Protein 8ZBC (pdb70)

Organism: NCBI:txid374515

Structure (mmCIF, N/CA/C/O backbone):
data_8ZBC
#
_entry.id   8ZBC
#
_cell.length_a   131.750
_cell.length_b   165.350
_cell.length_c   150.460
_cell.angle_alpha   90.00
_cell.angle_beta   90.00
_cell.angle_gamma   90.00
#
_symmetry.space_group_name_H-M   'C 2 2 21'
#
loop_
_atom_site.group_PDB
_atom_site.id
_atom_site.type_symbol
_atom_site.label_atom_id
_atom_site.label_alt_id
_atom_site.label_comp_id
_atom_site.label_asym_id
_atom_site.label_entity_id
_atom_site.label_seq_id
_atom_site.pdbx_PDB_ins_code
_atom_site.Cartn_x
_atom_site.Cartn_y
_atom_site.Cartn_z
_atom_site.occupancy
_atom_site.B_iso_or_equiv
_atom_site.auth_seq_id
_atom_site.auth_comp_id
_atom_site.auth_asym_id
_atom_site.auth_atom_id
_atom_site.pdbx_PDB_model_num
ATOM 1 N N . ASP A 1 2 ? 16.909 1.095 -31.913 1.00 58.78 2 ASP A N 1
ATOM 2 C CA . ASP A 1 2 ? 18.228 1.530 -31.394 1.00 59.33 2 ASP A CA 1
ATOM 3 C C . ASP A 1 2 ? 18.569 2.973 -31.756 1.00 58.72 2 ASP A C 1
ATOM 4 O O . ASP A 1 2 ? 18.874 3.295 -32.897 1.00 63.98 2 ASP A O 1
ATOM 9 N N . LYS A 1 3 ? 18.627 3.818 -30.727 1.00 55.64 3 LYS A N 1
ATOM 10 C CA . LYS A 1 3 ? 19.293 5.129 -30.764 1.00 55.77 3 LYS A CA 1
ATOM 11 C C . LYS A 1 3 ? 20.678 5.045 -31.455 1.00 50.99 3 LYS A C 1
ATOM 12 O O . LYS A 1 3 ? 21.468 4.146 -31.164 1.00 51.57 3 LYS A O 1
ATOM 18 N N . ILE A 1 4 ? 20.946 5.965 -32.380 1.00 44.46 4 ILE A N 1
ATOM 19 C CA . ILE A 1 4 ? 22.263 6.057 -33.024 1.00 42.44 4 ILE A CA 1
ATOM 20 C C . ILE A 1 4 ? 23.238 6.713 -32.048 1.00 38.84 4 ILE A C 1
ATOM 21 O O . ILE A 1 4 ? 22.928 7.740 -31.461 1.00 37.93 4 ILE A O 1
ATOM 26 N N . LYS A 1 5 ? 24.407 6.121 -31.884 1.00 37.20 5 LYS A N 1
ATOM 27 C CA . LYS A 1 5 ? 25.389 6.578 -30.886 1.00 34.49 5 LYS A CA 1
ATOM 28 C C . LYS A 1 5 ? 26.306 7.681 -31.401 1.00 30.54 5 LYS A C 1
ATOM 29 O O . LYS A 1 5 ? 26.953 7.537 -32.435 1.00 29.80 5 LYS A O 1
ATOM 35 N N . ARG A 1 6 ? 26.373 8.779 -30.662 1.00 27.16 6 ARG A N 1
ATOM 36 C CA . ARG A 1 6 ? 27.103 9.954 -31.105 1.00 25.14 6 ARG A CA 1
ATOM 37 C C . ARG A 1 6 ? 28.484 10.050 -30.440 1.00 24.16 6 ARG A C 1
ATOM 38 O O . ARG A 1 6 ? 28.601 10.063 -29.209 1.00 25.50 6 ARG A O 1
ATOM 46 N N . VAL A 1 7 ? 29.535 10.088 -31.268 1.00 22.16 7 VAL A N 1
ATOM 47 C CA . VAL A 1 7 ? 30.913 10.163 -30.780 1.00 20.81 7 VAL A CA 1
ATOM 48 C C . VAL A 1 7 ? 31.592 11.475 -31.211 1.00 20.47 7 VAL A C 1
ATOM 49 O O . VAL A 1 7 ? 31.701 11.765 -32.402 1.00 21.97 7 VAL A O 1
ATOM 53 N N . PHE A 1 8 ? 32.045 12.256 -30.237 1.00 18.92 8 PHE A N 1
ATOM 54 C CA . PHE A 1 8 ? 32.679 13.537 -30.498 1.00 18.51 8 PHE A CA 1
ATOM 55 C C . PHE A 1 8 ? 34.186 13.381 -30.396 1.00 19.37 8 PHE A C 1
ATOM 56 O O . PHE A 1 8 ? 34.686 12.892 -29.389 1.00 20.37 8 PHE A O 1
ATOM 64 N N . VAL A 1 9 ? 34.901 13.783 -31.442 1.00 20.58 9 VAL A N 1
ATOM 65 C CA . VAL A 1 9 ? 36.359 13.670 -31.485 1.00 21.81 9 VAL A CA 1
ATOM 66 C C . VAL A 1 9 ? 36.997 15.050 -31.419 1.00 21.91 9 VAL A C 1
ATOM 67 O O . VAL A 1 9 ? 36.773 15.901 -32.283 1.00 21.78 9 VAL A O 1
ATOM 71 N N . PHE A 1 10 ? 37.823 15.246 -30.399 1.00 22.42 10 PHE A N 1
ATOM 72 C CA . PHE A 1 10 ? 38.381 16.553 -30.070 1.00 22.45 10 PHE A CA 1
ATOM 73 C C . PHE A 1 10 ? 39.888 16.437 -30.164 1.00 23.16 10 PHE A C 1
ATOM 74 O O . PHE A 1 10 ? 40.500 15.742 -29.368 1.00 24.60 10 PHE A O 1
ATOM 82 N N . GLY A 1 11 ? 40.487 17.102 -31.143 1.00 23.08 11 GLY A N 1
ATOM 83 C CA . GLY A 1 11 ? 41.926 16.969 -31.356 1.00 23.37 11 GLY A CA 1
ATOM 84 C C . GLY A 1 11 ? 42.597 18.172 -31.980 1.00 23.13 11 GLY A C 1
ATOM 85 O O . GLY A 1 11 ? 42.066 19.268 -31.968 1.00 20.71 11 GLY A O 1
ATOM 86 N N . ASP A 1 12 ? 43.777 17.927 -32.538 1.00 24.62 12 ASP A N 1
ATOM 87 C CA . ASP A 1 12 ? 44.618 18.970 -33.099 1.00 24.30 12 ASP A CA 1
ATOM 88 C C . ASP A 1 12 ? 44.695 18.763 -34.617 1.00 25.70 12 ASP A C 1
ATOM 89 O O . ASP A 1 12 ? 43.746 18.266 -35.207 1.00 24.98 12 ASP A O 1
ATOM 104 N N . LEU A 1 14 ? 46.341 16.708 -36.334 1.00 24.83 14 LEU A N 1
ATOM 105 C CA . LEU A 1 14 ? 46.256 15.278 -36.645 1.00 23.13 14 LEU A CA 1
ATOM 106 C C . LEU A 1 14 ? 44.828 14.849 -36.940 1.00 23.38 14 LEU A C 1
ATOM 107 O O . LEU A 1 14 ? 44.594 13.962 -37.756 1.00 24.38 14 LEU A O 1
ATOM 112 N N . THR A 1 15 ? 43.884 15.482 -36.248 1.00 23.07 15 THR A N 1
ATOM 113 C CA . THR A 1 15 ? 42.457 15.186 -36.361 1.00 22.38 15 THR A CA 1
ATOM 114 C C . THR A 1 15 ? 41.763 16.083 -37.415 1.00 21.66 15 THR A C 1
ATOM 115 O O . THR A 1 15 ? 40.788 15.671 -38.033 1.00 21.71 15 THR A O 1
ATOM 119 N N . TRP A 1 16 ? 42.276 17.297 -37.620 1.00 20.70 16 TRP A N 1
ATOM 120 C CA . TRP A 1 16 ? 41.852 18.152 -38.729 1.00 19.79 16 TRP A CA 1
ATOM 121 C C . TRP A 1 16 ? 42.155 17.479 -40.054 1.00 19.34 16 TRP A C 1
ATOM 122 O O . TRP A 1 16 ? 41.327 17.459 -40.956 1.00 20.02 16 TRP A O 1
ATOM 133 N N . GLY A 1 17 ? 43.360 16.935 -40.165 1.00 18.38 17 GLY A N 1
ATOM 134 C CA . GLY A 1 17 ? 43.814 16.241 -41.376 1.00 17.86 17 GLY A CA 1
ATOM 135 C C . GLY A 1 17 ? 44.971 16.932 -42.058 1.00 16.82 17 GLY A C 1
ATOM 136 O O . GLY A 1 17 ? 44.923 17.184 -43.254 1.00 16.80 17 GLY A O 1
ATOM 137 N N . TRP A 1 18 ? 46.017 17.230 -41.304 1.00 16.81 18 TRP A N 1
ATOM 138 C CA . TRP A 1 18 ? 47.207 17.864 -41.858 1.00 17.74 18 TRP A CA 1
ATOM 139 C C . TRP A 1 18 ? 47.922 16.913 -42.788 1.00 18.21 18 TRP A C 1
ATOM 140 O O . TRP A 1 18 ? 48.319 15.828 -42.368 1.00 17.94 18 TRP A O 1
ATOM 151 N N . THR A 1 19 ? 48.086 17.330 -44.046 1.00 19.14 19 THR A N 1
ATOM 152 C CA . THR A 1 19 ? 48.842 16.559 -45.028 1.00 19.32 19 THR A CA 1
ATOM 153 C C . THR A 1 19 ? 50.330 16.898 -44.863 1.00 20.14 19 THR A C 1
ATOM 154 O O . THR A 1 19 ? 50.709 18.044 -45.066 1.00 19.50 19 THR A O 1
ATOM 158 N N . PRO A 1 20 ? 51.172 15.909 -44.477 1.00 21.58 20 PRO A N 1
ATOM 159 C CA . PRO A 1 20 ? 52.595 16.168 -44.353 1.00 22.03 20 PRO A CA 1
ATOM 160 C C . PRO A 1 20 ? 53.258 16.473 -45.702 1.00 21.74 20 PRO A C 1
ATOM 161 O O . PRO A 1 20 ? 53.011 15.767 -46.679 1.00 19.68 20 PRO A O 1
ATOM 165 N N . VAL A 1 21 ? 54.071 17.533 -45.731 1.00 21.73 21 VAL A N 1
ATOM 166 C CA . VAL A 1 21 ? 54.660 18.028 -46.974 1.00 21.37 21 VAL A CA 1
ATOM 167 C C . VAL A 1 21 ? 56.002 18.709 -46.730 1.00 21.37 21 VAL A C 1
ATOM 168 O O . VAL A 1 21 ? 56.401 18.948 -45.588 1.00 21.86 21 VAL A O 1
ATOM 172 N N . ALA A 1 22 ? 56.698 19.015 -47.819 1.00 21.20 22 ALA A N 1
ATOM 173 C CA . ALA A 1 22 ? 57.960 19.721 -47.766 1.00 21.21 22 ALA A CA 1
ATOM 174 C C . ALA A 1 22 ? 57.911 20.892 -48.755 1.00 22.48 22 ALA A C 1
ATOM 175 O O . ALA A 1 22 ? 57.610 20.688 -49.931 1.00 22.89 22 ALA A O 1
ATOM 177 N N . PRO A 1 23 ? 58.153 22.121 -48.292 1.00 24.51 23 PRO A N 1
ATOM 178 C CA . PRO A 1 23 ? 58.380 22.423 -46.877 1.00 25.80 23 PRO A CA 1
ATOM 179 C C . PRO A 1 23 ? 57.105 22.224 -46.026 1.00 26.81 23 PRO A C 1
ATOM 180 O O . PRO A 1 23 ? 55.994 22.154 -46.569 1.00 26.23 23 PRO A O 1
ATOM 184 N N . ILE A 1 24 ? 57.299 22.137 -44.709 1.00 28.44 24 ILE A N 1
ATOM 185 C CA . ILE A 1 24 ? 56.227 21.778 -43.734 1.00 28.99 24 ILE A CA 1
ATOM 186 C C . ILE A 1 24 ? 54.930 22.577 -43.919 1.00 29.75 24 ILE A C 1
ATOM 187 O O . ILE A 1 24 ? 53.850 22.015 -43.777 1.00 31.23 24 ILE A O 1
ATOM 192 N N . VAL A 1 25 ? 55.075 23.865 -44.245 1.00 29.47 25 VAL A N 1
ATOM 193 C CA . VAL A 1 25 ? 53.981 24.782 -44.525 1.00 28.81 25 VAL A CA 1
ATOM 194 C C . VAL A 1 25 ? 54.218 25.500 -45.865 1.00 28.69 25 VAL A C 1
ATOM 195 O O . VAL A 1 25 ? 55.361 25.709 -46.244 1.00 28.06 25 VAL A O 1
ATOM 199 N N . PRO A 1 26 ? 53.156 25.865 -46.586 1.00 28.54 26 PRO A N 1
ATOM 200 C CA . PRO A 1 26 ? 51.769 25.558 -46.240 1.00 28.27 26 PRO A CA 1
ATOM 201 C C . PRO A 1 26 ? 51.360 24.119 -46.589 1.00 27.39 26 PRO A C 1
ATOM 202 O O . PRO A 1 26 ? 51.970 23.479 -47.450 1.00 26.38 26 PRO A O 1
ATOM 206 N N . THR A 1 27 ? 50.328 23.638 -45.902 1.00 25.76 27 THR A N 1
ATOM 207 C CA . THR A 1 27 ? 49.742 22.321 -46.149 1.00 24.13 27 THR A CA 1
ATOM 208 C C . THR A 1 27 ? 48.339 22.487 -46.722 1.00 23.68 27 THR A C 1
ATOM 209 O O . THR A 1 27 ? 47.809 23.603 -46.833 1.00 24.96 27 THR A O 1
ATOM 213 N N . THR A 1 28 ? 47.749 21.369 -47.113 1.00 22.52 28 THR A N 1
ATOM 214 C CA . THR A 1 28 ? 46.344 21.326 -47.485 1.00 22.26 28 THR A CA 1
ATOM 215 C C . THR A 1 28 ? 45.721 20.172 -46.708 1.00 21.82 28 THR A C 1
ATOM 216 O O . THR A 1 28 ? 46.430 19.257 -46.254 1.00 22.32 28 THR A O 1
ATOM 220 N N . ARG A 1 29 ? 44.405 20.218 -46.552 1.00 21.01 29 ARG A N 1
ATOM 221 C CA . ARG A 1 29 ? 43.700 19.244 -45.718 1.00 20.58 29 ARG A CA 1
ATOM 222 C C . ARG A 1 29 ? 43.606 17.904 -46.417 1.00 19.93 29 ARG A C 1
ATOM 223 O O . ARG A 1 29 ? 43.240 17.844 -47.587 1.00 19.94 29 ARG A O 1
ATOM 231 N N . HIS A 1 30 ? 43.940 16.824 -45.719 1.00 20.14 30 HIS A N 1
ATOM 232 C CA . HIS A 1 30 ? 43.722 15.491 -46.272 1.00 20.92 30 HIS A CA 1
ATOM 233 C C . HIS A 1 30 ? 42.304 15.435 -46.846 1.00 21.44 30 HIS A C 1
ATOM 234 O O . HIS A 1 30 ? 41.361 15.930 -46.221 1.00 20.96 30 HIS A O 1
ATOM 241 N N . PRO A 1 31 ? 42.141 14.830 -48.030 1.00 22.28 31 PRO A N 1
ATOM 242 C CA . PRO A 1 31 ? 40.783 14.541 -48.489 1.00 22.28 31 PRO A CA 1
ATOM 243 C C . PRO A 1 31 ? 40.004 13.792 -47.426 1.00 22.12 31 PRO A C 1
ATOM 244 O O . PRO A 1 31 ? 40.588 12.965 -46.713 1.00 22.83 31 PRO A O 1
ATOM 248 N N . HIS A 1 32 ? 38.705 14.062 -47.321 1.00 22.48 32 HIS A N 1
ATOM 249 C CA . HIS A 1 32 ? 37.857 13.425 -46.306 1.00 23.45 32 HIS A CA 1
ATOM 250 C C . HIS A 1 32 ? 38.053 11.893 -46.266 1.00 24.13 32 HIS A C 1
ATOM 251 O O . HIS A 1 32 ? 38.150 11.290 -45.198 1.00 23.85 32 HIS A O 1
ATOM 258 N N . ALA A 1 33 ? 38.135 11.278 -47.440 1.00 24.54 33 ALA A N 1
ATOM 259 C CA . ALA A 1 33 ? 38.317 9.831 -47.557 1.00 23.97 33 ALA A CA 1
ATOM 260 C C . ALA A 1 33 ? 39.561 9.304 -46.831 1.00 23.00 33 ALA A C 1
ATOM 261 O O . ALA A 1 33 ? 39.570 8.156 -46.400 1.00 23.21 33 ALA A O 1
ATOM 263 N N . ASP A 1 34 ? 40.587 10.142 -46.691 1.00 22.67 34 ASP A N 1
ATOM 264 C CA . ASP A 1 34 ? 41.860 9.757 -46.066 1.00 23.04 34 ASP A CA 1
ATOM 265 C C . ASP A 1 34 ? 42.031 10.150 -44.594 1.00 22.82 34 ASP A C 1
ATOM 266 O O . ASP A 1 34 ? 43.102 9.907 -44.029 1.00 22.78 34 ASP A O 1
ATOM 271 N N . ARG A 1 35 ? 41.020 10.761 -43.977 1.00 23.12 35 ARG A N 1
ATOM 272 C CA . ARG A 1 35 ? 41.149 11.236 -42.578 1.00 22.85 35 ARG A CA 1
ATOM 273 C C . ARG A 1 35 ? 40.892 10.114 -41.574 1.00 21.63 35 ARG A C 1
ATOM 274 O O . ARG A 1 35 ? 39.989 9.290 -41.765 1.00 21.60 35 ARG A O 1
ATOM 282 N N . TRP A 1 36 ? 41.677 10.082 -40.499 1.00 20.78 36 TRP A N 1
ATOM 283 C CA . TRP A 1 36 ? 41.581 8.974 -39.526 1.00 20.29 36 TRP A CA 1
ATOM 284 C C . TRP A 1 36 ? 40.166 8.870 -38.939 1.00 21.31 36 TRP A C 1
ATOM 285 O O . TRP A 1 36 ? 39.637 7.767 -38.790 1.00 21.33 36 TRP A O 1
ATOM 296 N N . THR A 1 37 ? 39.560 10.020 -38.642 1.00 22.24 37 THR A N 1
ATOM 297 C CA . THR A 1 37 ? 38.192 10.074 -38.145 1.00 22.65 37 THR A CA 1
ATOM 298 C C . THR A 1 37 ? 37.188 9.485 -39.128 1.00 21.75 37 THR A C 1
ATOM 299 O O . THR A 1 37 ? 36.205 8.865 -38.720 1.00 20.91 37 THR A O 1
ATOM 303 N N . THR A 1 38 ? 37.419 9.689 -40.420 1.00 20.44 38 THR A N 1
ATOM 304 C CA . THR A 1 38 ? 36.532 9.127 -41.438 1.00 19.77 38 THR A CA 1
ATOM 305 C C . THR A 1 38 ? 36.600 7.596 -41.448 1.00 19.91 38 THR A C 1
ATOM 306 O O . THR A 1 38 ? 35.572 6.913 -41.500 1.00 20.58 38 THR A O 1
ATOM 310 N N . VAL A 1 39 ? 37.813 7.061 -41.388 1.00 19.25 39 VAL A N 1
ATOM 311 C CA . VAL A 1 39 ? 37.991 5.625 -41.353 1.00 19.60 39 VAL A CA 1
ATOM 312 C C . VAL A 1 39 ? 37.414 5.066 -40.053 1.00 20.32 39 VAL A C 1
ATOM 313 O O . VAL A 1 39 ? 36.757 4.042 -40.057 1.00 21.38 39 VAL A O 1
ATOM 317 N N . LEU A 1 40 ? 37.640 5.759 -38.948 1.00 20.57 40 LEU A N 1
ATOM 318 C CA . LEU A 1 40 ? 36.957 5.434 -37.686 1.00 20.98 40 LEU A CA 1
ATOM 319 C C . LEU A 1 40 ? 35.434 5.294 -37.886 1.00 21.89 40 LEU A C 1
ATOM 320 O O . LEU A 1 40 ? 34.811 4.366 -37.376 1.00 22.68 40 LEU A O 1
ATOM 325 N N . GLY A 1 41 ? 34.849 6.236 -38.615 1.00 22.92 41 GLY A N 1
ATOM 326 C CA . GLY A 1 41 ? 33.414 6.247 -38.883 1.00 24.00 41 GLY A CA 1
ATOM 327 C C . GLY A 1 41 ? 32.955 5.059 -39.707 1.00 25.42 41 GLY A C 1
ATOM 328 O O . GLY A 1 41 ? 31.918 4.439 -39.390 1.00 23.36 41 GLY A O 1
ATOM 329 N N . GLU A 1 42 ? 33.735 4.740 -40.750 1.00 28.07 42 GLU A N 1
ATOM 330 C CA . GLU A 1 42 ? 33.429 3.628 -41.640 1.00 30.57 42 GLU A CA 1
ATOM 331 C C . GLU A 1 42 ? 33.493 2.284 -40.933 1.00 29.38 42 GLU A C 1
ATOM 332 O O . GLU A 1 42 ? 32.618 1.439 -41.127 1.00 30.23 42 GLU A O 1
ATOM 338 N N . ASN A 1 43 ? 34.515 2.096 -40.109 1.00 28.45 43 ASN A N 1
ATOM 339 C CA . ASN A 1 43 ? 34.669 0.865 -39.361 1.00 29.47 43 ASN A CA 1
ATOM 340 C C . ASN A 1 43 ? 33.667 0.700 -38.225 1.00 31.01 43 ASN A C 1
ATOM 341 O O . ASN A 1 43 ? 33.502 -0.397 -37.721 1.00 31.79 43 ASN A O 1
ATOM 346 N N . LEU A 1 44 ? 33.034 1.786 -37.795 1.00 32.99 44 LEU A N 1
ATOM 347 C CA . LEU A 1 44 ? 32.007 1.725 -36.735 1.00 35.46 44 LEU A CA 1
ATOM 348 C C . LEU A 1 44 ? 30.646 1.294 -37.284 1.00 38.51 44 LEU A C 1
ATOM 349 O O . LEU A 1 44 ? 29.904 0.573 -36.614 1.00 34.40 44 LEU A O 1
ATOM 354 N N . GLY A 1 45 ? 30.325 1.763 -38.497 1.00 42.29 45 GLY A N 1
ATOM 355 C CA . GLY A 1 45 ? 29.065 1.435 -39.154 1.00 43.81 45 GLY A CA 1
ATOM 356 C C . GLY A 1 45 ? 27.922 2.403 -38.859 1.00 45.94 45 GLY A C 1
ATOM 357 O O . GLY A 1 45 ? 28.130 3.450 -38.238 1.00 49.55 45 GLY A O 1
ATOM 358 N N . ASP A 1 46 ? 26.725 2.039 -39.325 1.00 49.17 46 ASP A N 1
ATOM 359 C CA . ASP A 1 46 ? 25.531 2.881 -39.189 1.00 48.90 46 ASP A CA 1
ATOM 360 C C . ASP A 1 46 ? 25.055 3.067 -37.757 1.00 44.47 46 ASP A C 1
ATOM 361 O O . ASP A 1 46 ? 24.263 3.969 -37.484 1.00 41.95 46 ASP A O 1
ATOM 366 N N . GLY A 1 47 ? 25.512 2.200 -36.858 1.00 42.00 47 GLY A N 1
ATOM 367 C CA . GLY A 1 47 ? 25.171 2.327 -35.439 1.00 39.07 47 GLY A CA 1
ATOM 368 C C . GLY A 1 47 ? 25.719 3.598 -34.806 1.00 36.85 47 GLY A C 1
ATOM 369 O O . GLY A 1 47 ? 25.241 4.008 -33.743 1.00 33.80 47 GLY A O 1
ATOM 370 N N . TYR A 1 48 ? 26.707 4.217 -35.469 1.00 35.24 48 TYR A N 1
ATOM 371 C CA . TYR A 1 48 ? 27.406 5.379 -34.945 1.00 33.96 48 TYR A CA 1
ATOM 372 C C . TYR A 1 48 ? 27.405 6.569 -35.909 1.00 31.17 48 TYR A C 1
ATOM 373 O O . TYR A 1 48 ? 27.297 6.414 -37.118 1.00 29.35 48 TYR A O 1
ATOM 382 N N . GLU A 1 49 ? 27.554 7.755 -35.320 1.00 28.94 49 GLU A N 1
ATOM 383 C CA . GLU A 1 49 ? 27.575 9.032 -36.011 1.00 27.49 49 GLU A CA 1
ATOM 384 C C . GLU A 1 49 ? 28.682 9.897 -35.362 1.00 24.70 49 GLU A C 1
ATOM 385 O O . GLU A 1 49 ? 28.678 10.098 -34.157 1.00 24.65 49 GLU A O 1
ATOM 391 N N . LEU A 1 50 ? 29.636 10.388 -36.140 1.00 22.09 50 LEU A N 1
ATOM 392 C CA . LEU A 1 50 ? 30.741 11.185 -35.581 1.00 21.02 50 LEU A CA 1
ATOM 393 C C . LEU A 1 50 ? 30.585 12.692 -35.701 1.00 20.01 50 LEU A C 1
ATOM 394 O O . LEU A 1 50 ? 30.009 13.184 -36.660 1.00 19.65 50 LEU A O 1
ATOM 399 N N . VAL A 1 51 ? 31.104 13.418 -34.712 1.00 18.95 51 VAL A N 1
ATOM 400 C CA . VAL A 1 51 ? 31.261 14.873 -34.775 1.00 18.17 51 VAL A CA 1
ATOM 401 C C . VAL A 1 51 ? 32.729 15.154 -34.500 1.00 17.70 51 VAL A C 1
ATOM 402 O O . VAL A 1 51 ? 33.268 14.664 -33.523 1.00 17.30 51 VAL A O 1
ATOM 406 N N . VAL A 1 52 ? 33.376 15.930 -35.359 1.00 17.42 52 VAL A N 1
ATOM 407 C CA . VAL A 1 52 ? 34.825 16.062 -35.318 1.00 17.94 52 VAL A CA 1
ATOM 408 C C . VAL A 1 52 ? 35.274 17.511 -35.174 1.00 18.57 52 VAL A C 1
ATOM 409 O O . VAL A 1 52 ? 34.834 18.381 -35.914 1.00 19.59 52 VAL A O 1
ATOM 413 N N . ASP A 1 53 ? 36.157 17.768 -34.216 1.00 18.83 53 ASP A N 1
ATOM 414 C CA . ASP A 1 53 ? 36.684 19.110 -34.010 1.00 19.25 53 ASP A CA 1
ATOM 415 C C . ASP A 1 53 ? 38.189 19.060 -33.845 1.00 19.19 53 ASP A C 1
ATOM 416 O O . ASP A 1 53 ? 38.697 18.910 -32.735 1.00 19.57 53 ASP A O 1
ATOM 421 N N . GLY A 1 54 ? 38.894 19.187 -34.963 1.00 19.15 54 GLY A N 1
ATOM 422 C CA . GLY A 1 54 ? 40.351 19.193 -34.984 1.00 18.64 54 GLY A CA 1
ATOM 423 C C . GLY A 1 54 ? 40.894 20.559 -35.370 1.00 18.00 54 GLY A C 1
ATOM 424 O O . GLY A 1 54 ? 40.602 21.057 -36.453 1.00 18.01 54 GLY A O 1
ATOM 425 N N . LEU A 1 55 ? 41.687 21.153 -34.474 1.00 17.55 55 LEU A N 1
ATOM 426 C CA . LEU A 1 55 ? 42.288 22.471 -34.678 1.00 16.83 55 LEU A CA 1
ATOM 427 C C . LEU A 1 55 ? 43.806 22.378 -34.736 1.00 16.11 55 LEU A C 1
ATOM 428 O O . LEU A 1 55 ? 44.435 22.003 -33.758 1.00 15.09 55 LEU A O 1
ATOM 433 N N . SER A 1 56 ? 44.383 22.748 -35.877 1.00 15.82 56 SER A N 1
ATOM 434 C CA . SER A 1 56 ? 45.832 22.819 -36.006 1.00 15.41 56 SER A CA 1
ATOM 435 C C . SER A 1 56 ? 46.377 23.685 -34.887 1.00 15.56 56 SER A C 1
ATOM 436 O O . SER A 1 56 ? 45.875 24.767 -34.633 1.00 15.88 56 SER A O 1
ATOM 439 N N . GLY A 1 57 ? 47.383 23.185 -34.188 1.00 16.10 57 GLY A N 1
ATOM 440 C CA . GLY A 1 57 ? 48.085 23.942 -33.147 1.00 16.29 57 GLY A CA 1
ATOM 441 C C . GLY A 1 57 ? 47.558 23.790 -31.725 1.00 16.10 57 GLY A C 1
ATOM 442 O O . GLY A 1 57 ? 48.175 24.294 -30.795 1.00 16.33 57 GLY A O 1
ATOM 443 N N . ARG A 1 58 ? 46.457 23.064 -31.560 1.00 15.96 58 ARG A N 1
ATOM 444 C CA . ARG A 1 58 ? 45.726 23.016 -30.289 1.00 16.16 58 ARG A CA 1
ATOM 445 C C . ARG A 1 58 ? 46.424 22.221 -29.179 1.00 16.58 58 ARG A C 1
ATOM 446 O O . ARG A 1 58 ? 46.959 21.121 -29.412 1.00 17.63 58 ARG A O 1
ATOM 454 N N . THR A 1 59 ? 46.387 22.788 -27.971 1.00 16.57 59 THR A N 1
ATOM 455 C CA . THR A 1 59 ? 46.956 22.173 -26.780 1.00 16.30 59 THR A CA 1
ATOM 456 C C . THR A 1 59 ? 45.855 21.638 -25.895 1.00 16.04 59 THR A C 1
ATOM 457 O O . THR A 1 59 ? 44.676 21.904 -26.138 1.00 15.54 59 THR A O 1
ATOM 461 N N . THR A 1 60 ? 46.236 20.891 -24.859 1.00 15.99 60 THR A N 1
ATOM 462 C CA . THR A 1 60 ? 45.274 20.425 -23.860 1.00 16.13 60 THR A CA 1
ATOM 463 C C . THR A 1 60 ? 44.605 21.612 -23.165 1.00 16.13 60 THR A C 1
ATOM 464 O O . THR A 1 60 ? 43.404 21.828 -23.326 1.00 16.60 60 THR A O 1
ATOM 468 N N . ASN A 1 61 ? 45.392 22.382 -22.409 1.00 15.22 61 ASN A N 1
ATOM 469 C CA . ASN A 1 61 ? 44.835 23.380 -21.490 1.00 14.25 61 ASN A CA 1
ATOM 470 C C . ASN A 1 61 ? 45.739 24.584 -21.210 1.00 14.31 61 ASN A C 1
ATOM 471 O O . ASN A 1 61 ? 45.625 25.205 -20.153 1.00 13.86 61 ASN A O 1
ATOM 476 N N . ILE A 1 62 ? 46.618 24.923 -22.153 1.00 14.38 62 ILE A N 1
ATOM 477 C CA . ILE A 1 62 ? 47.594 25.992 -21.948 1.00 14.19 62 ILE A CA 1
ATOM 478 C C . ILE A 1 62 ? 47.585 26.972 -23.110 1.00 13.89 62 ILE A C 1
ATOM 479 O O . ILE A 1 62 ? 47.487 26.560 -24.269 1.00 14.09 62 ILE A O 1
ATOM 484 N N . ASP A 1 63 ? 47.683 28.263 -22.803 1.00 13.90 63 ASP A N 1
ATOM 485 C CA . ASP A 1 63 ? 47.744 29.309 -23.846 1.00 13.91 63 ASP A CA 1
ATOM 486 C C . ASP A 1 63 ? 49.034 29.241 -24.643 1.00 13.80 63 ASP A C 1
ATOM 487 O O . ASP A 1 63 ? 50.118 29.060 -24.077 1.00 13.80 63 ASP A O 1
ATOM 492 N N . ASP A 1 64 ? 48.910 29.388 -25.954 1.00 13.85 64 ASP A N 1
ATOM 493 C CA . ASP A 1 64 ? 50.068 29.581 -26.808 1.00 14.29 64 ASP A CA 1
ATOM 494 C C . ASP A 1 64 ? 50.267 31.105 -26.968 1.00 14.55 64 ASP A C 1
ATOM 495 O O . ASP A 1 64 ? 49.388 31.808 -27.498 1.00 14.54 64 ASP A O 1
ATOM 500 N N . PRO A 1 65 ? 51.408 31.628 -26.499 1.00 14.45 65 PRO A N 1
ATOM 501 C CA . PRO A 1 65 ? 51.565 33.087 -26.600 1.00 14.84 65 PRO A CA 1
ATOM 502 C C . PRO A 1 65 ? 51.586 33.601 -28.057 1.00 15.27 65 PRO A C 1
ATOM 503 O O . PRO A 1 65 ? 51.410 34.801 -28.286 1.00 15.12 65 PRO A O 1
ATOM 507 N N . ASN A 1 66 ? 51.764 32.698 -29.021 1.00 14.97 66 ASN A N 1
ATOM 508 C CA . ASN A 1 66 ? 51.747 33.069 -30.440 1.00 14.60 66 ASN A CA 1
ATOM 509 C C . ASN A 1 66 ? 50.372 33.138 -31.085 1.00 14.49 66 ASN A C 1
ATOM 510 O O . ASN A 1 66 ? 50.229 33.679 -32.161 1.00 14.11 66 ASN A O 1
ATOM 515 N N . ASP A 1 67 ? 49.361 32.574 -30.438 1.00 15.09 67 ASP A N 1
ATOM 516 C CA . ASP A 1 67 ? 48.016 32.485 -31.025 1.00 15.10 67 ASP A CA 1
ATOM 517 C C . ASP A 1 67 ? 46.991 32.210 -29.920 1.00 15.13 67 ASP A C 1
ATOM 518 O O . ASP A 1 67 ? 46.993 31.129 -29.297 1.00 15.20 67 ASP A O 1
ATOM 523 N N . PRO A 1 68 ? 46.105 33.186 -29.673 1.00 14.97 68 PRO A N 1
ATOM 524 C CA . PRO A 1 68 ? 45.199 33.016 -28.547 1.00 14.84 68 PRO A CA 1
ATOM 525 C C . PRO A 1 68 ? 44.067 32.003 -28.744 1.00 14.80 68 PRO A C 1
ATOM 526 O O . PRO A 1 68 ? 43.330 31.790 -27.812 1.00 15.45 68 PRO A O 1
ATOM 530 N N . LYS A 1 69 ? 43.933 31.358 -29.900 1.00 15.14 69 LYS A N 1
ATOM 531 C CA . LYS A 1 69 ? 42.829 30.404 -30.092 1.00 16.08 69 LYS A CA 1
ATOM 532 C C . LYS A 1 69 ? 43.166 28.919 -29.927 1.00 16.08 69 LYS A C 1
ATOM 533 O O . LYS A 1 69 ? 42.342 28.072 -30.259 1.00 16.72 69 LYS A O 1
ATOM 539 N N . LEU A 1 70 ? 44.351 28.604 -29.410 1.00 16.32 70 LEU A N 1
ATOM 540 C CA . LEU A 1 70 ? 44.880 27.235 -29.434 1.00 16.12 70 LEU A CA 1
ATOM 541 C C . LEU A 1 70 ? 44.712 26.439 -28.132 1.00 15.73 70 LEU A C 1
ATOM 542 O O . LEU A 1 70 ? 45.203 25.320 -28.026 1.00 15.52 70 LEU A O 1
ATOM 547 N N . ASN A 1 71 ? 44.027 27.007 -27.148 1.00 15.18 71 ASN A N 1
ATOM 548 C CA . ASN A 1 71 ? 43.855 26.336 -25.882 1.00 15.15 71 ASN A CA 1
ATOM 549 C C . ASN A 1 71 ? 42.586 25.490 -25.883 1.00 15.95 71 ASN A C 1
ATOM 550 O O . ASN A 1 71 ? 41.477 26.019 -25.828 1.00 16.11 71 ASN A O 1
ATOM 555 N N . GLY A 1 72 ? 42.755 24.164 -25.929 1.00 16.17 72 GLY A N 1
ATOM 556 C CA . GLY A 1 72 ? 41.618 23.229 -25.941 1.00 15.46 72 GLY A CA 1
ATOM 557 C C . GLY A 1 72 ? 40.577 23.501 -24.874 1.00 15.21 72 GLY A C 1
ATOM 558 O O . GLY A 1 72 ? 39.383 23.455 -25.140 1.00 14.48 72 GLY A O 1
ATOM 559 N N . ALA A 1 73 ? 41.039 23.801 -23.664 1.00 15.58 73 ALA A N 1
ATOM 560 C CA . ALA A 1 73 ? 40.163 23.984 -22.509 1.00 15.77 73 ALA A CA 1
ATOM 561 C C . ALA A 1 73 ? 39.369 25.294 -22.564 1.00 16.85 73 ALA A C 1
ATOM 562 O O . ALA A 1 73 ? 38.316 25.403 -21.924 1.00 17.32 73 ALA A O 1
ATOM 564 N N . ASP A 1 74 ? 39.853 26.288 -23.316 1.00 17.58 74 ASP A N 1
ATOM 565 C CA . ASP A 1 74 ? 39.044 27.474 -23.611 1.00 18.25 74 ASP A CA 1
ATOM 566 C C . ASP A 1 74 ? 37.789 27.121 -24.408 1.00 17.78 74 ASP A C 1
ATOM 567 O O . ASP A 1 74 ? 36.771 27.758 -24.263 1.00 17.63 74 ASP A O 1
ATOM 572 N N . TYR A 1 75 ? 37.879 26.099 -25.247 1.00 18.30 75 TYR A N 1
ATOM 573 C CA . TYR A 1 75 ? 36.864 25.762 -26.260 1.00 18.59 75 TYR A CA 1
ATOM 574 C C . TYR A 1 75 ? 35.930 24.615 -25.852 1.00 18.39 75 TYR A C 1
ATOM 575 O O . TYR A 1 75 ? 34.755 24.600 -26.218 1.00 17.57 75 TYR A O 1
ATOM 584 N N . LEU A 1 76 ? 36.455 23.661 -25.090 1.00 18.03 76 LEU A N 1
ATOM 585 C CA . LEU A 1 76 ? 35.773 22.388 -24.899 1.00 17.82 76 LEU A CA 1
ATOM 586 C C . LEU A 1 76 ? 34.412 22.492 -24.203 1.00 17.26 76 LEU A C 1
ATOM 587 O O . LEU A 1 76 ? 33.470 21.828 -24.637 1.00 17.25 76 LEU A O 1
ATOM 592 N N . PRO A 1 77 ? 34.291 23.312 -23.133 1.00 16.82 77 PRO A N 1
ATOM 593 C CA . PRO A 1 77 ? 32.985 23.428 -22.492 1.00 17.24 77 PRO A CA 1
ATOM 594 C C . PRO A 1 77 ? 31.868 23.786 -23.475 1.00 18.11 77 PRO A C 1
ATOM 595 O O . PRO A 1 77 ? 30.800 23.150 -23.473 1.00 18.89 77 PRO A O 1
ATOM 599 N N . ALA A 1 78 ? 32.126 24.782 -24.317 1.00 18.73 78 ALA A N 1
ATOM 600 C CA . ALA A 1 78 ? 31.159 25.207 -25.322 1.00 18.80 78 ALA A CA 1
ATOM 601 C C . ALA A 1 78 ? 30.888 24.099 -26.328 1.00 18.44 78 ALA A C 1
ATOM 602 O O . ALA A 1 78 ? 29.751 23.833 -26.665 1.00 18.79 78 ALA A O 1
ATOM 604 N N . ALA A 1 79 ? 31.943 23.460 -26.802 1.00 18.32 79 ALA A N 1
ATOM 605 C CA . ALA A 1 79 ? 31.820 22.404 -27.805 1.00 18.13 79 ALA A CA 1
ATOM 606 C C . ALA A 1 79 ? 30.947 21.260 -27.299 1.00 17.67 79 ALA A C 1
ATOM 607 O O . ALA A 1 79 ? 30.059 20.791 -28.017 1.00 17.67 79 ALA A O 1
ATOM 609 N N . LEU A 1 80 ? 31.178 20.845 -26.057 1.00 17.46 80 LEU A N 1
ATOM 610 C CA . LEU A 1 80 ? 30.421 19.751 -25.460 1.00 18.14 80 LEU A CA 1
ATOM 611 C C . LEU A 1 80 ? 28.918 20.032 -25.428 1.00 19.60 80 LEU A C 1
ATOM 612 O O . LEU A 1 80 ? 28.100 19.156 -25.762 1.00 20.22 80 LEU A O 1
ATOM 617 N N . ALA A 1 81 ? 28.573 21.257 -25.027 1.00 20.26 81 ALA A N 1
ATOM 618 C CA . ALA A 1 81 ? 27.182 21.692 -24.892 1.00 20.24 81 ALA A CA 1
ATOM 619 C C . ALA A 1 81 ? 26.513 21.877 -26.231 1.00 20.07 81 ALA A C 1
ATOM 620 O O . ALA A 1 81 ? 25.296 21.752 -26.355 1.00 20.70 81 ALA A O 1
ATOM 622 N N . ALA A 1 82 ? 27.323 22.214 -27.223 1.00 20.38 82 ALA A N 1
ATOM 623 C CA . ALA A 1 82 ? 26.860 22.470 -28.585 1.00 21.20 82 ALA A CA 1
ATOM 624 C C . ALA A 1 82 ? 26.554 21.182 -29.336 1.00 21.54 82 ALA A C 1
ATOM 625 O O . ALA A 1 82 ? 25.823 21.206 -30.333 1.00 21.43 82 ALA A O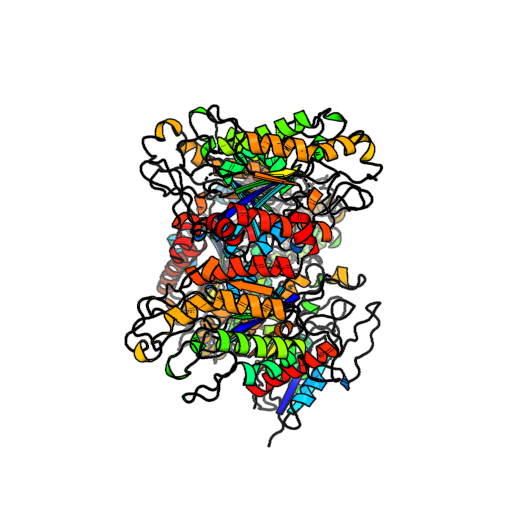 1
ATOM 627 N N . HIS A 1 83 ? 27.133 20.069 -28.872 1.00 21.83 83 HIS A N 1
ATOM 628 C CA . HIS A 1 83 ? 26.923 18.771 -29.508 1.00 22.09 83 HIS A CA 1
ATOM 629 C C . HIS A 1 83 ? 26.208 17.756 -28.617 1.00 21.61 83 HIS A C 1
ATOM 630 O O . HIS A 1 83 ? 26.024 16.609 -29.015 1.00 21.25 83 HIS A O 1
ATOM 637 N N . GLU A 1 84 ? 25.794 18.173 -27.424 1.00 21.30 84 GLU A N 1
ATOM 638 C CA . GLU A 1 84 ? 24.951 17.354 -26.558 1.00 21.06 84 GLU A CA 1
ATOM 639 C C . GLU A 1 84 ? 23.677 16.930 -27.308 1.00 21.90 84 GLU A C 1
ATOM 640 O O . GLU A 1 84 ? 23.065 17.769 -27.994 1.00 21.51 84 GLU A O 1
ATOM 646 N N . PRO A 1 85 ? 23.253 15.658 -27.192 1.00 22.67 85 PRO A N 1
ATOM 647 C CA . PRO A 1 85 ? 23.851 14.643 -26.327 1.00 21.56 85 PRO A CA 1
ATOM 648 C C . PRO A 1 85 ? 24.861 13.762 -27.036 1.00 20.78 85 PRO A C 1
ATOM 649 O O . PRO A 1 85 ? 24.676 13.427 -28.210 1.00 19.33 85 PRO A O 1
ATOM 653 N N . LEU A 1 86 ? 25.907 13.383 -26.300 1.00 20.14 86 LEU A N 1
ATOM 654 C CA . LEU A 1 86 ? 26.926 12.508 -26.823 1.00 19.97 86 LEU A CA 1
ATOM 655 C C . LEU A 1 86 ? 26.994 11.218 -26.024 1.00 19.96 86 LEU A C 1
ATOM 656 O O . LEU A 1 86 ? 26.627 11.166 -24.859 1.00 19.13 86 LEU A O 1
ATOM 661 N N . ASP A 1 87 ? 27.446 10.166 -26.700 1.00 20.57 87 ASP A N 1
ATOM 662 C CA . ASP A 1 87 ? 27.637 8.862 -26.095 1.00 21.01 87 ASP A CA 1
ATOM 663 C C . ASP A 1 87 ? 29.097 8.584 -25.774 1.00 21.13 87 ASP A C 1
ATOM 664 O O . ASP A 1 87 ? 29.382 7.742 -24.923 1.00 21.89 87 ASP A O 1
ATOM 669 N N . LEU A 1 88 ? 30.014 9.303 -26.436 1.00 20.44 88 LEU A N 1
ATOM 670 C CA . LEU A 1 88 ? 31.455 9.231 -26.129 1.00 20.21 88 LEU A CA 1
ATOM 671 C C . LEU A 1 88 ? 32.223 10.494 -26.559 1.00 20.07 88 LEU A C 1
ATOM 672 O O . LEU A 1 88 ? 31.897 11.122 -27.567 1.00 19.77 88 LEU A O 1
ATOM 677 N N . VAL A 1 89 ? 33.243 10.856 -25.786 1.00 19.81 89 VAL A N 1
ATOM 678 C CA . VAL A 1 89 ? 34.154 11.923 -26.161 1.00 19.95 89 VAL A CA 1
ATOM 679 C C . VAL A 1 89 ? 35.558 11.337 -26.294 1.00 20.48 89 VAL A C 1
ATOM 680 O O . VAL A 1 89 ? 36.074 10.733 -25.359 1.00 20.08 89 VAL A O 1
ATOM 684 N N . ILE A 1 90 ? 36.156 11.513 -27.467 1.00 20.89 90 ILE A N 1
ATOM 685 C CA . ILE A 1 90 ? 37.509 11.066 -27.722 1.00 20.82 90 ILE A CA 1
ATOM 686 C C . ILE A 1 90 ? 38.402 12.285 -27.756 1.00 20.20 90 ILE A C 1
ATOM 687 O O . ILE A 1 90 ? 38.097 13.260 -28.436 1.00 19.12 90 ILE A O 1
ATOM 692 N N . ILE A 1 91 ? 39.508 12.225 -27.027 1.00 19.61 91 ILE A N 1
ATOM 693 C CA . ILE A 1 91 ? 40.465 13.329 -26.980 1.00 18.61 91 ILE A CA 1
ATOM 694 C C . ILE A 1 91 ? 41.786 12.782 -27.467 1.00 18.22 91 ILE A C 1
ATOM 695 O O . ILE A 1 91 ? 42.335 11.856 -26.867 1.00 17.70 91 ILE A O 1
ATOM 700 N N . LEU A 1 92 ? 42.277 13.343 -28.572 1.00 17.98 92 LEU A N 1
ATOM 701 C CA . LEU A 1 92 ? 43.616 13.043 -29.077 1.00 17.60 92 LEU A CA 1
ATOM 702 C C . LEU A 1 92 ? 44.374 14.363 -29.206 1.00 17.48 92 LEU A C 1
ATOM 703 O O . LEU A 1 92 ? 44.350 15.029 -30.270 1.00 17.14 92 LEU A O 1
ATOM 708 N N . LEU A 1 93 ? 45.011 14.721 -28.089 1.00 16.85 93 LEU A N 1
ATOM 709 C CA . LEU A 1 93 ? 45.784 15.937 -27.930 1.00 16.80 93 LEU A CA 1
ATOM 710 C C . LEU A 1 93 ? 47.025 15.642 -27.122 1.00 17.09 93 LEU A C 1
ATOM 711 O O . LEU A 1 93 ? 47.098 14.623 -26.426 1.00 17.89 93 LEU A O 1
ATOM 716 N N . GLY A 1 94 ? 47.985 16.564 -27.200 1.00 17.17 94 GLY A N 1
ATOM 717 C CA . GLY A 1 94 ? 49.247 16.448 -26.472 1.00 16.95 94 GLY A CA 1
ATOM 718 C C . GLY A 1 94 ? 50.479 16.655 -27.331 1.00 16.81 94 GLY A C 1
ATOM 719 O O . GLY A 1 94 ? 51.564 16.914 -26.814 1.00 17.19 94 GLY A O 1
ATOM 720 N N . THR A 1 95 ? 50.325 16.541 -28.645 1.00 16.94 95 THR A N 1
ATOM 721 C CA . THR A 1 95 ? 51.458 16.681 -29.547 1.00 17.18 95 THR A CA 1
ATOM 722 C C . THR A 1 95 ? 51.990 18.125 -29.502 1.00 17.91 95 THR A C 1
ATOM 723 O O . THR A 1 95 ? 53.195 18.340 -29.353 1.00 18.50 95 THR A O 1
ATOM 727 N N . ASN A 1 96 ? 51.102 19.117 -29.575 1.00 18.15 96 ASN A N 1
ATOM 728 C CA . ASN A 1 96 ? 51.542 20.518 -29.492 1.00 17.71 96 ASN A CA 1
ATOM 729 C C . ASN A 1 96 ? 52.042 20.913 -28.098 1.00 18.13 96 ASN A C 1
ATOM 730 O O . ASN A 1 96 ? 52.844 21.827 -27.964 1.00 18.72 96 ASN A O 1
ATOM 735 N N . ASP A 1 97 ? 51.583 20.222 -27.064 1.00 18.35 97 ASP A N 1
ATOM 736 C CA . ASP A 1 97 ? 52.025 20.498 -25.697 1.00 18.84 97 ASP A CA 1
ATOM 737 C C . ASP A 1 97 ? 53.523 20.244 -25.471 1.00 19.59 97 ASP A C 1
ATOM 738 O O . ASP A 1 97 ? 54.104 20.746 -24.500 1.00 20.18 97 ASP A O 1
ATOM 743 N N . THR A 1 98 ? 54.143 19.468 -26.361 1.00 19.85 98 THR A N 1
ATOM 744 C CA . THR A 1 98 ? 55.580 19.178 -26.275 1.00 19.72 98 THR A CA 1
ATOM 745 C C . THR A 1 98 ? 56.451 20.299 -26.844 1.00 18.98 98 THR A C 1
ATOM 746 O O . THR A 1 98 ? 57.676 20.272 -26.697 1.00 19.01 98 THR A O 1
ATOM 750 N N . LYS A 1 99 ? 55.824 21.277 -27.498 1.00 18.59 99 LYS A N 1
ATOM 751 C CA . LYS A 1 99 ? 56.544 22.441 -28.022 1.00 18.15 99 LYS A CA 1
ATOM 752 C C . LYS A 1 99 ? 57.383 23.088 -26.930 1.00 17.01 99 LYS A C 1
ATOM 753 O O . LYS A 1 99 ? 56.907 23.354 -25.831 1.00 16.10 99 LYS A O 1
ATOM 759 N N . THR A 1 100 ? 58.637 23.323 -27.278 1.00 16.88 100 THR A N 1
ATOM 760 C CA . THR A 1 100 ? 59.654 23.836 -26.386 1.00 16.94 100 THR A CA 1
ATOM 761 C C . THR A 1 100 ? 59.205 25.025 -25.540 1.00 16.67 100 THR A C 1
ATOM 762 O O . THR A 1 100 ? 59.325 25.022 -24.328 1.00 16.30 100 THR A O 1
ATOM 766 N N . TYR A 1 101 ? 58.683 26.047 -26.202 1.00 16.38 101 TYR A N 1
ATOM 767 C CA . TYR A 1 101 ? 58.351 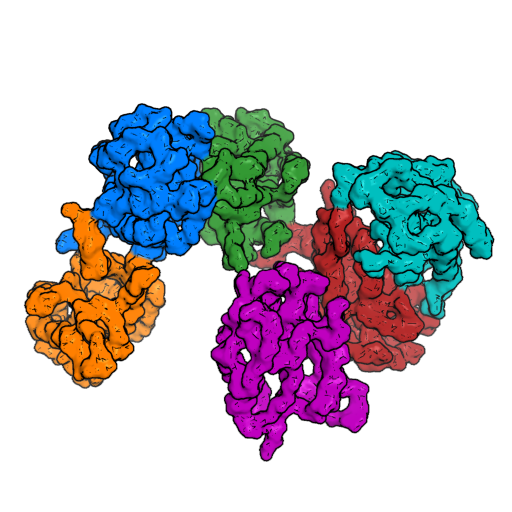27.315 -25.554 1.00 15.93 101 TYR A CA 1
ATOM 768 C C . TYR A 1 101 ? 57.206 27.225 -24.554 1.00 16.97 101 TYR A C 1
ATOM 769 O O . TYR A 1 101 ? 57.053 28.122 -23.747 1.00 18.58 101 TYR A O 1
ATOM 778 N N . LEU A 1 102 ? 56.399 26.173 -24.584 1.00 18.07 102 LEU A N 1
ATOM 779 C CA . LEU A 1 102 ? 55.346 25.988 -23.576 1.00 18.70 102 LEU A CA 1
ATOM 780 C C . LEU A 1 102 ? 55.899 25.399 -22.287 1.00 19.37 102 LEU A C 1
ATOM 781 O O . LEU A 1 102 ? 55.233 25.413 -21.252 1.00 18.88 102 LEU A O 1
ATOM 786 N N . ASN A 1 103 ? 57.107 24.848 -22.357 1.00 21.02 103 ASN A N 1
ATOM 787 C CA . ASN A 1 103 ? 57.868 24.486 -21.162 1.00 22.58 103 ASN A CA 1
ATOM 788 C C . ASN A 1 103 ? 57.128 23.492 -20.245 1.00 22.17 103 ASN A C 1
ATOM 789 O O . ASN A 1 103 ? 57.140 23.629 -19.021 1.00 22.80 103 ASN A O 1
ATOM 794 N N . ARG A 1 104 ? 56.498 22.477 -20.840 1.00 20.80 104 ARG A N 1
ATOM 795 C CA . ARG A 1 104 ? 55.722 21.508 -20.078 1.00 19.41 104 ARG A CA 1
ATOM 796 C C . ARG A 1 104 ? 56.452 20.191 -19.855 1.00 18.52 104 ARG A C 1
ATOM 797 O O . ARG A 1 104 ? 57.175 19.715 -20.716 1.00 17.66 104 ARG A O 1
ATOM 805 N N . THR A 1 105 ? 56.227 19.609 -18.681 1.00 18.13 105 THR A N 1
ATOM 806 C CA . THR A 1 105 ? 56.668 18.258 -18.395 1.00 17.76 105 THR A CA 1
ATOM 807 C C . THR A 1 105 ? 55.551 17.331 -18.832 1.00 17.73 105 THR A C 1
ATOM 808 O O . THR A 1 105 ? 54.417 17.780 -19.001 1.00 18.29 105 THR A O 1
ATOM 812 N N . PRO A 1 106 ? 55.853 16.033 -19.018 1.00 16.97 106 PRO A N 1
ATOM 813 C CA . PRO A 1 106 ? 54.801 15.065 -19.362 1.00 16.64 106 PRO A CA 1
ATOM 814 C C . PRO A 1 106 ? 53.689 14.983 -18.326 1.00 16.13 106 PRO A C 1
ATOM 815 O O . PRO A 1 106 ? 52.532 14.876 -18.697 1.00 16.25 106 PRO A O 1
ATOM 819 N N . PHE A 1 107 ? 54.034 15.033 -17.043 1.00 16.17 107 PHE A N 1
ATOM 820 C CA . PHE A 1 107 ? 53.037 15.021 -15.970 1.00 16.32 107 PHE A CA 1
ATOM 821 C C . PHE A 1 107 ? 52.119 16.239 -16.092 1.00 16.90 107 PHE A C 1
ATOM 822 O O . PHE A 1 107 ? 50.901 16.134 -15.926 1.00 17.26 107 PHE A O 1
ATOM 830 N N . GLU A 1 108 ? 52.706 17.398 -16.396 1.00 16.89 108 GLU A N 1
ATOM 831 C CA . GLU A 1 108 ? 51.919 18.593 -16.588 1.00 16.67 108 GLU A CA 1
ATOM 832 C C . GLU A 1 108 ? 50.920 18.410 -17.734 1.00 17.04 108 GLU A C 1
ATOM 833 O O . GLU A 1 108 ? 49.784 18.870 -17.656 1.00 17.06 108 GLU A O 1
ATOM 839 N N . ILE A 1 109 ? 51.362 17.751 -18.799 1.00 16.93 109 ILE A N 1
ATOM 840 C CA . ILE A 1 109 ? 50.531 17.556 -19.976 1.00 16.72 109 ILE A CA 1
ATOM 841 C C . ILE A 1 109 ? 49.405 16.579 -19.638 1.00 16.73 109 ILE A C 1
ATOM 842 O O . ILE A 1 109 ? 48.267 16.768 -20.066 1.00 16.89 109 ILE A O 1
ATOM 847 N N . GLY A 1 110 ? 49.718 15.554 -18.852 1.00 16.57 110 GLY A N 1
ATOM 848 C CA . GLY A 1 110 ? 48.692 14.682 -18.305 1.00 16.81 110 GLY A CA 1
ATOM 849 C C . GLY A 1 110 ? 47.613 15.435 -17.541 1.00 17.40 110 GLY A C 1
ATOM 850 O O . GLY A 1 110 ? 46.417 15.217 -17.739 1.00 16.94 110 GLY A O 1
ATOM 851 N N . LEU A 1 111 ? 48.041 16.324 -16.654 1.00 18.41 111 LEU A N 1
ATOM 852 C CA . LEU A 1 111 ? 47.111 17.162 -15.888 1.00 18.42 111 LEU A CA 1
ATOM 853 C C . LEU A 1 111 ? 46.217 17.992 -16.822 1.00 19.07 111 LEU A C 1
ATOM 854 O O . LEU A 1 111 ? 45.031 18.207 -16.538 1.00 19.17 111 LEU A O 1
ATOM 859 N N . GLY A 1 112 ? 46.794 18.449 -17.931 1.00 18.98 112 GLY A N 1
ATOM 860 C CA . GLY A 1 112 ? 46.061 19.206 -18.934 1.00 18.97 112 GLY A CA 1
ATOM 861 C C . GLY A 1 112 ? 44.968 18.370 -19.556 1.00 19.08 112 GLY A C 1
ATOM 862 O O . GLY A 1 112 ? 43.820 18.813 -19.668 1.00 20.49 112 GLY A O 1
ATOM 863 N N . ALA A 1 113 ? 45.321 17.149 -19.950 1.00 18.52 113 ALA A N 1
ATOM 864 C CA . ALA A 1 113 ? 44.344 16.209 -20.469 1.00 18.35 113 ALA A CA 1
ATOM 865 C C . ALA A 1 113 ? 43.308 15.921 -19.405 1.00 18.63 113 ALA A C 1
ATOM 866 O O . ALA A 1 113 ? 42.121 15.844 -19.708 1.00 19.05 113 ALA A O 1
ATOM 868 N N . GLY A 1 114 ? 43.759 15.775 -18.157 1.00 18.78 114 GLY A N 1
ATOM 869 C CA . GLY A 1 114 ? 42.851 15.622 -17.014 1.00 19.41 114 GLY A CA 1
ATOM 870 C C . GLY A 1 114 ? 41.847 16.754 -16.853 1.00 19.71 114 GLY A C 1
ATOM 871 O O . GLY A 1 114 ? 40.666 16.515 -16.581 1.00 20.37 114 GLY A O 1
ATOM 872 N N . ALA A 1 115 ? 42.319 17.987 -17.024 1.00 19.58 115 ALA A N 1
ATOM 873 C CA . ALA A 1 115 ? 41.442 19.153 -16.992 1.00 19.44 115 ALA A CA 1
ATOM 874 C C . ALA A 1 115 ? 40.314 19.022 -18.006 1.00 19.17 115 ALA A C 1
ATOM 875 O O . ALA A 1 115 ? 39.173 19.405 -17.718 1.00 19.09 115 ALA A O 1
ATOM 877 N N . LEU A 1 116 ? 40.641 18.497 -19.184 1.00 18.77 116 LEU A N 1
ATOM 878 C CA . LEU A 1 116 ? 39.641 18.314 -20.227 1.00 18.80 116 LEU A CA 1
ATOM 879 C C . LEU A 1 116 ? 38.650 17.200 -19.856 1.00 19.02 116 LEU A C 1
ATOM 880 O O . LEU A 1 116 ? 37.446 17.366 -20.026 1.00 20.56 116 LEU A O 1
ATOM 885 N N . ILE A 1 117 ? 39.153 16.089 -19.324 1.00 18.35 117 ILE A N 1
ATOM 886 C CA . ILE A 1 117 ? 38.283 15.006 -18.878 1.00 18.10 117 ILE A CA 1
ATOM 887 C C . ILE A 1 117 ? 37.283 15.534 -17.839 1.00 17.95 117 ILE A C 1
ATOM 888 O O . ILE A 1 117 ? 36.085 15.256 -17.904 1.00 18.07 117 ILE A O 1
ATOM 893 N N . ASN A 1 118 ? 37.789 16.304 -16.883 1.00 17.79 118 ASN A N 1
ATOM 894 C CA . ASN A 1 118 ? 36.946 16.924 -15.871 1.00 17.50 118 ASN A CA 1
ATOM 895 C C . ASN A 1 118 ? 35.859 17.836 -16.480 1.00 17.60 118 ASN A C 1
ATOM 896 O O . ASN A 1 118 ? 34.713 17.823 -16.018 1.00 18.18 118 ASN A O 1
ATOM 901 N N . MET A 1 119 ? 36.206 18.615 -17.503 1.00 16.95 119 MET A N 1
ATOM 902 C CA . MET A 1 119 ? 35.203 19.436 -18.170 1.00 17.00 119 MET A CA 1
ATOM 903 C C . MET A 1 119 ? 34.080 18.583 -18.779 1.00 17.36 119 MET A C 1
ATOM 904 O O . MET A 1 119 ? 32.897 18.958 -18.729 1.00 17.49 119 MET A O 1
ATOM 909 N N . VAL A 1 120 ? 34.448 17.431 -19.335 1.00 17.36 120 VAL A N 1
ATOM 910 C CA . VAL A 1 120 ? 33.471 16.497 -19.885 1.00 17.75 120 VAL A CA 1
ATOM 911 C C . VAL A 1 120 ? 32.594 15.911 -18.776 1.00 18.09 120 VAL A C 1
ATOM 912 O O . VAL A 1 120 ? 31.397 15.741 -18.960 1.00 18.07 120 VAL A O 1
ATOM 916 N N . GLN A 1 121 ? 33.194 15.592 -17.632 1.00 18.58 121 GLN A N 1
ATOM 917 C CA . GLN A 1 121 ? 32.453 14.987 -16.522 1.00 18.76 121 GLN A CA 1
ATOM 918 C C . GLN A 1 121 ? 31.459 15.943 -15.882 1.00 19.19 121 GLN A C 1
ATOM 919 O O . GLN A 1 121 ? 30.405 15.528 -15.409 1.00 18.85 121 GLN A O 1
ATOM 925 N N . LYS A 1 122 ? 31.798 17.228 -15.882 1.00 20.63 122 LYS A N 1
ATOM 926 C CA . LYS A 1 122 ? 30.903 18.274 -15.393 1.00 21.42 122 LYS A CA 1
ATOM 927 C C . LYS A 1 122 ? 30.073 18.886 -16.533 1.00 22.34 122 LYS A C 1
ATOM 928 O O . LYS A 1 122 ? 29.460 19.919 -16.361 1.00 20.78 122 LYS A O 1
ATOM 934 N N . SER A 1 123 ? 30.044 18.208 -17.679 1.00 25.15 123 SER A N 1
ATOM 935 C CA . SER A 1 123 ? 29.439 18.712 -18.910 1.00 26.18 123 SER A CA 1
ATOM 936 C C . SER A 1 123 ? 27.936 18.930 -18.775 1.00 28.04 123 SER A C 1
ATOM 937 O O . SER A 1 123 ? 27.281 18.197 -18.032 1.00 28.37 123 SER A O 1
ATOM 940 N N . PRO A 1 124 ? 27.374 19.755 -19.677 1.00 29.32 124 PRO A N 1
ATOM 941 C CA . PRO A 1 124 ? 26.720 21.070 -19.569 1.00 28.61 124 PRO A CA 1
ATOM 942 C C . PRO A 1 124 ? 26.723 21.531 -18.133 1.00 30.11 124 PRO A C 1
ATOM 943 O O . PRO A 1 124 ? 26.540 20.727 -17.230 1.00 34.87 124 PRO A O 1
ATOM 947 N N . GLY A 1 125 ? 26.897 22.808 -17.870 1.00 27.73 125 GLY A N 1
ATOM 948 C CA . GLY A 1 125 ? 26.770 23.220 -16.494 1.00 27.08 125 GLY A CA 1
ATOM 949 C C . GLY A 1 125 ? 25.364 23.646 -16.126 1.00 26.51 125 GLY A C 1
ATOM 950 O O . GLY A 1 125 ? 25.227 24.667 -15.432 1.00 30.18 125 GLY A O 1
ATOM 951 N N . TRP A 1 126 ? 24.321 22.928 -16.548 1.00 24.72 126 TRP A N 1
ATOM 952 C CA . TRP A 1 126 ? 22.984 23.544 -16.473 1.00 25.43 126 TRP A CA 1
ATOM 953 C C . TRP A 1 126 ? 21.710 22.690 -16.382 1.00 27.88 126 TRP A C 1
ATOM 954 O O . TRP A 1 126 ? 21.712 21.506 -16.682 1.00 28.55 126 TRP A O 1
ATOM 965 N N . ASP A 1 127 ? 20.641 23.365 -15.924 1.00 30.71 127 ASP A N 1
ATOM 966 C CA . ASP A 1 127 ? 19.260 22.917 -15.879 1.00 31.59 127 ASP A CA 1
ATOM 967 C C . ASP A 1 127 ? 18.553 22.764 -17.246 1.00 28.56 127 ASP A C 1
ATOM 968 O O . ASP A 1 127 ? 17.470 22.208 -17.337 1.00 28.94 127 ASP A O 1
ATOM 973 N N . TRP A 1 128 ? 19.117 23.408 -18.265 1.00 25.49 128 TRP A N 1
ATOM 974 C CA . TRP A 1 128 ? 18.412 23.602 -19.541 1.00 24.15 128 TRP A CA 1
ATOM 975 C C . TRP A 1 128 ? 18.137 22.292 -20.281 1.00 23.26 128 TRP A C 1
ATOM 976 O O . TRP A 1 128 ? 17.169 22.179 -21.025 1.00 22.22 128 TRP A O 1
ATOM 987 N N . THR A 1 129 ? 19.017 21.318 -20.082 1.00 22.78 129 THR A N 1
ATOM 988 C CA . THR A 1 129 ? 18.851 19.961 -20.572 1.00 22.83 129 THR A CA 1
ATOM 989 C C . THR A 1 129 ? 19.155 19.062 -19.391 1.00 21.93 129 THR A C 1
ATOM 990 O O . THR A 1 129 ? 19.825 19.491 -18.455 1.00 21.67 129 THR A O 1
ATOM 994 N N . ASP A 1 130 ? 18.676 17.825 -19.401 1.00 21.51 130 ASP A N 1
ATOM 995 C CA . ASP A 1 130 ? 19.330 16.837 -18.544 1.00 22.30 130 ASP A CA 1
ATOM 996 C C . ASP A 1 130 ? 19.514 15.494 -19.220 1.00 20.72 130 ASP A C 1
ATOM 997 O O . ASP A 1 130 ? 18.735 14.568 -19.080 1.00 21.04 130 ASP A O 1
ATOM 1002 N N . TYR A 1 131 ? 20.571 15.470 -20.021 1.00 19.51 131 TYR A N 1
ATOM 1003 C CA . TYR A 1 131 ? 21.195 14.258 -20.487 1.00 18.71 131 TYR A CA 1
ATOM 1004 C C . TYR A 1 131 ? 22.354 13.962 -19.550 1.00 17.62 131 TYR A C 1
ATOM 1005 O O . TYR A 1 131 ? 22.883 14.867 -18.932 1.00 17.12 131 TYR A O 1
ATOM 1014 N N . PRO A 1 132 ? 22.760 12.695 -19.440 1.00 17.30 132 PRO A N 1
ATOM 1015 C CA . PRO A 1 132 ? 23.954 12.425 -18.643 1.00 17.52 132 PRO A CA 1
ATOM 1016 C C . PRO A 1 132 ? 25.225 12.961 -19.301 1.00 17.15 132 PRO A C 1
ATOM 1017 O O . PRO A 1 132 ? 25.204 13.283 -20.489 1.00 17.19 132 PRO A O 1
ATOM 1021 N N . PRO A 1 133 ? 26.327 13.062 -18.552 1.00 16.58 133 PRO A N 1
ATOM 1022 C CA . PRO A 1 133 ? 27.584 13.389 -19.229 1.00 16.78 133 PRO A CA 1
ATOM 1023 C C . PRO A 1 133 ? 28.176 12.140 -19.888 1.00 16.97 133 PRO A C 1
ATOM 1024 O O . PRO A 1 133 ? 27.975 11.032 -19.392 1.00 17.06 133 PRO A O 1
ATOM 1028 N N . PRO A 1 134 ? 28.890 12.297 -21.006 1.00 16.92 134 PRO A N 1
ATOM 1029 C CA . PRO A 1 134 ? 29.370 11.100 -21.685 1.00 17.13 134 PRO A CA 1
ATOM 1030 C C . PRO A 1 134 ? 30.682 10.584 -21.114 1.00 17.77 134 PRO A C 1
ATOM 1031 O O . PRO A 1 134 ? 31.443 11.350 -20.554 1.00 18.17 134 PRO A O 1
ATOM 1035 N N . PRO A 1 135 ? 30.963 9.276 -21.262 1.00 18.60 135 PRO A N 1
ATOM 1036 C CA . PRO A 1 135 ? 32.288 8.750 -20.909 1.00 18.23 135 PRO A CA 1
ATOM 1037 C C . PRO A 1 135 ? 33.387 9.315 -21.830 1.00 18.34 135 PRO A C 1
ATOM 1038 O O . PRO A 1 135 ? 33.072 9.941 -22.865 1.00 20.35 135 PRO A O 1
ATOM 1042 N N . VAL A 1 136 ? 34.652 9.111 -21.467 1.00 17.33 136 VAL A N 1
ATOM 1043 C CA . VAL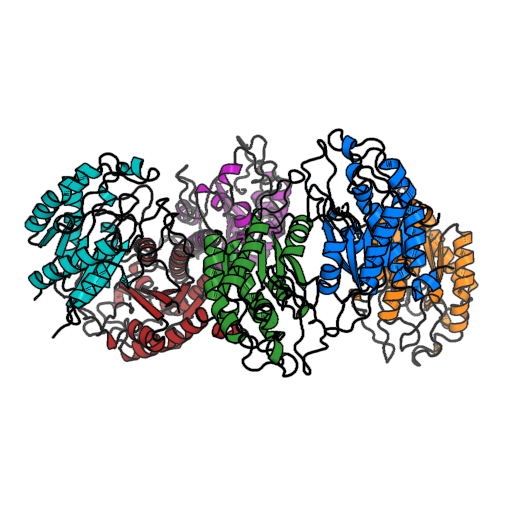 A 1 136 ? 35.770 9.678 -22.222 1.00 16.36 136 VAL A CA 1
ATOM 1044 C C . VAL A 1 136 ? 36.800 8.614 -22.553 1.00 16.28 136 VAL A C 1
ATOM 1045 O O . VAL A 1 136 ? 37.160 7.826 -21.692 1.00 16.31 136 VAL A O 1
ATOM 1049 N N . LEU A 1 137 ? 37.260 8.611 -23.800 1.00 16.59 137 LEU A N 1
ATOM 1050 C CA . LEU A 1 137 ? 38.426 7.844 -24.216 1.00 16.58 137 LEU A CA 1
ATOM 1051 C C . LEU A 1 137 ? 39.568 8.815 -24.508 1.00 16.74 137 LEU A C 1
ATOM 1052 O O . LEU A 1 137 ? 39.545 9.538 -25.509 1.00 15.40 137 LEU A O 1
ATOM 1057 N N . LEU A 1 138 ? 40.559 8.835 -23.621 1.00 18.11 138 LEU A N 1
ATOM 1058 C CA . LEU A 1 138 ? 41.754 9.651 -23.814 1.00 19.21 138 LEU A CA 1
ATOM 1059 C C . LEU A 1 138 ? 42.742 8.887 -24.662 1.00 19.80 138 LEU A C 1
ATOM 1060 O O . LEU A 1 138 ? 43.115 7.778 -24.312 1.00 20.01 138 LEU A O 1
ATOM 1065 N N . ILE A 1 139 ? 43.159 9.480 -25.777 1.00 21.13 139 ILE A N 1
ATOM 1066 C CA . ILE A 1 139 ? 44.134 8.852 -26.671 1.00 21.99 139 ILE A CA 1
ATOM 1067 C C . ILE A 1 139 ? 45.443 9.611 -26.645 1.00 22.36 139 ILE A C 1
ATOM 1068 O O . ILE A 1 139 ? 45.497 10.801 -26.931 1.00 25.33 139 ILE A O 1
ATOM 1073 N N . SER A 1 140 ? 46.500 8.911 -26.296 1.00 21.78 140 SER A N 1
ATOM 1074 C CA . SER A 1 140 ? 47.832 9.479 -26.334 1.00 21.45 140 SER A CA 1
ATOM 1075 C C . SER A 1 140 ? 48.338 9.361 -27.759 1.00 21.58 140 SER A C 1
ATOM 1076 O O . SER A 1 140 ? 48.172 8.320 -28.384 1.00 21.82 140 SER A O 1
ATOM 1079 N N . PRO A 1 141 ? 48.955 10.422 -28.299 1.00 22.58 141 PRO A N 1
ATOM 1080 C CA . PRO A 1 141 ? 49.508 10.347 -29.647 1.00 22.17 141 PRO A CA 1
ATOM 1081 C C . PRO A 1 141 ? 50.811 9.555 -29.660 1.00 22.36 141 PRO A C 1
ATOM 1082 O O . PRO A 1 141 ? 51.403 9.293 -28.605 1.00 23.00 141 PRO A O 1
ATOM 1086 N N . PRO A 1 142 ? 51.274 9.176 -30.859 1.00 21.54 142 PRO A N 1
ATOM 1087 C CA . PRO A 1 142 ? 52.519 8.454 -30.937 1.00 21.24 142 PRO A CA 1
ATOM 1088 C C . PRO A 1 142 ? 53.694 9.380 -30.715 1.00 22.32 142 PRO A C 1
ATOM 1089 O O . PRO A 1 142 ? 53.515 10.596 -30.667 1.00 23.58 142 PRO A O 1
ATOM 1093 N N . PRO A 1 143 ? 54.898 8.826 -30.559 1.00 22.82 143 PRO A N 1
ATOM 1094 C CA . PRO A 1 143 ? 56.051 9.707 -30.446 1.00 22.72 143 PRO A CA 1
ATOM 1095 C C . PRO A 1 143 ? 56.223 10.512 -31.714 1.00 22.59 143 PRO A C 1
ATOM 1096 O O . PRO A 1 143 ? 55.860 10.038 -32.815 1.00 23.70 143 PRO A O 1
ATOM 1100 N N . LEU A 1 144 ? 56.779 11.709 -31.554 1.00 21.01 144 LEU A N 1
ATOM 1101 C CA . LEU A 1 144 ? 57.149 12.544 -32.675 1.00 20.33 144 LEU A CA 1
ATOM 1102 C C . LEU A 1 144 ? 58.160 11.804 -33.543 1.00 20.55 144 LEU A C 1
ATOM 1103 O O . LEU A 1 144 ? 58.825 10.845 -33.084 1.00 20.34 144 LEU A O 1
ATOM 1108 N N . GLY A 1 145 ? 58.298 12.277 -34.781 1.00 20.96 145 GLY A N 1
ATOM 1109 C CA . GLY A 1 145 ? 59.268 11.727 -35.700 1.00 22.76 145 GLY A CA 1
ATOM 1110 C C . GLY A 1 145 ? 60.664 12.049 -35.230 1.00 25.00 145 GLY A C 1
ATOM 1111 O O . GLY A 1 145 ? 60.887 13.048 -34.506 1.00 26.11 145 GLY A O 1
ATOM 1112 N N . GLU A 1 146 ? 61.605 11.213 -35.632 1.00 29.46 146 GLU A N 1
ATOM 1113 C CA . GLU A 1 146 ? 63.005 11.425 -35.258 1.00 32.73 146 GLU A CA 1
ATOM 1114 C C . GLU A 1 146 ? 63.573 12.574 -36.053 1.00 31.80 146 GLU A C 1
ATOM 1115 O O . GLU A 1 146 ? 64.522 13.213 -35.605 1.00 32.32 146 GLU A O 1
ATOM 1121 N N . THR A 1 147 ? 62.984 12.861 -37.212 1.00 31.07 147 THR A N 1
ATOM 1122 C CA . THR A 1 147 ? 63.450 13.963 -38.064 1.00 31.76 147 THR A CA 1
ATOM 1123 C C . THR A 1 147 ? 62.365 14.989 -38.389 1.00 29.26 147 THR A C 1
ATOM 1124 O O . THR A 1 147 ? 61.490 14.698 -39.153 1.00 26.95 147 THR A O 1
ATOM 1128 N N . ILE A 1 148 ? 62.477 16.172 -37.813 1.00 27.17 148 ILE A N 1
ATOM 1129 C CA . ILE A 1 148 ? 61.449 17.186 -37.932 1.00 25.94 148 ILE A CA 1
ATOM 1130 C C . ILE A 1 148 ? 61.895 18.276 -38.914 1.00 25.44 148 ILE A C 1
ATOM 1131 O O . ILE A 1 148 ? 63.066 18.668 -38.941 1.00 24.99 148 ILE A O 1
ATOM 1136 N N . ASP A 1 149 ? 60.952 18.750 -39.723 1.00 26.14 149 ASP A N 1
ATOM 1137 C CA . ASP A 1 149 ? 61.239 19.783 -40.699 1.00 27.32 149 ASP A CA 1
ATOM 1138 C C . ASP A 1 149 ? 62.041 20.895 -40.018 1.00 28.86 149 ASP A C 1
ATOM 1139 O O . ASP A 1 149 ? 61.638 21.376 -38.953 1.00 30.43 149 ASP A O 1
ATOM 1144 N N . PRO A 1 150 ? 63.196 21.278 -40.604 1.00 27.84 150 PRO A N 1
ATOM 1145 C CA . PRO A 1 150 ? 64.045 22.327 -40.058 1.00 27.64 150 PRO A CA 1
ATOM 1146 C C . PRO A 1 150 ? 63.338 23.634 -39.638 1.00 27.01 150 PRO A C 1
ATOM 1147 O O . PRO A 1 150 ? 63.799 24.289 -38.721 1.00 28.00 150 PRO A O 1
ATOM 1151 N N . LEU A 1 151 ? 62.268 24.009 -40.323 1.00 26.16 151 LEU A N 1
ATOM 1152 C CA . LEU A 1 151 ? 61.469 25.177 -39.919 1.00 27.17 151 LEU A CA 1
ATOM 1153 C C . LEU A 1 151 ? 60.818 24.990 -38.537 1.00 25.96 151 LEU A C 1
ATOM 1154 O O . LEU A 1 151 ? 60.732 25.931 -37.758 1.00 24.57 151 LEU A O 1
ATOM 1159 N N . ALA A 1 152 ? 60.380 23.768 -38.240 1.00 24.69 152 ALA A N 1
ATOM 1160 C CA . ALA A 1 152 ? 59.672 23.467 -36.999 1.00 23.23 152 ALA A CA 1
ATOM 1161 C C . ALA A 1 152 ? 60.566 22.899 -35.882 1.00 23.24 152 ALA A C 1
ATOM 1162 O O . ALA A 1 152 ? 60.209 22.977 -34.716 1.00 23.92 152 ALA A O 1
ATOM 1164 N N . ALA A 1 153 ? 61.722 22.351 -36.232 1.00 22.89 153 ALA A N 1
ATOM 1165 C CA . ALA A 1 153 ? 62.577 21.689 -35.235 1.00 22.90 153 ALA A CA 1
ATOM 1166 C C . ALA A 1 153 ? 62.925 22.526 -33.980 1.00 22.36 153 ALA A C 1
ATOM 1167 O O . ALA A 1 153 ? 62.869 22.002 -32.859 1.00 22.62 153 ALA A O 1
ATOM 1169 N N . PRO A 1 154 ? 63.271 23.821 -34.153 1.00 21.97 154 PRO A N 1
ATOM 1170 C CA . PRO A 1 154 ? 63.605 24.651 -32.976 1.00 22.76 154 PRO A CA 1
ATOM 1171 C C . PRO A 1 154 ? 62.502 24.696 -31.917 1.00 23.99 154 PRO A C 1
ATOM 1172 O O . PRO A 1 154 ? 62.784 24.827 -30.733 1.00 25.69 154 PRO A O 1
ATOM 1176 N N . ILE A 1 155 ? 61.257 24.599 -32.379 1.00 23.80 155 ILE A N 1
ATOM 1177 C CA . ILE A 1 155 ? 60.061 24.644 -31.552 1.00 23.07 155 ILE A CA 1
ATOM 1178 C C . ILE A 1 155 ? 59.716 23.282 -30.910 1.00 22.91 155 ILE A C 1
ATOM 1179 O O . ILE A 1 155 ? 58.863 23.222 -30.026 1.00 22.76 155 ILE A O 1
ATOM 1184 N N . PHE A 1 156 ? 60.395 22.204 -31.322 1.00 22.93 156 PHE A N 1
ATOM 1185 C CA . PHE A 1 156 ? 60.178 20.855 -30.731 1.00 22.77 156 PHE A CA 1
ATOM 1186 C C . PHE A 1 156 ? 61.429 20.270 -30.061 1.00 22.13 156 PHE A C 1
ATOM 1187 O O . PHE A 1 156 ? 61.606 19.047 -30.001 1.00 20.86 156 PHE A O 1
ATOM 1195 N N . VAL A 1 157 ? 62.285 21.132 -29.528 1.00 21.35 157 VAL A N 1
ATOM 1196 C CA . VAL A 1 157 ? 63.456 20.669 -28.775 1.00 21.50 157 VAL A CA 1
ATOM 1197 C C . VAL A 1 157 ? 62.951 20.013 -27.487 1.00 21.54 157 VAL A C 1
ATOM 1198 O O . VAL A 1 157 ? 62.002 20.481 -26.884 1.00 21.85 157 VAL A O 1
ATOM 1202 N N . ASP A 1 158 ? 63.565 18.900 -27.110 1.00 22.21 158 ASP A N 1
ATOM 1203 C CA . ASP A 1 158 ? 63.096 18.041 -26.009 1.00 22.03 158 ASP A CA 1
ATOM 1204 C C . ASP A 1 158 ? 61.668 17.506 -26.177 1.00 21.57 158 ASP A C 1
ATOM 1205 O O . ASP A 1 158 ? 61.149 16.915 -25.259 1.00 21.82 158 ASP A O 1
ATOM 1210 N N . GLY A 1 159 ? 61.056 17.681 -27.338 1.00 21.40 159 GLY A N 1
ATOM 1211 C CA . GLY A 1 159 ? 59.686 17.264 -27.546 1.00 22.47 159 GLY A CA 1
ATOM 1212 C C . GLY A 1 159 ? 59.503 15.767 -27.691 1.00 23.35 159 GLY A C 1
ATOM 1213 O O . GLY A 1 159 ? 58.506 15.200 -27.227 1.00 25.74 159 GLY A O 1
ATOM 1214 N N . LEU A 1 160 ? 60.467 15.123 -28.340 1.00 22.64 160 LEU A N 1
ATOM 1215 C CA . LEU A 1 160 ? 60.396 13.689 -28.598 1.00 21.91 160 LEU A CA 1
ATOM 1216 C C . LEU A 1 160 ? 60.281 12.921 -27.291 1.00 21.57 160 LEU A C 1
ATOM 1217 O O . LEU A 1 160 ? 59.405 12.067 -27.137 1.00 22.04 160 LEU A O 1
ATOM 1222 N N . ALA A 1 161 ? 61.166 13.240 -26.351 1.00 21.23 161 ALA A N 1
ATOM 1223 C CA . ALA A 1 161 ? 61.211 12.515 -25.087 1.00 21.16 161 ALA A CA 1
ATOM 1224 C C . ALA A 1 161 ? 59.898 12.705 -24.322 1.00 21.50 161 ALA A C 1
ATOM 1225 O O . ALA A 1 161 ? 59.359 11.757 -23.733 1.00 22.12 161 ALA A O 1
ATOM 1227 N N . LYS A 1 162 ? 59.378 13.926 -24.358 1.00 20.66 162 LYS A N 1
ATOM 1228 C CA . LYS A 1 162 ? 58.094 14.217 -23.741 1.00 20.66 162 LYS A CA 1
ATOM 1229 C C . LYS A 1 162 ? 56.974 13.403 -24.361 1.00 20.42 162 LYS A C 1
ATOM 1230 O O . LYS A 1 162 ? 56.150 12.853 -23.642 1.00 20.80 162 LYS A O 1
ATOM 1236 N N . SER A 1 163 ? 56.953 13.322 -25.689 1.00 20.43 163 SER A N 1
ATOM 1237 C CA . SER A 1 163 ? 55.903 12.579 -26.384 1.00 20.75 163 SER A CA 1
ATOM 1238 C C . SER A 1 163 ? 55.980 11.083 -26.078 1.00 21.63 163 SER A C 1
ATOM 1239 O O . SER A 1 163 ? 54.943 10.403 -26.032 1.00 21.70 163 SER A O 1
ATOM 1242 N N . GLU A 1 164 ? 57.194 10.570 -25.854 1.00 22.06 164 GLU A N 1
ATOM 1243 C CA . GLU A 1 164 ? 57.360 9.157 -25.510 1.00 21.95 164 GLU A CA 1
ATOM 1244 C C . GLU A 1 164 ? 56.784 8.862 -24.131 1.00 21.39 164 GLU A C 1
ATOM 1245 O O . GLU A 1 164 ? 56.270 7.782 -23.894 1.00 20.34 164 GLU A O 1
ATOM 1251 N N . ALA A 1 165 ? 56.856 9.839 -23.233 1.00 22.44 165 ALA A N 1
ATOM 1252 C CA . ALA A 1 165 ? 56.365 9.679 -21.860 1.00 22.94 165 ALA A CA 1
ATOM 1253 C C . ALA A 1 165 ? 54.842 9.853 -21.670 1.00 22.71 165 ALA A C 1
ATOM 1254 O O . ALA A 1 165 ? 54.333 9.601 -20.562 1.00 22.47 165 ALA A O 1
ATOM 1256 N N . LEU A 1 166 ? 54.121 10.284 -22.712 1.00 21.50 166 LEU A N 1
ATOM 1257 C CA . LEU A 1 166 ? 52.691 10.604 -22.561 1.00 20.47 166 LEU A CA 1
ATOM 1258 C C . LEU A 1 166 ? 51.792 9.391 -22.318 1.00 18.15 166 LEU A C 1
ATOM 1259 O O . LEU A 1 166 ? 50.942 9.439 -21.448 1.00 17.70 166 LEU A O 1
ATOM 1264 N N . PRO A 1 167 ? 51.982 8.290 -23.068 1.00 16.90 167 PRO A N 1
ATOM 1265 C CA . PRO A 1 167 ? 51.114 7.134 -22.826 1.00 16.50 167 PRO A CA 1
ATOM 1266 C C . PRO A 1 167 ? 51.006 6.718 -21.333 1.00 16.11 167 PRO A C 1
ATOM 1267 O O . PRO A 1 167 ? 49.901 6.501 -20.827 1.00 16.04 167 PRO A O 1
ATOM 1271 N N . GLY A 1 168 ? 52.133 6.616 -20.641 1.00 15.97 168 GLY A N 1
ATOM 1272 C CA . GLY A 1 168 ? 52.124 6.220 -19.234 1.00 16.02 168 GLY A CA 1
ATOM 1273 C C . GLY A 1 168 ? 51.327 7.171 -18.361 1.00 15.90 168 GLY A C 1
ATOM 1274 O O . GLY A 1 168 ? 50.488 6.746 -17.566 1.00 14.99 168 GLY A O 1
ATOM 1275 N N . VAL A 1 169 ? 51.590 8.467 -18.536 1.00 16.60 169 VAL A N 1
ATOM 1276 C CA . VAL A 1 169 ? 50.927 9.517 -17.762 1.00 16.85 169 VAL A CA 1
ATOM 1277 C C . VAL A 1 169 ? 49.438 9.565 -18.093 1.00 16.37 169 VAL A C 1
ATOM 1278 O O . VAL A 1 169 ? 48.606 9.575 -17.196 1.00 15.77 169 VAL A O 1
ATOM 1282 N N . TYR A 1 170 ? 49.117 9.609 -19.387 1.00 16.78 170 TYR A N 1
ATOM 1283 C CA . TYR A 1 170 ? 47.721 9.641 -19.859 1.00 16.81 170 TYR A CA 1
ATOM 1284 C C . TYR A 1 170 ? 46.910 8.468 -19.309 1.00 17.24 170 TYR A C 1
ATOM 1285 O O . TYR A 1 170 ? 45.754 8.652 -18.912 1.00 17.10 170 TYR A O 1
ATOM 1294 N N . LYS A 1 171 ? 47.517 7.280 -19.276 1.00 17.61 171 LYS A N 1
ATOM 1295 C CA . LYS A 1 171 ? 46.833 6.119 -18.743 1.00 17.93 171 LYS A CA 1
ATOM 1296 C C . LYS A 1 171 ? 46.467 6.290 -17.266 1.00 18.04 171 LYS A C 1
ATOM 1297 O O . LYS A 1 171 ? 45.345 5.982 -16.862 1.00 16.90 171 LYS A O 1
ATOM 1303 N N . ALA A 1 172 ? 47.415 6.777 -16.464 1.00 18.69 172 ALA A N 1
ATOM 1304 C CA . ALA A 1 172 ? 47.176 6.966 -15.034 1.00 19.39 172 ALA A CA 1
ATOM 1305 C C . ALA A 1 172 ? 46.074 7.993 -14.804 1.00 20.67 172 ALA A C 1
ATOM 1306 O O . ALA A 1 172 ? 45.151 7.762 -14.016 1.00 23.38 172 ALA A O 1
ATOM 1308 N N . ILE A 1 173 ? 46.162 9.111 -15.514 1.00 20.03 173 ILE A N 1
ATOM 1309 C CA . ILE A 1 173 ? 45.201 10.193 -15.383 1.00 20.08 173 ILE A CA 1
ATOM 1310 C C . ILE A 1 173 ? 43.799 9.739 -15.783 1.00 20.01 173 ILE A C 1
ATOM 1311 O O . ILE A 1 173 ? 42.818 10.062 -15.108 1.00 19.12 173 ILE A O 1
ATOM 1316 N N . ALA A 1 174 ? 43.706 8.999 -16.884 1.00 20.90 174 ALA A N 1
ATOM 1317 C CA . ALA A 1 174 ? 42.422 8.486 -17.372 1.00 22.64 174 ALA A CA 1
ATOM 1318 C C . ALA A 1 174 ? 41.814 7.534 -16.357 1.00 24.11 174 ALA A C 1
ATOM 1319 O O . ALA A 1 174 ? 40.633 7.630 -16.022 1.00 24.77 174 ALA A O 1
ATOM 1321 N N . GLU A 1 175 ? 42.647 6.613 -15.881 1.00 25.37 175 GLU A N 1
ATOM 1322 C CA . GLU A 1 175 ? 42.257 5.668 -14.847 1.00 25.55 175 GLU A CA 1
ATOM 1323 C C . GLU A 1 175 ? 41.805 6.383 -13.582 1.00 22.73 175 GLU A C 1
ATOM 1324 O O . GLU A 1 175 ? 40.803 6.017 -13.011 1.00 21.66 175 GLU A O 1
ATOM 1330 N N . ALA A 1 176 ? 42.533 7.416 -13.164 1.00 21.16 176 ALA A N 1
ATOM 1331 C CA . ALA A 1 176 ? 42.176 8.185 -11.954 1.00 20.22 176 ALA A CA 1
ATOM 1332 C C . ALA A 1 176 ? 40.809 8.832 -12.079 1.00 19.89 176 ALA A C 1
ATOM 1333 O O . ALA A 1 176 ? 40.115 9.013 -11.104 1.00 18.90 176 ALA A O 1
ATOM 1335 N N . ALA A 1 177 ? 40.443 9.191 -13.303 1.00 20.32 177 ALA A N 1
ATOM 1336 C CA . ALA A 1 177 ? 39.153 9.800 -13.602 1.00 19.31 177 ALA A CA 1
ATOM 1337 C C . ALA A 1 177 ? 38.044 8.769 -13.812 1.00 19.26 177 ALA A C 1
ATOM 1338 O O . ALA A 1 177 ? 36.922 9.145 -14.100 1.00 18.90 177 ALA A O 1
ATOM 1340 N N . GLY A 1 178 ? 38.359 7.482 -13.706 1.00 19.33 178 GLY A N 1
ATOM 1341 C CA . GLY A 1 178 ? 37.420 6.407 -14.035 1.00 19.09 178 GLY A CA 1
ATOM 1342 C C . GLY A 1 178 ? 36.990 6.364 -15.488 1.00 19.24 178 GLY A C 1
ATOM 1343 O O . GLY A 1 178 ? 35.829 6.106 -15.780 1.00 20.02 178 GLY A O 1
ATOM 1344 N N . GLU A 1 179 ? 37.920 6.626 -16.398 1.00 19.58 179 GLU A N 1
ATOM 1345 C CA . GLU A 1 179 ? 37.633 6.733 -17.836 1.00 19.22 179 GLU A CA 1
ATOM 1346 C C . GLU A 1 179 ? 38.616 5.854 -18.612 1.00 18.82 179 GLU A C 1
ATOM 1347 O O . GLU A 1 179 ? 39.400 5.140 -18.014 1.00 18.25 179 GLU A O 1
ATOM 1353 N N . SER A 1 180 ? 38.561 5.884 -19.937 1.00 18.52 180 SER A N 1
ATOM 1354 C CA . SER A 1 180 ? 39.330 4.941 -20.739 1.00 18.18 180 SER A CA 1
ATOM 1355 C C . SER A 1 180 ? 40.535 5.566 -21.413 1.00 17.85 180 SER A C 1
ATOM 1356 O O . SER A 1 180 ? 40.622 6.780 -21.569 1.00 17.13 180 SER A O 1
ATOM 1359 N N . PHE A 1 181 ? 41.456 4.700 -21.825 1.00 18.67 181 PHE A N 1
ATOM 1360 C CA . PHE A 1 181 ? 42.725 5.092 -22.424 1.00 18.97 181 PHE A CA 1
ATOM 1361 C C . PHE A 1 181 ? 43.084 4.250 -23.641 1.00 18.79 181 PHE A C 1
ATOM 1362 O O . PHE A 1 181 ? 42.739 3.080 -23.712 1.00 18.78 181 PHE A O 1
ATOM 1370 N N . PHE A 1 182 ? 43.785 4.854 -24.593 1.00 19.73 182 PHE A N 1
ATOM 1371 C CA . PHE A 1 182 ? 44.358 4.126 -25.722 1.00 21.14 182 PHE A CA 1
ATOM 1372 C C . PHE A 1 182 ? 45.598 4.828 -26.240 1.00 21.52 182 PHE A C 1
ATOM 1373 O O . PHE A 1 182 ? 45.592 6.042 -26.416 1.00 22.56 182 PHE A O 1
ATOM 1381 N N . ASP A 1 183 ? 46.653 4.062 -26.483 1.00 21.89 183 ASP A N 1
ATOM 1382 C CA . ASP A 1 183 ? 47.925 4.615 -26.936 1.00 22.29 183 ASP A CA 1
ATOM 1383 C C . ASP A 1 183 ? 48.035 4.470 -28.449 1.00 22.45 183 ASP A C 1
ATOM 1384 O O . ASP A 1 183 ? 48.254 3.371 -28.973 1.00 22.41 183 ASP A O 1
ATOM 1389 N N . ALA A 1 184 ? 47.905 5.585 -29.159 1.00 22.22 184 ALA A N 1
ATOM 1390 C CA . ALA A 1 184 ? 48.021 5.538 -30.605 1.00 22.92 184 ALA A CA 1
ATOM 1391 C C . ALA A 1 184 ? 49.383 4.958 -31.043 1.00 23.19 184 ALA A C 1
ATOM 1392 O O . ALA A 1 184 ? 49.496 4.330 -32.090 1.00 23.44 184 ALA A O 1
ATOM 1394 N N . GLY A 1 185 ? 50.406 5.163 -30.223 1.00 23.40 185 GLY A N 1
ATOM 1395 C CA . GLY A 1 185 ? 51.733 4.608 -30.477 1.00 23.13 185 GLY A CA 1
ATOM 1396 C C . GLY A 1 185 ? 51.818 3.084 -30.480 1.00 22.19 185 GLY A C 1
ATOM 1397 O O . GLY A 1 185 ? 52.813 2.524 -30.936 1.00 22.82 185 GLY A O 1
ATOM 1398 N N . SER A 1 186 ? 50.791 2.411 -29.961 1.00 20.08 186 SER A N 1
ATOM 1399 C CA . SER A 1 186 ? 50.748 0.957 -29.974 1.00 19.51 186 SER A CA 1
ATOM 1400 C C . SER A 1 186 ? 50.420 0.380 -31.361 1.00 20.02 186 SER A C 1
ATOM 1401 O O . SER A 1 186 ? 50.683 -0.793 -31.615 1.00 21.14 186 SER A O 1
ATOM 1404 N N . VAL A 1 187 ? 49.847 1.188 -32.249 1.00 19.59 187 VAL A N 1
ATOM 1405 C CA . VAL A 1 187 ? 49.444 0.725 -33.584 1.00 19.27 187 VAL A CA 1
ATOM 1406 C C . VAL A 1 187 ? 49.995 1.532 -34.755 1.00 19.20 187 VAL A C 1
ATOM 1407 O O . VAL A 1 187 ? 49.904 1.077 -35.882 1.00 18.65 187 VAL A O 1
ATOM 1411 N N . VAL A 1 188 ? 50.524 2.731 -34.502 1.00 20.21 188 VAL A N 1
ATOM 1412 C CA . VAL A 1 188 ? 51.125 3.583 -35.549 1.00 20.71 188 VAL A CA 1
ATOM 1413 C C . VAL A 1 188 ? 52.268 4.447 -35.004 1.00 20.74 188 VAL A C 1
ATOM 1414 O O . VAL A 1 188 ? 52.463 4.562 -33.778 1.00 20.46 188 VAL A O 1
ATOM 1418 N N . SER A 1 189 ? 53.006 5.072 -35.923 1.00 20.45 189 SER A N 1
ATOM 1419 C CA . SER A 1 189 ? 53.958 6.125 -35.565 1.00 20.58 189 SER A CA 1
ATOM 1420 C C . SER A 1 189 ? 53.903 7.293 -36.532 1.00 20.45 189 SER A C 1
ATOM 1421 O O . SER A 1 189 ? 53.284 7.220 -37.575 1.00 21.26 189 SER A O 1
ATOM 1424 N N . THR A 1 190 ? 54.551 8.378 -36.147 1.00 20.85 190 THR A N 1
ATOM 1425 C CA . THR A 1 190 ? 54.547 9.607 -36.914 1.00 20.69 190 THR A CA 1
ATOM 1426 C C . THR A 1 190 ? 55.462 9.413 -38.136 1.00 20.61 190 THR A C 1
ATOM 1427 O O . THR A 1 190 ? 56.688 9.595 -38.082 1.00 20.69 190 THR A O 1
ATOM 1431 N N . ASP A 1 191 ? 54.827 9.031 -39.239 1.00 19.96 191 ASP A N 1
ATOM 1432 C CA . ASP A 1 191 ? 55.523 8.704 -40.478 1.00 19.92 191 ASP A CA 1
ATOM 1433 C C . ASP A 1 191 ? 55.482 9.829 -41.505 1.00 20.89 191 ASP A C 1
ATOM 1434 O O . ASP A 1 191 ? 56.028 9.680 -42.597 1.00 23.03 191 ASP A O 1
ATOM 1439 N N . GLY A 1 192 ? 54.841 10.947 -41.192 1.00 21.08 192 GLY A N 1
ATOM 1440 C CA . GLY A 1 192 ? 54.815 12.048 -42.154 1.00 21.27 192 GLY A CA 1
ATOM 1441 C C . GLY A 1 192 ? 56.211 12.576 -42.438 1.00 20.89 192 GLY A C 1
ATOM 1442 O O . GLY A 1 192 ? 57.098 12.529 -41.565 1.00 21.51 192 GLY A O 1
ATOM 1443 N N . VAL A 1 193 ? 56.406 13.096 -43.643 1.00 19.90 193 VAL A N 1
ATOM 1444 C CA . VAL A 1 193 ? 57.712 13.614 -44.032 1.00 20.08 193 VAL A CA 1
ATOM 1445 C C . VAL A 1 193 ? 58.218 14.750 -43.131 1.00 19.83 193 VAL A C 1
ATOM 1446 O O . VAL A 1 193 ? 59.428 14.898 -42.962 1.00 20.23 193 VAL A O 1
ATOM 1450 N N . ASP A 1 194 ? 57.308 15.529 -42.538 1.00 19.99 194 ASP A N 1
ATOM 1451 C CA . ASP A 1 194 ? 57.720 16.668 -41.693 1.00 20.55 194 ASP A CA 1
ATOM 1452 C C . ASP A 1 194 ? 58.010 16.279 -40.245 1.00 19.68 194 ASP A C 1
ATOM 1453 O O . ASP A 1 194 ? 58.368 17.138 -39.432 1.00 20.74 194 ASP A O 1
ATOM 1458 N N . GLY A 1 195 ? 57.854 14.993 -39.919 1.00 19.14 195 GLY A N 1
ATOM 1459 C CA . GLY A 1 195 ? 58.176 14.481 -38.585 1.00 19.17 195 GLY A CA 1
ATOM 1460 C C . GLY A 1 195 ? 57.140 14.760 -37.509 1.00 19.11 195 GLY A C 1
ATOM 1461 O O . GLY A 1 195 ? 57.397 14.515 -36.323 1.00 19.20 195 GLY A O 1
ATOM 1462 N N . ILE A 1 196 ? 55.968 15.256 -37.907 1.00 19.21 196 ILE A N 1
ATOM 1463 C CA . ILE A 1 196 ? 54.913 15.604 -36.957 1.00 20.25 196 ILE A CA 1
ATOM 1464 C C . ILE A 1 196 ? 53.542 15.024 -37.291 1.00 20.10 196 ILE A C 1
ATOM 1465 O O . ILE A 1 196 ? 52.835 14.577 -36.387 1.00 19.30 196 ILE A O 1
ATOM 1470 N N . HIS A 1 197 ? 53.175 15.019 -38.572 1.00 19.69 197 HIS A N 1
ATOM 1471 C CA . HIS A 1 197 ? 51.826 14.638 -38.997 1.00 19.32 197 HIS A CA 1
ATOM 1472 C C . HIS A 1 197 ? 51.809 13.285 -39.694 1.00 19.18 197 HIS A C 1
ATOM 1473 O O . HIS A 1 197 ? 52.847 12.637 -39.850 1.00 18.23 197 HIS A O 1
ATOM 1480 N N . PHE A 1 198 ? 50.607 12.845 -40.067 1.00 19.35 198 PHE A N 1
ATOM 1481 C CA . PHE A 1 198 ? 50.394 11.468 -40.517 1.00 19.77 198 PHE A CA 1
ATOM 1482 C C . PHE A 1 198 ? 50.107 11.384 -42.019 1.00 20.16 198 PHE A C 1
ATOM 1483 O O . PHE A 1 198 ? 49.482 12.270 -42.610 1.00 19.71 198 PHE A O 1
ATOM 1491 N N . THR A 1 199 ? 50.524 10.272 -42.608 1.00 21.02 199 THR A N 1
ATOM 1492 C CA . THR A 1 199 ? 50.133 9.925 -43.972 1.00 20.83 199 THR A CA 1
ATOM 1493 C C . THR A 1 199 ? 48.729 9.329 -43.932 1.00 22.39 199 THR A C 1
ATOM 1494 O O . THR A 1 199 ? 48.222 8.992 -42.859 1.00 23.86 199 THR A O 1
ATOM 1498 N N . ALA A 1 200 ? 48.124 9.177 -45.099 1.00 23.82 200 ALA A N 1
ATOM 1499 C CA . ALA A 1 200 ? 46.819 8.542 -45.204 1.00 25.33 200 ALA A CA 1
ATOM 1500 C C . ALA A 1 200 ? 46.851 7.074 -44.766 1.00 26.75 200 ALA A C 1
ATOM 1501 O O . ALA A 1 200 ? 45.874 6.562 -44.209 1.00 24.85 200 ALA A O 1
ATOM 1503 N N . GLU A 1 201 ? 47.974 6.399 -45.015 1.00 29.32 201 GLU A N 1
ATOM 1504 C CA . GLU A 1 201 ? 48.121 5.007 -44.595 1.00 31.69 201 GLU A CA 1
ATOM 1505 C C . GLU A 1 201 ? 48.062 4.917 -43.058 1.00 30.45 201 GLU A C 1
ATOM 1506 O O . GLU A 1 201 ? 47.434 4.016 -42.523 1.00 29.20 201 GLU A O 1
ATOM 1512 N N . THR A 1 202 ? 48.720 5.847 -42.366 1.00 29.83 202 THR A N 1
ATOM 1513 C CA . THR A 1 202 ? 48.727 5.849 -40.904 1.00 29.32 202 THR A CA 1
ATOM 1514 C C . THR A 1 202 ? 47.352 6.207 -40.349 1.00 29.58 202 THR A C 1
ATOM 1515 O O . THR A 1 202 ? 46.915 5.643 -39.345 1.00 30.54 202 THR A O 1
ATOM 1519 N N . ASN A 1 203 ? 46.681 7.151 -40.996 1.00 29.87 203 ASN A N 1
ATOM 1520 C CA . ASN A 1 203 ? 45.311 7.497 -40.624 1.00 31.83 203 ASN A CA 1
ATOM 1521 C C . ASN A 1 203 ? 44.404 6.267 -40.658 1.00 33.16 203 ASN A C 1
ATOM 1522 O O . ASN A 1 203 ? 43.642 6.026 -39.731 1.00 33.15 203 ASN A O 1
ATOM 1527 N N . ARG A 1 204 ? 44.497 5.502 -41.745 1.00 33.75 204 ARG A N 1
ATOM 1528 C CA . ARG A 1 204 ? 43.694 4.291 -41.930 1.00 32.17 204 ARG A CA 1
ATOM 1529 C C . ARG A 1 204 ? 43.897 3.295 -40.803 1.00 29.24 204 ARG A C 1
ATOM 1530 O O . ARG A 1 204 ? 42.927 2.773 -40.254 1.00 29.85 204 ARG A O 1
ATOM 1538 N N . THR A 1 205 ? 45.150 3.034 -40.456 1.00 26.82 205 THR A N 1
ATOM 1539 C CA . THR A 1 205 ? 45.456 2.096 -39.383 1.00 26.02 205 THR A CA 1
ATOM 1540 C C . THR A 1 205 ? 44.833 2.577 -38.069 1.00 25.73 205 THR A C 1
ATOM 1541 O O . THR A 1 205 ? 44.168 1.802 -37.370 1.00 25.11 205 THR A O 1
ATOM 1545 N N . LEU A 1 206 ? 45.037 3.860 -37.756 1.00 24.53 206 LEU A N 1
ATOM 1546 C CA . LEU A 1 206 ? 44.549 4.456 -36.507 1.00 23.25 206 LEU A CA 1
ATOM 1547 C C . LEU A 1 206 ? 43.035 4.428 -36.418 1.00 22.06 206 LEU A C 1
ATOM 1548 O O . LEU A 1 206 ? 42.482 4.067 -35.379 1.00 23.85 206 LEU A O 1
ATOM 1553 N N . GLY A 1 207 ? 42.373 4.812 -37.499 1.00 20.19 207 GLY A N 1
ATOM 1554 C CA . GLY A 1 207 ? 40.926 4.817 -37.551 1.00 20.16 207 GLY A CA 1
ATOM 1555 C C . GLY A 1 207 ? 40.335 3.465 -37.242 1.00 20.45 207 GLY A C 1
ATOM 1556 O O . GLY A 1 207 ? 39.380 3.352 -36.460 1.00 20.33 207 GLY A O 1
ATOM 1557 N N . ALA A 1 208 ? 40.917 2.432 -37.847 1.00 21.20 208 ALA A N 1
ATOM 1558 C CA . ALA A 1 208 ? 40.424 1.060 -37.682 1.00 21.00 208 ALA A CA 1
ATOM 1559 C C . ALA A 1 208 ? 40.689 0.553 -36.270 1.00 20.60 208 ALA A C 1
ATOM 1560 O O . ALA A 1 208 ? 39.837 -0.110 -35.696 1.00 21.10 208 ALA A O 1
ATOM 1562 N N . ALA A 1 209 ? 41.861 0.873 -35.723 1.00 20.11 209 ALA A N 1
ATOM 1563 C CA . ALA A 1 209 ? 42.225 0.468 -34.363 1.00 20.13 209 ALA A CA 1
ATOM 1564 C C . ALA A 1 209 ? 41.353 1.142 -33.336 1.00 19.79 209 ALA A C 1
ATOM 1565 O O . ALA A 1 209 ? 40.878 0.498 -32.411 1.00 21.59 209 ALA A O 1
ATOM 1567 N N . VAL A 1 210 ? 41.137 2.441 -33.492 1.00 19.64 210 VAL A N 1
ATOM 1568 C CA . VAL A 1 210 ? 40.317 3.200 -32.530 1.00 19.36 210 VAL A CA 1
ATOM 1569 C C . VAL A 1 210 ? 38.856 2.742 -32.565 1.00 18.68 210 VAL A C 1
ATOM 1570 O O . VAL A 1 210 ? 38.201 2.711 -31.534 1.00 18.27 210 VAL A O 1
ATOM 1574 N N . ALA A 1 211 ? 38.369 2.365 -33.744 1.00 19.06 211 ALA A N 1
ATOM 1575 C CA . ALA A 1 211 ? 37.013 1.835 -33.879 1.00 19.57 211 ALA A CA 1
ATOM 1576 C C . ALA A 1 211 ? 36.786 0.578 -33.040 1.00 20.08 211 ALA A C 1
ATOM 1577 O O . ALA A 1 211 ? 35.711 0.432 -32.449 1.00 18.89 211 ALA A O 1
ATOM 1579 N N . GLN A 1 212 ? 37.780 -0.316 -32.993 1.00 21.88 212 GLN A N 1
ATOM 1580 C CA . GLN A 1 212 ? 37.703 -1.512 -32.151 1.00 24.51 212 GLN A CA 1
ATOM 1581 C C . GLN A 1 212 ? 37.549 -1.103 -30.700 1.00 24.41 212 GLN A C 1
ATOM 1582 O O . GLN A 1 212 ? 36.684 -1.608 -29.979 1.00 25.49 212 GLN A O 1
ATOM 1588 N N . LYS A 1 213 ? 38.387 -0.172 -30.276 1.00 24.71 213 LYS A N 1
ATOM 1589 C CA . LYS A 1 213 ? 38.375 0.308 -28.913 1.00 25.83 213 LYS A CA 1
ATOM 1590 C C . LYS A 1 213 ? 37.027 0.920 -28.536 1.00 23.93 213 LYS A C 1
ATOM 1591 O O . LYS A 1 213 ? 36.469 0.621 -27.483 1.00 23.28 213 LYS A O 1
ATOM 1597 N N . VAL A 1 214 ? 36.499 1.757 -29.411 1.00 23.90 214 VAL A N 1
ATOM 1598 C CA . VAL A 1 214 ? 35.212 2.413 -29.170 1.00 25.09 214 VAL A CA 1
ATOM 1599 C C . VAL A 1 214 ? 34.085 1.390 -28.944 1.00 26.54 214 VAL A C 1
ATOM 1600 O O . VAL A 1 214 ? 33.336 1.504 -27.972 1.00 26.87 214 VAL A O 1
ATOM 1604 N N . LYS A 1 215 ? 33.983 0.392 -29.829 1.00 27.85 215 LYS A N 1
ATOM 1605 C CA . LYS A 1 215 ? 32.951 -0.639 -29.715 1.00 28.07 215 LYS A CA 1
ATOM 1606 C C . LYS A 1 215 ? 33.016 -1.408 -28.393 1.00 28.21 215 LYS A C 1
ATOM 1607 O O . LYS A 1 215 ? 31.975 -1.752 -27.803 1.00 27.45 215 LYS A O 1
ATOM 1613 N N . THR A 1 216 ? 34.236 -1.689 -27.940 1.00 27.50 216 THR A N 1
ATOM 1614 C CA . THR A 1 216 ? 34.452 -2.246 -26.607 1.00 28.14 216 THR A CA 1
ATOM 1615 C C . THR A 1 216 ? 33.779 -1.417 -25.507 1.00 27.61 216 THR A C 1
ATOM 1616 O O . THR A 1 216 ? 33.203 -1.970 -24.573 1.00 27.70 216 THR A O 1
ATOM 1620 N N . LEU A 1 217 ? 33.861 -0.096 -25.622 1.00 27.00 217 LEU A N 1
ATOM 1621 C CA . LEU A 1 217 ? 33.306 0.798 -24.604 1.00 26.97 217 LEU A CA 1
ATOM 1622 C C . LEU A 1 217 ? 31.808 1.000 -24.689 1.00 25.84 217 LEU A C 1
ATOM 1623 O O . LEU A 1 217 ? 31.157 1.101 -23.665 1.00 24.80 217 LEU A O 1
ATOM 1628 N N . LEU A 1 218 ? 31.257 1.050 -25.896 1.00 27.00 218 LEU A N 1
ATOM 1629 C CA . LEU A 1 218 ? 29.843 1.395 -26.063 1.00 29.57 218 LEU A CA 1
ATOM 1630 C C . LEU A 1 218 ? 28.872 0.224 -26.306 1.00 30.00 218 LEU A C 1
ATOM 1631 O O . LEU A 1 218 ? 27.655 0.393 -26.182 1.00 27.82 218 LEU A O 1
ATOM 1636 N N . GLN A 1 219 ? 29.426 -0.951 -26.599 1.00 31.08 219 GLN A N 1
ATOM 1637 C CA . GLN A 1 219 ? 28.662 -2.174 -26.622 1.00 31.53 219 GLN A CA 1
ATOM 1638 C C . GLN A 1 219 ? 29.334 -3.133 -25.620 1.00 33.96 219 GLN A C 1
ATOM 1639 O O . GLN A 1 219 ? 29.828 -4.180 -26.015 1.00 37.72 219 GLN A O 1
ATOM 1645 N N . PRO A 1 220 ? 29.394 -2.759 -24.322 1.00 33.25 220 PRO A N 1
ATOM 1646 C CA . PRO A 1 220 ? 30.278 -3.473 -23.388 1.00 32.37 220 PRO A CA 1
ATOM 1647 C C . PRO A 1 220 ? 29.789 -4.867 -23.008 1.00 31.43 220 PRO A C 1
ATOM 1648 O O . PRO A 1 220 ? 30.614 -5.765 -22.818 1.00 29.94 220 PRO A O 1
ATOM 1652 N N . LYS A 1 221 ? 28.465 -5.032 -22.895 1.00 32.82 221 LYS A N 1
ATOM 1653 C CA . LYS A 1 221 ? 27.830 -6.363 -22.784 1.00 34.29 221 LYS A CA 1
ATOM 1654 C C . LYS A 1 221 ? 28.337 -7.327 -23.882 1.00 32.47 221 LYS A C 1
ATOM 1655 O O . LYS A 1 221 ? 28.607 -8.499 -23.613 1.00 29.00 221 LYS A O 1
ATOM 1661 N N . LEU A 1 222 ? 28.447 -6.818 -25.115 1.00 31.68 222 LEU A N 1
ATOM 1662 C CA . LEU A 1 222 ? 28.941 -7.591 -26.228 1.00 31.07 222 LEU A CA 1
ATOM 1663 C C . LEU A 1 222 ? 30.439 -7.780 -26.104 1.00 32.27 222 LEU A C 1
ATOM 1664 O O . LEU A 1 222 ? 30.932 -8.882 -26.294 1.00 33.49 222 LEU A O 1
ATOM 1669 N N . ALA A 1 223 ? 31.168 -6.709 -25.795 1.00 32.08 223 ALA A N 1
ATOM 1670 C CA . ALA A 1 223 ? 32.614 -6.813 -25.592 1.00 33.38 223 ALA A CA 1
ATOM 1671 C C . ALA A 1 223 ? 32.907 -7.899 -24.587 1.00 34.16 223 ALA A C 1
ATOM 1672 O O . ALA A 1 223 ? 33.754 -8.761 -24.845 1.00 34.16 223 ALA A O 1
ATOM 1674 N N . ALA A 1 224 ? 32.197 -7.857 -23.454 1.00 36.24 224 ALA A N 1
ATOM 1675 C CA . ALA A 1 224 ? 32.335 -8.860 -22.389 1.00 38.36 224 ALA A CA 1
ATOM 1676 C C . ALA A 1 224 ? 32.188 -10.293 -22.927 1.00 39.75 224 ALA A C 1
ATOM 1677 O O . ALA A 1 224 ? 33.111 -11.105 -22.828 1.00 38.00 224 ALA A O 1
ATOM 1679 N N . ALA A 1 225 ? 31.030 -10.564 -23.531 1.00 42.27 225 ALA A N 1
ATOM 1680 C CA . ALA A 1 225 ? 30.708 -11.880 -24.086 1.00 42.45 225 ALA A CA 1
ATOM 1681 C C . ALA A 1 225 ? 31.764 -12.391 -25.077 1.00 45.68 225 ALA A C 1
ATOM 1682 O O . ALA A 1 225 ? 32.040 -13.585 -25.145 1.00 48.27 225 ALA A O 1
ATOM 1684 N N . LEU A 1 226 ? 32.354 -11.484 -25.848 1.00 49.86 226 LEU A N 1
ATOM 1685 C CA . LEU A 1 226 ? 33.366 -11.856 -26.838 1.00 53.02 226 LEU A CA 1
ATOM 1686 C C . LEU A 1 226 ? 34.671 -12.354 -26.218 1.00 56.32 226 LEU A C 1
ATOM 1687 O O . LEU A 1 226 ? 35.301 -13.246 -26.798 1.00 61.80 226 LEU A O 1
ATOM 1692 N N . GLU A 1 227 ? 35.072 -11.825 -25.053 1.00 57.41 227 GLU A N 1
ATOM 1693 C CA . GLU A 1 227 ? 36.427 -12.038 -24.535 1.00 58.60 227 GLU A CA 1
ATOM 1694 C C . GLU A 1 227 ? 36.917 -13.509 -24.468 1.00 64.81 227 GLU A C 1
ATOM 1695 O O . GLU A 1 227 ? 38.119 -13.765 -24.585 1.00 74.38 227 GLU A O 1
ATOM 1701 N N . HIS A 1 228 ? 35.995 -14.464 -24.340 1.00 65.18 228 HIS A N 1
ATOM 1702 C CA . HIS A 1 228 ? 36.336 -15.904 -24.483 1.00 63.37 228 HIS A CA 1
ATOM 1703 C C . HIS A 1 228 ? 36.803 -16.330 -25.915 1.00 52.32 228 HIS A C 1
ATOM 1704 O O . HIS A 1 228 ? 37.980 -16.183 -26.287 1.00 39.78 228 HIS A O 1
ATOM 1711 N N . GLN B 1 1 ? 44.942 1.947 -51.890 1.00 78.57 1 GLN B N 1
ATOM 1712 C CA . GLN B 1 1 ? 45.954 1.068 -52.532 1.00 79.12 1 GLN B CA 1
ATOM 1713 C C . GLN B 1 1 ? 45.756 -0.372 -52.090 1.00 79.02 1 GLN B C 1
ATOM 1714 O O . GLN B 1 1 ? 45.539 -1.252 -52.930 1.00 82.59 1 GLN B O 1
ATOM 1720 N N . ASP B 1 2 ? 45.825 -0.590 -50.773 1.00 75.31 2 ASP B N 1
ATOM 1721 C CA . ASP B 1 2 ? 45.514 -1.882 -50.134 1.00 74.46 2 ASP B CA 1
ATOM 1722 C C . ASP B 1 2 ? 44.299 -2.617 -50.739 1.00 73.26 2 ASP B C 1
ATOM 1723 O O . ASP B 1 2 ? 43.158 -2.151 -50.627 1.00 73.98 2 ASP B O 1
ATOM 1728 N N . LYS B 1 3 ? 44.587 -3.759 -51.360 1.00 65.01 3 LYS B N 1
ATOM 1729 C CA . LYS B 1 3 ? 43.592 -4.652 -51.932 1.00 56.48 3 LYS B CA 1
ATOM 1730 C C . LYS B 1 3 ? 42.401 -4.914 -50.988 1.00 49.38 3 LYS B C 1
ATOM 1731 O O . LYS B 1 3 ? 42.617 -5.195 -49.815 1.00 48.58 3 LYS B O 1
ATOM 1737 N N . ILE B 1 4 ? 41.184 -4.794 -51.520 1.00 43.76 4 ILE B N 1
ATOM 1738 C CA . ILE B 1 4 ? 39.959 -4.999 -50.784 1.00 40.08 4 ILE B CA 1
ATOM 1739 C C . ILE B 1 4 ? 39.757 -6.492 -50.509 1.00 37.38 4 ILE B C 1
ATOM 1740 O O . ILE B 1 4 ? 39.868 -7.320 -51.420 1.00 34.32 4 ILE B O 1
ATOM 1745 N N . LYS B 1 5 ? 39.459 -6.814 -49.252 1.00 35.18 5 LYS B N 1
ATOM 1746 C CA . LYS B 1 5 ? 39.347 -8.203 -48.809 1.00 32.05 5 LYS B CA 1
ATOM 1747 C C . LYS B 1 5 ? 37.955 -8.789 -49.023 1.00 28.29 5 LYS B C 1
ATOM 1748 O O . LYS B 1 5 ? 36.949 -8.227 -48.585 1.00 25.37 5 LYS B O 1
ATOM 1754 N N . ARG B 1 6 ? 37.904 -9.938 -49.685 1.00 26.15 6 ARG B N 1
ATOM 1755 C CA . ARG B 1 6 ? 36.631 -10.538 -50.078 1.00 25.17 6 ARG B CA 1
ATOM 1756 C C . ARG B 1 6 ? 36.217 -11.668 -49.121 1.00 23.12 6 ARG B C 1
ATOM 1757 O O . ARG B 1 6 ? 36.963 -12.633 -48.925 1.00 22.95 6 ARG B O 1
ATOM 1765 N N . VAL B 1 7 ? 35.040 -11.520 -48.504 1.00 20.48 7 VAL B N 1
ATOM 1766 C CA . VAL B 1 7 ? 34.528 -12.501 -47.558 1.00 19.45 7 VAL B CA 1
ATOM 1767 C C . VAL B 1 7 ? 33.220 -13.139 -48.064 1.00 18.90 7 VAL B C 1
ATOM 1768 O O . VAL B 1 7 ? 32.230 -12.456 -48.314 1.00 18.11 7 VAL B O 1
ATOM 1772 N N . PHE B 1 8 ? 33.232 -14.460 -48.205 1.00 18.36 8 PHE B N 1
ATOM 1773 C CA . PHE B 1 8 ? 32.083 -15.200 -48.702 1.00 17.78 8 PHE B CA 1
ATOM 1774 C C . PHE B 1 8 ? 31.363 -15.839 -47.524 1.00 17.63 8 PHE B C 1
ATOM 1775 O O . PHE B 1 8 ? 31.978 -16.544 -46.732 1.00 17.58 8 PHE B O 1
ATOM 1783 N N . VAL B 1 9 ? 30.064 -15.581 -47.412 1.00 17.34 9 VAL B N 1
ATOM 1784 C CA . VAL B 1 9 ? 29.257 -16.124 -46.323 1.00 17.60 9 VAL B CA 1
ATOM 1785 C C . VAL B 1 9 ? 28.280 -17.156 -46.853 1.00 17.56 9 VAL B C 1
ATOM 1786 O O . VAL B 1 9 ? 27.440 -16.852 -47.700 1.00 16.89 9 VAL B O 1
ATOM 1790 N N . PHE B 1 10 ? 28.382 -18.371 -46.331 1.00 18.34 10 PHE B N 1
ATOM 1791 C CA . PHE B 1 10 ? 27.646 -19.517 -46.842 1.00 18.37 10 PHE B CA 1
ATOM 1792 C C . PHE B 1 10 ? 26.786 -20.042 -45.717 1.00 19.12 10 PHE B C 1
ATOM 1793 O O . PHE B 1 10 ? 27.306 -20.566 -44.725 1.00 19.46 10 PHE B O 1
ATOM 1801 N N . GLY B 1 11 ? 25.473 -19.897 -45.841 1.00 20.08 11 GLY B N 1
ATOM 1802 C CA . GLY B 1 11 ? 24.576 -20.310 -44.768 1.00 21.52 11 GLY B CA 1
ATOM 1803 C C . GLY B 1 11 ? 23.195 -20.741 -45.207 1.00 23.32 11 GLY B C 1
ATOM 1804 O O . GLY B 1 11 ? 22.974 -21.076 -46.368 1.00 24.06 11 GLY B O 1
ATOM 1805 N N . ASP B 1 12 ? 22.265 -20.721 -44.256 1.00 24.95 12 ASP B N 1
ATOM 1806 C CA . ASP B 1 12 ? 20.909 -21.197 -44.465 1.00 25.92 12 ASP B CA 1
ATOM 1807 C C . ASP B 1 12 ? 19.963 -19.989 -44.386 1.00 27.74 12 ASP B C 1
ATOM 1808 O O . ASP B 1 12 ? 20.355 -18.884 -44.738 1.00 27.19 12 ASP B O 1
ATOM 1823 N N . LEU B 1 14 ? 18.869 -18.389 -41.911 1.00 28.36 14 LEU B N 1
ATOM 1824 C CA . LEU B 1 14 ? 19.392 -17.399 -40.970 1.00 26.79 14 LEU B CA 1
ATOM 1825 C C . LEU B 1 14 ? 20.231 -16.347 -41.671 1.00 25.60 14 LEU B C 1
ATOM 1826 O O . LEU B 1 14 ? 20.246 -15.197 -41.254 1.00 25.57 14 LEU B O 1
ATOM 1831 N N . THR B 1 15 ? 20.927 -16.765 -42.727 1.00 24.51 15 THR B N 1
ATOM 1832 C CA . THR B 1 15 ? 21.811 -15.916 -43.518 1.00 23.34 15 THR B CA 1
ATOM 1833 C C . THR B 1 15 ? 21.092 -15.272 -44.713 1.00 22.82 15 THR B C 1
ATOM 1834 O O . THR B 1 15 ? 21.454 -14.178 -45.146 1.00 22.96 15 THR B O 1
ATOM 1838 N N . TRP B 1 16 ? 20.073 -15.949 -45.244 1.00 22.24 16 TRP B N 1
ATOM 1839 C CA . TRP B 1 16 ? 19.177 -15.356 -46.238 1.00 22.21 16 TRP B CA 1
ATOM 1840 C C . TRP B 1 16 ? 18.455 -14.147 -45.642 1.00 22.52 16 TRP B C 1
ATOM 1841 O O . TRP B 1 16 ? 18.345 -13.088 -46.274 1.00 23.95 16 TRP B O 1
ATOM 1852 N N . GLY B 1 17 ? 17.950 -14.326 -44.429 1.00 22.52 17 GLY B N 1
ATOM 1853 C CA . GLY B 1 17 ? 17.216 -13.288 -43.717 1.00 22.37 17 GLY B CA 1
ATOM 1854 C C . GLY B 1 17 ? 15.749 -13.647 -43.486 1.00 22.37 17 GLY B C 1
ATOM 1855 O O . GLY B 1 17 ? 14.856 -12.860 -43.802 1.00 23.13 17 GLY B O 1
ATOM 1856 N N . TRP B 1 18 ? 15.502 -14.826 -42.926 1.00 21.58 18 TRP B N 1
ATOM 1857 C CA . TRP B 1 18 ? 14.154 -15.258 -42.602 1.00 22.50 18 TRP B CA 1
ATOM 1858 C C . TRP B 1 18 ? 13.589 -14.384 -41.486 1.00 22.22 18 TRP B C 1
ATOM 1859 O O . TRP B 1 18 ? 14.160 -14.318 -40.396 1.00 21.40 18 TRP B O 1
ATOM 1870 N N . THR B 1 19 ? 12.459 -13.740 -41.771 1.00 22.28 19 THR B N 1
ATOM 1871 C CA . THR B 1 19 ? 11.739 -12.955 -40.778 1.00 23.04 19 THR B CA 1
ATOM 1872 C C . THR B 1 19 ? 10.836 -13.893 -39.974 1.00 22.27 19 THR B C 1
ATOM 1873 O O . THR B 1 19 ? 9.938 -14.494 -40.553 1.00 22.38 19 THR B O 1
ATOM 1877 N N . PRO B 1 20 ? 11.084 -14.035 -38.649 1.00 21.88 20 PRO B N 1
ATOM 1878 C CA . PRO B 1 20 ? 10.236 -14.924 -37.842 1.00 22.08 20 PRO B CA 1
ATOM 1879 C C . PRO B 1 20 ? 8.822 -14.384 -37.707 1.00 21.87 20 PRO B C 1
ATOM 1880 O O . PRO B 1 20 ? 8.649 -13.187 -37.443 1.00 21.18 20 PRO B O 1
ATOM 1884 N N . VAL B 1 21 ? 7.832 -15.261 -37.911 1.00 21.69 21 VAL B N 1
ATOM 1885 C CA . VAL B 1 21 ? 6.428 -14.856 -37.950 1.00 20.47 21 VAL B CA 1
ATOM 1886 C C . VAL B 1 21 ? 5.505 -15.973 -37.480 1.00 19.75 21 VAL B C 1
ATOM 1887 O O . VAL B 1 21 ? 5.920 -17.106 -37.282 1.00 20.30 21 VAL B O 1
ATOM 1891 N N . ALA B 1 22 ? 4.239 -15.621 -37.292 1.00 19.07 22 ALA B N 1
ATOM 1892 C CA . ALA B 1 22 ? 3.208 -16.564 -36.916 1.00 18.82 22 ALA B CA 1
ATOM 1893 C C . ALA B 1 22 ? 2.017 -16.380 -37.861 1.00 19.57 22 ALA B C 1
ATOM 1894 O O . ALA B 1 22 ? 1.524 -15.259 -38.004 1.00 19.64 22 ALA B O 1
ATOM 1896 N N . PRO B 1 23 ? 1.578 -17.445 -38.546 1.00 20.32 23 PRO B N 1
ATOM 1897 C CA . PRO B 1 23 ? 2.222 -18.758 -38.504 1.00 20.18 23 PRO B CA 1
ATOM 1898 C C . PRO B 1 23 ? 3.616 -18.751 -39.154 1.00 20.11 23 PRO B C 1
ATOM 1899 O O . PRO B 1 23 ? 3.946 -17.820 -39.918 1.00 20.49 23 PRO B O 1
ATOM 1903 N N . ILE B 1 24 ? 4.411 -19.779 -38.840 1.00 19.87 24 ILE B N 1
ATOM 1904 C CA . ILE B 1 24 ? 5.844 -19.859 -39.228 1.00 19.46 24 ILE B CA 1
ATOM 1905 C C . ILE B 1 24 ? 6.111 -19.554 -40.698 1.00 19.07 24 ILE B C 1
ATOM 1906 O O . ILE B 1 24 ? 7.110 -18.911 -41.009 1.00 19.56 24 ILE B O 1
ATOM 1911 N N . VAL B 1 25 ? 5.205 -20.006 -41.572 1.00 18.54 25 VAL B N 1
ATOM 1912 C CA . VAL B 1 25 ? 5.245 -19.761 -43.016 1.00 18.18 25 VAL B CA 1
ATOM 1913 C C . VAL B 1 25 ? 3.887 -19.227 -43.496 1.00 18.61 25 VAL B C 1
ATOM 1914 O O . VAL B 1 25 ? 2.861 -19.531 -42.898 1.00 19.49 25 VAL B O 1
ATOM 1918 N N . PRO B 1 26 ? 3.854 -18.427 -44.567 1.00 18.39 26 PRO B N 1
ATOM 1919 C CA . PRO B 1 26 ? 5.025 -17.953 -45.287 1.00 18.58 26 PRO B CA 1
ATOM 1920 C C . PRO B 1 26 ? 5.717 -16.777 -44.589 1.00 19.49 26 PRO B C 1
ATOM 1921 O O . PRO B 1 26 ? 5.090 -16.056 -43.796 1.00 21.53 26 PRO B O 1
ATOM 1925 N N . THR B 1 27 ? 6.996 -16.596 -44.899 1.00 19.14 27 THR B N 1
ATOM 1926 C CA . THR B 1 27 ? 7.783 -15.478 -44.398 1.00 18.62 27 THR B CA 1
ATOM 1927 C C . THR B 1 27 ? 8.121 -14.526 -45.545 1.00 18.23 27 THR B C 1
ATOM 1928 O O . THR B 1 27 ? 7.822 -14.785 -46.717 1.00 17.71 27 THR B O 1
ATOM 1932 N N . THR B 1 28 ? 8.708 -13.398 -45.175 1.00 18.37 28 THR B N 1
ATOM 1933 C CA . THR B 1 28 ? 9.273 -12.477 -46.139 1.00 19.04 28 THR B CA 1
ATOM 1934 C C . THR B 1 28 ? 10.696 -12.179 -45.677 1.00 20.02 28 THR B C 1
ATOM 1935 O O . THR B 1 28 ? 11.021 -12.351 -44.485 1.00 20.03 28 THR B O 1
ATOM 1939 N N . ARG B 1 29 ? 11.527 -11.725 -46.618 1.00 20.12 29 ARG B N 1
ATOM 1940 C CA . ARG B 1 29 ? 12.940 -11.530 -46.340 1.00 20.67 29 ARG B CA 1
ATOM 1941 C C . ARG B 1 29 ? 13.161 -10.295 -45.486 1.00 20.66 29 ARG B C 1
ATOM 1942 O O . ARG B 1 29 ? 12.612 -9.240 -45.785 1.00 21.59 29 ARG B O 1
ATOM 1950 N N . HIS B 1 30 ? 13.956 -10.412 -44.428 1.00 21.06 30 HIS B N 1
ATOM 1951 C CA . HIS B 1 30 ? 14.355 -9.227 -43.671 1.00 21.68 30 HIS B CA 1
ATOM 1952 C C . HIS B 1 30 ? 14.791 -8.142 -44.653 1.00 21.70 30 HIS B C 1
ATOM 1953 O O . HIS B 1 30 ? 15.504 -8.433 -45.622 1.00 22.40 30 HIS B O 1
ATOM 1960 N N . PRO B 1 31 ? 14.371 -6.890 -44.418 1.00 21.95 31 PRO B N 1
ATOM 1961 C CA . PRO B 1 31 ? 14.952 -5.800 -45.204 1.00 22.95 31 PRO B CA 1
ATOM 1962 C C . PRO B 1 31 ? 16.474 -5.839 -45.127 1.00 24.15 31 PRO B C 1
ATOM 1963 O O . PRO B 1 31 ? 17.023 -6.213 -44.087 1.00 24.40 31 PRO B O 1
ATOM 1967 N N . HIS B 1 32 ? 17.141 -5.474 -46.220 1.00 25.52 32 HIS B N 1
ATOM 1968 C CA . HIS B 1 32 ? 18.608 -5.526 -46.288 1.00 26.06 32 HIS B CA 1
ATOM 1969 C C . HIS B 1 32 ? 19.280 -4.911 -45.048 1.00 27.20 32 HIS B C 1
ATOM 1970 O O . HIS B 1 32 ? 20.220 -5.490 -44.490 1.00 27.61 32 HIS B O 1
ATOM 1977 N N . ALA B 1 33 ? 18.773 -3.759 -44.615 1.00 28.02 33 ALA B N 1
ATOM 1978 C CA . ALA B 1 33 ? 19.347 -3.055 -43.462 1.00 28.15 33 ALA B CA 1
ATOM 1979 C C . ALA B 1 33 ? 19.372 -3.906 -42.172 1.00 27.98 33 ALA B C 1
ATOM 1980 O O . ALA B 1 33 ? 20.207 -3.684 -41.314 1.00 28.38 33 ALA B O 1
ATOM 1982 N N . ASP B 1 34 ? 18.455 -4.869 -42.057 1.00 27.47 34 ASP B N 1
ATOM 1983 C CA . ASP B 1 34 ? 18.304 -5.696 -40.862 1.00 27.43 34 ASP B CA 1
ATOM 1984 C C . ASP B 1 34 ? 18.951 -7.087 -40.935 1.00 26.74 34 ASP B C 1
ATOM 1985 O O . ASP B 1 34 ? 18.808 -7.876 -39.993 1.00 25.78 34 ASP B O 1
ATOM 1990 N N . ARG B 1 35 ? 19.645 -7.406 -42.030 1.00 27.15 35 ARG B N 1
ATOM 1991 C CA . ARG B 1 35 ? 20.269 -8.739 -42.164 1.00 27.44 35 ARG B CA 1
ATOM 1992 C C . ARG B 1 35 ? 21.624 -8.796 -41.458 1.00 27.29 35 ARG B C 1
ATOM 1993 O O . ARG B 1 35 ? 22.411 -7.833 -41.537 1.00 26.13 35 ARG B O 1
ATOM 2001 N N . TRP B 1 36 ? 21.914 -9.926 -40.799 1.00 25.66 36 TRP B N 1
ATOM 2002 C CA . TRP B 1 36 ? 23.148 -10.030 -40.005 1.00 24.29 36 TRP B CA 1
ATOM 2003 C C . TRP B 1 36 ? 24.390 -9.797 -40.878 1.00 22.93 36 TRP B C 1
ATOM 2004 O O . TRP B 1 36 ? 25.319 -9.108 -40.464 1.00 22.26 36 TRP B O 1
ATOM 2015 N N . THR B 1 37 ? 24.374 -10.353 -42.086 1.00 22.31 37 THR B N 1
ATOM 2016 C CA . THR B 1 37 ? 25.448 -10.156 -43.053 1.00 22.42 37 THR B CA 1
ATOM 2017 C C . THR B 1 37 ? 25.647 -8.694 -43.431 1.00 21.76 37 THR B C 1
ATOM 2018 O O . THR B 1 37 ? 26.781 -8.262 -43.645 1.00 21.86 37 THR B O 1
ATOM 2022 N N . THR B 1 38 ? 24.553 -7.941 -43.518 1.00 21.07 38 THR B N 1
ATOM 2023 C CA . THR B 1 38 ? 24.663 -6.514 -43.825 1.00 21.05 38 THR B CA 1
ATOM 2024 C C . THR B 1 38 ? 25.366 -5.749 -42.709 1.00 21.31 38 THR B C 1
ATOM 2025 O O . THR B 1 38 ? 26.256 -4.932 -42.964 1.00 20.86 38 THR B O 1
ATOM 2029 N N . VAL B 1 39 ? 24.974 -6.033 -41.473 1.00 22.16 39 VAL B N 1
ATOM 2030 C CA . VAL B 1 39 ? 25.592 -5.381 -40.332 1.00 22.35 39 VAL B CA 1
ATOM 2031 C C . VAL B 1 39 ? 27.040 -5.823 -40.234 1.00 22.37 39 VAL B C 1
ATOM 2032 O O . VAL B 1 39 ? 27.901 -5.002 -39.971 1.00 23.49 39 VAL B O 1
ATOM 2036 N N . LEU B 1 40 ? 27.313 -7.104 -40.461 1.00 22.56 40 LEU B N 1
ATOM 2037 C CA . LEU B 1 40 ? 28.697 -7.578 -40.596 1.00 23.26 40 LEU B CA 1
ATOM 2038 C C . LEU B 1 40 ? 29.502 -6.711 -41.579 1.00 24.67 40 LEU B C 1
ATOM 2039 O O . LEU B 1 40 ? 30.640 -6.334 -41.302 1.00 24.57 40 LEU B O 1
ATOM 2044 N N . GLY B 1 41 ? 28.900 -6.413 -42.729 1.00 26.24 41 GLY B N 1
ATOM 2045 C CA . GLY B 1 41 ? 29.543 -5.607 -43.763 1.00 27.46 41 GLY B CA 1
ATOM 2046 C C . GLY B 1 41 ? 29.831 -4.189 -43.325 1.00 28.23 41 GLY B C 1
ATOM 2047 O O . GLY B 1 41 ? 30.915 -3.663 -43.580 1.00 27.44 41 GLY B O 1
ATOM 2048 N N . GLU B 1 42 ? 28.852 -3.585 -42.661 1.00 30.61 42 GLU B N 1
ATOM 2049 C CA . GLU B 1 42 ? 28.966 -2.210 -42.166 1.00 31.62 42 GLU B CA 1
ATOM 2050 C C . GLU B 1 42 ? 30.017 -2.058 -41.101 1.00 30.60 42 GLU B C 1
ATOM 2051 O O . GLU B 1 42 ? 30.784 -1.105 -41.138 1.00 34.39 42 GLU B O 1
ATOM 2057 N N . ASN B 1 43 ? 30.064 -3.000 -40.167 1.00 28.39 43 ASN B N 1
ATOM 2058 C CA . ASN B 1 43 ? 31.070 -2.979 -39.107 1.00 27.04 43 ASN B CA 1
ATOM 2059 C C . ASN B 1 43 ? 32.481 -3.293 -39.590 1.00 27.76 43 ASN B C 1
ATOM 2060 O O . ASN B 1 43 ? 33.439 -2.999 -38.889 1.00 27.35 43 ASN B O 1
ATOM 2065 N N . LEU B 1 44 ? 32.609 -3.911 -40.762 1.00 29.35 44 LEU B N 1
ATOM 2066 C CA . LEU B 1 44 ? 33.930 -4.226 -41.333 1.00 29.65 44 LEU B CA 1
ATOM 2067 C C . LEU B 1 44 ? 34.540 -3.027 -42.047 1.00 30.25 44 LEU B C 1
ATOM 2068 O O . LEU B 1 44 ? 35.752 -2.827 -42.002 1.00 29.87 44 LEU B O 1
ATOM 2073 N N . GLY B 1 45 ? 33.693 -2.248 -42.720 1.00 30.94 45 GLY B N 1
ATOM 2074 C CA . GLY B 1 45 ? 34.127 -1.050 -43.428 1.00 32.45 45 GLY B CA 1
ATOM 2075 C C . GLY B 1 45 ? 34.466 -1.279 -44.889 1.00 33.15 45 GLY B C 1
ATOM 2076 O O . GLY B 1 45 ? 34.274 -2.349 -45.426 1.00 34.05 45 GLY B O 1
ATOM 2077 N N . ASP B 1 46 ? 34.992 -0.235 -45.520 1.00 35.58 46 ASP B N 1
ATOM 2078 C CA . ASP B 1 46 ? 35.388 -0.236 -46.932 1.00 34.64 46 ASP B CA 1
ATOM 2079 C C . ASP B 1 46 ? 36.561 -1.176 -47.226 1.00 32.53 46 ASP B C 1
ATOM 2080 O O . ASP B 1 46 ? 36.801 -1.514 -48.389 1.00 30.34 46 ASP B O 1
ATOM 2085 N N . GLY B 1 47 ? 37.299 -1.585 -46.188 1.00 31.02 47 GLY B N 1
ATOM 2086 C CA . GLY B 1 47 ? 38.388 -2.544 -46.356 1.00 28.56 47 GLY B CA 1
ATOM 2087 C C . GLY B 1 47 ? 37.919 -3.911 -46.832 1.00 27.25 47 GLY B C 1
ATOM 2088 O O . GLY B 1 47 ? 38.719 -4.698 -47.348 1.00 24.69 47 GLY B O 1
ATOM 2089 N N . TYR B 1 48 ? 36.616 -4.176 -46.660 1.00 27.67 48 TYR B N 1
ATOM 2090 C CA . TYR B 1 48 ? 36.013 -5.467 -46.959 1.00 28.28 48 TYR B CA 1
ATOM 2091 C C . TYR B 1 48 ? 34.820 -5.375 -47.900 1.00 26.44 48 TYR B C 1
ATOM 2092 O O . TYR B 1 48 ? 34.148 -4.361 -47.981 1.00 25.62 48 TYR B O 1
ATOM 2101 N N . GLU B 1 49 ? 34.569 -6.484 -48.586 1.00 26.59 49 GLU B N 1
ATOM 2102 C CA . GLU B 1 49 ? 33.497 -6.627 -49.573 1.00 26.23 49 GLU B CA 1
ATOM 2103 C C . GLU B 1 49 ? 32.877 -8.026 -49.375 1.00 24.49 49 GLU B C 1
ATOM 2104 O O . GLU B 1 49 ? 33.602 -9.026 -49.408 1.00 25.04 49 GLU B O 1
ATOM 2110 N N . LEU B 1 50 ? 31.569 -8.099 -49.138 1.00 22.29 50 LEU B N 1
ATOM 2111 C CA . LEU B 1 50 ? 30.924 -9.395 -48.879 1.00 21.11 50 LEU B CA 1
ATOM 2112 C C . LEU B 1 50 ? 30.235 -10.007 -50.091 1.00 19.72 50 LEU B C 1
ATOM 2113 O O . LEU B 1 50 ? 29.672 -9.304 -50.927 1.00 17.87 50 LEU B O 1
ATOM 2118 N N . VAL B 1 51 ? 30.270 -11.342 -50.152 1.00 19.19 51 VAL B N 1
ATOM 2119 C CA . VAL B 1 51 ? 29.424 -12.119 -51.064 1.00 17.91 51 VAL B CA 1
ATOM 2120 C C . VAL B 1 51 ? 28.630 -13.080 -50.188 1.00 16.79 51 VAL B C 1
ATOM 2121 O O . VAL B 1 51 ? 29.210 -13.778 -49.370 1.00 16.00 51 VAL B O 1
ATOM 2125 N N . VAL B 1 52 ? 27.315 -13.097 -50.346 1.00 16.32 52 VAL B N 1
ATOM 2126 C CA . VAL B 1 52 ? 26.456 -13.826 -49.414 1.00 15.93 52 VAL B CA 1
ATOM 2127 C C . VAL B 1 52 ? 25.589 -14.862 -50.120 1.00 15.25 52 VAL B C 1
ATOM 2128 O O . VAL B 1 52 ? 24.911 -14.564 -51.086 1.00 13.93 52 VAL B O 1
ATOM 2132 N N . ASP B 1 53 ? 25.615 -16.089 -49.610 1.00 15.86 53 ASP B N 1
ATOM 2133 C CA . ASP B 1 53 ? 24.786 -17.156 -50.157 1.00 16.56 53 ASP B CA 1
ATOM 2134 C C . ASP B 1 53 ? 24.060 -17.893 -49.060 1.00 17.22 53 ASP B C 1
ATOM 2135 O O . ASP B 1 53 ? 24.571 -18.855 -48.514 1.00 17.74 53 ASP B O 1
ATOM 2140 N N . GLY B 1 54 ? 22.858 -17.419 -48.745 1.00 18.35 54 GLY B N 1
ATOM 2141 C CA . GLY B 1 54 ? 21.997 -18.038 -47.739 1.00 18.93 54 GLY B CA 1
ATOM 2142 C C . GLY B 1 54 ? 20.773 -18.675 -48.373 1.00 19.09 54 GLY B C 1
ATOM 2143 O O . GLY B 1 54 ? 19.985 -17.988 -49.011 1.00 18.80 54 GLY B O 1
ATOM 2144 N N . LEU B 1 55 ? 20.624 -19.987 -48.178 1.00 19.84 55 LEU B N 1
ATOM 2145 C CA . LEU B 1 55 ? 19.496 -20.757 -48.721 1.00 20.39 55 LEU B CA 1
ATOM 2146 C C . LEU B 1 55 ? 18.640 -21.328 -47.606 1.00 20.59 55 LEU B C 1
ATOM 2147 O O . LEU B 1 55 ? 19.110 -22.146 -46.830 1.00 20.34 55 LEU B O 1
ATOM 2152 N N . SER B 1 56 ? 17.379 -20.907 -47.548 1.00 22.22 56 SER B N 1
ATOM 2153 C CA . SER B 1 56 ? 16.430 -21.483 -46.600 1.00 23.54 56 SER B CA 1
ATOM 2154 C C . SER B 1 56 ? 16.438 -22.989 -46.740 1.00 23.31 56 SER B C 1
ATOM 2155 O O . SER B 1 56 ? 16.366 -23.507 -47.842 1.00 25.47 56 SER B O 1
ATOM 2158 N N . GLY B 1 57 ? 16.583 -23.694 -45.626 1.00 23.05 57 GLY B N 1
ATOM 2159 C CA . GLY B 1 57 ? 16.499 -25.160 -45.600 1.00 22.84 57 GLY B CA 1
ATOM 2160 C C . GLY B 1 57 ? 17.805 -25.918 -45.745 1.00 22.43 57 GLY B C 1
ATOM 2161 O O . GLY B 1 57 ? 17.824 -27.151 -45.597 1.00 21.67 57 GLY B O 1
ATOM 2162 N N . ARG B 1 58 ? 18.893 -25.196 -46.000 1.00 22.53 58 ARG B N 1
ATOM 2163 C CA . ARG B 1 58 ? 20.181 -25.801 -46.373 1.00 22.24 58 ARG B CA 1
ATOM 2164 C C . ARG B 1 58 ? 20.903 -26.522 -45.220 1.00 22.04 58 ARG B C 1
ATOM 2165 O O . ARG B 1 58 ? 20.970 -26.022 -44.076 1.00 24.49 58 ARG B O 1
ATOM 2173 N N . THR B 1 59 ? 21.454 -27.690 -45.546 1.00 19.74 59 THR B N 1
ATOM 2174 C CA . THR B 1 59 ? 22.206 -28.511 -44.600 1.00 18.86 59 THR B CA 1
ATOM 2175 C C . THR B 1 59 ? 23.690 -28.409 -44.893 1.00 18.67 59 THR B C 1
ATOM 2176 O O . THR B 1 59 ? 24.079 -27.855 -45.923 1.00 19.32 59 THR B O 1
ATOM 2180 N N . THR B 1 60 ? 24.514 -28.953 -44.007 1.00 18.62 60 THR B N 1
ATOM 2181 C CA . THR B 1 60 ? 25.947 -29.046 -44.258 1.00 18.44 60 THR B CA 1
ATOM 2182 C C . THR B 1 60 ? 26.220 -29.890 -45.499 1.00 18.16 60 THR B C 1
ATOM 2183 O O . THR B 1 60 ? 26.698 -29.374 -46.505 1.00 18.89 60 THR B O 1
ATOM 2187 N N . ASN B 1 61 ? 25.900 -31.182 -45.427 1.00 17.87 61 ASN B N 1
ATOM 2188 C CA . ASN B 1 61 ? 26.336 -32.142 -46.447 1.00 17.21 61 ASN B CA 1
ATOM 2189 C C . ASN B 1 61 ? 25.421 -33.356 -46.649 1.00 16.22 61 ASN B C 1
ATOM 2190 O O . ASN B 1 61 ? 25.884 -34.398 -47.067 1.00 15.71 61 ASN B O 1
ATOM 2195 N N . ILE B 1 62 ? 24.137 -33.207 -46.368 1.00 15.87 62 ILE B N 1
ATOM 2196 C CA . ILE B 1 62 ? 23.187 -34.319 -46.442 1.00 15.84 62 ILE B CA 1
ATOM 2197 C C . ILE B 1 62 ? 21.951 -33.956 -47.258 1.00 16.08 62 ILE B C 1
ATOM 2198 O O . ILE B 1 62 ? 21.438 -32.845 -47.143 1.00 15.29 62 ILE B O 1
ATOM 2203 N N . ASP B 1 63 ? 21.494 -34.896 -48.087 1.00 17.29 63 ASP B N 1
ATOM 2204 C CA . ASP B 1 63 ? 20.290 -34.700 -48.906 1.00 18.22 63 ASP B CA 1
ATOM 2205 C C . ASP B 1 63 ? 19.037 -34.622 -48.067 1.00 18.80 63 ASP B C 1
ATOM 2206 O O . ASP B 1 63 ? 18.856 -35.411 -47.127 1.00 19.23 63 ASP B O 1
ATOM 2211 N N . ASP B 1 64 ? 18.179 -33.663 -48.402 1.00 19.16 64 ASP B N 1
ATOM 2212 C CA . ASP B 1 64 ? 16.863 -33.598 -47.801 1.00 18.63 64 ASP B CA 1
ATOM 2213 C C . ASP B 1 64 ? 15.901 -34.315 -48.754 1.00 18.84 64 ASP B C 1
ATOM 2214 O O . ASP B 1 64 ? 15.711 -33.879 -49.901 1.00 19.38 64 ASP B O 1
ATOM 2219 N N . PRO B 1 65 ? 15.287 -35.426 -48.302 1.00 18.32 65 PRO B N 1
ATOM 2220 C CA . PRO B 1 65 ? 14.381 -36.128 -49.226 1.00 17.49 65 PRO B CA 1
ATOM 2221 C C . PRO B 1 65 ? 13.184 -35.277 -49.689 1.00 16.33 65 PRO B C 1
ATOM 2222 O O . PRO B 1 65 ? 12.550 -35.617 -50.674 1.00 15.19 65 PRO B O 1
ATOM 2226 N N . ASN B 1 66 ? 12.908 -34.175 -48.994 1.00 16.31 66 ASN B N 1
ATOM 2227 C CA . ASN B 1 66 ? 11.822 -33.272 -49.357 1.00 16.78 66 ASN B CA 1
ATOM 2228 C C . ASN B 1 66 ? 12.161 -32.234 -50.418 1.00 16.81 66 ASN B C 1
ATOM 2229 O O . ASN B 1 66 ? 11.257 -31.633 -50.983 1.00 15.89 66 ASN B O 1
ATOM 2234 N N . ASP B 1 67 ? 13.447 -32.021 -50.686 1.00 17.46 67 ASP B N 1
ATOM 2235 C CA . ASP B 1 67 ? 13.870 -30.983 -51.625 1.00 18.07 67 ASP B CA 1
ATOM 2236 C C . ASP B 1 67 ? 15.321 -31.229 -52.062 1.00 19.75 67 ASP B C 1
ATOM 2237 O O . ASP B 1 67 ? 16.263 -31.161 -51.243 1.00 22.20 67 ASP B O 1
ATOM 2242 N N . PRO B 1 68 ? 15.517 -31.519 -53.355 1.00 19.74 68 PRO B N 1
ATOM 2243 C CA . PRO B 1 68 ? 16.857 -31.864 -53.792 1.00 19.89 68 PRO B CA 1
ATOM 2244 C C . PRO B 1 68 ? 17.865 -30.697 -53.875 1.00 20.20 68 PRO B C 1
ATOM 2245 O O . PRO B 1 68 ? 19.001 -30.939 -54.207 1.00 21.75 68 PRO B O 1
ATOM 2249 N N . LYS B 1 69 ? 17.492 -29.464 -53.569 1.00 19.78 69 LYS B N 1
ATOM 2250 C CA . LYS B 1 69 ? 18.459 -28.353 -53.657 1.00 19.68 69 LYS B CA 1
ATOM 2251 C C . LYS B 1 69 ? 19.094 -27.904 -52.333 1.00 20.70 69 LYS B C 1
ATOM 2252 O O . LYS B 1 69 ? 19.772 -26.883 -52.313 1.00 21.51 69 LYS B O 1
ATOM 2258 N N . LEU B 1 70 ? 18.896 -28.658 -51.256 1.00 21.60 70 LEU B N 1
ATOM 2259 C CA . LEU B 1 70 ? 19.235 -28.189 -49.899 1.00 21.05 70 LEU B CA 1
ATOM 2260 C C . LEU B 1 70 ? 20.558 -28.700 -49.330 1.00 21.12 70 LEU B C 1
ATOM 2261 O O . LEU B 1 70 ? 20.878 -28.435 -48.170 1.00 21.45 70 LEU B O 1
ATOM 2266 N N . ASN B 1 71 ? 21.330 -29.427 -50.129 1.00 20.99 71 ASN B N 1
ATOM 2267 C CA . ASN B 1 71 ? 22.581 -29.971 -49.644 1.00 20.65 71 ASN B CA 1
ATOM 2268 C C . ASN B 1 71 ? 23.721 -28.988 -49.915 1.00 21.11 71 ASN B C 1
ATOM 2269 O O . ASN B 1 71 ? 24.142 -28.830 -51.066 1.00 21.93 71 ASN B O 1
ATOM 2274 N N . GLY B 1 72 ? 24.229 -28.348 -48.856 1.00 19.76 72 GLY B N 1
ATOM 2275 C CA . GLY B 1 72 ? 25.315 -27.378 -48.982 1.00 18.38 72 GLY B CA 1
ATOM 2276 C C . GLY B 1 72 ? 26.500 -27.866 -49.806 1.00 17.49 72 GLY B C 1
ATOM 2277 O O . GLY B 1 72 ? 27.032 -27.131 -50.638 1.00 16.66 72 GLY B O 1
ATOM 2278 N N . ALA B 1 73 ? 26.887 -29.115 -49.590 1.00 17.25 73 ALA B N 1
ATOM 2279 C CA . ALA B 1 73 ? 28.058 -29.698 -50.233 1.00 17.51 73 ALA B CA 1
ATOM 2280 C C . ALA B 1 73 ? 27.859 -29.981 -51.730 1.00 17.38 73 ALA B C 1
ATOM 2281 O O . ALA B 1 73 ? 28.830 -30.061 -52.485 1.00 17.56 73 ALA B O 1
ATOM 2283 N N . ASP B 1 74 ? 26.613 -30.137 -52.163 1.00 17.35 74 ASP B N 1
ATOM 2284 C CA . ASP B 1 74 ? 26.315 -30.189 -53.601 1.00 17.54 74 ASP B CA 1
ATOM 2285 C C . ASP B 1 74 ? 26.662 -28.865 -54.292 1.00 18.09 74 ASP B C 1
ATOM 2286 O O . ASP B 1 74 ? 27.021 -28.864 -55.444 1.00 18.28 74 ASP B O 1
ATOM 2291 N N . TYR B 1 75 ? 26.544 -27.751 -53.573 1.00 19.02 75 TYR B N 1
ATOM 2292 C CA . TYR B 1 75 ? 26.607 -26.394 -54.134 1.00 20.09 75 TYR B CA 1
ATOM 2293 C C . TYR B 1 75 ? 27.974 -25.715 -53.949 1.00 21.20 75 TYR B C 1
ATOM 2294 O O . TYR B 1 75 ? 28.418 -24.930 -54.807 1.00 21.36 75 TYR B O 1
ATOM 2303 N N . LEU B 1 76 ? 28.639 -26.019 -52.831 1.00 21.66 76 LEU B N 1
ATOM 2304 C CA . LEU B 1 76 ? 29.763 -25.205 -52.383 1.00 21.16 76 LEU B CA 1
ATOM 2305 C C . LEU B 1 76 ? 30.951 -25.192 -53.344 1.00 21.09 76 LEU B C 1
ATOM 2306 O O . LEU B 1 76 ? 31.521 -24.123 -53.568 1.00 21.67 76 LEU B O 1
ATOM 2311 N N . PRO B 1 77 ? 31.344 -26.362 -53.914 1.00 19.67 77 PRO B N 1
ATOM 2312 C CA . PRO B 1 77 ? 32.482 -26.324 -54.833 1.00 18.74 77 PRO B CA 1
ATOM 2313 C C . PRO B 1 77 ? 32.294 -25.314 -55.965 1.00 18.68 77 PRO B C 1
ATOM 2314 O O . PRO B 1 77 ? 33.202 -24.543 -56.256 1.00 18.53 77 PRO B O 1
ATOM 2318 N N . ALA B 1 78 ? 31.120 -25.316 -56.575 1.00 19.39 78 ALA B N 1
ATOM 2319 C CA . ALA B 1 78 ? 30.814 -24.372 -57.655 1.00 20.59 78 ALA B CA 1
ATOM 2320 C C . ALA B 1 78 ? 30.824 -22.937 -57.154 1.00 20.04 78 ALA B C 1
ATOM 2321 O O . ALA B 1 78 ? 31.384 -22.061 -57.794 1.00 19.85 78 ALA B O 1
ATOM 2323 N N . ALA B 1 79 ? 30.206 -22.706 -56.007 1.00 19.68 79 ALA B N 1
ATOM 2324 C CA . ALA B 1 79 ? 30.122 -21.369 -55.444 1.00 20.43 79 ALA B CA 1
ATOM 2325 C C . ALA B 1 79 ? 31.508 -20.786 -55.187 1.00 20.20 79 ALA B C 1
ATOM 2326 O O . ALA B 1 79 ? 31.781 -19.638 -55.528 1.00 19.19 79 ALA B O 1
ATOM 2328 N N . LEU B 1 80 ? 32.388 -21.593 -54.610 1.00 21.03 80 LEU B N 1
ATOM 2329 C CA . LEU B 1 80 ? 33.749 -21.159 -54.294 1.00 21.34 80 LEU B CA 1
ATOM 2330 C C . LEU B 1 80 ? 34.509 -20.702 -55.533 1.00 21.85 80 LEU B C 1
ATOM 2331 O O . LEU B 1 80 ? 35.193 -19.672 -55.508 1.00 23.50 80 LEU B O 1
ATOM 2336 N N . ALA B 1 81 ? 34.382 -21.481 -56.611 1.00 21.50 81 ALA B N 1
ATOM 2337 C CA . ALA B 1 81 ? 35.071 -21.223 -57.871 1.00 21.71 81 ALA B CA 1
ATOM 2338 C C . ALA B 1 81 ? 34.509 -20.018 -58.589 1.00 22.19 81 ALA B C 1
ATOM 2339 O O . ALA B 1 81 ? 35.213 -19.342 -59.351 1.00 23.97 81 ALA B O 1
ATOM 2341 N N . ALA B 1 82 ? 33.221 -19.783 -58.363 1.00 22.71 82 ALA B N 1
ATOM 2342 C CA . ALA B 1 82 ? 32.492 -18.687 -58.983 1.00 22.58 82 ALA B CA 1
ATOM 2343 C C . ALA B 1 82 ? 32.799 -17.342 -58.325 1.00 22.61 82 ALA B C 1
ATOM 2344 O O . ALA B 1 82 ? 32.565 -16.291 -58.929 1.00 21.88 82 ALA B O 1
ATOM 2346 N N . HIS B 1 83 ? 33.296 -17.379 -57.088 1.00 23.23 83 HIS B N 1
ATOM 2347 C CA . HIS B 1 83 ? 33.622 -16.167 -56.348 1.00 23.72 83 HIS B CA 1
ATOM 2348 C C . HIS B 1 83 ? 35.109 -16.013 -56.027 1.00 24.02 83 HIS B C 1
ATOM 2349 O O . HIS B 1 83 ? 35.503 -15.052 -55.361 1.00 24.76 83 HIS B O 1
ATOM 2356 N N . GLU B 1 84 ? 35.931 -16.933 -56.523 1.00 23.83 84 GLU B N 1
ATOM 2357 C CA . GLU B 1 84 ? 37.382 -16.802 -56.418 1.00 23.93 84 GLU B CA 1
ATOM 2358 C C . GLU B 1 84 ? 37.831 -15.464 -57.068 1.00 23.92 84 GLU B C 1
ATOM 2359 O O . GLU B 1 84 ? 37.329 -15.104 -58.145 1.00 22.45 84 GLU B O 1
ATOM 2365 N N . PRO B 1 85 ? 38.765 -14.735 -56.443 1.00 23.85 85 PRO B N 1
ATOM 2366 C CA . PRO B 1 85 ? 39.472 -15.131 -55.218 1.00 23.24 85 PRO B CA 1
ATOM 2367 C C . PRO B 1 85 ? 38.837 -14.573 -53.958 1.00 22.49 85 PRO B C 1
ATOM 2368 O O . PRO B 1 85 ? 38.335 -13.443 -53.962 1.00 23.96 85 PRO B O 1
ATOM 2372 N N . LEU B 1 86 ? 38.890 -15.360 -52.888 1.00 20.82 86 LEU B N 1
ATOM 2373 C CA . LEU B 1 86 ? 38.364 -14.945 -51.610 1.00 20.07 86 LEU B CA 1
ATOM 2374 C C . LEU B 1 86 ? 39.482 -14.877 -50.573 1.00 20.63 86 LEU B C 1
ATOM 2375 O O . LEU B 1 86 ? 40.502 -15.551 -50.680 1.00 20.30 86 LEU B O 1
ATOM 2380 N N . ASP B 1 87 ? 39.264 -14.035 -49.567 1.00 20.73 87 ASP B N 1
ATOM 2381 C CA . ASP B 1 87 ? 40.159 -13.908 -48.440 1.00 19.59 87 ASP B CA 1
ATOM 2382 C C . ASP B 1 87 ? 39.652 -14.648 -47.218 1.00 19.57 87 ASP B C 1
ATOM 2383 O O . ASP B 1 87 ? 40.454 -14.952 -46.319 1.00 20.60 87 ASP B O 1
ATOM 2388 N N . LEU B 1 88 ? 38.342 -14.930 -47.176 1.00 19.06 88 LEU B N 1
ATOM 2389 C CA . LEU B 1 88 ? 37.740 -15.722 -46.095 1.00 19.34 88 LEU B CA 1
ATOM 2390 C C . LEU B 1 88 ? 36.413 -16.375 -46.504 1.00 20.03 88 LEU B C 1
ATOM 2391 O O . LEU B 1 88 ? 35.628 -15.803 -47.259 1.00 20.33 88 LEU B O 1
ATOM 2396 N N . VAL B 1 89 ? 36.170 -17.578 -45.987 1.00 20.51 89 VAL B N 1
ATOM 2397 C CA . VAL B 1 89 ? 34.881 -18.231 -46.145 1.00 21.45 89 VAL B CA 1
ATOM 2398 C C . VAL B 1 89 ? 34.271 -18.433 -44.763 1.00 21.93 89 VAL B C 1
ATOM 2399 O O . VAL B 1 89 ? 34.885 -19.043 -43.895 1.00 23.89 89 VAL B O 1
ATOM 2403 N N . ILE B 1 90 ? 33.067 -17.910 -44.566 1.00 21.07 90 ILE B N 1
ATOM 2404 C CA . ILE B 1 90 ? 32.339 -18.086 -43.332 1.00 21.12 90 ILE B CA 1
ATOM 2405 C C . ILE B 1 90 ? 31.225 -19.076 -43.580 1.00 21.12 90 ILE B C 1
ATOM 2406 O O . ILE B 1 90 ? 30.483 -18.936 -44.546 1.00 22.68 90 ILE B O 1
ATOM 2411 N N . ILE B 1 91 ? 31.110 -20.068 -42.705 1.00 21.12 91 ILE B N 1
ATOM 2412 C CA . ILE B 1 91 ? 30.062 -21.071 -42.805 1.00 21.24 91 ILE B CA 1
ATOM 2413 C C . ILE B 1 91 ? 29.246 -21.002 -41.544 1.00 20.90 91 ILE B C 1
ATOM 2414 O O . ILE B 1 91 ? 29.774 -21.214 -40.455 1.00 20.38 91 ILE B O 1
ATOM 2419 N N . LEU B 1 92 ? 27.959 -20.689 -41.703 1.00 20.78 92 LEU B N 1
ATOM 2420 C CA . LEU B 1 92 ? 26.993 -20.717 -40.601 1.00 20.32 92 LEU B CA 1
ATOM 2421 C C . LEU B 1 92 ? 25.844 -21.626 -41.020 1.00 19.77 92 LEU B C 1
ATOM 2422 O O . LEU B 1 92 ? 24.839 -21.169 -41.602 1.00 19.06 92 LEU B O 1
ATOM 2427 N N . LEU B 1 93 ? 26.040 -22.917 -40.725 1.00 19.51 93 LEU B N 1
ATOM 2428 C CA . LEU B 1 93 ? 25.113 -23.993 -41.034 1.00 18.92 93 LEU B CA 1
ATOM 2429 C C . LEU B 1 93 ? 25.070 -24.956 -39.870 1.00 19.47 93 LEU B C 1
ATOM 2430 O O . LEU B 1 93 ? 25.970 -24.984 -39.035 1.00 18.80 93 LEU B O 1
ATOM 2435 N N . GLY B 1 94 ? 24.029 -25.782 -39.857 1.00 21.31 94 GLY B N 1
ATOM 2436 C CA . GLY B 1 94 ? 23.848 -26.821 -38.846 1.00 21.67 94 GLY B CA 1
ATOM 2437 C C . GLY B 1 94 ? 22.464 -26.829 -38.224 1.00 22.00 94 GLY B C 1
ATOM 2438 O O . GLY B 1 94 ? 22.055 -27.824 -37.615 1.00 24.22 94 GLY B O 1
ATOM 2439 N N . THR B 1 95 ? 21.732 -25.730 -38.363 1.00 20.67 95 THR B N 1
ATOM 2440 C CA . THR B 1 95 ? 20.417 -25.626 -37.749 1.00 20.18 95 THR B CA 1
ATOM 2441 C C . THR B 1 95 ? 19.450 -26.626 -38.413 1.00 19.60 95 THR B C 1
ATOM 2442 O O . THR B 1 95 ? 18.761 -27.368 -37.715 1.00 19.64 95 THR B O 1
ATOM 2446 N N . ASN B 1 96 ? 19.440 -26.690 -39.748 1.00 19.13 96 ASN B N 1
ATOM 2447 C CA . ASN B 1 96 ? 18.575 -27.649 -40.438 1.00 18.64 96 ASN B CA 1
ATOM 2448 C C . ASN B 1 96 ? 19.011 -29.104 -40.254 1.00 18.90 96 ASN B C 1
ATOM 2449 O O . ASN B 1 96 ? 18.200 -30.016 -40.341 1.00 18.55 96 ASN B O 1
ATOM 2454 N N . ASP B 1 97 ? 20.294 -29.318 -39.994 1.00 19.59 97 ASP B N 1
ATOM 2455 C CA . ASP B 1 97 ? 20.817 -30.669 -39.777 1.00 20.18 97 ASP B CA 1
ATOM 2456 C C . ASP B 1 97 ? 20.224 -31.365 -38.538 1.00 19.51 97 ASP B C 1
ATOM 2457 O O . ASP B 1 97 ? 20.296 -32.589 -38.417 1.00 19.48 97 ASP B O 1
ATOM 2462 N N . THR B 1 98 ? 19.654 -30.585 -37.624 1.00 19.08 98 THR B N 1
ATOM 2463 C CA . THR B 1 98 ? 19.035 -31.127 -36.414 1.00 18.75 98 THR B CA 1
ATOM 2464 C C . THR B 1 98 ? 17.619 -31.666 -36.657 1.00 19.39 98 THR B C 1
ATOM 2465 O O . THR B 1 98 ? 17.038 -32.314 -35.770 1.00 19.34 98 THR B O 1
ATOM 2469 N N . LYS B 1 99 ? 17.070 -31.397 -37.847 1.00 19.53 99 LYS B N 1
ATOM 2470 C CA . LYS B 1 99 ? 15.751 -31.915 -38.222 1.00 19.02 99 LYS B CA 1
ATOM 2471 C C . LYS B 1 99 ? 15.688 -33.416 -38.020 1.00 18.00 99 LYS B C 1
ATOM 2472 O O . LYS B 1 99 ? 16.557 -34.155 -38.455 1.00 17.14 99 LYS B O 1
ATOM 2478 N N . THR B 1 100 ? 14.632 -33.829 -37.342 1.00 17.83 100 THR B N 1
ATOM 2479 C CA . THR B 1 100 ? 14.402 -35.203 -36.912 1.00 17.55 100 THR B CA 1
ATOM 2480 C C . THR B 1 100 ? 14.636 -36.228 -38.024 1.00 17.46 100 THR B C 1
ATOM 2481 O O . THR B 1 100 ? 15.383 -37.181 -37.847 1.00 16.95 100 THR B O 1
ATOM 2485 N N . TYR B 1 101 ? 13.990 -36.020 -39.170 1.00 17.46 101 TYR B N 1
ATOM 2486 C CA . TYR B 1 101 ? 14.015 -36.983 -40.256 1.00 17.03 101 TYR B CA 1
ATOM 2487 C C . TYR B 1 101 ? 15.399 -37.199 -40.907 1.00 17.62 101 TYR B C 1
ATOM 2488 O O . TYR B 1 101 ? 15.595 -38.192 -41.586 1.00 18.44 101 TYR B O 1
ATOM 2497 N N . LEU B 1 102 ? 16.349 -36.290 -40.709 1.00 17.57 102 LEU B N 1
ATOM 2498 C CA . LEU B 1 102 ? 17.709 -36.484 -41.217 1.00 17.20 102 LEU B CA 1
ATOM 2499 C C . LEU B 1 102 ? 18.532 -37.388 -40.302 1.00 17.07 102 LEU B C 1
ATOM 2500 O O . LEU B 1 102 ? 19.603 -37.868 -40.685 1.00 16.88 102 LEU B O 1
ATOM 2505 N N . ASN B 1 103 ? 18.047 -37.591 -39.078 1.00 16.34 103 ASN B N 1
ATOM 2506 C CA . ASN B 1 103 ? 18.586 -38.622 -38.192 1.00 15.64 103 ASN B CA 1
ATOM 2507 C C . ASN B 1 103 ? 20.094 -38.465 -37.912 1.00 14.87 103 ASN B C 1
ATOM 2508 O O . ASN B 1 103 ? 20.848 -39.437 -37.911 1.00 14.77 103 ASN B O 1
ATOM 2513 N N . ARG B 1 104 ? 20.528 -37.235 -37.656 1.00 14.52 104 ARG B N 1
ATOM 2514 C CA . ARG B 1 104 ? 21.945 -36.957 -37.436 1.00 14.87 104 ARG B CA 1
ATOM 2515 C C . ARG B 1 104 ? 22.308 -36.777 -35.971 1.00 14.91 104 ARG B C 1
ATOM 2516 O O . ARG B 1 104 ? 21.545 -36.206 -35.212 1.00 15.59 104 ARG B O 1
ATOM 2524 N N . THR B 1 105 ? 23.483 -37.241 -35.593 1.00 15.04 105 THR B N 1
ATOM 2525 C CA . THR B 1 105 ? 24.064 -36.940 -34.295 1.00 14.84 105 THR B CA 1
ATOM 2526 C C . THR B 1 105 ? 24.854 -35.648 -34.450 1.00 14.86 105 THR B C 1
ATOM 2527 O O . THR B 1 105 ? 25.173 -35.257 -35.565 1.00 14.51 105 THR B O 1
ATOM 2531 N N . PRO B 1 106 ? 25.188 -34.987 -33.336 1.00 15.20 106 PRO B N 1
ATOM 2532 C CA . PRO B 1 106 ? 26.031 -33.787 -33.389 1.00 15.07 106 PRO B CA 1
ATOM 2533 C C . PRO B 1 106 ? 27.389 -34.026 -34.026 1.00 14.81 106 PRO B C 1
ATOM 2534 O O . PRO B 1 106 ? 27.857 -33.189 -34.787 1.00 15.10 106 PRO B O 1
ATOM 2538 N N . PHE B 1 107 ? 28.021 -35.164 -33.716 1.00 14.43 107 PHE B N 1
ATOM 2539 C CA . PHE B 1 107 ? 29.306 -35.522 -34.315 1.00 13.66 107 PHE B CA 1
ATOM 2540 C C . PHE B 1 107 ? 29.159 -35.656 -35.829 1.00 13.50 107 PHE B C 1
ATOM 2541 O O . PHE B 1 107 ? 30.013 -35.205 -36.585 1.00 12.74 107 PHE B O 1
ATOM 2549 N N . GLU B 1 108 ? 28.062 -36.267 -36.273 1.00 13.54 108 GLU B N 1
ATOM 2550 C CA . GLU B 1 108 ? 27.796 -36.386 -37.692 1.00 13.69 108 GLU B CA 1
ATOM 2551 C C . GLU B 1 108 ? 27.704 -35.020 -38.347 1.00 13.82 108 GLU B C 1
ATOM 2552 O O . GLU B 1 108 ? 28.181 -34.820 -39.465 1.00 14.08 108 GLU B O 1
ATOM 2558 N N . ILE B 1 109 ? 27.076 -34.080 -37.656 1.00 14.22 109 ILE B N 1
ATOM 2559 C CA . ILE B 1 109 ? 26.874 -32.736 -38.193 1.00 14.70 109 ILE B CA 1
ATOM 2560 C C . ILE B 1 109 ? 28.215 -32.016 -38.259 1.00 15.01 109 ILE B C 1
ATOM 2561 O O . ILE B 1 109 ? 28.501 -31.311 -39.218 1.00 14.22 109 ILE B O 1
ATOM 2566 N N . GLY B 1 110 ? 29.046 -32.217 -37.246 1.00 16.16 110 GLY B N 1
ATOM 2567 C CA . GLY B 1 110 ? 30.422 -31.744 -37.290 1.00 17.00 110 GLY B CA 1
ATOM 2568 C C . GLY B 1 110 ? 31.186 -32.247 -38.509 1.00 17.52 110 GLY B C 1
ATOM 2569 O O . GLY B 1 110 ? 31.855 -31.467 -39.193 1.00 17.32 110 GLY B O 1
ATOM 2570 N N . LEU B 1 111 ? 31.092 -33.557 -38.776 1.00 17.81 111 LEU B N 1
ATOM 2571 C CA . LEU B 1 111 ? 31.718 -34.153 -39.953 1.00 17.80 111 LEU B CA 1
ATOM 2572 C C . LEU B 1 111 ? 31.236 -33.469 -41.235 1.00 18.21 111 LEU B C 1
ATOM 2573 O O . LEU B 1 111 ? 32.015 -33.274 -42.184 1.00 19.06 111 LEU B O 1
ATOM 2578 N N . GLY B 1 112 ? 29.946 -33.113 -41.257 1.00 17.98 112 GLY B N 1
ATOM 2579 C CA . GLY B 1 112 ? 29.349 -32.437 -42.399 1.00 17.54 112 GLY B CA 1
ATOM 2580 C C . GLY B 1 112 ? 29.970 -31.081 -42.604 1.00 17.52 112 GLY B C 1
ATOM 2581 O O . GLY B 1 112 ? 30.339 -30.729 -43.723 1.00 17.46 112 GLY B O 1
ATOM 2582 N N . ALA B 1 113 ? 30.089 -30.320 -41.521 1.00 17.90 113 ALA B N 1
ATOM 2583 C CA . ALA B 1 113 ? 30.763 -29.028 -41.563 1.00 18.50 113 ALA B CA 1
ATOM 2584 C C . ALA B 1 113 ? 32.207 -29.231 -41.989 1.00 19.28 113 ALA B C 1
ATOM 2585 O O . ALA B 1 113 ? 32.722 -28.455 -42.787 1.00 20.97 113 ALA B O 1
ATOM 2587 N N . GLY B 1 114 ? 32.841 -30.282 -41.474 1.00 19.47 114 GLY B N 1
ATOM 2588 C CA . GLY B 1 114 ? 34.188 -30.668 -41.903 1.00 19.67 114 GLY B CA 1
ATOM 2589 C C . GLY B 1 114 ? 34.325 -30.928 -43.402 1.00 19.67 114 GLY B C 1
ATOM 2590 O O . GLY B 1 114 ? 35.292 -30.499 -44.038 1.00 19.45 114 GLY B O 1
ATOM 2591 N N . ALA B 1 115 ? 33.344 -31.626 -43.966 1.00 19.31 115 ALA B N 1
ATOM 2592 C CA . ALA B 1 115 ? 33.302 -31.861 -45.408 1.00 18.87 115 ALA B CA 1
ATOM 2593 C C . ALA B 1 115 ? 33.330 -30.553 -46.181 1.00 18.71 115 ALA B C 1
ATOM 2594 O O . ALA B 1 115 ? 33.964 -30.463 -47.234 1.00 18.12 115 ALA B O 1
ATOM 2596 N N . LEU B 1 116 ? 32.632 -29.546 -45.664 1.00 18.84 116 LEU B N 1
ATOM 2597 C CA . LEU B 1 116 ? 32.599 -28.238 -46.313 1.00 18.94 116 LEU B CA 1
ATOM 2598 C C . LEU B 1 116 ? 33.942 -27.525 -46.188 1.00 18.04 116 LEU B C 1
ATOM 2599 O O . LEU B 1 116 ? 34.437 -26.958 -47.171 1.00 17.56 116 LEU B O 1
ATOM 2604 N N . ILE B 1 117 ? 34.544 -27.578 -45.002 1.00 17.19 117 ILE B N 1
ATOM 2605 C CA . ILE B 1 117 ? 35.868 -26.985 -44.800 1.00 16.91 117 ILE B CA 1
ATOM 2606 C C . ILE B 1 117 ? 36.865 -27.596 -45.801 1.00 17.25 117 ILE B C 1
ATOM 2607 O O . ILE B 1 117 ? 37.646 -26.884 -46.449 1.00 16.25 117 ILE B O 1
ATOM 2612 N N . ASN B 1 118 ? 36.821 -28.922 -45.916 1.00 17.66 118 ASN B N 1
ATOM 2613 C CA . ASN B 1 118 ? 37.659 -29.631 -46.867 1.00 17.49 118 ASN B CA 1
ATOM 2614 C C . ASN B 1 118 ? 37.448 -29.180 -48.317 1.00 17.94 118 ASN B C 1
ATOM 2615 O O . ASN B 1 118 ? 38.406 -29.025 -49.064 1.00 18.91 118 ASN B O 1
ATOM 2620 N N . MET B 1 119 ? 36.204 -28.960 -48.715 1.00 18.23 119 MET B N 1
ATOM 2621 C CA . MET B 1 119 ? 35.929 -28.435 -50.064 1.00 18.30 119 MET B CA 1
ATOM 2622 C C . MET B 1 119 ? 36.594 -27.081 -50.293 1.00 17.76 119 MET B C 1
ATOM 2623 O O . MET B 1 119 ? 37.118 -26.820 -51.379 1.00 17.66 119 MET B O 1
ATOM 2628 N N . VAL B 1 120 ? 36.578 -26.234 -49.266 1.00 17.35 120 VAL B N 1
ATOM 2629 C CA . VAL B 1 120 ? 37.230 -24.933 -49.339 1.00 17.31 120 VAL B CA 1
ATOM 2630 C C . VAL B 1 120 ? 38.751 -25.097 -49.433 1.00 17.09 120 VAL B C 1
ATOM 2631 O O . VAL B 1 120 ? 39.404 -24.369 -50.161 1.00 16.89 120 VAL B O 1
ATOM 2635 N N . GLN B 1 121 ? 39.312 -26.046 -48.691 1.00 16.93 121 GLN B N 1
ATOM 2636 C CA . GLN B 1 121 ? 40.768 -26.254 -48.683 1.00 16.95 121 GLN B CA 1
ATOM 2637 C C . GLN B 1 121 ? 41.291 -26.809 -49.999 1.00 16.82 121 GLN B C 1
ATOM 2638 O O . GLN B 1 121 ? 42.409 -26.513 -50.396 1.00 17.19 121 GLN B O 1
ATOM 2644 N N . LYS B 1 122 ? 40.471 -27.604 -50.673 1.00 17.05 122 LYS B N 1
ATOM 2645 C CA . LYS B 1 122 ? 40.794 -28.126 -51.991 1.00 17.69 122 LYS B CA 1
ATOM 2646 C C . LYS B 1 122 ? 40.225 -27.233 -53.108 1.00 19.83 122 LYS B C 1
ATOM 2647 O O . LYS B 1 122 ? 40.156 -27.641 -54.261 1.00 19.96 122 LYS B O 1
ATOM 2653 N N . SER B 1 123 ? 39.829 -26.013 -52.750 1.00 23.37 123 SER B N 1
ATOM 2654 C CA . SER B 1 123 ? 39.097 -25.098 -53.627 1.00 25.10 123 SER B CA 1
ATOM 2655 C C . SER B 1 123 ? 39.905 -24.688 -54.844 1.00 26.67 123 SER B C 1
ATOM 2656 O O . SER B 1 123 ? 41.129 -24.600 -54.756 1.00 27.04 123 SER B O 1
ATOM 2659 N N . PRO B 1 124 ? 39.207 -24.196 -55.885 1.00 28.82 124 PRO B N 1
ATOM 2660 C CA . PRO B 1 124 ? 38.980 -24.671 -57.258 1.00 28.92 124 PRO B CA 1
ATOM 2661 C C . PRO B 1 124 ? 39.671 -25.979 -57.470 1.00 29.33 124 PRO B C 1
ATOM 2662 O O . PRO B 1 124 ? 40.769 -26.175 -56.979 1.00 32.20 124 PRO B O 1
ATOM 2666 N N . GLY B 1 125 ? 39.097 -26.891 -58.210 1.00 29.97 125 GLY B N 1
ATOM 2667 C CA . GLY B 1 125 ? 39.865 -28.114 -58.474 1.00 30.14 125 GLY B CA 1
ATOM 2668 C C . GLY B 1 125 ? 40.682 -28.024 -59.746 1.00 29.21 125 GLY B C 1
ATOM 2669 O O . GLY B 1 125 ? 40.687 -28.993 -60.501 1.00 28.51 125 GLY B O 1
ATOM 2670 N N . TRP B 1 126 ? 41.372 -26.907 -60.004 1.00 29.09 126 TRP B N 1
ATOM 2671 C CA . TRP B 1 126 ? 41.912 -26.711 -61.355 1.00 29.75 126 TRP B CA 1
ATOM 2672 C C . TRP B 1 126 ? 43.144 -25.826 -61.587 1.00 31.84 126 TRP B C 1
ATOM 2673 O O . TRP B 1 126 ? 43.523 -25.001 -60.766 1.00 32.94 126 TRP B O 1
ATOM 2684 N N . ASP B 1 127 ? 43.758 -26.042 -62.750 1.00 35.01 127 ASP B N 1
ATOM 2685 C CA . ASP B 1 127 ? 44.858 -25.230 -63.268 1.00 36.70 127 ASP B CA 1
ATOM 2686 C C . ASP B 1 127 ? 44.421 -23.941 -63.955 1.00 33.29 127 ASP B C 1
ATOM 2687 O O . ASP B 1 127 ? 45.280 -23.160 -64.355 1.00 37.88 127 ASP B O 1
ATOM 2692 N N . TRP B 1 128 ? 43.117 -23.695 -64.102 1.00 29.05 128 TRP B N 1
ATOM 2693 C CA . TRP B 1 128 ? 42.631 -22.512 -64.842 1.00 26.03 128 TRP B CA 1
ATOM 2694 C C . TRP B 1 128 ? 42.992 -21.193 -64.176 1.00 25.10 128 TRP B C 1
ATOM 2695 O O . TRP B 1 128 ? 43.151 -20.177 -64.838 1.00 22.22 128 TRP B O 1
ATOM 2706 N N . THR B 1 129 ? 43.093 -21.226 -62.853 1.00 26.97 129 THR B N 1
ATOM 2707 C CA . THR B 1 129 ? 43.569 -20.105 -62.047 1.00 28.18 129 THR B CA 1
ATOM 2708 C C . THR B 1 129 ? 44.602 -20.693 -61.102 1.00 29.11 129 THR B C 1
ATOM 2709 O O . THR B 1 129 ? 44.582 -21.894 -60.858 1.00 32.83 129 THR B O 1
ATOM 2713 N N . ASP B 1 130 ? 45.504 -19.886 -60.565 1.00 29.82 130 ASP B N 1
ATOM 2714 C CA . ASP B 1 130 ? 46.104 -20.288 -59.291 1.00 31.29 130 ASP B CA 1
ATOM 2715 C C . ASP B 1 130 ? 46.222 -19.158 -58.295 1.00 28.45 130 ASP B C 1
ATOM 2716 O O . ASP B 1 130 ? 47.239 -18.505 -58.166 1.00 27.05 130 ASP B O 1
ATOM 2721 N N . TYR B 1 131 ? 45.088 -18.929 -57.633 1.00 27.02 131 TYR B N 1
ATOM 2722 C CA . TYR B 1 131 ? 45.033 -18.228 -56.372 1.00 24.19 131 TYR B CA 1
ATOM 2723 C C . TYR B 1 131 ? 45.088 -19.288 -55.273 1.00 23.24 131 TYR B C 1
ATOM 2724 O O . TYR B 1 131 ? 44.710 -20.431 -55.487 1.00 22.16 131 TYR B O 1
ATOM 2733 N N . PRO B 1 132 ? 45.586 -18.923 -54.092 1.00 23.59 132 PRO B N 1
ATOM 2734 C CA . PRO B 1 132 ? 45.539 -19.889 -52.997 1.00 23.29 132 PRO B CA 1
ATOM 2735 C C . PRO B 1 132 ? 44.098 -20.135 -52.524 1.00 22.20 132 PRO B C 1
ATOM 2736 O O . PRO B 1 132 ? 43.202 -19.361 -52.856 1.00 22.98 132 PRO B O 1
ATOM 2740 N N . PRO B 1 133 ? 43.872 -21.204 -51.752 1.00 20.33 133 PRO B N 1
ATOM 2741 C CA . PRO B 1 133 ? 42.557 -21.357 -51.160 1.00 20.30 133 PRO B CA 1
ATOM 2742 C C . PRO B 1 133 ? 42.406 -20.455 -49.925 1.00 20.55 133 PRO B C 1
ATOM 2743 O O . PRO B 1 133 ? 43.389 -20.176 -49.240 1.00 21.50 133 PRO B O 1
ATOM 2747 N N . PRO B 1 134 ? 41.188 -19.994 -49.634 1.00 20.91 134 PRO B N 1
ATOM 2748 C CA . PRO B 1 134 ? 41.046 -19.089 -48.505 1.00 21.59 134 PRO B CA 1
ATOM 2749 C C . PRO B 1 134 ? 40.918 -19.818 -47.166 1.00 22.77 134 PRO B C 1
ATOM 2750 O O . PRO B 1 134 ? 40.492 -20.958 -47.137 1.00 23.50 134 PRO B O 1
ATOM 2754 N N . PRO B 1 135 ? 41.252 -19.150 -46.057 1.00 24.22 135 PRO B N 1
ATOM 2755 C CA . PRO B 1 135 ? 40.949 -19.698 -44.733 1.00 24.56 135 PRO B CA 1
ATOM 2756 C C . PRO B 1 135 ? 39.430 -19.785 -44.478 1.00 25.61 135 PRO B C 1
ATOM 2757 O O . PRO B 1 135 ? 38.642 -19.209 -45.235 1.00 24.36 135 PRO B O 1
ATOM 2761 N N . VAL B 1 136 ? 39.038 -20.494 -43.417 1.00 25.54 136 VAL B N 1
ATOM 2762 C CA . VAL B 1 136 ? 37.634 -20.700 -43.102 1.00 25.29 136 VAL B CA 1
ATOM 2763 C C . VAL B 1 136 ? 37.345 -20.351 -41.649 1.00 23.98 136 VAL B C 1
ATOM 2764 O O . VAL B 1 136 ? 38.096 -20.720 -40.764 1.00 24.99 136 VAL B O 1
ATOM 2768 N N . LEU B 1 137 ? 36.253 -19.633 -41.427 1.00 22.33 137 LEU B N 1
ATOM 2769 C CA . LEU B 1 137 ? 35.684 -19.422 -40.103 1.00 21.65 137 LEU B CA 1
ATOM 2770 C C . LEU B 1 137 ? 34.375 -20.207 -40.014 1.00 20.46 137 LEU B C 1
ATOM 2771 O O . LEU B 1 137 ? 33.377 -19.831 -40.627 1.00 19.99 137 LEU B O 1
ATOM 2776 N N . LEU B 1 138 ? 34.397 -21.301 -39.256 1.00 19.42 138 LEU B N 1
ATOM 2777 C CA . LEU B 1 138 ? 33.197 -22.095 -39.020 1.00 18.43 138 LEU B CA 1
ATOM 2778 C C . LEU B 1 138 ? 32.429 -21.497 -37.858 1.00 17.96 138 LEU B C 1
ATOM 2779 O O . LEU B 1 138 ? 32.983 -21.344 -36.780 1.00 17.07 138 LEU B O 1
ATOM 2784 N N . ILE B 1 139 ? 31.161 -21.164 -38.091 1.00 17.62 139 ILE B N 1
ATOM 2785 C CA . ILE B 1 139 ? 30.309 -20.597 -37.049 1.00 17.48 139 ILE B CA 1
ATOM 2786 C C . ILE B 1 139 ? 29.212 -21.580 -36.673 1.00 17.84 139 ILE B C 1
ATOM 2787 O O . ILE B 1 139 ? 28.420 -21.998 -37.503 1.00 17.32 139 ILE B O 1
ATOM 2792 N N . SER B 1 140 ? 29.180 -21.939 -35.402 1.00 18.71 140 SER B N 1
ATOM 2793 C CA . SER B 1 140 ? 28.123 -22.763 -34.877 1.00 19.15 140 SER B CA 1
ATOM 2794 C C . SER B 1 140 ? 26.925 -21.870 -34.574 1.00 19.29 140 SER B C 1
ATOM 2795 O O . SER B 1 140 ? 27.098 -20.801 -34.008 1.00 19.14 140 SER B O 1
ATOM 2798 N N . PRO B 1 141 ? 25.711 -22.302 -34.938 1.00 19.74 141 PRO B N 1
ATOM 2799 C CA . PRO B 1 141 ? 24.524 -21.521 -34.615 1.00 19.63 141 PRO B CA 1
ATOM 2800 C C . PRO B 1 141 ? 24.138 -21.661 -33.150 1.00 19.13 141 PRO B C 1
ATOM 2801 O O . PRO B 1 141 ? 24.630 -22.548 -32.460 1.00 18.74 141 PRO B O 1
ATOM 2805 N N . PRO B 1 142 ? 23.255 -20.780 -32.674 1.00 18.86 142 PRO B N 1
ATOM 2806 C CA . PRO B 1 142 ? 22.837 -20.890 -31.291 1.00 19.58 142 PRO B CA 1
ATOM 2807 C C . PRO B 1 142 ? 21.861 -22.035 -31.113 1.00 19.60 142 PRO B C 1
ATOM 2808 O O . PRO B 1 142 ? 21.409 -22.604 -32.089 1.00 18.88 142 PRO B O 1
ATOM 2812 N N . PRO B 1 143 ? 21.561 -22.389 -29.860 1.00 20.88 143 PRO B N 1
ATOM 2813 C CA . PRO B 1 143 ? 20.537 -23.396 -29.654 1.00 21.77 143 PRO B CA 1
ATOM 2814 C C . PRO B 1 143 ? 19.213 -22.949 -30.190 1.00 22.22 143 PRO B C 1
ATOM 2815 O O . PRO B 1 143 ? 18.924 -21.762 -30.194 1.00 23.91 143 PRO B O 1
ATOM 2819 N N . LEU B 1 144 ? 18.425 -23.914 -30.629 1.00 22.95 144 LEU B N 1
ATOM 2820 C CA . LEU B 1 144 ? 17.066 -23.663 -31.063 1.00 24.39 144 LEU B CA 1
ATOM 2821 C C . LEU B 1 144 ? 16.259 -23.122 -29.888 1.00 25.40 144 LEU B C 1
ATOM 2822 O O . LEU B 1 144 ? 16.649 -23.261 -28.723 1.00 25.87 144 LEU B O 1
ATOM 2827 N N . GLY B 1 145 ? 15.120 -22.516 -30.211 1.00 25.56 145 GLY B N 1
ATOM 2828 C CA . GLY B 1 145 ? 14.147 -22.101 -29.215 1.00 26.40 145 GLY B CA 1
ATOM 2829 C C . GLY B 1 145 ? 13.563 -23.288 -28.485 1.00 27.53 145 GLY B C 1
ATOM 2830 O O . GLY B 1 145 ? 13.479 -24.377 -29.033 1.00 26.86 145 GLY B O 1
ATOM 2831 N N . GLU B 1 146 ? 13.164 -23.072 -27.236 1.00 28.81 146 GLU B N 1
ATOM 2832 C CA . GLU B 1 146 ? 12.526 -24.121 -26.443 1.00 29.16 146 GLU B CA 1
ATOM 2833 C C . GLU B 1 146 ? 11.125 -24.384 -26.945 1.00 27.01 146 GLU B C 1
ATOM 2834 O O . GLU B 1 146 ? 10.623 -25.480 -26.762 1.00 27.60 146 GLU B O 1
ATOM 2840 N N . THR B 1 147 ? 10.520 -23.391 -27.593 1.00 25.84 147 THR B N 1
ATOM 2841 C CA . THR B 1 147 ? 9.176 -23.536 -28.154 1.00 24.87 147 THR B CA 1
ATOM 2842 C C . THR B 1 147 ? 9.125 -23.222 -29.654 1.00 24.27 147 THR B C 1
ATOM 2843 O O . THR B 1 147 ? 9.253 -22.074 -30.083 1.00 24.03 147 THR B O 1
ATOM 2847 N N . ILE B 1 148 ? 8.898 -24.266 -30.439 1.00 23.80 148 ILE B N 1
ATOM 2848 C CA . ILE B 1 148 ? 8.903 -24.165 -31.880 1.00 23.51 148 ILE B CA 1
ATOM 2849 C C . ILE B 1 148 ? 7.467 -24.168 -32.419 1.00 23.21 148 ILE B C 1
ATOM 2850 O O . ILE B 1 148 ? 6.593 -24.858 -31.893 1.00 23.45 148 ILE B O 1
ATOM 2855 N N . ASP B 1 149 ? 7.233 -23.372 -33.457 1.00 22.59 149 ASP B N 1
ATOM 2856 C CA . ASP B 1 149 ? 5.917 -23.276 -34.063 1.00 23.16 149 ASP B CA 1
ATOM 2857 C C . ASP B 1 149 ? 5.365 -24.695 -34.255 1.00 23.85 149 ASP B C 1
ATOM 2858 O O . ASP B 1 149 ? 6.058 -25.557 -34.805 1.00 22.90 149 ASP B O 1
ATOM 2863 N N . PRO B 1 150 ? 4.132 -24.950 -33.764 1.00 24.24 150 PRO B N 1
ATOM 2864 C CA . PRO B 1 150 ? 3.499 -26.256 -33.860 1.00 24.17 150 PRO B CA 1
ATOM 2865 C C . PRO B 1 150 ? 3.533 -26.924 -35.246 1.00 24.51 150 PRO B C 1
ATOM 2866 O O . PRO B 1 150 ? 3.575 -28.157 -35.310 1.00 24.52 150 PRO B O 1
ATOM 2870 N N . LEU B 1 151 ? 3.491 -26.128 -36.326 1.00 24.35 151 LEU B N 1
ATOM 2871 C CA . LEU B 1 151 ? 3.625 -26.681 -37.672 1.00 24.57 151 LEU B CA 1
ATOM 2872 C C . LEU B 1 151 ? 4.999 -27.338 -37.901 1.00 24.84 151 LEU B C 1
ATOM 2873 O O . LEU B 1 151 ? 5.095 -28.351 -38.576 1.00 24.74 151 LEU B O 1
ATOM 2878 N N . ALA B 1 152 ? 6.051 -26.756 -37.328 1.00 24.67 152 ALA B N 1
ATOM 2879 C CA . ALA B 1 152 ? 7.421 -27.213 -37.538 1.00 24.46 152 ALA B CA 1
ATOM 2880 C C . ALA B 1 152 ? 7.949 -28.139 -36.429 1.00 24.08 152 ALA B C 1
ATOM 2881 O O . ALA B 1 152 ? 8.908 -28.879 -36.648 1.00 23.08 152 ALA B O 1
ATOM 2883 N N . ALA B 1 153 ? 7.335 -28.113 -35.252 1.00 23.84 153 ALA B N 1
ATOM 2884 C CA . ALA B 1 153 ? 7.829 -28.898 -34.117 1.00 23.89 153 ALA B CA 1
ATOM 2885 C C . ALA B 1 153 ? 8.070 -30.399 -34.390 1.00 23.68 153 ALA B C 1
ATOM 2886 O O . ALA B 1 153 ? 9.094 -30.930 -33.965 1.00 24.21 153 ALA B O 1
ATOM 2888 N N . PRO B 1 154 ? 7.147 -31.087 -35.093 1.00 23.41 154 PRO B N 1
ATOM 2889 C CA . PRO B 1 154 ? 7.353 -32.522 -35.375 1.00 23.27 154 PRO B CA 1
ATOM 2890 C C . PRO B 1 154 ? 8.662 -32.826 -36.089 1.00 22.31 154 PRO B C 1
ATOM 2891 O O . PRO B 1 154 ? 9.244 -33.898 -35.863 1.00 21.84 154 PRO B O 1
ATOM 2895 N N . ILE B 1 155 ? 9.103 -31.883 -36.919 1.00 21.54 155 ILE B N 1
ATOM 2896 C CA . ILE B 1 155 ? 10.352 -32.027 -37.682 1.00 21.29 155 ILE B CA 1
ATOM 2897 C C . ILE B 1 155 ? 11.605 -31.620 -36.899 1.00 20.81 155 ILE B C 1
ATOM 2898 O O . ILE B 1 155 ? 12.708 -31.860 -37.358 1.00 21.91 155 ILE B O 1
ATOM 2903 N N . PHE B 1 156 ? 11.446 -31.050 -35.705 1.00 21.21 156 PHE B N 1
ATOM 2904 C CA . PHE B 1 156 ? 12.590 -30.681 -34.830 1.00 21.14 156 PHE B CA 1
ATOM 2905 C C . PHE B 1 156 ? 12.614 -31.414 -33.482 1.00 20.76 156 PHE B C 1
ATOM 2906 O O . PHE B 1 156 ? 13.142 -30.896 -32.502 1.00 20.39 156 PHE B O 1
ATOM 2914 N N . VAL B 1 157 ? 12.077 -32.627 -33.446 1.00 20.96 157 VAL B N 1
ATOM 2915 C CA . VAL B 1 157 ? 12.112 -33.435 -32.226 1.00 21.77 157 VAL B CA 1
ATOM 2916 C C . VAL B 1 157 ? 13.572 -33.821 -31.961 1.00 22.28 157 VAL B C 1
ATOM 2917 O O . VAL B 1 157 ? 14.317 -34.123 -32.897 1.00 23.33 157 VAL B O 1
ATOM 2921 N N . ASP B 1 158 ? 13.978 -33.756 -30.696 1.00 22.22 158 ASP B N 1
ATOM 2922 C CA . ASP B 1 158 ? 15.381 -33.925 -30.291 1.00 22.43 158 ASP B CA 1
ATOM 2923 C C . ASP B 1 158 ? 16.367 -32.943 -30.938 1.00 21.95 158 ASP B C 1
ATOM 2924 O O . ASP B 1 158 ? 17.581 -33.123 -30.815 1.00 22.26 158 ASP B O 1
ATOM 2929 N N . GLY B 1 159 ? 15.863 -31.900 -31.594 1.00 20.91 159 GLY B N 1
ATOM 2930 C CA . GLY B 1 159 ? 16.731 -30.961 -32.285 1.00 20.88 159 GLY B CA 1
ATOM 2931 C C . GLY B 1 159 ? 17.475 -30.016 -31.344 1.00 21.29 159 GLY B C 1
ATOM 2932 O O . GLY B 1 159 ? 18.625 -29.648 -31.595 1.00 21.22 159 GLY B O 1
ATOM 2933 N N . LEU B 1 160 ? 16.804 -29.616 -30.268 1.00 21.71 160 LEU B N 1
ATOM 2934 C CA . LEU B 1 160 ? 17.360 -28.670 -29.318 1.00 21.31 160 LEU B CA 1
ATOM 2935 C C . LEU B 1 160 ? 18.655 -29.210 -28.727 1.00 21.17 160 LEU B C 1
ATOM 2936 O O . LEU B 1 160 ? 19.672 -28.512 -28.697 1.00 21.29 160 LEU B O 1
ATOM 2941 N N . ALA B 1 161 ? 18.618 -30.459 -28.263 1.00 20.45 161 ALA B N 1
ATOM 2942 C CA . ALA B 1 161 ? 19.783 -31.048 -27.615 1.00 19.66 161 ALA B CA 1
ATOM 2943 C C . ALA B 1 161 ? 20.948 -31.143 -28.594 1.00 19.93 161 ALA B C 1
ATOM 2944 O O . ALA B 1 161 ? 22.104 -30.863 -28.239 1.00 20.57 161 ALA B O 1
ATOM 2946 N N . LYS B 1 162 ? 20.637 -31.504 -29.836 1.00 20.15 162 LYS B N 1
ATOM 2947 C CA . LYS B 1 162 ? 21.643 -31.554 -30.888 1.00 20.23 162 LYS B CA 1
ATOM 2948 C C . LYS B 1 162 ? 22.264 -30.192 -31.123 1.00 20.13 162 LYS B C 1
ATOM 2949 O O . LYS B 1 162 ? 23.480 -30.086 -31.242 1.00 20.58 162 LYS B O 1
ATOM 2955 N N . SER B 1 163 ? 21.432 -29.154 -31.192 1.00 19.68 163 SER B N 1
ATOM 2956 C CA . SER B 1 163 ? 21.924 -27.803 -31.436 1.00 19.78 163 SER B CA 1
ATOM 2957 C C . SER B 1 163 ? 22.805 -27.302 -30.285 1.00 20.86 163 SER B C 1
ATOM 2958 O O . SER B 1 163 ? 23.752 -26.531 -30.508 1.00 21.39 163 SER B O 1
ATOM 2961 N N . GLU B 1 164 ? 22.509 -27.744 -29.059 1.00 20.61 164 GLU B N 1
ATOM 2962 C CA . GLU B 1 164 ? 23.322 -27.358 -27.907 1.00 19.99 164 GLU B CA 1
ATOM 2963 C C . GLU B 1 164 ? 24.707 -27.973 -27.987 1.00 19.47 164 GLU B C 1
ATOM 2964 O O . GLU B 1 164 ? 25.684 -27.365 -27.554 1.00 19.24 164 GLU B O 1
ATOM 2970 N N . ALA B 1 165 ? 24.792 -29.169 -28.564 1.00 19.68 165 ALA B N 1
ATOM 2971 C CA . ALA B 1 165 ? 26.066 -29.887 -28.684 1.00 20.57 165 ALA B CA 1
ATOM 2972 C C . ALA B 1 165 ? 26.976 -29.451 -29.852 1.00 21.13 165 ALA B C 1
ATOM 2973 O O . ALA B 1 165 ? 28.119 -29.925 -29.943 1.00 22.27 165 ALA B O 1
ATOM 2975 N N . LEU B 1 166 ? 26.488 -28.583 -30.744 1.00 20.70 166 LEU B N 1
ATOM 2976 C CA . LEU B 1 166 ? 27.242 -28.237 -31.955 1.00 19.90 166 LEU B CA 1
ATOM 2977 C C . LEU B 1 166 ? 28.513 -27.410 -31.692 1.00 19.06 166 LEU B C 1
ATOM 2978 O O . LEU B 1 166 ? 29.559 -27.719 -32.248 1.00 19.15 166 LEU B O 1
ATOM 2983 N N . PRO B 1 167 ? 28.434 -26.370 -30.843 1.00 18.18 167 PRO B N 1
ATOM 2984 C CA . PRO B 1 167 ? 29.661 -25.591 -30.608 1.00 17.85 167 PRO B CA 1
ATOM 2985 C C . PRO B 1 167 ? 30.897 -26.430 -30.245 1.00 17.89 167 PRO B C 1
ATOM 2986 O O . PRO B 1 167 ? 31.977 -26.209 -30.814 1.00 18.15 167 PRO B O 1
ATOM 2990 N N . GLY B 1 168 ? 30.748 -27.393 -29.332 1.00 17.78 168 GLY B N 1
ATOM 2991 C CA . GLY B 1 168 ? 31.864 -28.235 -28.924 1.00 18.20 168 GLY B CA 1
ATOM 2992 C C . GLY B 1 168 ? 32.463 -29.009 -30.084 1.00 18.92 168 GLY B C 1
ATOM 2993 O O . GLY B 1 168 ? 33.690 -29.008 -30.300 1.00 19.58 168 GLY B O 1
ATOM 2994 N N . VAL B 1 169 ? 31.584 -29.658 -30.847 1.00 19.66 169 VAL B N 1
ATOM 2995 C CA . VAL B 1 169 ? 31.989 -30.483 -31.986 1.00 19.26 169 VAL B CA 1
ATOM 2996 C C . VAL B 1 169 ? 32.599 -29.609 -33.080 1.00 19.29 169 VAL B C 1
ATOM 2997 O O . VAL B 1 169 ? 33.676 -29.919 -33.582 1.00 19.00 169 VAL B O 1
ATOM 3001 N N . TYR B 1 170 ? 31.897 -28.530 -33.448 1.00 19.54 170 TYR B N 1
ATOM 3002 C CA . TYR B 1 170 ? 32.374 -27.594 -34.477 1.00 20.32 170 TYR B CA 1
ATOM 3003 C C . TYR B 1 170 ? 33.760 -27.048 -34.155 1.00 21.49 170 TYR B C 1
ATOM 3004 O O . TYR B 1 170 ? 34.603 -26.922 -35.052 1.00 21.24 170 TYR B O 1
ATOM 3013 N N . LYS B 1 171 ? 33.999 -26.729 -32.884 1.00 22.90 171 LYS B N 1
ATOM 3014 C CA . LYS B 1 171 ? 35.307 -26.228 -32.484 1.00 24.79 171 LYS B CA 1
ATOM 3015 C C . LYS B 1 171 ? 36.413 -27.245 -32.741 1.00 22.71 171 LYS B C 1
ATOM 3016 O O . LYS B 1 171 ? 37.464 -26.887 -33.281 1.00 21.22 171 LYS B O 1
ATOM 3022 N N . ALA B 1 172 ? 36.176 -28.501 -32.354 1.00 21.84 172 ALA B N 1
ATOM 3023 C CA . ALA B 1 172 ? 37.183 -29.552 -32.535 1.00 21.14 172 ALA B CA 1
ATOM 3024 C C . ALA B 1 172 ? 37.475 -29.763 -34.015 1.00 20.66 172 ALA B C 1
ATOM 3025 O O . ALA B 1 172 ? 38.638 -29.808 -34.419 1.00 20.90 172 ALA B O 1
ATOM 3027 N N . ILE B 1 173 ? 36.413 -29.861 -34.808 1.00 20.55 173 ILE B N 1
ATOM 3028 C CA . ILE B 1 173 ? 36.530 -30.084 -36.235 1.00 21.79 173 ILE B CA 1
ATOM 3029 C C . ILE B 1 173 ? 37.291 -28.946 -36.924 1.00 21.41 173 ILE B C 1
ATOM 3030 O O . ILE B 1 173 ? 38.145 -29.188 -37.770 1.00 22.03 173 ILE B O 1
ATOM 3035 N N . ALA B 1 174 ? 36.961 -27.710 -36.562 1.00 21.89 174 ALA B N 1
ATOM 3036 C CA . ALA B 1 174 ? 37.609 -26.531 -37.145 1.00 22.05 174 ALA B CA 1
ATOM 3037 C C . ALA B 1 174 ? 39.089 -26.511 -36.803 1.00 22.54 174 ALA B C 1
ATOM 3038 O O . ALA B 1 174 ? 39.947 -26.300 -37.669 1.00 21.31 174 ALA B O 1
ATOM 3040 N N . GLU B 1 175 ? 39.365 -26.747 -35.522 1.00 24.48 175 GLU B N 1
ATOM 3041 C CA . GLU B 1 175 ? 40.725 -26.839 -35.010 1.00 25.89 175 GLU B CA 1
ATOM 3042 C C . GLU B 1 175 ? 41.491 -27.950 -35.730 1.00 25.72 175 GLU B C 1
ATOM 3043 O O . GLU B 1 175 ? 42.630 -27.745 -36.128 1.00 27.09 175 GLU B O 1
ATOM 3049 N N . ALA B 1 176 ? 40.866 -29.116 -35.915 1.00 24.81 176 ALA B N 1
ATOM 3050 C CA . ALA B 1 176 ? 41.525 -30.243 -36.586 1.00 24.65 176 ALA B CA 1
ATOM 3051 C C . ALA B 1 176 ? 41.910 -29.905 -38.020 1.00 23.32 176 ALA B C 1
ATOM 3052 O O . ALA B 1 176 ? 42.883 -30.416 -38.538 1.00 22.03 176 ALA B O 1
ATOM 3054 N N . ALA B 1 177 ? 41.119 -29.046 -38.648 1.00 23.13 177 ALA B N 1
ATOM 3055 C CA . ALA B 1 177 ? 41.360 -28.596 -40.010 1.00 22.47 177 ALA B CA 1
ATOM 3056 C C . ALA B 1 177 ? 42.356 -27.429 -40.090 1.00 22.51 177 ALA B C 1
ATOM 3057 O O . ALA B 1 177 ? 42.631 -26.943 -41.181 1.00 22.92 177 ALA B O 1
ATOM 3059 N N . GLY B 1 178 ? 42.858 -26.960 -38.949 1.00 21.64 178 GLY B N 1
ATOM 3060 C CA . GLY B 1 178 ? 43.703 -25.785 -38.897 1.00 21.53 178 GLY B CA 1
ATOM 3061 C C . GLY B 1 178 ? 43.000 -24.507 -39.318 1.00 22.65 178 GLY B C 1
ATOM 3062 O O . GLY B 1 178 ? 43.603 -23.655 -39.998 1.00 25.01 178 GLY B O 1
ATOM 3063 N N . GLU B 1 179 ? 41.727 -24.362 -38.923 1.00 21.71 179 GLU B N 1
ATOM 3064 C CA . GLU B 1 179 ? 40.903 -23.226 -39.327 1.00 20.42 179 GLU B CA 1
ATOM 3065 C C . GLU B 1 179 ? 40.274 -22.598 -38.088 1.00 18.15 179 GLU B C 1
ATOM 3066 O O . GLU B 1 179 ? 40.571 -23.015 -36.982 1.00 17.61 179 GLU B O 1
ATOM 3072 N N . SER B 1 180 ? 39.409 -21.607 -38.256 1.00 16.58 180 SER B N 1
ATOM 3073 C CA . SER B 1 180 ? 38.884 -20.871 -37.119 1.00 15.99 180 SER B CA 1
ATOM 3074 C C . SER B 1 180 ? 37.452 -21.234 -36.766 1.00 15.57 180 SER B C 1
ATOM 3075 O O . SER B 1 180 ? 36.717 -21.778 -37.587 1.00 15.36 180 SER B O 1
ATOM 3078 N N . PHE B 1 181 ? 37.069 -20.889 -35.533 1.00 15.21 181 PHE B N 1
ATOM 3079 C CA . PHE B 1 181 ? 35.750 -21.197 -34.982 1.00 14.80 181 PHE B CA 1
ATOM 3080 C C . PHE B 1 181 ? 35.136 -20.017 -34.241 1.00 14.86 181 PHE B C 1
ATOM 3081 O O . PHE B 1 181 ? 35.837 -19.223 -33.665 1.00 15.12 181 PHE B O 1
ATOM 3089 N N . PHE B 1 182 ? 33.815 -19.919 -34.256 1.00 15.74 182 PHE B N 1
ATOM 3090 C CA . PHE B 1 182 ? 33.084 -18.954 -33.440 1.00 16.53 182 PHE B CA 1
ATOM 3091 C C . PHE B 1 182 ? 31.686 -19.470 -33.129 1.00 16.99 182 PHE B C 1
ATOM 3092 O O . PHE B 1 182 ? 30.991 -19.965 -34.010 1.00 16.89 182 PHE B O 1
ATOM 3100 N N . ASP B 1 183 ? 31.286 -19.348 -31.867 1.00 17.69 183 ASP B N 1
ATOM 3101 C CA . ASP B 1 183 ? 29.995 -19.840 -31.415 1.00 18.53 183 ASP B CA 1
ATOM 3102 C C . ASP B 1 183 ? 28.986 -18.705 -31.381 1.00 19.21 183 ASP B C 1
ATOM 3103 O O . ASP B 1 183 ? 29.031 -17.848 -30.504 1.00 19.86 183 ASP B O 1
ATOM 3108 N N . ALA B 1 184 ? 28.054 -18.698 -32.322 1.00 19.83 184 ALA B N 1
ATOM 3109 C CA . ALA B 1 184 ? 27.031 -17.661 -32.337 1.00 20.24 184 ALA B CA 1
ATOM 3110 C C . ALA B 1 184 ? 26.246 -17.633 -31.017 1.00 20.47 184 ALA B C 1
ATOM 3111 O O . ALA B 1 184 ? 25.790 -16.579 -30.581 1.00 20.59 184 ALA B O 1
ATOM 3113 N N . GLY B 1 185 ? 26.111 -18.791 -30.377 1.00 21.28 185 GLY B N 1
ATOM 3114 C CA . GLY B 1 185 ? 25.459 -18.890 -29.075 1.00 22.15 185 GLY B CA 1
ATOM 3115 C C . GLY B 1 185 ? 26.138 -18.133 -27.937 1.00 22.30 185 GLY B C 1
ATOM 3116 O O . GLY B 1 185 ? 25.530 -17.923 -26.885 1.00 22.04 185 GLY B O 1
ATOM 3117 N N . SER B 1 186 ? 27.390 -17.728 -28.133 1.00 22.76 186 SER B N 1
ATOM 3118 C CA . SER B 1 186 ? 28.112 -16.948 -27.133 1.00 23.78 186 SER B CA 1
ATOM 3119 C C . SER B 1 186 ? 27.654 -15.480 -27.071 1.00 23.79 186 SER B C 1
ATOM 3120 O O . SER B 1 186 ? 27.900 -14.805 -26.079 1.00 22.65 186 SER B O 1
ATOM 3123 N N . VAL B 1 187 ? 27.003 -14.994 -28.125 1.00 25.25 187 VAL B N 1
ATOM 3124 C CA . VAL B 1 187 ? 26.564 -13.591 -28.188 1.00 26.69 187 VAL B CA 1
ATOM 3125 C C . VAL B 1 187 ? 25.071 -13.384 -28.461 1.00 25.85 187 VAL B C 1
ATOM 3126 O O . VAL B 1 187 ? 24.589 -12.276 -28.278 1.00 25.16 187 VAL B O 1
ATOM 3130 N N . VAL B 1 188 ? 24.364 -14.418 -28.931 1.00 25.56 188 VAL B N 1
ATOM 3131 C CA . VAL B 1 188 ? 22.924 -14.342 -29.206 1.00 25.76 188 VAL B CA 1
ATOM 3132 C C . VAL B 1 188 ? 22.219 -15.685 -28.982 1.00 26.70 188 VAL B C 1
ATOM 3133 O O . VAL B 1 188 ? 22.861 -16.732 -28.817 1.00 27.06 188 VAL B O 1
ATOM 3137 N N . SER B 1 189 ? 20.885 -15.648 -28.990 1.00 26.47 189 SER B N 1
ATOM 3138 C CA . SER B 1 189 ? 20.065 -16.862 -28.933 1.00 24.81 189 SER B CA 1
ATOM 3139 C C . SER B 1 189 ? 18.872 -16.748 -29.872 1.00 24.56 189 SER B C 1
ATOM 3140 O O . SER B 1 189 ? 18.585 -15.670 -30.428 1.00 24.44 189 SER B O 1
ATOM 3143 N N . THR B 1 190 ? 18.222 -17.889 -30.104 1.00 24.61 190 THR B N 1
ATOM 3144 C CA . THR B 1 190 ? 17.142 -17.950 -31.077 1.00 24.64 190 THR B CA 1
ATOM 3145 C C . THR B 1 190 ? 15.894 -17.312 -30.453 1.00 24.03 190 THR B C 1
ATOM 3146 O O . THR B 1 190 ? 15.124 -17.963 -29.741 1.00 23.54 190 THR B O 1
ATOM 3150 N N . ASP B 1 191 ? 15.726 -16.022 -30.727 1.00 23.37 191 ASP B N 1
ATOM 3151 C CA . ASP B 1 191 ? 14.661 -15.221 -30.133 1.00 22.26 191 ASP B CA 1
ATOM 3152 C C . ASP B 1 191 ? 13.465 -15.016 -31.063 1.00 20.85 191 ASP B C 1
ATOM 3153 O O . ASP B 1 191 ? 12.503 -14.384 -30.689 1.00 19.51 191 ASP B O 1
ATOM 3158 N N . GLY B 1 192 ? 13.514 -15.547 -32.269 1.00 20.93 192 GLY B N 1
ATOM 3159 C CA . GLY B 1 192 ? 12.366 -15.426 -33.155 1.00 21.96 192 GLY B CA 1
ATOM 3160 C C . GLY B 1 192 ? 11.144 -16.130 -32.593 1.00 21.84 192 GLY B C 1
ATOM 3161 O O . GLY B 1 192 ? 11.250 -17.135 -31.869 1.00 21.11 192 GLY B O 1
ATOM 3162 N N . VAL B 1 193 ? 9.979 -15.589 -32.934 1.00 21.40 193 VAL B N 1
ATOM 3163 C CA . VAL B 1 193 ? 8.721 -16.103 -32.393 1.00 20.76 193 VAL B CA 1
ATOM 3164 C C . VAL B 1 193 ? 8.470 -17.577 -32.760 1.00 20.63 193 VAL B C 1
ATOM 3165 O O . VAL B 1 193 ? 7.818 -18.280 -32.005 1.00 19.69 193 VAL B O 1
ATOM 3169 N N . ASP B 1 194 ? 8.994 -18.043 -33.903 1.00 21.05 194 ASP B N 1
ATOM 3170 C CA . ASP B 1 194 ? 8.770 -19.423 -34.357 1.00 20.37 194 ASP B CA 1
ATOM 3171 C C . ASP B 1 194 ? 9.743 -20.432 -33.739 1.00 20.44 194 ASP B C 1
ATOM 3172 O O . ASP B 1 194 ? 9.676 -21.627 -34.039 1.00 20.91 194 ASP B O 1
ATOM 3177 N N . GLY B 1 195 ? 10.652 -19.958 -32.893 1.00 20.70 195 GLY B N 1
ATOM 3178 C CA . GLY B 1 195 ? 11.609 -20.831 -32.208 1.00 20.66 195 GLY B CA 1
ATOM 3179 C C . GLY B 1 195 ? 12.806 -21.273 -33.038 1.00 20.45 195 GLY B C 1
ATOM 3180 O O . GLY B 1 195 ? 13.562 -22.107 -32.588 1.00 20.10 195 GLY B O 1
ATOM 3181 N N . ILE B 1 196 ? 12.975 -20.723 -34.236 1.00 21.73 196 ILE B N 1
ATOM 3182 C CA . ILE B 1 196 ? 14.053 -21.130 -35.146 1.00 22.72 196 ILE B CA 1
ATOM 3183 C C . ILE B 1 196 ? 14.886 -19.975 -35.714 1.00 22.59 196 ILE B C 1
ATOM 3184 O O . ILE B 1 196 ? 16.108 -20.106 -35.807 1.00 22.58 196 ILE B O 1
ATOM 3189 N N . HIS B 1 197 ? 14.241 -18.868 -36.074 1.00 21.90 197 HIS B N 1
ATOM 3190 C CA . HIS B 1 197 ? 14.916 -17.772 -36.776 1.00 21.77 197 HIS B CA 1
ATOM 3191 C C . HIS B 1 197 ? 15.141 -16.546 -35.905 1.00 21.31 197 HIS B C 1
ATOM 3192 O O . HIS B 1 197 ? 14.775 -16.548 -34.729 1.00 21.00 197 HIS B O 1
ATOM 3199 N N . PHE B 1 198 ? 15.788 -15.526 -36.476 1.00 20.33 198 PHE B N 1
ATOM 3200 C CA . PHE B 1 198 ? 16.283 -14.393 -35.695 1.00 20.05 198 PHE B CA 1
ATOM 3201 C C . PHE B 1 198 ? 15.493 -13.113 -35.960 1.00 20.64 198 PHE B C 1
ATOM 3202 O O . PHE B 1 198 ? 15.034 -12.852 -37.076 1.00 20.21 198 PHE B O 1
ATOM 3210 N N . THR B 1 199 ? 15.387 -12.294 -34.926 1.00 22.50 199 THR B N 1
ATOM 3211 C CA . THR B 1 199 ? 14.874 -10.937 -35.063 1.00 24.62 199 THR B CA 1
ATOM 3212 C C . THR B 1 199 ? 15.976 -10.046 -35.614 1.00 27.10 199 THR B C 1
ATOM 3213 O O . THR B 1 199 ? 17.143 -10.445 -35.650 1.00 27.82 199 THR B O 1
ATOM 3217 N N . ALA B 1 200 ? 15.612 -8.829 -36.014 1.00 28.15 200 ALA B N 1
ATOM 3218 C CA . ALA B 1 200 ? 16.595 -7.874 -36.504 1.00 28.25 200 ALA B CA 1
ATOM 3219 C C . ALA B 1 200 ? 17.561 -7.450 -35.395 1.00 30.57 200 ALA B C 1
ATOM 3220 O O . ALA B 1 200 ? 18.735 -7.182 -35.670 1.00 32.02 200 ALA B O 1
ATOM 3222 N N . GLU B 1 201 ? 17.079 -7.403 -34.156 1.00 33.37 201 GLU B N 1
ATOM 3223 C CA . GLU B 1 201 ? 17.945 -7.083 -33.027 1.00 36.01 201 GLU B CA 1
ATOM 3224 C C . GLU B 1 201 ? 19.049 -8.142 -32.873 1.00 33.51 201 GLU B C 1
ATOM 3225 O O . GLU B 1 201 ? 20.211 -7.799 -32.651 1.00 34.52 201 GLU B O 1
ATOM 3231 N N . THR B 1 202 ? 18.692 -9.414 -33.018 1.00 31.61 202 THR B N 1
ATOM 3232 C CA . THR B 1 202 ? 19.664 -10.502 -32.895 1.00 30.93 202 THR B CA 1
ATOM 3233 C C . THR B 1 202 ? 20.641 -10.503 -34.062 1.00 29.84 202 THR B C 1
ATOM 3234 O O . THR B 1 202 ? 21.830 -10.764 -33.883 1.00 28.04 202 THR B O 1
ATOM 3238 N N . ASN B 1 203 ? 20.138 -10.218 -35.260 1.00 29.37 203 ASN B N 1
ATOM 3239 C CA . ASN B 1 203 ? 21.005 -10.085 -36.431 1.00 29.90 203 ASN B CA 1
ATOM 3240 C C . ASN B 1 203 ? 22.075 -9.041 -36.203 1.00 30.76 203 ASN B C 1
ATOM 3241 O O . ASN B 1 203 ? 23.247 -9.283 -36.487 1.00 29.88 203 ASN B O 1
ATOM 3246 N N . ARG B 1 204 ? 21.661 -7.876 -35.693 1.00 31.61 204 ARG B N 1
ATOM 3247 C CA . ARG B 1 204 ? 22.583 -6.764 -35.433 1.00 31.60 204 ARG B CA 1
ATOM 3248 C C . ARG B 1 204 ? 23.699 -7.168 -34.483 1.00 28.43 204 ARG B C 1
ATOM 3249 O O . ARG B 1 204 ? 24.866 -6.887 -34.751 1.00 26.69 204 ARG B O 1
ATOM 3257 N N . THR B 1 205 ? 23.345 -7.825 -33.383 1.00 25.83 205 THR B N 1
ATOM 3258 C CA . THR B 1 205 ? 24.345 -8.264 -32.414 1.00 25.50 205 THR B CA 1
ATOM 3259 C C . THR B 1 205 ? 25.338 -9.222 -33.075 1.00 25.87 205 THR B C 1
ATOM 3260 O O . THR B 1 205 ? 26.545 -9.053 -32.937 1.00 26.59 205 THR B O 1
ATOM 3264 N N . LEU B 1 206 ? 24.816 -10.212 -33.802 1.00 25.12 206 LEU B N 1
ATOM 3265 C CA . LEU B 1 206 ? 25.646 -11.240 -34.455 1.00 23.72 206 LEU B CA 1
ATOM 3266 C C . LEU B 1 206 ? 26.574 -10.636 -35.496 1.00 23.37 206 LEU B C 1
ATOM 3267 O O . LEU B 1 206 ? 27.749 -10.973 -35.548 1.00 23.70 206 LEU B O 1
ATOM 3272 N N . GLY B 1 207 ? 26.038 -9.749 -36.327 1.00 22.94 207 GLY B N 1
ATOM 3273 C CA . GLY B 1 207 ? 26.825 -9.075 -37.364 1.00 22.40 207 GLY B CA 1
ATOM 3274 C C . GLY B 1 207 ? 28.016 -8.351 -36.794 1.00 21.82 207 GLY B C 1
ATOM 3275 O O . GLY B 1 207 ? 29.127 -8.449 -37.313 1.00 19.80 207 GLY B O 1
ATOM 3276 N N . ALA B 1 208 ? 27.781 -7.629 -35.705 1.00 22.97 208 ALA B N 1
ATOM 3277 C CA . ALA B 1 208 ? 28.823 -6.827 -35.061 1.00 22.84 208 ALA B CA 1
ATOM 3278 C C . ALA B 1 208 ? 29.849 -7.707 -34.395 1.00 22.77 208 ALA B C 1
ATOM 3279 O O . ALA B 1 208 ? 31.029 -7.416 -34.470 1.00 24.63 208 ALA B O 1
ATOM 3281 N N . ALA B 1 209 ? 29.401 -8.783 -33.752 1.00 22.21 209 ALA B N 1
ATOM 3282 C CA . ALA B 1 209 ? 30.294 -9.733 -33.085 1.00 22.11 209 ALA B CA 1
ATOM 3283 C C . ALA B 1 209 ? 31.152 -10.463 -34.095 1.00 22.61 209 ALA B C 1
ATOM 3284 O O . ALA B 1 209 ? 32.331 -10.622 -33.890 1.00 24.08 209 ALA B O 1
ATOM 3286 N N . VAL B 1 210 ? 30.554 -10.928 -35.184 1.00 22.30 210 VAL B N 1
ATOM 3287 C CA . VAL B 1 210 ? 31.294 -11.671 -36.209 1.00 22.39 210 VAL B CA 1
ATOM 3288 C C . VAL B 1 210 ? 32.322 -10.770 -36.908 1.00 22.33 210 VAL B C 1
ATOM 3289 O O . VAL B 1 210 ? 33.411 -11.224 -37.254 1.00 22.62 210 VAL B O 1
ATOM 3293 N N . ALA B 1 211 ? 31.990 -9.498 -37.088 1.00 22.13 211 ALA B N 1
ATOM 3294 C CA . ALA B 1 211 ? 32.926 -8.539 -37.668 1.00 23.31 211 ALA B CA 1
ATOM 3295 C C . ALA B 1 211 ? 34.209 -8.401 -36.844 1.00 24.63 211 ALA B C 1
ATOM 3296 O O . ALA B 1 211 ? 35.286 -8.287 -37.413 1.00 25.97 211 ALA B O 1
ATOM 3298 N N . GLN B 1 212 ? 34.092 -8.404 -35.512 1.00 25.96 212 GLN B N 1
ATOM 3299 C CA . GLN B 1 212 ? 35.252 -8.369 -34.608 1.00 27.64 212 GLN B CA 1
ATOM 3300 C C . GLN B 1 212 ? 36.124 -9.587 -34.885 1.00 27.87 212 GLN B C 1
ATOM 3301 O O . GLN B 1 212 ? 37.336 -9.472 -35.040 1.00 30.35 212 GLN B O 1
ATOM 3307 N N . LYS B 1 213 ? 35.493 -10.752 -34.932 1.00 26.57 213 LYS B N 1
ATOM 3308 C CA . LYS B 1 213 ? 36.190 -11.998 -35.154 1.00 25.41 213 LYS B CA 1
ATOM 3309 C C . LYS B 1 213 ? 36.937 -11.991 -36.486 1.00 25.06 213 LYS B C 1
ATOM 3310 O O . LYS B 1 213 ? 38.110 -12.370 -36.554 1.00 25.02 213 LYS B O 1
ATOM 3316 N N . VAL B 1 214 ? 36.261 -11.541 -37.543 1.00 24.05 214 VAL B N 1
ATOM 3317 C CA . VAL B 1 214 ? 36.861 -11.499 -38.874 1.00 23.10 214 VAL B CA 1
ATOM 3318 C C . VAL B 1 214 ? 38.125 -10.650 -38.893 1.00 23.49 214 VAL B C 1
ATOM 3319 O O . VAL B 1 214 ? 39.163 -11.097 -39.403 1.00 23.92 214 VAL B O 1
ATOM 3323 N N . LYS B 1 215 ? 38.052 -9.438 -38.334 1.00 24.51 215 LYS B N 1
ATOM 3324 C CA . LYS B 1 215 ? 39.205 -8.523 -38.286 1.00 25.06 215 LYS B CA 1
ATOM 3325 C C . LYS B 1 215 ? 40.410 -9.129 -37.567 1.00 25.74 215 LYS B C 1
ATOM 3326 O O . LYS B 1 215 ? 41.547 -8.927 -37.982 1.00 25.47 215 LYS B O 1
ATOM 3332 N N . THR B 1 216 ? 40.156 -9.853 -36.486 1.00 27.04 216 THR B N 1
ATOM 3333 C CA . THR B 1 216 ? 41.191 -10.632 -35.812 1.00 27.55 216 THR B CA 1
ATOM 3334 C C . THR B 1 216 ? 41.930 -11.570 -36.775 1.00 27.72 216 THR B C 1
ATOM 3335 O O . THR B 1 216 ? 43.151 -11.706 -36.688 1.00 28.81 216 THR B O 1
ATOM 3339 N N . LEU B 1 217 ? 41.192 -12.221 -37.677 1.00 26.48 217 LEU B N 1
ATOM 3340 C CA . LEU B 1 217 ? 41.790 -13.175 -38.609 1.00 26.37 217 LEU B CA 1
ATOM 3341 C C . LEU B 1 217 ? 42.499 -12.541 -39.800 1.00 25.98 217 LEU B C 1
ATOM 3342 O O . LEU B 1 217 ? 43.531 -13.027 -40.228 1.00 23.00 217 LEU B O 1
ATOM 3347 N N . LEU B 1 218 ? 41.958 -11.453 -40.328 1.00 28.13 218 LEU B N 1
ATOM 3348 C CA . LEU B 1 218 ? 42.475 -10.888 -41.587 1.00 30.45 218 LEU B CA 1
ATOM 3349 C C . LEU B 1 218 ? 43.351 -9.627 -41.441 1.00 31.59 218 LEU B C 1
ATOM 3350 O O . LEU B 1 218 ? 44.052 -9.244 -42.372 1.00 30.90 218 LEU B O 1
ATOM 3355 N N . GLN B 1 219 ? 43.346 -9.038 -40.255 1.00 32.74 219 GLN B N 1
ATOM 3356 C CA . GLN B 1 219 ? 44.286 -8.000 -39.898 1.00 34.32 219 GLN B CA 1
ATOM 3357 C C . GLN B 1 219 ? 44.978 -8.457 -38.606 1.00 34.57 219 GLN B C 1
ATOM 3358 O O . GLN B 1 219 ? 44.895 -7.778 -37.574 1.00 34.15 219 GLN B O 1
ATOM 3364 N N . PRO B 1 220 ? 45.709 -9.585 -38.662 1.00 36.61 220 PRO B N 1
ATOM 3365 C CA . PRO B 1 220 ? 46.253 -10.159 -37.405 1.00 36.28 220 PRO B CA 1
ATOM 3366 C C . PRO B 1 220 ? 47.427 -9.349 -36.832 1.00 35.41 220 PRO B C 1
ATOM 3367 O O . PRO B 1 220 ? 47.576 -9.279 -35.629 1.00 32.75 220 PRO B O 1
ATOM 3371 N N . LYS B 1 221 ? 48.255 -8.778 -37.705 1.00 36.79 221 LYS B N 1
ATOM 3372 C CA . LYS B 1 221 ? 49.230 -7.733 -37.348 1.00 37.66 221 LYS B CA 1
ATOM 3373 C C . LYS B 1 221 ? 48.627 -6.622 -36.477 1.00 35.82 221 LYS B C 1
ATOM 3374 O O . LYS B 1 221 ? 49.240 -6.198 -35.505 1.00 37.45 221 LYS B O 1
ATOM 3380 N N . LEU B 1 222 ? 47.428 -6.168 -36.825 1.00 33.48 222 LEU B N 1
ATOM 3381 C CA . LEU B 1 222 ? 46.721 -5.161 -36.040 1.00 32.18 222 LEU B CA 1
ATOM 3382 C C . LEU B 1 222 ? 46.180 -5.772 -34.770 1.00 32.55 222 LEU B C 1
ATOM 3383 O O . LEU B 1 222 ? 46.331 -5.196 -33.692 1.00 32.67 222 LEU B O 1
ATOM 3388 N N . ALA B 1 223 ? 45.550 -6.938 -34.886 1.00 36.39 223 ALA B N 1
ATOM 3389 C CA . ALA B 1 223 ? 45.051 -7.643 -33.696 1.00 37.77 223 ALA B CA 1
ATOM 3390 C C . ALA B 1 223 ? 46.177 -7.800 -32.685 1.00 37.41 223 ALA B C 1
ATOM 3391 O O . ALA B 1 223 ? 45.994 -7.483 -31.511 1.00 38.99 223 ALA B O 1
ATOM 3393 N N . ALA B 1 224 ? 47.333 -8.265 -33.162 1.00 35.99 224 ALA B N 1
ATOM 3394 C CA . ALA B 1 224 ? 48.534 -8.443 -32.338 1.00 37.01 224 ALA B CA 1
ATOM 3395 C C . ALA B 1 224 ? 48.885 -7.183 -31.576 1.00 38.78 224 ALA B C 1
ATOM 3396 O O . ALA B 1 224 ? 48.900 -7.193 -30.321 1.00 38.28 224 ALA B O 1
ATOM 3398 N N . ALA B 1 225 ? 49.125 -6.100 -32.324 1.00 39.18 225 ALA B N 1
ATOM 3399 C CA . ALA B 1 225 ? 49.511 -4.808 -31.748 1.00 39.56 225 ALA B CA 1
ATOM 3400 C C . ALA B 1 225 ? 48.535 -4.311 -30.679 1.00 41.48 225 ALA B C 1
ATOM 3401 O O . ALA B 1 225 ? 48.939 -3.701 -29.692 1.00 40.39 225 ALA B O 1
ATOM 3403 N N . LEU B 1 226 ? 47.247 -4.581 -30.872 1.00 46.83 226 LEU B N 1
ATOM 3404 C CA . LEU B 1 226 ? 46.221 -4.151 -29.922 1.00 49.95 226 LEU B CA 1
ATOM 3405 C C . LEU B 1 226 ? 46.278 -4.886 -28.582 1.00 57.23 226 LEU B C 1
ATOM 3406 O O . LEU B 1 226 ? 45.999 -4.300 -27.544 1.00 59.97 226 LEU B O 1
ATOM 3411 N N . GLU B 1 227 ? 46.647 -6.163 -28.603 1.00 65.52 227 GLU B N 1
ATOM 3412 C CA . GLU B 1 227 ? 46.651 -6.999 -27.384 1.00 71.77 227 GLU B CA 1
ATOM 3413 C C . GLU B 1 227 ? 47.756 -6.636 -26.377 1.00 72.06 227 GLU B C 1
ATOM 3414 O O . GLU B 1 227 ? 47.505 -6.659 -25.169 1.00 71.31 227 GLU B O 1
ATOM 3420 N N . HIS B 1 228 ? 48.970 -6.371 -26.880 1.00 72.26 228 HIS B N 1
ATOM 3421 C CA . HIS B 1 228 ? 50.163 -5.917 -26.108 1.00 72.01 228 HIS B CA 1
ATOM 3422 C C . HIS B 1 228 ? 51.109 -7.060 -25.827 1.00 62.67 228 HIS B C 1
ATOM 3423 O O . HIS B 1 228 ? 51.971 -7.329 -26.651 1.00 53.39 228 HIS B O 1
ATOM 3430 N N . ASP C 1 2 ? 34.429 19.746 -59.965 1.00 81.84 2 ASP C N 1
ATOM 3431 C CA . ASP C 1 2 ? 33.551 20.526 -59.065 1.00 85.72 2 ASP C CA 1
ATOM 3432 C C . ASP C 1 2 ? 33.726 20.194 -57.581 1.00 83.59 2 ASP C C 1
ATOM 3433 O O . ASP C 1 2 ? 33.352 19.133 -57.108 1.00 79.09 2 ASP C O 1
ATOM 3438 N N . LYS C 1 3 ? 34.247 21.178 -56.848 1.00 82.80 3 LYS C N 1
ATOM 3439 C CA . LYS C 1 3 ? 34.242 21.235 -55.392 1.00 75.66 3 LYS C CA 1
ATOM 3440 C C . LYS C 1 3 ? 32.869 20.805 -54.818 1.00 67.36 3 LYS C C 1
ATOM 3441 O O . LYS C 1 3 ? 31.826 21.286 -55.248 1.00 66.99 3 LYS C O 1
ATOM 3447 N N . ILE C 1 4 ? 32.850 19.979 -53.791 1.00 56.53 4 ILE C N 1
ATOM 3448 C CA . ILE C 1 4 ? 31.679 19.960 -52.844 1.00 47.37 4 ILE C CA 1
ATOM 3449 C C . ILE C 1 4 ? 31.812 21.221 -51.970 1.00 42.52 4 ILE C C 1
ATOM 3450 O O . ILE C 1 4 ? 32.870 21.480 -51.403 1.00 37.82 4 ILE C O 1
ATOM 3455 N N . LYS C 1 5 ? 30.751 22.020 -51.886 1.00 40.05 5 LYS C N 1
ATOM 3456 C CA . LYS C 1 5 ? 30.816 23.327 -51.234 1.00 38.33 5 LYS C CA 1
ATOM 3457 C C . LYS C 1 5 ? 30.494 23.238 -49.743 1.00 33.60 5 LYS C C 1
ATOM 3458 O O . LYS C 1 5 ? 29.456 22.705 -49.355 1.00 31.59 5 LYS C O 1
ATOM 3464 N N . ARG C 1 6 ? 31.385 23.770 -48.913 1.00 29.89 6 ARG C N 1
ATOM 3465 C CA . ARG C 1 6 ? 31.276 23.605 -47.473 1.00 27.97 6 ARG C CA 1
ATOM 3466 C C . ARG C 1 6 ? 30.685 24.846 -46.789 1.00 26.12 6 ARG C C 1
ATOM 3467 O O . ARG C 1 6 ? 31.211 25.950 -46.926 1.00 25.09 6 ARG C O 1
ATOM 3475 N N . VAL C 1 7 ? 29.584 24.653 -46.069 1.00 25.25 7 VAL C N 1
ATOM 3476 C CA . VAL C 1 7 ? 28.907 25.739 -45.356 1.00 24.24 7 VAL C CA 1
ATOM 3477 C C . VAL C 1 7 ? 28.908 25.516 -43.839 1.00 23.10 7 VAL C C 1
ATOM 3478 O O . VAL C 1 7 ? 28.394 24.518 -43.349 1.00 22.65 7 VAL C O 1
ATOM 3482 N N . PHE C 1 8 ? 29.483 26.460 -43.104 1.00 22.76 8 PHE C N 1
ATOM 3483 C CA . PHE C 1 8 ? 29.550 26.387 -41.649 1.00 21.65 8 PHE C CA 1
ATOM 3484 C C . PHE C 1 8 ? 28.470 27.269 -41.047 1.00 21.55 8 PHE C C 1
ATOM 3485 O O . PHE C 1 8 ? 28.382 28.454 -41.378 1.00 22.13 8 PHE C O 1
ATOM 3493 N N . VAL C 1 9 ? 27.643 26.690 -40.178 1.00 21.18 9 VAL C N 1
ATOM 3494 C CA . VAL C 1 9 ? 26.554 27.427 -39.535 1.00 20.77 9 VAL C CA 1
ATOM 3495 C C . VAL C 1 9 ? 26.845 27.620 -38.056 1.00 20.48 9 VAL C C 1
ATOM 3496 O O . VAL C 1 9 ? 26.995 26.636 -37.311 1.00 21.93 9 VAL C O 1
ATOM 3500 N N . PHE C 1 10 ? 26.899 28.880 -37.634 1.00 19.01 10 PHE C N 1
ATOM 3501 C CA . PHE C 1 10 ? 27.321 29.238 -36.291 1.00 18.67 10 PHE C CA 1
ATOM 3502 C C . PHE C 1 10 ? 26.168 29.951 -35.620 1.00 19.05 10 PHE C C 1
ATOM 3503 O O . PHE C 1 10 ? 25.806 31.062 -36.028 1.00 18.86 10 PHE C O 1
ATOM 3511 N N . GLY C 1 11 ? 25.577 29.329 -34.604 1.00 19.82 11 GLY C N 1
ATOM 3512 C CA . GLY C 1 11 ? 24.413 29.922 -33.950 1.00 20.49 11 GLY C CA 1
ATOM 3513 C C . GLY C 1 11 ? 24.230 29.551 -32.496 1.00 20.20 11 GLY C C 1
ATOM 3514 O O . GLY C 1 11 ? 25.154 29.118 -31.833 1.00 17.40 11 GLY C O 1
ATOM 3515 N N . ASP C 1 12 ? 23.001 29.729 -32.025 1.00 22.92 12 ASP C N 1
ATOM 3516 C CA . ASP C 1 12 ? 22.652 29.527 -30.626 1.00 25.32 12 ASP C CA 1
ATOM 3517 C C . ASP C 1 12 ? 21.713 28.320 -30.530 1.00 26.78 12 ASP C C 1
ATOM 3518 O O . ASP C 1 12 ? 21.826 27.403 -31.337 1.00 26.34 12 ASP C O 1
ATOM 3533 N N . LEU C 1 14 ? 18.661 28.008 -31.185 1.00 28.52 14 LEU C N 1
ATOM 3534 C CA . LEU C 1 14 ? 17.835 27.909 -32.396 1.00 28.09 14 LEU C CA 1
ATOM 3535 C C . LEU C 1 14 ? 18.468 26.991 -33.429 1.00 26.79 14 LEU C C 1
ATOM 3536 O O . LEU C 1 14 ? 17.768 26.319 -34.171 1.00 28.03 14 LEU C O 1
ATOM 3541 N N . THR C 1 15 ? 19.797 26.994 -33.473 1.00 25.80 15 THR C N 1
ATOM 3542 C CA . THR C 1 15 ? 20.584 26.205 -34.418 1.00 24.31 15 THR C CA 1
ATOM 3543 C C . THR C 1 15 ? 20.978 24.831 -33.833 1.00 23.60 15 THR C C 1
ATOM 3544 O O . THR C 1 15 ? 21.133 23.871 -34.574 1.00 24.50 15 THR C O 1
ATOM 3548 N N . TRP C 1 16 ? 21.128 24.743 -32.514 1.00 22.89 16 TRP C N 1
ATOM 3549 C CA . TRP C 1 16 ? 21.296 23.460 -31.821 1.00 22.39 16 TRP C CA 1
ATOM 3550 C C . TRP C 1 16 ? 20.071 22.589 -32.034 1.00 21.66 16 TRP C C 1
ATOM 3551 O O . TRP C 1 16 ? 20.187 21.399 -32.325 1.00 20.99 16 TRP C O 1
ATOM 3562 N N . GLY C 1 17 ? 18.896 23.197 -31.873 1.00 20.83 17 GLY C N 1
ATOM 3563 C CA . GLY C 1 17 ? 17.632 22.487 -32.005 1.00 20.40 17 GLY C CA 1
ATOM 3564 C C . GLY C 1 17 ? 16.834 22.425 -30.718 1.00 20.07 17 GLY C C 1
ATOM 3565 O O . GLY C 1 17 ? 16.376 21.357 -30.344 1.00 21.08 17 GLY C O 1
ATOM 3566 N N . TRP C 1 18 ? 16.646 23.562 -30.052 1.00 18.73 18 TRP C N 1
ATOM 3567 C CA . TRP C 1 18 ? 15.852 23.621 -28.832 1.00 18.15 18 TRP C CA 1
ATOM 3568 C C . TRP C 1 18 ? 14.393 23.347 -29.161 1.00 17.90 18 TRP C C 1
ATOM 3569 O O . TRP C 1 18 ? 13.784 24.064 -29.957 1.00 16.92 18 TRP C O 1
ATOM 3580 N N . THR C 1 19 ? 13.843 22.312 -28.525 1.00 18.51 19 THR C N 1
ATOM 3581 C CA . THR C 1 19 ? 12.428 21.983 -28.649 1.00 19.28 19 THR C CA 1
ATOM 3582 C C . THR C 1 19 ? 11.646 22.836 -27.641 1.00 19.89 19 THR C C 1
ATOM 3583 O O . THR C 1 19 ? 11.861 22.704 -26.433 1.00 19.32 19 THR C O 1
ATOM 3587 N N . PRO C 1 20 ? 10.754 23.732 -28.130 1.00 20.63 20 PRO C N 1
ATOM 3588 C CA . PRO C 1 20 ? 9.974 24.557 -27.202 1.00 21.83 20 PRO C CA 1
ATOM 3589 C C . PRO C 1 20 ? 8.991 23.725 -26.384 1.00 22.54 20 PRO C C 1
ATOM 3590 O O . PRO C 1 20 ? 8.308 22.874 -26.939 1.00 23.11 20 PRO C O 1
ATOM 3594 N N . VAL C 1 21 ? 8.946 23.976 -25.077 1.00 23.61 21 VAL C N 1
ATOM 3595 C CA . VAL C 1 21 ? 8.150 23.168 -24.149 1.00 24.05 21 VAL C CA 1
ATOM 3596 C C . VAL C 1 21 ? 7.658 23.980 -22.959 1.00 24.84 21 VAL C C 1
ATOM 3597 O O . VAL C 1 21 ? 8.080 25.125 -22.751 1.00 26.57 21 VAL C O 1
ATOM 3601 N N . ALA C 1 22 ? 6.757 23.380 -22.193 1.00 25.06 22 ALA C N 1
ATOM 3602 C CA . ALA C 1 22 ? 6.226 24.011 -20.984 1.00 24.84 22 ALA C CA 1
ATOM 3603 C C . ALA C 1 22 ? 6.318 22.992 -19.837 1.00 24.30 22 ALA C C 1
ATOM 3604 O O . ALA C 1 22 ? 5.812 21.879 -19.974 1.00 23.89 22 ALA C O 1
ATOM 3606 N N . PRO C 1 23 ? 6.995 23.329 -18.738 1.00 23.00 23 PRO C N 1
ATOM 3607 C CA . PRO C 1 23 ? 7.704 24.596 -18.582 1.00 22.91 23 PRO C CA 1
ATOM 3608 C C . PRO C 1 23 ? 8.933 24.700 -19.508 1.00 21.77 23 PRO C C 1
ATOM 3609 O O . PRO C 1 23 ? 9.409 23.670 -20.040 1.00 21.13 23 PRO C O 1
ATOM 3613 N N . ILE C 1 24 ? 9.412 25.934 -19.693 1.00 20.68 24 ILE C N 1
ATOM 3614 C CA . ILE C 1 24 ? 10.481 26.259 -20.660 1.00 20.47 24 ILE C CA 1
ATOM 3615 C C . ILE C 1 24 ? 11.690 25.337 -20.621 1.00 20.34 24 ILE C C 1
ATOM 3616 O O . ILE C 1 24 ? 12.226 24.998 -21.685 1.00 21.90 24 ILE C O 1
ATOM 3621 N N . VAL C 1 25 ? 12.088 24.934 -19.413 1.00 20.27 25 VAL C N 1
ATOM 3622 C CA . VAL C 1 25 ? 13.178 23.957 -19.189 1.00 20.13 25 VAL C CA 1
ATOM 3623 C C . VAL C 1 25 ? 12.695 22.836 -18.255 1.00 20.41 25 VAL C C 1
ATOM 3624 O O . VAL C 1 25 ? 11.805 23.064 -17.426 1.00 20.07 25 VAL C O 1
ATOM 3628 N N . PRO C 1 26 ? 13.253 21.630 -18.365 1.00 20.42 26 PRO C N 1
ATOM 3629 C CA . PRO C 1 26 ? 14.273 21.266 -19.343 1.00 20.25 26 PRO C CA 1
ATOM 3630 C C . PRO C 1 26 ? 13.701 20.939 -20.715 1.00 19.76 26 PRO C C 1
ATOM 3631 O O . PRO C 1 26 ? 12.531 20.593 -20.818 1.00 19.70 26 PRO C O 1
ATOM 3635 N N . THR C 1 27 ? 14.533 21.049 -21.744 1.00 19.20 27 THR C N 1
ATOM 3636 C CA . THR C 1 27 ? 14.152 20.704 -23.122 1.00 18.91 27 THR C CA 1
ATOM 3637 C C . THR C 1 27 ? 14.924 19.467 -23.585 1.00 19.03 27 THR C C 1
ATOM 3638 O O . THR C 1 27 ? 15.811 18.957 -22.877 1.00 19.34 27 THR C O 1
ATOM 3642 N N . THR C 1 28 ? 14.571 18.985 -24.766 1.00 19.02 28 THR C N 1
ATOM 3643 C CA . THR C 1 28 ? 15.345 17.955 -25.439 1.00 20.33 28 THR C CA 1
ATOM 3644 C C . THR C 1 28 ? 15.571 18.438 -26.868 1.00 21.07 28 THR C C 1
ATOM 3645 O O . THR C 1 28 ? 14.832 19.306 -27.364 1.00 22.04 28 THR C O 1
ATOM 3649 N N . ARG C 1 29 ? 16.588 17.874 -27.522 1.00 20.35 29 ARG C N 1
ATOM 3650 C CA . ARG C 1 29 ? 17.005 18.344 -28.833 1.00 20.38 29 ARG C CA 1
ATOM 3651 C C . ARG C 1 29 ? 16.026 17.904 -29.909 1.00 20.58 29 ARG C C 1
ATOM 3652 O O . ARG C 1 29 ? 15.639 16.752 -29.960 1.00 20.95 29 ARG C O 1
ATOM 3660 N N . HIS C 1 30 ? 15.612 18.820 -30.770 1.00 21.47 30 HIS C N 1
ATOM 3661 C CA . HIS C 1 30 ? 14.823 18.441 -31.943 1.00 22.20 30 HIS C CA 1
ATOM 3662 C C . HIS C 1 30 ? 15.496 17.238 -32.610 1.00 22.90 30 HIS C C 1
ATOM 3663 O O . HIS C 1 30 ? 16.716 17.207 -32.756 1.00 20.46 30 HIS C O 1
ATOM 3670 N N . PRO C 1 31 ? 14.700 16.240 -33.022 1.00 24.87 31 PRO C N 1
ATOM 3671 C CA . PRO C 1 31 ? 15.273 15.192 -33.871 1.00 24.48 31 PRO C CA 1
ATOM 3672 C C . PRO C 1 31 ? 15.965 15.806 -35.083 1.00 23.98 31 PRO C C 1
ATOM 3673 O O . PRO C 1 31 ? 15.508 16.822 -35.607 1.00 22.72 31 PRO C O 1
ATOM 3677 N N . HIS C 1 32 ? 17.055 15.186 -35.518 1.00 24.44 32 HIS C N 1
ATOM 3678 C CA . HIS C 1 32 ? 17.848 15.691 -36.651 1.00 24.29 32 HIS C CA 1
ATOM 3679 C C . HIS C 1 32 ? 16.967 16.049 -37.858 1.00 23.74 32 HIS C C 1
ATOM 3680 O O . HIS C 1 32 ? 17.149 17.087 -38.489 1.00 21.17 32 HIS C O 1
ATOM 3687 N N . ALA C 1 33 ? 15.993 15.192 -38.158 1.00 24.41 33 ALA C N 1
ATOM 3688 C CA . ALA C 1 33 ? 15.092 15.398 -39.290 1.00 24.07 33 ALA C CA 1
ATOM 3689 C C . ALA C 1 33 ? 14.346 16.740 -39.242 1.00 24.49 33 ALA C C 1
ATOM 3690 O O . ALA C 1 33 ? 13.992 17.284 -40.286 1.00 24.25 33 ALA C O 1
ATOM 3692 N N . ASP C 1 34 ? 14.121 17.267 -38.034 1.00 25.52 34 ASP C N 1
ATOM 3693 C CA . ASP C 1 34 ? 13.347 18.492 -37.822 1.00 25.53 34 ASP C CA 1
ATOM 3694 C C . ASP C 1 34 ? 14.186 19.767 -37.619 1.00 25.19 34 ASP C C 1
ATOM 3695 O O . ASP C 1 34 ? 13.615 20.831 -37.355 1.00 25.56 34 ASP C O 1
ATOM 3700 N N . ARG C 1 35 ? 15.517 19.678 -37.702 1.00 23.76 35 ARG C N 1
ATOM 3701 C CA . ARG C 1 35 ? 16.375 20.850 -37.452 1.00 23.13 35 ARG C CA 1
ATOM 3702 C C . ARG C 1 35 ? 16.506 21.737 -38.683 1.00 22.11 35 ARG C C 1
ATOM 3703 O O . ARG C 1 35 ? 16.628 21.234 -39.801 1.00 21.10 35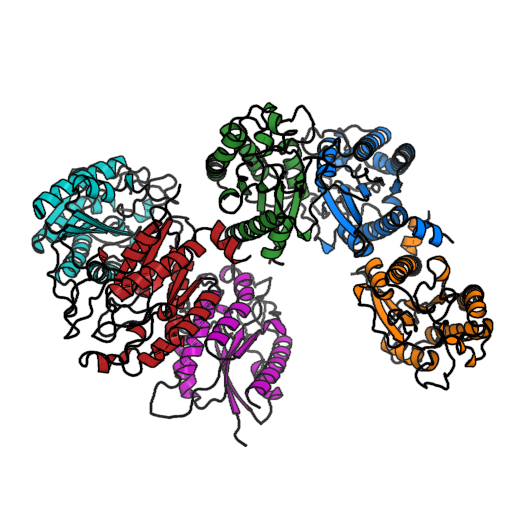 ARG C O 1
ATOM 3711 N N . TRP C 1 36 ? 16.498 23.056 -38.480 1.00 21.72 36 TRP C N 1
ATOM 3712 C CA . TRP C 1 36 ? 16.500 23.986 -39.631 1.00 22.34 36 TRP C CA 1
ATOM 3713 C C . TRP C 1 36 ? 17.712 23.777 -40.536 1.00 22.31 36 TRP C C 1
ATOM 3714 O O . TRP C 1 36 ? 17.607 23.776 -41.753 1.00 22.90 36 TRP C O 1
ATOM 3725 N N . THR C 1 37 ? 18.863 23.563 -39.915 1.00 23.79 37 THR C N 1
ATOM 3726 C CA . THR C 1 37 ? 20.108 23.263 -40.616 1.00 24.58 37 THR C CA 1
ATOM 3727 C C . THR C 1 37 ? 20.011 21.991 -41.452 1.00 24.97 37 THR C C 1
ATOM 3728 O O . THR C 1 37 ? 20.592 21.922 -42.537 1.00 26.36 37 THR C O 1
ATOM 3732 N N . THR C 1 38 ? 19.290 20.989 -40.959 1.00 24.09 38 THR C N 1
ATOM 3733 C CA . THR C 1 38 ? 19.116 19.753 -41.716 1.00 24.53 38 THR C CA 1
ATOM 3734 C C . THR C 1 38 ? 18.302 19.986 -42.980 1.00 24.55 38 THR C C 1
ATOM 3735 O O . THR C 1 38 ? 18.665 19.512 -44.065 1.00 25.48 38 THR C O 1
ATOM 3739 N N . VAL C 1 39 ? 17.214 20.731 -42.841 1.00 23.26 39 VAL C N 1
ATOM 3740 C CA . VAL C 1 39 ? 16.374 21.044 -43.988 1.00 22.18 39 VAL C CA 1
ATOM 3741 C C . VAL C 1 39 ? 17.155 21.924 -44.957 1.00 21.49 39 VAL C C 1
ATOM 3742 O O . VAL C 1 39 ? 17.091 21.712 -46.151 1.00 20.66 39 VAL C O 1
ATOM 3746 N N . LEU C 1 40 ? 17.909 22.886 -44.437 1.00 21.40 40 LEU C N 1
ATOM 3747 C CA . LEU C 1 40 ? 18.848 23.650 -45.259 1.00 21.69 40 LEU C CA 1
ATOM 3748 C C . LEU C 1 40 ? 19.737 22.731 -46.105 1.00 23.14 40 LEU C C 1
ATOM 3749 O O . LEU C 1 40 ? 19.938 22.971 -47.312 1.00 22.35 40 LEU C O 1
ATOM 3754 N N . GLY C 1 41 ? 20.272 21.687 -45.467 1.00 25.37 41 GLY C N 1
ATOM 3755 C CA . GLY C 1 41 ? 21.155 20.733 -46.139 1.00 26.38 41 GLY C CA 1
ATOM 3756 C C . GLY C 1 41 ? 20.455 19.959 -47.245 1.00 27.11 41 GLY C C 1
ATOM 3757 O O . GLY C 1 41 ? 21.005 19.792 -48.338 1.00 25.09 41 GLY C O 1
ATOM 3758 N N . GLU C 1 42 ? 19.239 19.504 -46.945 1.00 29.25 42 GLU C N 1
ATOM 3759 C CA . GLU C 1 42 ? 18.438 18.729 -47.888 1.00 31.21 42 GLU C CA 1
ATOM 3760 C C . GLU C 1 42 ? 18.037 19.523 -49.105 1.00 31.64 42 GLU C C 1
ATOM 3761 O O . GLU C 1 42 ? 18.114 19.012 -50.215 1.00 31.88 42 GLU C O 1
ATOM 3767 N N . ASN C 1 43 ? 17.620 20.769 -48.900 1.00 31.73 43 ASN C N 1
ATOM 3768 C CA . ASN C 1 43 ? 17.235 21.637 -50.006 1.00 30.69 43 ASN C CA 1
ATOM 3769 C C . ASN C 1 43 ? 18.399 22.100 -50.857 1.00 31.83 43 ASN C C 1
ATOM 3770 O O . ASN C 1 43 ? 18.174 22.523 -51.995 1.00 32.43 43 ASN C O 1
ATOM 3775 N N . LEU C 1 44 ? 19.625 22.033 -50.325 1.00 32.97 44 LEU C N 1
ATOM 3776 C CA . LEU C 1 44 ? 20.817 22.432 -51.094 1.00 32.22 44 LEU C CA 1
ATOM 3777 C C . LEU C 1 44 ? 21.292 21.305 -52.013 1.00 30.81 44 LEU C C 1
ATOM 3778 O O . LEU C 1 44 ? 21.777 21.564 -53.095 1.00 30.38 44 LEU C O 1
ATOM 3783 N N . GLY C 1 45 ? 21.166 20.066 -51.563 1.00 32.85 45 GLY C N 1
ATOM 3784 C CA . GLY C 1 45 ? 21.532 18.892 -52.357 1.00 34.28 45 GLY C CA 1
ATOM 3785 C C . GLY C 1 45 ? 22.941 18.387 -52.104 1.00 34.38 45 GLY C C 1
ATOM 3786 O O . GLY C 1 45 ? 23.647 18.881 -51.229 1.00 35.54 45 GLY C O 1
ATOM 3787 N N . ASP C 1 46 ? 23.346 17.431 -52.915 1.00 35.30 46 ASP C N 1
ATOM 3788 C CA . ASP C 1 46 ? 24.670 16.779 -52.829 1.00 36.10 46 ASP C CA 1
ATOM 3789 C C . ASP C 1 46 ? 25.820 17.734 -53.160 1.00 35.45 46 ASP C C 1
ATOM 3790 O O . ASP C 1 46 ? 26.974 17.448 -52.840 1.00 32.55 46 ASP C O 1
ATOM 3795 N N . GLY C 1 47 ? 25.511 18.853 -53.829 1.00 35.88 47 GLY C N 1
ATOM 3796 C CA . GLY C 1 47 ? 26.515 19.860 -54.147 1.00 36.94 47 GLY C CA 1
ATOM 3797 C C . GLY C 1 47 ? 27.109 20.522 -52.916 1.00 37.29 47 GLY C C 1
ATOM 3798 O O . GLY C 1 47 ? 28.190 21.128 -52.995 1.00 37.05 47 GLY C O 1
ATOM 3799 N N . TYR C 1 48 ? 26.409 20.400 -51.779 1.00 36.16 48 TYR C N 1
ATOM 3800 C CA . TYR C 1 48 ? 26.788 21.068 -50.537 1.00 34.00 48 TYR C CA 1
ATOM 3801 C C . TYR C 1 48 ? 26.928 20.097 -49.361 1.00 32.60 48 TYR C C 1
ATOM 3802 O O . TYR C 1 48 ? 26.308 19.038 -49.328 1.00 28.73 48 TYR C O 1
ATOM 3811 N N . GLU C 1 49 ? 27.740 20.506 -48.391 1.00 34.11 49 GLU C N 1
ATOM 3812 C CA . GLU C 1 49 ? 28.051 19.748 -47.186 1.00 34.93 49 GLU C CA 1
ATOM 3813 C C . GLU C 1 49 ? 28.060 20.737 -45.994 1.00 32.31 49 GLU C C 1
ATOM 3814 O O . GLU C 1 49 ? 28.764 21.750 -46.025 1.00 31.87 49 GLU C O 1
ATOM 3820 N N . LEU C 1 50 ? 27.274 20.467 -44.960 1.00 28.62 50 LEU C N 1
ATOM 3821 C CA . LEU C 1 50 ? 27.186 21.390 -43.810 1.00 26.27 50 LEU C CA 1
ATOM 3822 C C . LEU C 1 50 ? 28.041 21.000 -42.608 1.00 24.61 50 LEU C C 1
ATOM 3823 O O . LEU C 1 50 ? 28.239 19.820 -42.338 1.00 23.91 50 LEU C O 1
ATOM 3828 N N . VAL C 1 51 ? 28.513 22.011 -41.879 1.00 23.02 51 VAL C N 1
ATOM 3829 C CA . VAL C 1 51 ? 29.069 21.837 -40.538 1.00 21.97 51 VAL C CA 1
ATOM 3830 C C . VAL C 1 51 ? 28.298 22.774 -39.633 1.00 22.05 51 VAL C C 1
ATOM 3831 O O . VAL C 1 51 ? 28.168 23.958 -39.935 1.00 24.04 51 VAL C O 1
ATOM 3835 N N . VAL C 1 52 ? 27.789 22.262 -38.514 1.00 21.27 52 VAL C N 1
ATOM 3836 C CA . VAL C 1 52 ? 26.869 23.034 -37.678 1.00 19.64 52 VAL C CA 1
ATOM 3837 C C . VAL C 1 52 ? 27.365 23.178 -36.247 1.00 18.97 52 VAL C C 1
ATOM 3838 O O . VAL C 1 52 ? 27.731 22.206 -35.609 1.00 18.16 52 VAL C O 1
ATOM 3842 N N . ASP C 1 53 ? 27.365 24.408 -35.744 1.00 19.39 53 ASP C N 1
ATOM 3843 C CA . ASP C 1 53 ? 27.759 24.661 -34.359 1.00 18.54 53 ASP C CA 1
ATOM 3844 C C . ASP C 1 53 ? 26.769 25.568 -33.675 1.00 17.45 53 ASP C C 1
ATOM 3845 O O . ASP C 1 53 ? 26.899 26.779 -33.724 1.00 17.98 53 ASP C O 1
ATOM 3850 N N . GLY C 1 54 ? 25.779 24.959 -33.034 1.00 17.27 54 GLY C N 1
ATOM 3851 C CA . GLY C 1 54 ? 24.771 25.694 -32.274 1.00 17.30 54 GLY C CA 1
ATOM 3852 C C . GLY C 1 54 ? 24.885 25.441 -30.790 1.00 16.95 54 GLY C C 1
ATOM 3853 O O . GLY C 1 54 ? 24.805 24.295 -30.349 1.00 17.33 54 GLY C O 1
ATOM 3854 N N . LEU C 1 55 ? 25.073 26.512 -30.026 1.00 16.79 55 LEU C N 1
ATOM 3855 C CA . LEU C 1 55 ? 25.207 26.437 -28.559 1.00 16.39 55 LEU C CA 1
ATOM 3856 C C . LEU C 1 55 ? 24.082 27.191 -27.877 1.00 15.58 55 LEU C C 1
ATOM 3857 O O . LEU C 1 55 ? 23.965 28.398 -28.026 1.00 14.97 55 LEU C O 1
ATOM 3862 N N . SER C 1 56 ? 23.274 26.475 -27.105 1.00 15.84 56 SER C N 1
ATOM 3863 C CA . SER C 1 56 ? 22.241 27.102 -26.290 1.00 15.90 56 SER C CA 1
ATOM 3864 C C . SER C 1 56 ? 22.874 28.193 -25.447 1.00 15.73 56 SER C C 1
ATOM 3865 O O . SER C 1 56 ? 23.899 27.984 -24.814 1.00 15.07 56 SER C O 1
ATOM 3868 N N . GLY C 1 57 ? 22.280 29.381 -25.483 1.00 16.20 57 GLY C N 1
ATOM 3869 C CA . GLY C 1 57 ? 22.695 30.503 -24.643 1.00 16.21 57 GLY C CA 1
ATOM 3870 C C . GLY C 1 57 ? 23.715 31.449 -25.241 1.00 16.55 57 GLY C C 1
ATOM 3871 O O . GLY C 1 57 ? 24.016 32.481 -24.643 1.00 19.53 57 GLY C O 1
ATOM 3872 N N . ARG C 1 58 ? 24.217 31.133 -26.434 1.00 16.02 58 ARG C N 1
ATOM 3873 C CA . ARG C 1 58 ? 25.366 31.831 -27.015 1.00 15.74 58 ARG C CA 1
ATOM 3874 C C . ARG C 1 58 ? 25.042 33.243 -27.525 1.00 15.71 58 ARG C C 1
ATOM 3875 O O . ARG C 1 58 ? 23.996 33.476 -28.172 1.00 17.11 58 ARG C O 1
ATOM 3883 N N . THR C 1 59 ? 25.957 34.170 -27.250 1.00 14.79 59 THR C N 1
ATOM 3884 C CA . THR C 1 59 ? 25.843 35.559 -27.678 1.00 14.38 59 THR C CA 1
ATOM 3885 C C . THR C 1 59 ? 26.798 35.821 -28.844 1.00 14.24 59 THR C C 1
ATOM 3886 O O . THR C 1 59 ? 27.628 34.967 -29.177 1.00 14.91 59 THR C O 1
ATOM 3890 N N . THR C 1 60 ? 26.690 37.004 -29.448 1.00 13.18 60 THR C N 1
ATOM 3891 C CA . THR C 1 60 ? 27.630 37.423 -30.468 1.00 12.75 60 THR C CA 1
ATOM 3892 C C . THR C 1 60 ? 29.056 37.494 -29.906 1.00 12.52 60 THR C C 1
ATOM 3893 O O . THR C 1 60 ? 29.923 36.710 -30.301 1.00 12.52 60 THR C O 1
ATOM 3897 N N . ASN C 1 61 ? 29.286 38.420 -28.977 1.00 12.01 61 ASN C N 1
ATOM 3898 C CA . ASN C 1 61 ? 30.641 38.761 -28.546 1.00 11.56 61 ASN C CA 1
ATOM 3899 C C . ASN C 1 61 ? 30.762 39.285 -27.109 1.00 11.56 61 ASN C C 1
ATOM 3900 O O . ASN C 1 61 ? 31.691 40.035 -26.795 1.00 11.18 61 ASN C O 1
ATOM 3905 N N . ILE C 1 62 ? 29.841 38.890 -26.233 1.00 11.65 62 ILE C N 1
ATOM 3906 C CA . ILE C 1 62 ? 29.797 39.415 -24.871 1.00 11.61 62 ILE C CA 1
ATOM 3907 C C . ILE C 1 62 ? 29.707 38.286 -23.859 1.00 12.18 62 ILE C C 1
ATOM 3908 O O . ILE C 1 62 ? 28.975 37.311 -24.081 1.00 12.41 62 ILE C O 1
ATOM 3913 N N . ASP C 1 63 ? 30.450 38.417 -22.755 1.00 13.06 63 ASP C N 1
ATOM 3914 C CA . ASP C 1 63 ? 30.404 37.425 -21.671 1.00 14.04 63 ASP C CA 1
ATOM 3915 C C . ASP C 1 63 ? 29.054 37.428 -20.962 1.00 14.82 63 ASP C C 1
ATOM 3916 O O . ASP C 1 63 ? 28.488 38.490 -20.662 1.00 14.45 63 ASP C O 1
ATOM 3921 N N . ASP C 1 64 ? 28.547 36.220 -20.700 1.00 15.49 64 ASP C N 1
ATOM 3922 C CA . ASP C 1 64 ? 27.397 36.057 -19.836 1.00 15.70 64 ASP C CA 1
ATOM 3923 C C . ASP C 1 64 ? 27.933 35.799 -18.421 1.00 15.09 64 ASP C C 1
ATOM 3924 O O . ASP C 1 64 ? 28.631 34.801 -18.183 1.00 14.55 64 ASP C O 1
ATOM 3929 N N . PRO C 1 65 ? 27.635 36.707 -17.472 1.00 14.50 65 PRO C N 1
ATOM 3930 C CA . PRO C 1 65 ? 28.189 36.486 -16.129 1.00 13.90 65 PRO C CA 1
ATOM 3931 C C . PRO C 1 65 ? 27.705 35.185 -15.469 1.00 13.23 65 PRO C C 1
ATOM 3932 O O . PRO C 1 65 ? 28.325 34.731 -14.512 1.00 12.95 65 PRO C O 1
ATOM 3936 N N . ASN C 1 66 ? 26.644 34.583 -15.997 1.00 13.15 66 ASN C N 1
ATOM 3937 C CA . ASN C 1 66 ? 26.131 33.316 -15.476 1.00 13.79 66 ASN C CA 1
ATOM 3938 C C . ASN C 1 66 ? 26.812 32.061 -16.015 1.00 14.28 66 ASN C C 1
ATOM 3939 O O . ASN C 1 66 ? 26.640 30.990 -15.461 1.00 15.32 66 ASN C O 1
ATOM 3944 N N . ASP C 1 67 ? 27.567 32.181 -17.101 1.00 14.66 67 ASP C N 1
ATOM 3945 C CA . ASP C 1 67 ? 28.178 31.016 -17.749 1.00 14.44 67 ASP C CA 1
ATOM 3946 C C . ASP C 1 67 ? 29.317 31.460 -18.674 1.00 14.72 67 ASP C C 1
ATOM 3947 O O . ASP C 1 67 ? 29.096 32.145 -19.686 1.00 13.94 67 ASP C O 1
ATOM 3952 N N . PRO C 1 68 ? 30.553 31.065 -18.327 1.00 15.33 68 PRO C N 1
ATOM 3953 C CA . PRO C 1 68 ? 31.687 31.526 -19.117 1.00 15.47 68 PRO C CA 1
ATOM 3954 C C . PRO C 1 68 ? 31.844 30.911 -20.509 1.00 16.03 68 PRO C C 1
ATOM 3955 O O . PRO C 1 68 ? 32.743 31.310 -21.214 1.00 16.54 68 PRO C O 1
ATOM 3959 N N . LYS C 1 69 ? 30.988 29.989 -20.936 1.00 16.80 69 LYS C N 1
ATOM 3960 C CA . LYS C 1 69 ? 31.156 29.387 -22.279 1.00 17.52 69 LYS C CA 1
ATOM 3961 C C . LYS C 1 69 ? 30.273 29.947 -23.393 1.00 17.22 69 LYS C C 1
ATOM 3962 O O . LYS C 1 69 ? 30.250 29.389 -24.478 1.00 17.41 69 LYS C O 1
ATOM 3968 N N . LEU C 1 70 ? 29.569 31.045 -23.132 1.00 17.15 70 LEU C N 1
ATOM 3969 C CA . LEU C 1 70 ? 28.506 31.519 -24.010 1.00 17.51 70 LEU C CA 1
ATOM 3970 C C . LEU C 1 70 ? 28.889 32.663 -24.955 1.00 17.87 70 LEU C C 1
ATOM 3971 O O . LEU C 1 70 ? 28.036 33.175 -25.682 1.00 19.41 70 LEU C O 1
ATOM 3976 N N . ASN C 1 71 ? 30.151 33.049 -24.979 1.00 17.16 71 ASN C N 1
ATOM 3977 C CA . ASN C 1 71 ? 30.581 34.134 -25.840 1.00 16.14 71 ASN C CA 1
ATOM 3978 C C . ASN C 1 71 ? 31.028 33.604 -27.195 1.00 16.83 71 ASN C C 1
ATOM 3979 O O . ASN C 1 71 ? 32.095 32.995 -27.311 1.00 17.43 71 ASN C O 1
ATOM 3984 N N . GLY C 1 72 ? 30.220 33.841 -28.224 1.00 17.22 72 GLY C N 1
ATOM 3985 C CA . GLY C 1 72 ? 30.532 33.371 -29.585 1.00 17.59 72 GLY C CA 1
ATOM 3986 C C . GLY C 1 72 ? 31.943 33.703 -30.049 1.00 17.45 72 GLY C C 1
ATOM 3987 O O . GLY C 1 72 ? 32.615 32.865 -30.649 1.00 17.99 72 GLY C O 1
ATOM 3988 N N . ALA C 1 73 ? 32.393 34.921 -29.754 1.00 16.79 73 ALA C N 1
ATOM 3989 C CA . ALA C 1 73 ? 33.684 35.409 -30.216 1.00 16.53 73 ALA C CA 1
ATOM 3990 C C . ALA C 1 73 ? 34.874 34.755 -29.497 1.00 16.30 73 ALA C C 1
ATOM 3991 O O . ALA C 1 73 ? 35.988 34.737 -30.027 1.00 16.09 73 ALA C O 1
ATOM 3993 N N . ASP C 1 74 ? 34.649 34.222 -28.296 1.00 15.84 74 ASP C N 1
ATOM 3994 C CA . ASP C 1 74 ? 35.657 33.377 -27.645 1.00 15.47 74 ASP C CA 1
ATOM 3995 C C . ASP C 1 74 ? 35.934 32.105 -28.452 1.00 15.11 74 ASP C C 1
ATOM 3996 O O . ASP C 1 74 ? 37.029 31.602 -28.431 1.00 14.48 74 ASP C O 1
ATOM 4001 N N . TYR C 1 75 ? 34.929 31.599 -29.154 1.00 15.62 75 TYR C N 1
ATOM 4002 C CA . TYR C 1 75 ? 34.952 30.272 -29.797 1.00 16.16 75 TYR C CA 1
ATOM 4003 C C . TYR C 1 75 ? 35.246 30.314 -31.304 1.00 16.99 75 TYR C C 1
ATOM 4004 O O . TYR C 1 75 ? 35.895 29.393 -31.858 1.00 16.99 75 TYR C O 1
ATOM 4013 N N . LEU C 1 76 ? 34.779 31.375 -31.965 1.00 17.54 76 LEU C N 1
ATOM 4014 C CA . LEU C 1 76 ? 34.716 31.378 -33.417 1.00 17.92 76 LEU C CA 1
ATOM 4015 C C . LEU C 1 76 ? 36.079 31.256 -34.127 1.00 18.06 76 LEU C C 1
ATOM 4016 O O . LEU C 1 76 ? 36.180 30.514 -35.101 1.00 19.32 76 LEU C O 1
ATOM 4021 N N . PRO C 1 77 ? 37.119 31.974 -33.655 1.00 17.95 77 PRO C N 1
ATOM 4022 C CA . PRO C 1 77 ? 38.411 31.846 -34.305 1.00 18.39 77 PRO C CA 1
ATOM 4023 C C . PRO C 1 77 ? 38.878 30.398 -34.429 1.00 19.26 77 PRO C C 1
ATOM 4024 O O . PRO C 1 77 ? 39.300 29.966 -35.523 1.00 20.52 77 PRO C O 1
ATOM 4028 N N . ALA C 1 78 ? 38.775 29.651 -33.322 1.00 18.55 78 ALA C N 1
ATOM 4029 C CA . ALA C 1 78 ? 39.178 28.256 -33.314 1.00 17.71 78 ALA C CA 1
ATOM 4030 C C . ALA C 1 78 ? 38.308 27.431 -34.254 1.00 17.10 78 ALA C C 1
ATOM 4031 O O . ALA C 1 78 ? 38.807 26.617 -35.016 1.00 16.64 78 ALA C O 1
ATOM 4033 N N . ALA C 1 79 ? 37.001 27.650 -34.184 1.00 17.30 79 ALA C N 1
ATOM 4034 C CA . ALA C 1 79 ? 36.052 26.897 -34.987 1.00 16.72 79 ALA C CA 1
ATOM 4035 C C . ALA C 1 79 ? 36.339 27.061 -36.475 1.00 16.55 79 ALA C C 1
ATOM 4036 O O . ALA C 1 79 ? 36.362 26.090 -37.224 1.00 16.30 79 ALA C O 1
ATOM 4038 N N . LEU C 1 80 ? 36.576 28.294 -36.895 1.00 17.44 80 LEU C N 1
ATOM 4039 C CA . LEU C 1 80 ? 36.838 28.589 -38.300 1.00 17.94 80 LEU C CA 1
ATOM 4040 C C . LEU C 1 80 ? 38.059 27.843 -38.840 1.00 18.27 80 LEU C C 1
ATOM 4041 O O . LEU C 1 80 ? 38.018 27.297 -39.952 1.00 18.37 80 LEU C O 1
ATOM 4046 N N . ALA C 1 81 ? 39.128 27.827 -38.038 1.00 18.14 81 ALA C N 1
ATOM 4047 C CA . ALA C 1 81 ? 40.392 27.197 -38.406 1.00 17.93 81 ALA C CA 1
ATOM 4048 C C . ALA C 1 81 ? 40.282 25.678 -38.415 1.00 18.46 81 ALA C C 1
ATOM 4049 O O . ALA C 1 81 ? 41.004 24.984 -39.147 1.00 18.77 81 ALA C O 1
ATOM 4051 N N . ALA C 1 82 ? 39.392 25.178 -37.565 1.00 19.03 82 ALA C N 1
ATOM 4052 C CA . ALA C 1 82 ? 39.168 23.755 -37.399 1.00 19.47 82 ALA C CA 1
ATOM 4053 C C . ALA C 1 82 ? 38.331 23.169 -38.537 1.00 20.69 82 ALA C C 1
ATOM 4054 O O . ALA C 1 82 ? 38.346 21.942 -38.752 1.00 20.98 82 ALA C O 1
ATOM 4056 N N . HIS C 1 83 ? 37.588 24.028 -39.239 1.00 20.96 83 HIS C N 1
ATOM 4057 C CA . HIS C 1 83 ? 36.742 23.588 -40.344 1.00 21.15 83 HIS C CA 1
ATOM 4058 C C . HIS C 1 83 ? 37.158 24.152 -41.705 1.00 21.87 83 HIS C C 1
ATOM 4059 O O . HIS C 1 83 ? 36.497 23.889 -42.709 1.00 22.42 83 HIS C O 1
ATOM 4066 N N . GLU C 1 84 ? 38.261 24.902 -41.748 1.00 22.39 84 GLU C N 1
ATOM 4067 C CA . GLU C 1 84 ? 38.846 25.343 -43.013 1.00 22.28 84 GLU C CA 1
ATOM 4068 C C . GLU C 1 84 ? 39.153 24.112 -43.901 1.00 22.35 84 GLU C C 1
ATOM 4069 O O . GLU C 1 84 ? 39.670 23.104 -43.396 1.00 23.10 84 GLU C O 1
ATOM 4075 N N . PRO C 1 85 ? 38.859 24.167 -45.204 1.00 22.41 85 PRO C N 1
ATOM 4076 C CA . PRO C 1 85 ? 38.347 25.353 -45.901 1.00 22.24 85 PRO C CA 1
ATOM 4077 C C . PRO C 1 85 ? 36.839 25.373 -46.035 1.00 21.60 85 PRO C C 1
ATOM 4078 O O . PRO C 1 85 ? 36.220 24.329 -46.222 1.00 20.46 85 PRO C O 1
ATOM 4082 N N . LEU C 1 86 ? 36.267 26.569 -45.959 1.00 21.40 86 LEU C N 1
ATOM 4083 C CA . LEU C 1 86 ? 34.843 26.751 -46.102 1.00 21.35 86 LEU C CA 1
ATOM 4084 C C . LEU C 1 86 ? 34.542 27.634 -47.316 1.00 20.84 86 LEU C C 1
ATOM 4085 O O . LEU C 1 86 ? 35.353 28.451 -47.730 1.00 19.17 86 LEU C O 1
ATOM 4090 N N . ASP C 1 87 ? 33.343 27.460 -47.856 1.00 21.26 87 ASP C N 1
ATOM 4091 C CA . ASP C 1 87 ? 32.832 28.286 -48.931 1.00 21.38 87 ASP C CA 1
ATOM 4092 C C . ASP C 1 87 ? 31.866 29.354 -48.441 1.00 20.69 87 ASP C C 1
ATOM 4093 O O . ASP C 1 87 ? 31.647 30.341 -49.146 1.00 20.79 87 ASP C O 1
ATOM 4098 N N . LEU C 1 88 ? 31.281 29.138 -47.258 1.00 19.63 88 LEU C N 1
ATOM 4099 C CA . LEU C 1 88 ? 30.366 30.097 -46.638 1.00 19.18 88 LEU C CA 1
ATOM 4100 C C . LEU C 1 88 ? 30.286 29.933 -45.110 1.00 20.07 88 LEU C C 1
ATOM 4101 O O . LEU C 1 88 ? 30.336 28.825 -44.577 1.00 20.08 88 LEU C O 1
ATOM 4106 N N . VAL C 1 89 ? 30.161 31.060 -44.410 1.00 20.25 89 VAL C N 1
ATOM 4107 C CA . VAL C 1 89 ? 29.889 31.053 -42.980 1.00 19.81 89 VAL C CA 1
ATOM 4108 C C . VAL C 1 89 ? 28.554 31.742 -42.749 1.00 19.54 89 VAL C C 1
ATOM 4109 O O . VAL C 1 89 ? 28.366 32.883 -43.156 1.00 18.41 89 VAL C O 1
ATOM 4113 N N . ILE C 1 90 ? 27.629 31.028 -42.111 1.00 20.05 90 ILE C N 1
ATOM 4114 C CA . ILE C 1 90 ? 26.330 31.570 -41.771 1.00 20.98 90 ILE C CA 1
ATOM 4115 C C . ILE C 1 90 ? 26.310 31.836 -40.284 1.00 20.41 90 ILE C C 1
ATOM 4116 O O . ILE C 1 90 ? 26.668 30.961 -39.495 1.00 21.55 90 ILE C O 1
ATOM 4121 N N . ILE C 1 91 ? 25.893 33.043 -39.902 1.00 19.05 91 ILE C N 1
ATOM 4122 C CA . ILE C 1 91 ? 25.824 33.425 -38.495 1.00 18.04 91 ILE C CA 1
ATOM 4123 C C . ILE C 1 91 ? 24.384 33.774 -38.203 1.00 17.70 91 ILE C C 1
ATOM 4124 O O . ILE C 1 91 ? 23.846 34.683 -38.820 1.00 18.18 91 ILE C O 1
ATOM 4129 N N . LEU C 1 92 ? 23.766 33.022 -37.297 1.00 17.64 92 LEU C N 1
ATOM 4130 C CA . LEU C 1 92 ? 22.432 33.315 -36.802 1.00 17.91 92 LEU C CA 1
ATOM 4131 C C . LEU C 1 92 ? 22.496 33.395 -35.281 1.00 18.02 92 LEU C C 1
ATOM 4132 O O . LEU C 1 92 ? 22.306 32.382 -34.555 1.00 17.82 92 LEU C O 1
ATOM 4137 N N . LEU C 1 93 ? 22.790 34.614 -34.829 1.00 18.14 93 LEU C N 1
ATOM 4138 C CA . LEU C 1 93 ? 22.946 34.959 -33.425 1.00 18.89 93 LEU C CA 1
ATOM 4139 C C . LEU C 1 93 ? 22.335 36.319 -33.177 1.00 19.26 93 LEU C C 1
ATOM 4140 O O . LEU C 1 93 ? 22.142 37.101 -34.107 1.00 18.21 93 LEU C O 1
ATOM 4145 N N . GLY C 1 94 ? 22.092 36.605 -31.904 1.00 20.79 94 GLY C N 1
ATOM 4146 C CA . GLY C 1 94 ? 21.539 37.896 -31.481 1.00 21.88 94 GLY C CA 1
ATOM 4147 C C . GLY C 1 94 ? 20.348 37.763 -30.539 1.00 23.01 94 GLY C C 1
ATOM 4148 O O . GLY C 1 94 ? 19.992 38.719 -29.847 1.00 23.83 94 GLY C O 1
ATOM 4149 N N . THR C 1 95 ? 19.718 36.592 -30.512 1.00 22.95 95 THR C N 1
ATOM 4150 C CA . THR C 1 95 ? 18.544 36.398 -29.679 1.00 21.63 95 THR C CA 1
ATOM 4151 C C . THR C 1 95 ? 18.938 36.476 -28.198 1.00 20.05 95 THR C C 1
ATOM 4152 O O . THR C 1 95 ? 18.283 37.188 -27.430 1.00 20.06 95 THR C O 1
ATOM 4156 N N . ASN C 1 96 ? 20.024 35.811 -27.796 1.00 18.12 96 ASN C N 1
ATOM 4157 C CA . ASN C 1 96 ? 20.457 35.895 -26.393 1.00 16.71 96 ASN C CA 1
ATOM 4158 C C . ASN C 1 96 ? 21.009 37.266 -26.003 1.00 15.97 96 ASN C C 1
ATOM 4159 O O . ASN C 1 96 ? 20.976 37.648 -24.842 1.00 15.11 96 ASN C O 1
ATOM 4164 N N . ASP C 1 97 ? 21.509 38.008 -26.981 1.00 15.97 97 ASP C N 1
ATOM 4165 C CA . ASP C 1 97 ? 22.050 39.346 -26.728 1.00 16.30 97 ASP C CA 1
ATOM 4166 C C . ASP C 1 97 ? 20.996 40.346 -26.232 1.00 16.24 97 ASP C C 1
ATOM 4167 O O . ASP C 1 97 ? 21.335 41.385 -25.667 1.00 16.30 97 ASP C O 1
ATOM 4172 N N . THR C 1 98 ? 19.719 40.033 -26.451 1.00 16.08 98 THR C N 1
ATOM 4173 C CA . THR C 1 98 ? 18.621 40.888 -26.007 1.00 15.32 98 THR C CA 1
ATOM 4174 C C . THR C 1 98 ? 18.278 40.689 -24.527 1.00 14.83 98 THR C C 1
ATOM 4175 O O . THR C 1 98 ? 17.492 41.466 -23.966 1.00 14.97 98 THR C O 1
ATOM 4179 N N . LYS C 1 99 ? 18.857 39.663 -23.904 1.00 14.49 99 LYS C N 1
ATOM 4180 C CA . LYS C 1 99 ? 18.647 39.404 -22.481 1.00 14.35 99 LYS C CA 1
ATOM 4181 C C . LYS C 1 99 ? 18.950 40.649 -21.676 1.00 14.31 99 LYS C C 1
ATOM 4182 O O . LYS C 1 99 ? 19.984 41.292 -21.835 1.00 13.33 99 LYS C O 1
ATOM 4188 N N . THR C 1 100 ? 18.003 40.962 -20.800 1.00 15.07 100 THR C N 1
ATOM 4189 C CA . THR C 1 100 ? 17.998 42.179 -20.004 1.00 15.34 100 THR C CA 1
ATOM 4190 C C . THR C 1 100 ? 19.317 42.460 -19.301 1.00 14.45 100 THR C C 1
ATOM 4191 O O . THR C 1 100 ? 19.862 43.539 -19.419 1.00 14.16 100 THR C O 1
ATOM 4195 N N . TYR C 1 101 ? 19.841 41.471 -18.596 1.00 14.19 101 TYR C N 1
ATOM 4196 C CA . TYR C 1 101 ? 21.047 41.655 -17.771 1.00 13.73 101 TYR C CA 1
ATOM 4197 C C . TYR C 1 101 ? 22.323 41.946 -18.555 1.00 13.94 101 TYR C C 1
ATOM 4198 O O . TYR C 1 101 ? 23.272 42.430 -17.971 1.00 13.91 101 TYR C O 1
ATOM 4207 N N . LEU C 1 102 ? 22.356 41.662 -19.858 1.00 14.08 102 LEU C N 1
ATOM 4208 C CA . LEU C 1 102 ? 23.523 42.007 -20.678 1.00 14.10 102 LEU C CA 1
ATOM 4209 C C . LEU C 1 102 ? 23.504 43.481 -21.098 1.00 14.26 102 LEU C C 1
ATOM 4210 O O . LEU C 1 102 ? 24.509 44.013 -21.573 1.00 13.65 102 LEU C O 1
ATOM 4215 N N . ASN C 1 103 ? 22.346 44.121 -20.954 1.00 14.92 103 ASN C N 1
ATOM 4216 C CA . ASN C 1 103 ? 22.225 45.562 -21.085 1.00 15.20 103 ASN C CA 1
ATOM 4217 C C . ASN C 1 103 ? 22.726 46.114 -22.439 1.00 14.77 103 ASN C C 1
ATOM 4218 O O . ASN C 1 103 ? 23.410 47.138 -22.490 1.00 13.96 103 ASN C O 1
ATOM 4223 N N . ARG C 1 104 ? 22.362 45.440 -23.530 1.00 14.75 104 ARG C N 1
ATOM 4224 C CA . ARG C 1 104 ? 22.840 45.833 -24.858 1.00 14.97 104 ARG C CA 1
ATOM 4225 C C . ARG C 1 104 ? 21.795 46.597 -25.667 1.00 14.68 104 ARG C C 1
ATOM 4226 O O . ARG C 1 104 ? 20.602 46.294 -25.615 1.00 13.70 104 ARG C O 1
ATOM 4234 N N . THR C 1 105 ? 22.280 47.558 -26.445 1.00 14.93 105 THR C N 1
ATOM 4235 C CA . THR C 1 105 ? 21.461 48.238 -27.414 1.00 15.45 105 THR C CA 1
ATOM 4236 C C . THR C 1 105 ? 21.555 47.434 -28.709 1.00 16.25 105 THR C C 1
ATOM 4237 O O . THR C 1 105 ? 22.470 46.634 -28.873 1.00 15.84 105 THR C O 1
ATOM 4241 N N . PRO C 1 106 ? 20.607 47.642 -29.636 1.00 17.16 106 PRO C N 1
ATOM 4242 C CA . PRO C 1 106 ? 20.671 46.980 -30.934 1.00 17.32 106 PRO C CA 1
ATOM 4243 C C . PRO C 1 106 ? 21.936 47.284 -31.717 1.00 17.93 106 PRO C C 1
ATOM 4244 O O . PRO C 1 106 ? 22.486 46.376 -32.342 1.00 20.11 106 PRO C O 1
ATOM 4248 N N . PHE C 1 107 ? 22.394 48.532 -31.685 1.00 17.89 107 PHE C N 1
ATOM 4249 C CA . PHE C 1 107 ? 23.645 48.912 -32.365 1.00 17.72 107 PHE C CA 1
ATOM 4250 C C . PHE C 1 107 ? 24.815 48.140 -31.763 1.00 17.22 107 PHE C C 1
ATOM 4251 O O . PHE C 1 107 ? 25.693 47.668 -32.480 1.00 16.50 107 PHE C O 1
ATOM 4259 N N . GLU C 1 108 ? 24.820 48.003 -30.444 1.00 17.31 108 GLU C N 1
ATOM 4260 C CA . GLU C 1 108 ? 25.865 47.241 -29.784 1.00 18.35 108 GLU C CA 1
ATOM 4261 C C . GLU C 1 108 ? 25.866 45.787 -30.269 1.00 17.84 108 GLU C C 1
ATOM 4262 O O . GLU C 1 108 ? 26.918 45.194 -30.458 1.00 17.39 108 GLU C O 1
ATOM 4268 N N . ILE C 1 109 ? 24.679 45.229 -30.452 1.00 17.35 109 ILE C N 1
ATOM 4269 C CA . ILE C 1 109 ? 24.544 43.845 -30.868 1.00 17.49 109 ILE C CA 1
ATOM 4270 C C . ILE C 1 109 ? 25.014 43.700 -32.320 1.00 16.77 109 ILE C C 1
ATOM 4271 O O . ILE C 1 109 ? 25.680 42.719 -32.669 1.00 16.74 109 ILE C O 1
ATOM 4276 N N . GLY C 1 110 ? 24.694 44.684 -33.149 1.00 15.60 110 GLY C N 1
ATOM 4277 C CA . GLY C 1 110 ? 25.250 44.746 -34.483 1.00 15.53 110 GLY C CA 1
ATOM 4278 C C . GLY C 1 110 ? 26.777 44.724 -34.497 1.00 15.65 110 GLY C C 1
ATOM 4279 O O . GLY C 1 110 ? 27.394 43.969 -35.261 1.00 15.79 110 GLY C O 1
ATOM 4280 N N . LEU C 1 111 ? 27.390 45.556 -33.652 1.00 15.82 111 LEU C N 1
ATOM 4281 C CA . LEU C 1 111 ? 28.845 45.575 -33.512 1.00 15.26 111 LEU C CA 1
ATOM 4282 C C . LEU C 1 111 ? 29.391 44.199 -33.129 1.00 15.27 111 LEU C C 1
ATOM 4283 O O . LEU C 1 111 ? 30.469 43.801 -33.584 1.00 15.16 111 LEU C O 1
ATOM 4288 N N . GLY C 1 112 ? 28.640 43.488 -32.292 1.00 15.50 112 GLY C N 1
ATOM 4289 C CA . GLY C 1 112 ? 29.010 42.152 -31.871 1.00 15.71 112 GLY C CA 1
ATOM 4290 C C . GLY C 1 112 ? 29.032 41.193 -33.035 1.00 15.98 112 GLY C C 1
ATOM 4291 O O . GLY C 1 112 ? 29.999 40.439 -33.214 1.00 15.60 112 GLY C O 1
ATOM 4292 N N . ALA C 1 113 ? 27.970 41.233 -33.839 1.00 16.07 113 ALA C N 1
ATOM 4293 C CA . ALA C 1 113 ? 27.916 40.436 -35.060 1.00 15.55 113 ALA C CA 1
ATOM 4294 C C . ALA C 1 113 ? 29.053 40.850 -35.977 1.00 15.45 113 ALA C C 1
ATOM 4295 O O . ALA C 1 113 ? 29.686 40.002 -36.589 1.00 14.58 113 ALA C O 1
ATOM 4297 N N . GLY C 1 114 ? 29.309 42.157 -36.056 1.00 16.09 114 GLY C N 1
ATOM 4298 C CA . GLY C 1 114 ? 30.454 42.690 -36.805 1.00 16.96 114 GLY C CA 1
ATOM 4299 C C . GLY C 1 114 ? 31.806 42.135 -36.364 1.00 17.20 114 GLY C C 1
ATOM 4300 O O . GLY C 1 114 ? 32.654 41.801 -37.191 1.00 16.21 114 GLY C O 1
ATOM 4301 N N . ALA C 1 115 ? 31.999 42.032 -35.056 1.00 18.42 115 ALA C N 1
ATOM 4302 C CA . ALA C 1 115 ? 33.205 41.423 -34.496 1.00 18.96 115 ALA C CA 1
ATOM 4303 C C . ALA C 1 115 ? 33.407 40.020 -35.030 1.00 19.71 115 ALA C C 1
ATOM 4304 O O . ALA C 1 115 ? 34.546 39.621 -35.319 1.00 20.51 115 ALA C O 1
ATOM 4306 N N . LEU C 1 116 ? 32.308 39.275 -35.153 1.00 19.73 116 LEU C N 1
ATOM 4307 C CA . LEU C 1 116 ? 32.383 37.908 -35.656 1.00 19.28 116 LEU C CA 1
ATOM 4308 C C . LEU C 1 116 ? 32.708 37.892 -37.151 1.00 18.83 116 LEU C C 1
ATOM 4309 O O . LEU C 1 116 ? 33.529 37.108 -37.594 1.00 18.99 116 LEU C O 1
ATOM 4314 N N . ILE C 1 117 ? 32.077 38.772 -37.921 1.00 18.28 117 ILE C N 1
ATOM 4315 C CA . ILE C 1 117 ? 32.369 38.884 -39.348 1.00 18.16 117 ILE C CA 1
ATOM 4316 C C . ILE C 1 117 ? 33.854 39.163 -39.551 1.00 18.18 117 ILE C C 1
ATOM 4317 O O . ILE C 1 117 ? 34.507 38.535 -40.390 1.00 18.64 117 ILE C O 1
ATOM 4322 N N . ASN C 1 118 ? 34.381 40.104 -38.775 1.00 17.83 118 ASN C N 1
ATOM 4323 C CA . ASN C 1 118 ? 35.796 40.433 -38.824 1.00 17.47 118 ASN C CA 1
ATOM 4324 C C . ASN C 1 118 ? 36.693 39.219 -38.518 1.00 18.21 118 ASN C C 1
ATOM 4325 O O . ASN C 1 118 ? 37.719 39.012 -39.171 1.00 18.70 118 ASN C O 1
ATOM 4330 N N . MET C 1 119 ? 36.321 38.414 -37.528 1.00 18.02 119 MET C N 1
ATOM 4331 C CA . MET C 1 119 ? 37.078 37.194 -37.234 1.00 17.57 119 MET C CA 1
ATOM 4332 C C . MET C 1 119 ? 37.108 36.243 -38.440 1.00 17.65 119 MET C C 1
ATOM 4333 O O . MET C 1 119 ? 38.136 35.623 -38.713 1.00 17.56 119 MET C O 1
ATOM 4338 N N . VAL C 1 120 ? 35.990 36.147 -39.155 1.00 17.49 120 VAL C N 1
ATOM 4339 C CA . VAL C 1 120 ? 35.919 35.330 -40.361 1.00 17.31 120 VAL C CA 1
ATOM 4340 C C . VAL C 1 120 ? 36.813 35.912 -41.464 1.00 16.51 120 VAL C C 1
ATOM 4341 O O . VAL C 1 120 ? 37.471 35.173 -42.183 1.00 15.80 120 VAL C O 1
ATOM 4345 N N . GLN C 1 121 ? 36.827 37.233 -41.599 1.00 16.08 121 GLN C N 1
ATOM 4346 C CA . GLN C 1 121 ? 37.610 37.891 -42.648 1.00 15.79 121 GLN C CA 1
ATOM 4347 C C . GLN C 1 121 ? 39.112 37.773 -42.420 1.00 15.63 121 GLN C C 1
ATOM 4348 O O . GLN C 1 121 ? 39.884 37.718 -43.364 1.00 16.15 121 GLN C O 1
ATOM 4354 N N . LYS C 1 122 ? 39.515 37.742 -41.160 1.00 15.41 122 LYS C N 1
ATOM 4355 C CA . LYS C 1 122 ? 40.914 37.529 -40.792 1.00 15.57 122 LYS C CA 1
ATOM 4356 C C . LYS C 1 122 ? 41.206 36.056 -40.515 1.00 15.54 122 LYS C C 1
ATOM 4357 O O . LYS C 1 122 ? 42.242 35.730 -39.982 1.00 14.49 122 LYS C O 1
ATOM 4363 N N . SER C 1 123 ? 40.298 35.179 -40.931 1.00 16.93 123 SER C N 1
ATOM 4364 C CA . SER C 1 123 ? 40.323 33.747 -40.608 1.00 17.12 123 SER C CA 1
ATOM 4365 C C . SER C 1 123 ? 41.535 33.064 -41.205 1.00 17.39 123 SER C C 1
ATOM 4366 O O . SER C 1 123 ? 42.005 33.463 -42.281 1.00 16.98 123 SER C O 1
ATOM 4369 N N . PRO C 1 124 ? 41.879 31.888 -40.657 1.00 18.86 124 PRO C N 1
ATOM 4370 C CA . PRO C 1 124 ? 43.055 31.441 -39.899 1.00 19.74 124 PRO C CA 1
ATOM 4371 C C . PRO C 1 124 ? 44.032 32.574 -39.730 1.00 20.80 124 PRO C C 1
ATOM 4372 O O . PRO C 1 124 ? 44.200 33.368 -40.648 1.00 23.48 124 PRO C O 1
ATOM 4376 N N . GLY C 1 125 ? 44.703 32.677 -38.611 1.00 20.29 125 GLY C N 1
ATOM 4377 C CA . GLY C 1 125 ? 45.630 33.800 -38.513 1.00 20.41 125 GLY C CA 1
ATOM 4378 C C . GLY C 1 125 ? 47.034 33.459 -38.956 1.00 20.27 125 GLY C C 1
ATOM 4379 O O . GLY C 1 125 ? 47.972 33.860 -38.294 1.00 21.41 125 GLY C O 1
ATOM 4380 N N . TRP C 1 126 ? 47.210 32.700 -40.039 1.00 20.38 126 TRP C N 1
ATOM 4381 C CA . TRP C 1 126 ? 48.491 32.007 -40.228 1.00 21.71 126 TRP C CA 1
ATOM 4382 C C . TRP C 1 126 ? 48.949 31.593 -41.633 1.00 22.80 126 TRP C C 1
ATOM 4383 O O . TRP C 1 126 ? 48.165 31.499 -42.577 1.00 23.70 126 TRP C O 1
ATOM 4394 N N . ASP C 1 127 ? 50.248 31.350 -41.733 1.00 24.38 127 ASP C N 1
ATOM 4395 C CA . ASP C 1 127 ? 50.900 30.794 -42.930 1.00 25.09 127 ASP C CA 1
ATOM 4396 C C . ASP C 1 127 ? 50.797 29.262 -43.038 1.00 24.39 127 ASP C C 1
ATOM 4397 O O . ASP C 1 127 ? 51.249 28.703 -44.032 1.00 24.51 127 ASP C O 1
ATOM 4402 N N . TRP C 1 128 ? 50.228 28.586 -42.039 1.00 23.51 128 TRP C N 1
ATOM 4403 C CA . TRP C 1 128 ? 50.202 27.115 -42.017 1.00 23.65 128 TRP C CA 1
ATOM 4404 C C . TRP C 1 128 ? 49.359 26.515 -43.149 1.00 24.19 128 TRP C C 1
ATOM 4405 O O . TRP C 1 128 ? 49.628 25.410 -43.607 1.00 26.18 128 TRP C O 1
ATOM 4416 N N . THR C 1 129 ? 48.347 27.251 -43.584 1.00 23.32 129 THR C N 1
ATOM 4417 C CA . THR C 1 129 ? 47.539 26.924 -44.748 1.00 23.02 129 THR C CA 1
ATOM 4418 C C . THR C 1 129 ? 47.432 28.209 -45.534 1.00 23.08 129 THR C C 1
ATOM 4419 O O . THR C 1 129 ? 47.624 29.292 -44.948 1.00 22.79 129 THR C O 1
ATOM 4423 N N . ASP C 1 130 ? 47.137 28.140 -46.833 1.00 23.06 130 ASP C N 1
ATOM 4424 C CA . ASP C 1 130 ? 46.614 29.363 -47.455 1.00 23.61 130 ASP C CA 1
ATOM 4425 C C . ASP C 1 130 ? 45.496 29.107 -48.432 1.00 21.96 130 ASP C C 1
ATOM 4426 O O . ASP C 1 130 ? 45.675 29.036 -49.632 1.00 21.31 130 ASP C O 1
ATOM 4431 N N . TYR C 1 131 ? 44.324 28.942 -47.832 1.00 21.66 131 TYR C N 1
ATOM 4432 C CA . TYR C 1 131 ? 43.044 29.059 -48.502 1.00 20.52 131 TYR C CA 1
ATOM 4433 C C . TYR C 1 131 ? 42.573 30.496 -48.259 1.00 19.93 131 TYR C C 1
ATOM 4434 O O . TYR C 1 131 ? 42.980 31.146 -47.292 1.00 20.10 131 TYR C O 1
ATOM 4443 N N . PRO C 1 132 ? 41.705 31.019 -49.123 1.00 20.00 132 PRO C N 1
ATOM 4444 C CA . PRO C 1 132 ? 41.158 32.348 -48.843 1.00 20.07 132 PRO C CA 1
ATOM 4445 C C . PRO C 1 132 ? 40.208 32.324 -47.637 1.00 19.78 132 PRO C C 1
ATOM 4446 O O . PRO C 1 132 ? 39.796 31.249 -47.206 1.00 19.38 132 PRO C O 1
ATOM 4450 N N . PRO C 1 133 ? 39.837 33.492 -47.113 1.00 19.89 133 PRO C N 1
ATOM 4451 C CA . PRO C 1 133 ? 38.758 33.473 -46.113 1.00 20.10 133 PRO C CA 1
ATOM 4452 C C . PRO C 1 133 ? 37.390 33.354 -46.789 1.00 19.31 133 PRO C C 1
ATOM 4453 O O . PRO C 1 133 ? 37.219 33.837 -47.898 1.00 19.78 133 PRO C O 1
ATOM 4457 N N . PRO C 1 134 ? 36.418 32.716 -46.135 1.00 18.96 134 PRO C N 1
ATOM 4458 C CA . PRO C 1 134 ? 35.132 32.545 -46.815 1.00 18.47 134 PRO C CA 1
ATOM 4459 C C . PRO C 1 134 ? 34.230 33.762 -46.664 1.00 17.38 134 PRO C C 1
ATOM 4460 O O . PRO C 1 134 ? 34.376 34.516 -45.714 1.00 16.59 134 PRO C O 1
ATOM 4464 N N . PRO C 1 135 ? 33.285 33.948 -47.599 1.00 17.30 135 PRO C N 1
ATOM 4465 C CA . PRO C 1 135 ? 32.278 34.995 -47.423 1.00 17.54 135 PRO C CA 1
ATOM 4466 C C . PRO C 1 135 ? 31.339 34.689 -46.247 1.00 16.78 135 PRO C C 1
ATOM 4467 O O . PRO C 1 135 ? 31.349 33.560 -45.733 1.00 16.06 135 PRO C O 1
ATOM 4471 N N . VAL C 1 136 ? 30.551 35.683 -45.829 1.00 16.33 136 VAL C N 1
ATOM 4472 C CA . VAL C 1 136 ? 29.677 35.527 -44.676 1.00 16.75 136 VAL C CA 1
ATOM 4473 C C . VAL C 1 136 ? 28.259 35.954 -45.019 1.00 16.21 136 VAL C C 1
ATOM 4474 O O . VAL C 1 136 ? 28.061 36.985 -45.647 1.00 15.99 136 VAL C O 1
ATOM 4478 N N . LEU C 1 137 ? 27.290 35.142 -44.608 1.00 15.97 137 LEU C N 1
ATOM 4479 C CA . LEU C 1 137 ? 25.888 35.497 -44.647 1.00 16.30 137 LEU C CA 1
ATOM 4480 C C . LEU C 1 137 ? 25.421 35.692 -43.202 1.00 17.50 137 LEU C C 1
ATOM 4481 O O . LEU C 1 137 ? 25.277 34.711 -42.432 1.00 17.49 137 LEU C O 1
ATOM 4486 N N . LEU C 1 138 ? 25.198 36.955 -42.825 1.00 18.55 138 LEU C N 1
ATOM 4487 C CA . LEU C 1 138 ? 24.717 37.284 -41.484 1.00 18.77 138 LEU C CA 1
ATOM 4488 C C . LEU C 1 138 ? 23.206 37.196 -41.508 1.00 18.97 138 LEU C C 1
ATOM 4489 O O . LEU C 1 138 ? 22.561 37.858 -42.330 1.00 18.59 138 LEU C O 1
ATOM 4494 N N . ILE C 1 139 ? 22.647 36.382 -40.612 1.00 19.43 139 ILE C N 1
ATOM 4495 C CA . ILE C 1 139 ? 21.196 36.209 -40.529 1.00 19.37 139 ILE C CA 1
ATOM 4496 C C . ILE C 1 139 ? 20.691 36.804 -39.223 1.00 18.70 139 ILE C C 1
ATOM 4497 O O . ILE C 1 139 ? 21.106 36.412 -38.140 1.00 19.23 139 ILE C O 1
ATOM 4502 N N . SER C 1 140 ? 19.780 37.754 -39.343 1.00 18.23 140 SER C N 1
ATOM 4503 C CA . SER C 1 140 ? 19.119 38.313 -38.193 1.00 17.58 140 SER C CA 1
ATOM 4504 C C . SER C 1 140 ? 17.986 37.373 -37.805 1.00 17.28 140 SER C C 1
ATOM 4505 O O . SER C 1 140 ? 17.257 36.913 -38.669 1.00 16.58 140 SER C O 1
ATOM 4508 N N . PRO C 1 141 ? 17.828 37.091 -36.500 1.00 17.88 141 PRO C N 1
ATOM 4509 C CA . PRO C 1 141 ? 16.729 36.245 -36.064 1.00 17.98 141 PRO C CA 1
ATOM 4510 C C . PRO C 1 141 ? 15.410 36.997 -36.075 1.00 17.93 141 PRO C C 1
ATOM 4511 O O . PRO C 1 141 ? 15.395 38.224 -36.167 1.00 17.00 141 PRO C O 1
ATOM 4515 N N . PRO C 1 142 ? 14.300 36.262 -35.975 1.00 19.10 142 PRO C N 1
ATOM 4516 C CA . PRO C 1 142 ? 13.025 36.934 -35.961 1.00 19.82 142 PRO C CA 1
ATOM 4517 C C . PRO C 1 142 ? 12.788 37.581 -34.610 1.00 20.54 142 PRO C C 1
ATOM 4518 O O . PRO C 1 142 ? 13.541 37.344 -33.666 1.00 19.68 142 PRO C O 1
ATOM 4522 N N . PRO C 1 143 ? 11.752 38.426 -34.517 1.00 22.01 143 PRO C N 1
ATOM 4523 C CA . PRO C 1 143 ? 11.438 38.983 -33.228 1.00 22.28 143 PRO C CA 1
ATOM 4524 C C . PRO C 1 143 ? 11.060 37.891 -32.255 1.00 22.68 143 PRO C C 1
ATOM 4525 O O . PRO C 1 143 ? 10.524 36.856 -32.654 1.00 23.06 143 PRO C O 1
ATOM 4529 N N . LEU C 1 144 ? 11.338 38.140 -30.985 1.00 23.94 144 LEU C N 1
ATOM 4530 C CA . LEU C 1 144 ? 10.900 37.273 -29.921 1.00 24.88 144 LEU C CA 1
ATOM 4531 C C . LEU C 1 144 ? 9.383 37.198 -29.907 1.00 26.59 144 LEU C C 1
ATOM 4532 O O . LEU C 1 144 ? 8.699 38.057 -30.478 1.00 26.83 144 LEU C O 1
ATOM 4537 N N . GLY C 1 145 ? 8.866 36.183 -29.225 1.00 29.03 145 GLY C N 1
ATOM 4538 C CA . GLY C 1 145 ? 7.438 36.063 -28.978 1.00 31.22 145 GLY C CA 1
ATOM 4539 C C . GLY C 1 145 ? 6.932 37.202 -28.117 1.00 33.67 145 GLY C C 1
ATOM 4540 O O . GLY C 1 145 ? 7.678 37.740 -27.296 1.00 32.35 145 GLY C O 1
ATOM 4541 N N . GLU C 1 146 ? 5.665 37.571 -28.305 1.00 38.49 146 GLU C N 1
ATOM 4542 C CA . GLU C 1 146 ? 5.055 38.605 -27.481 1.00 41.73 146 GLU C CA 1
ATOM 4543 C C . GLU C 1 146 ? 4.811 38.090 -26.077 1.00 38.43 146 GLU C C 1
ATOM 4544 O O . GLU C 1 146 ? 4.738 38.875 -25.152 1.00 37.23 146 GLU C O 1
ATOM 4550 N N . THR C 1 147 ? 4.695 36.768 -25.936 1.00 35.77 147 THR C N 1
ATOM 4551 C CA . THR C 1 147 ? 4.495 36.130 -24.647 1.00 35.42 147 THR C CA 1
ATOM 4552 C C . THR C 1 147 ? 5.564 35.073 -24.352 1.00 34.18 147 THR C C 1
ATOM 4553 O O . THR C 1 147 ? 5.617 33.977 -24.964 1.00 38.66 147 THR C O 1
ATOM 4557 N N . ILE C 1 148 ? 6.394 35.373 -23.359 1.00 28.79 148 ILE C N 1
ATOM 4558 C CA . ILE C 1 148 ? 7.500 34.508 -22.997 1.00 25.83 148 ILE C CA 1
ATOM 4559 C C . ILE C 1 148 ? 7.173 33.739 -21.717 1.00 24.81 148 ILE C C 1
ATOM 4560 O O . ILE C 1 148 ? 6.527 34.261 -20.820 1.00 24.71 148 ILE C O 1
ATOM 4565 N N . ASP C 1 149 ? 7.618 32.491 -21.643 1.00 23.02 149 ASP C N 1
ATOM 4566 C CA . ASP C 1 149 ? 7.417 31.662 -20.461 1.00 21.77 149 ASP C CA 1
ATOM 4567 C C . ASP C 1 149 ? 7.727 32.499 -19.224 1.00 22.43 149 ASP C C 1
ATOM 4568 O O . ASP C 1 149 ? 8.798 33.113 -19.153 1.00 21.90 149 ASP C O 1
ATOM 4573 N N . PRO C 1 150 ? 6.792 32.552 -18.260 1.00 24.03 150 PRO C N 1
ATOM 4574 C CA . PRO C 1 150 ? 6.967 33.358 -17.045 1.00 24.84 150 PRO C CA 1
ATOM 4575 C C . PRO C 1 150 ? 8.276 33.165 -16.299 1.00 25.14 150 PRO C C 1
ATOM 4576 O O . PRO C 1 150 ? 8.770 34.117 -15.679 1.00 26.53 150 PRO C O 1
ATOM 4580 N N . LEU C 1 151 ? 8.840 31.965 -16.342 1.00 24.38 151 LEU C N 1
ATOM 4581 C CA . LEU C 1 151 ? 10.154 31.721 -15.724 1.00 24.10 151 LEU C CA 1
ATOM 4582 C C . LEU C 1 151 ? 11.269 32.489 -16.434 1.00 22.55 151 LEU C C 1
ATOM 4583 O O . LEU C 1 151 ? 12.195 32.946 -15.781 1.00 22.39 151 LEU C O 1
ATOM 4588 N N . ALA C 1 152 ? 11.175 32.659 -17.750 1.00 20.36 152 ALA C N 1
ATOM 4589 C CA . ALA C 1 152 ? 12.206 33.331 -18.544 1.00 19.68 152 ALA C CA 1
ATOM 4590 C C . ALA C 1 152 ? 11.938 34.816 -18.820 1.00 19.51 152 ALA C C 1
ATOM 4591 O O . ALA C 1 152 ? 12.863 35.582 -19.147 1.00 19.89 152 ALA C O 1
ATOM 4593 N N . ALA C 1 153 ? 10.685 35.247 -18.698 1.00 19.21 153 ALA C N 1
ATOM 4594 C CA . ALA C 1 153 ? 10.324 36.634 -19.025 1.00 18.75 153 ALA C CA 1
ATOM 4595 C C . ALA C 1 153 ? 11.159 37.723 -18.341 1.00 18.63 153 ALA C C 1
ATOM 4596 O O . ALA C 1 153 ? 11.526 38.687 -18.994 1.00 18.54 153 ALA C O 1
ATOM 4598 N N . PRO C 1 154 ? 11.471 37.587 -17.037 1.00 18.96 154 PRO C N 1
ATOM 4599 C CA . PRO C 1 154 ? 12.287 38.599 -16.345 1.00 19.54 154 PRO C CA 1
ATOM 4600 C C . PRO C 1 154 ? 13.613 38.894 -17.022 1.00 20.03 154 PRO C C 1
ATOM 4601 O O . PRO C 1 154 ? 14.095 40.026 -16.974 1.00 20.67 154 PRO C O 1
ATOM 4605 N N . ILE C 1 155 ? 14.179 37.862 -17.636 1.00 20.49 155 ILE C N 1
ATOM 4606 C CA . ILE C 1 155 ? 15.466 37.915 -18.328 1.00 20.56 155 ILE C CA 1
ATOM 4607 C C . ILE C 1 155 ? 15.348 38.489 -19.768 1.00 19.23 155 ILE C C 1
ATOM 4608 O O . ILE C 1 155 ? 16.366 38.802 -20.380 1.00 19.14 155 ILE C O 1
ATOM 4613 N N . PHE C 1 156 ? 14.127 38.643 -20.292 1.00 17.62 156 PHE C N 1
ATOM 4614 C CA . PHE C 1 156 ? 13.910 39.213 -21.648 1.00 16.73 156 PHE C CA 1
ATOM 4615 C C . PHE C 1 156 ? 13.090 40.510 -21.661 1.00 16.19 156 PHE C C 1
ATOM 4616 O O . PHE C 1 156 ? 12.426 40.820 -22.639 1.00 15.56 156 PHE C O 1
ATOM 4624 N N . VAL C 1 157 ? 13.164 41.282 -20.581 1.00 15.87 157 VAL C N 1
ATOM 4625 C CA . VAL C 1 157 ? 12.481 42.569 -20.511 1.00 15.31 157 VAL C CA 1
ATOM 4626 C C . VAL C 1 157 ? 13.174 43.508 -21.508 1.00 15.40 157 VAL C C 1
ATOM 4627 O O . VAL C 1 157 ? 14.392 43.480 -21.661 1.00 15.89 157 VAL C O 1
ATOM 4631 N N . ASP C 1 158 ? 12.376 44.296 -22.221 1.00 15.67 158 ASP C N 1
ATOM 4632 C CA . ASP C 1 158 ? 12.829 45.125 -23.342 1.00 16.02 158 ASP C CA 1
ATOM 4633 C C . ASP C 1 158 ? 13.497 44.354 -24.479 1.00 16.42 158 ASP C C 1
ATOM 4634 O O . ASP C 1 158 ? 14.060 44.961 -25.378 1.00 16.45 158 ASP C O 1
ATOM 4639 N N . GLY C 1 159 ? 13.432 43.024 -24.464 1.00 16.98 159 GLY C N 1
ATOM 4640 C CA . GLY C 1 159 ? 14.133 42.213 -25.460 1.00 16.46 159 GLY C CA 1
ATOM 4641 C C . GLY C 1 159 ? 13.435 42.209 -26.800 1.00 16.45 159 GLY C C 1
ATOM 4642 O O . GLY C 1 159 ? 14.088 42.173 -27.839 1.00 15.62 159 GLY C O 1
ATOM 4643 N N . LEU C 1 160 ? 12.102 42.238 -26.779 1.00 17.02 160 LEU C N 1
ATOM 4644 C CA . LEU C 1 160 ? 11.307 42.207 -27.988 1.00 17.00 160 LEU C CA 1
ATOM 4645 C C . LEU C 1 160 ? 11.676 43.367 -28.905 1.00 16.68 160 LEU C C 1
ATOM 4646 O O . LEU C 1 160 ? 11.940 43.176 -30.091 1.00 16.40 160 LEU C O 1
ATOM 4651 N N . ALA C 1 161 ? 11.692 44.570 -28.349 1.00 16.27 161 ALA C N 1
ATOM 4652 C CA . ALA C 1 161 ? 11.961 45.771 -29.127 1.00 15.72 161 ALA C CA 1
ATOM 4653 C C . ALA C 1 161 ? 13.359 45.709 -29.731 1.00 15.40 161 ALA C C 1
ATOM 4654 O O . ALA C 1 161 ? 13.567 46.074 -30.873 1.00 14.55 161 ALA C O 1
ATOM 4656 N N . LYS C 1 162 ? 14.313 45.226 -28.947 1.00 15.95 162 LYS C N 1
ATOM 4657 C CA . LYS C 1 162 ? 15.678 45.036 -29.420 1.00 16.17 162 LYS C CA 1
ATOM 4658 C C . LYS C 1 162 ? 15.732 44.056 -30.569 1.00 16.36 162 LYS C C 1
ATOM 4659 O O . LYS C 1 162 ? 16.398 44.306 -31.547 1.00 16.08 162 LYS C O 1
ATOM 4665 N N . SER C 1 163 ? 15.027 42.939 -30.450 1.00 17.08 163 SER C N 1
ATOM 4666 C CA . SER C 1 163 ? 15.019 41.919 -31.504 1.00 17.97 163 SER C CA 1
ATOM 4667 C C . SER C 1 163 ? 14.372 42.449 -32.788 1.00 19.24 163 SER C C 1
ATOM 4668 O O . SER C 1 163 ? 14.759 42.064 -33.883 1.00 20.62 163 SER C O 1
ATOM 4671 N N . GLU C 1 164 ? 13.398 43.340 -32.655 1.00 20.17 164 GLU C N 1
ATOM 4672 C CA . GLU C 1 164 ? 12.757 43.951 -33.828 1.00 20.23 164 GLU C CA 1
ATOM 4673 C C . GLU C 1 164 ? 13.716 44.871 -34.557 1.00 21.16 164 GLU C C 1
ATOM 4674 O O . GLU C 1 164 ? 13.658 44.992 -35.769 1.00 22.12 164 GLU C O 1
ATOM 4680 N N . ALA C 1 165 ? 14.615 45.500 -33.820 1.00 22.15 165 ALA C N 1
ATOM 4681 C CA . ALA C 1 165 ? 15.606 46.430 -34.397 1.00 22.22 165 ALA C CA 1
ATOM 4682 C C . ALA C 1 165 ? 16.835 45.773 -35.033 1.00 22.12 165 ALA C C 1
ATOM 4683 O O . ALA C 1 165 ? 17.622 46.468 -35.656 1.00 20.87 165 ALA C O 1
ATOM 4685 N N . LEU C 1 166 ? 17.002 44.454 -34.881 1.00 22.37 166 LEU C N 1
ATOM 4686 C CA . LEU C 1 166 ? 18.224 43.785 -35.342 1.00 22.84 166 LEU C CA 1
ATOM 4687 C C . LEU C 1 166 ? 18.354 43.719 -36.870 1.00 23.47 166 LEU C C 1
ATOM 4688 O O . LEU C 1 166 ? 19.421 44.009 -37.391 1.00 24.37 166 LEU C O 1
ATOM 4693 N N . PRO C 1 167 ? 17.280 43.361 -37.600 1.00 22.56 167 PRO C N 1
ATOM 4694 C CA . PRO C 1 167 ? 17.435 43.305 -39.055 1.00 21.52 167 PRO C CA 1
ATOM 4695 C C . PRO C 1 167 ? 18.058 44.574 -39.684 1.00 20.99 167 PRO C C 1
ATOM 4696 O O . PRO C 1 167 ? 18.979 44.471 -40.501 1.00 21.00 167 PRO C O 1
ATOM 4700 N N . GLY C 1 168 ? 17.577 45.751 -39.298 1.00 20.11 168 GLY C N 1
ATOM 4701 C CA . GLY C 1 168 ? 18.106 47.003 -39.840 1.00 19.31 168 GLY C CA 1
ATOM 4702 C C . GLY C 1 168 ? 19.581 47.180 -39.556 1.00 19.54 168 GLY C C 1
ATOM 4703 O O . GLY C 1 168 ? 20.360 47.490 -40.461 1.00 20.20 168 GLY C O 1
ATOM 4704 N N . VAL C 1 169 ? 19.968 46.955 -38.298 1.00 19.66 169 VAL C N 1
ATOM 4705 C CA . VAL C 1 169 ? 21.351 47.104 -37.854 1.00 19.86 169 VAL C CA 1
ATOM 4706 C C . VAL C 1 169 ? 22.239 46.062 -38.515 1.00 19.96 169 VAL C C 1
ATOM 4707 O O . VAL C 1 169 ? 23.282 46.393 -39.057 1.00 20.07 169 VAL C O 1
ATOM 4711 N N . TYR C 1 170 ? 21.822 44.801 -38.456 1.00 20.56 170 TYR C N 1
ATOM 4712 C CA . TYR C 1 170 ? 22.568 43.685 -39.072 1.00 21.32 170 TYR C CA 1
ATOM 4713 C C . TYR C 1 170 ? 22.817 43.925 -40.552 1.00 21.94 170 TYR C C 1
ATOM 4714 O O . TYR C 1 170 ? 23.908 43.635 -41.047 1.00 23.04 170 TYR C O 1
ATOM 4723 N N . LYS C 1 171 ? 21.821 44.452 -41.257 1.00 22.46 171 LYS C N 1
ATOM 4724 C CA . LYS C 1 171 ? 21.988 44.736 -42.675 1.00 23.29 171 LYS C CA 1
ATOM 4725 C C . LYS C 1 171 ? 23.087 45.777 -42.916 1.00 23.77 171 LYS C C 1
ATOM 4726 O O . LYS C 1 171 ? 23.924 45.595 -43.808 1.00 25.51 171 LYS C O 1
ATOM 4732 N N . ALA C 1 172 ? 23.082 46.858 -42.135 1.00 22.42 172 ALA C N 1
ATOM 4733 C CA . ALA C 1 172 ? 24.093 47.915 -42.289 1.00 20.91 172 ALA C CA 1
ATOM 4734 C C . ALA C 1 172 ? 25.491 47.370 -42.022 1.00 19.77 172 ALA C C 1
ATOM 4735 O O . ALA C 1 172 ? 26.413 47.596 -42.794 1.00 19.23 172 ALA C O 1
ATOM 4737 N N . ILE C 1 173 ? 25.620 46.637 -40.929 1.00 19.36 173 ILE C N 1
ATOM 4738 C CA . ILE C 1 173 ? 26.889 46.060 -40.519 1.00 19.86 173 ILE C CA 1
ATOM 4739 C C . ILE C 1 173 ? 27.427 45.083 -41.571 1.00 19.90 173 ILE C C 1
ATOM 4740 O O . ILE C 1 173 ? 28.613 45.105 -41.886 1.00 19.24 173 ILE C O 1
ATOM 4745 N N . ALA C 1 174 ? 26.550 44.228 -42.093 1.00 20.10 174 ALA C N 1
ATOM 4746 C CA . ALA C 1 174 ? 26.931 43.244 -43.109 1.00 20.15 174 ALA C CA 1
ATOM 4747 C C . ALA C 1 174 ? 27.406 43.953 -44.373 1.00 21.52 174 ALA C C 1
ATOM 4748 O O . ALA C 1 174 ? 28.453 43.615 -44.933 1.00 20.45 174 ALA C O 1
ATOM 4750 N N . GLU C 1 175 ? 26.609 44.937 -44.797 1.00 22.61 175 GLU C N 1
ATOM 4751 C CA . GLU C 1 175 ? 26.924 45.775 -45.942 1.00 23.28 175 GLU C CA 1
ATOM 4752 C C . GLU C 1 175 ? 28.266 46.487 -45.735 1.00 22.03 175 GLU C C 1
ATOM 4753 O O . GLU C 1 175 ? 29.088 46.515 -46.642 1.00 23.01 175 GLU C O 1
ATOM 4759 N N . ALA C 1 176 ? 28.497 47.037 -44.548 1.00 20.82 176 ALA C N 1
ATOM 4760 C CA . ALA C 1 176 ? 29.749 47.755 -44.256 1.00 20.54 176 ALA C CA 1
ATOM 4761 C C . ALA C 1 176 ? 30.955 46.853 -44.370 1.00 20.56 176 ALA C C 1
ATOM 4762 O O . ALA C 1 176 ? 32.033 47.296 -44.706 1.00 19.91 176 ALA C O 1
ATOM 4764 N N . ALA C 1 177 ? 30.761 45.575 -44.067 1.00 22.18 177 ALA C N 1
ATOM 4765 C CA . ALA C 1 177 ? 31.815 44.568 -44.157 1.00 21.63 177 ALA C CA 1
ATOM 4766 C C . ALA C 1 177 ? 31.971 43.987 -45.560 1.00 21.29 177 ALA C C 1
ATOM 4767 O O . ALA C 1 177 ? 32.804 43.124 -45.755 1.00 22.31 177 ALA C O 1
ATOM 4769 N N . GLY C 1 178 ? 31.159 44.431 -46.517 1.00 21.16 178 GLY C N 1
ATOM 4770 C CA . GLY C 1 178 ? 31.110 43.821 -47.842 1.00 21.77 178 GLY C CA 1
ATOM 4771 C C . GLY C 1 178 ? 30.674 42.354 -47.860 1.00 21.49 178 GLY C C 1
ATOM 4772 O O . GLY C 1 178 ? 31.227 41.545 -48.601 1.00 22.80 178 GLY C O 1
ATOM 4773 N N . GLU C 1 179 ? 29.679 42.026 -47.043 1.00 20.64 179 GLU C N 1
ATOM 4774 C CA . GLU C 1 179 ? 29.190 40.650 -46.890 1.00 20.09 179 GLU C CA 1
ATOM 4775 C C . GLU C 1 179 ? 27.670 40.622 -47.067 1.00 19.17 179 GLU C C 1
ATOM 4776 O O . GLU C 1 179 ? 27.080 41.640 -47.371 1.00 19.12 179 GLU C O 1
ATOM 4782 N N . SER C 1 180 ? 27.033 39.472 -46.890 1.00 18.40 180 SER C N 1
ATOM 4783 C CA . SER C 1 180 ? 25.619 39.338 -47.198 1.00 18.32 180 SER C CA 1
ATOM 4784 C C . SER C 1 180 ? 24.730 39.305 -45.960 1.00 19.74 180 SER C C 1
ATOM 4785 O O . SER C 1 180 ? 25.195 39.031 -44.851 1.00 21.13 180 SER C O 1
ATOM 4788 N N . PHE C 1 181 ? 23.442 39.565 -46.175 1.00 20.63 181 PHE C N 1
ATOM 4789 C CA . PHE C 1 181 ? 22.455 39.655 -45.109 1.00 21.41 181 PHE C CA 1
ATOM 4790 C C . PHE C 1 181 ? 21.153 38.941 -45.453 1.00 22.34 181 PHE C C 1
ATOM 4791 O O . PHE C 1 181 ? 20.760 38.878 -46.608 1.00 21.93 181 PHE C O 1
ATOM 4799 N N . PHE C 1 182 ? 20.483 38.410 -44.433 1.00 23.39 182 PHE C N 1
ATOM 4800 C CA . PHE C 1 182 ? 19.137 37.855 -44.590 1.00 23.32 182 PHE C CA 1
ATOM 4801 C C . PHE C 1 182 ? 18.379 37.950 -43.282 1.00 23.01 182 PHE C C 1
ATOM 4802 O O . PHE C 1 182 ? 18.907 37.618 -42.220 1.00 22.41 182 PHE C O 1
ATOM 4810 N N . ASP C 1 183 ? 17.132 38.386 -43.366 1.00 23.47 183 ASP C N 1
ATOM 4811 C CA . ASP C 1 183 ? 16.291 38.555 -42.179 1.00 24.32 183 ASP C CA 1
ATOM 4812 C C . ASP C 1 183 ? 15.382 37.337 -42.008 1.00 23.53 183 ASP C C 1
ATOM 4813 O O . ASP C 1 183 ? 14.422 37.157 -42.739 1.00 21.40 183 ASP C O 1
ATOM 4818 N N . ALA C 1 184 ? 15.679 36.509 -41.025 1.00 25.01 184 ALA C N 1
ATOM 4819 C CA . ALA C 1 184 ? 14.849 35.342 -40.761 1.00 25.63 184 ALA C CA 1
ATOM 4820 C C . ALA C 1 184 ? 13.393 35.750 -40.493 1.00 26.12 184 ALA C C 1
ATOM 4821 O O . ALA C 1 184 ? 12.468 34.991 -40.800 1.00 27.89 184 ALA C O 1
ATOM 4823 N N . GLY C 1 185 ? 13.189 36.945 -39.937 1.00 24.01 185 GLY C N 1
ATOM 4824 C CA . GLY C 1 185 ? 11.852 37.474 -39.710 1.00 23.45 185 GLY C CA 1
ATOM 4825 C C . GLY C 1 185 ? 11.022 37.717 -40.964 1.00 22.90 185 GLY C C 1
ATOM 4826 O O . GLY C 1 185 ? 9.806 37.893 -40.870 1.00 21.49 185 GLY C O 1
ATOM 4827 N N . SER C 1 186 ? 11.665 37.737 -42.131 1.00 23.39 186 SER C N 1
ATOM 4828 C CA . SER C 1 186 ? 10.950 37.893 -43.402 1.00 23.46 186 SER C CA 1
ATOM 4829 C C . SER C 1 186 ? 10.198 36.625 -43.830 1.00 23.82 186 SER C C 1
ATOM 4830 O O . SER C 1 186 ? 9.299 36.708 -44.654 1.00 23.16 186 SER C O 1
ATOM 4833 N N . VAL C 1 187 ? 10.566 35.467 -43.279 1.00 25.05 187 VAL C N 1
ATOM 4834 C CA . VAL C 1 187 ? 9.940 34.191 -43.654 1.00 25.85 187 VAL C CA 1
ATOM 4835 C C . VAL C 1 187 ? 9.356 33.379 -42.492 1.00 24.88 187 VAL C C 1
ATOM 4836 O O . VAL C 1 187 ? 8.603 32.448 -42.737 1.00 24.11 187 VAL C O 1
ATOM 4840 N N . VAL C 1 188 ? 9.731 33.702 -41.251 1.00 24.12 188 VAL C N 1
ATOM 4841 C CA . VAL C 1 188 ? 9.213 33.005 -40.054 1.00 24.65 188 VAL C CA 1
ATOM 4842 C C . VAL C 1 188 ? 9.121 33.937 -38.842 1.00 24.70 188 VAL C C 1
ATOM 4843 O O . VAL C 1 188 ? 9.664 35.041 -38.849 1.00 25.16 188 VAL C O 1
ATOM 4847 N N . SER C 1 189 ? 8.437 33.465 -37.802 1.00 24.69 189 SER C N 1
ATOM 4848 C CA . SER C 1 189 ? 8.457 34.123 -36.495 1.00 25.41 189 SER C CA 1
ATOM 4849 C C . SER C 1 189 ? 8.563 33.104 -35.367 1.00 27.31 189 SER C C 1
ATOM 4850 O O . SER C 1 189 ? 8.437 31.891 -35.578 1.00 25.33 189 SER C O 1
ATOM 4853 N N . THR C 1 190 ? 8.829 33.627 -34.172 1.00 29.27 190 THR C N 1
ATOM 4854 C CA . THR C 1 190 ? 9.075 32.790 -33.009 1.00 28.08 190 THR C CA 1
ATOM 4855 C C . THR C 1 190 ? 7.735 32.233 -32.523 1.00 27.02 190 THR C C 1
ATOM 4856 O O . THR C 1 190 ? 6.997 32.874 -31.764 1.00 25.98 190 THR C O 1
ATOM 4860 N N . ASP C 1 191 ? 7.430 31.030 -32.996 1.00 27.06 191 ASP C N 1
ATOM 4861 C CA . ASP C 1 191 ? 6.144 30.378 -32.731 1.00 27.29 191 ASP C CA 1
ATOM 4862 C C . ASP C 1 191 ? 6.211 29.322 -31.633 1.00 24.55 191 ASP C C 1
ATOM 4863 O O . ASP C 1 191 ? 5.213 28.696 -31.313 1.00 23.33 191 ASP C O 1
ATOM 4868 N N . GLY C 1 192 ? 7.375 29.102 -31.051 1.00 23.24 192 GLY C N 1
ATOM 4869 C CA . GLY C 1 192 ? 7.465 28.146 -29.950 1.00 22.79 192 GLY C CA 1
ATOM 4870 C C . GLY C 1 192 ? 6.620 28.551 -28.768 1.00 21.51 192 GLY C C 1
ATOM 4871 O O . GLY C 1 192 ? 6.422 29.735 -28.523 1.00 21.65 192 GLY C O 1
ATOM 4872 N N . VAL C 1 193 ? 6.132 27.564 -28.033 1.00 21.08 193 VAL C N 1
ATOM 4873 C CA . VAL C 1 193 ? 5.253 27.829 -26.885 1.00 20.50 193 VAL C CA 1
ATOM 4874 C C . VAL C 1 193 ? 5.904 28.717 -25.807 1.00 19.91 193 VAL C C 1
ATOM 4875 O O . VAL C 1 193 ? 5.211 29.449 -25.125 1.00 19.11 193 VAL C O 1
ATOM 4879 N N . ASP C 1 194 ? 7.230 28.659 -25.669 1.00 19.48 194 ASP C N 1
ATOM 4880 C CA . ASP C 1 194 ? 7.939 29.440 -24.639 1.00 18.16 194 ASP C CA 1
ATOM 4881 C C . ASP C 1 194 ? 8.253 30.872 -25.079 1.00 18.12 194 ASP C C 1
ATOM 4882 O O . ASP C 1 194 ? 8.818 31.621 -24.316 1.00 17.51 194 ASP C O 1
ATOM 4887 N N . GLY C 1 195 ? 7.881 31.238 -26.302 1.00 18.30 195 GLY C N 1
ATOM 4888 C CA . GLY C 1 195 ? 8.089 32.593 -26.822 1.00 18.25 195 GLY C CA 1
ATOM 4889 C C . GLY C 1 195 ? 9.510 32.912 -27.273 1.00 18.51 195 GLY C C 1
ATOM 4890 O O . GLY C 1 195 ? 9.825 34.075 -27.536 1.00 18.47 195 GLY C O 1
ATOM 4891 N N . ILE C 1 196 ? 10.370 31.893 -27.359 1.00 18.16 196 ILE C N 1
ATOM 4892 C CA . ILE C 1 196 ? 11.775 32.092 -27.729 1.00 18.39 196 ILE C CA 1
ATOM 4893 C C . ILE C 1 196 ? 12.279 31.184 -28.843 1.00 17.90 196 ILE C C 1
ATOM 4894 O O . ILE C 1 196 ? 13.015 31.643 -29.713 1.00 17.57 196 ILE C O 1
ATOM 4899 N N . HIS C 1 197 ? 11.879 29.917 -28.825 1.00 18.22 197 HIS C N 1
ATOM 4900 C CA . HIS C 1 197 ? 12.413 28.908 -29.747 1.00 17.98 197 HIS C CA 1
ATOM 4901 C C . HIS C 1 197 ? 11.429 28.501 -30.817 1.00 17.85 197 HIS C C 1
ATOM 4902 O O . HIS C 1 197 ? 10.305 28.998 -30.845 1.00 17.27 197 HIS C O 1
ATOM 4909 N N . PHE C 1 198 ? 11.880 27.632 -31.725 1.00 18.59 198 PHE C N 1
ATOM 4910 C CA . PHE C 1 198 ? 11.119 27.320 -32.939 1.00 19.37 198 PHE C CA 1
ATOM 4911 C C . PHE C 1 198 ? 10.505 25.915 -32.909 1.00 19.98 198 PHE C C 1
ATOM 4912 O O . PHE C 1 198 ? 11.082 24.976 -32.370 1.00 19.40 198 PHE C O 1
ATOM 4920 N N . THR C 1 199 ? 9.355 25.788 -33.552 1.00 20.89 199 THR C N 1
ATOM 4921 C CA . THR C 1 199 ? 8.759 24.486 -33.833 1.00 21.69 199 THR C CA 1
ATOM 4922 C C . THR C 1 199 ? 9.457 23.876 -35.040 1.00 22.92 199 THR C C 1
ATOM 4923 O O . THR C 1 199 ? 10.190 24.563 -35.747 1.00 21.83 199 THR C O 1
ATOM 4927 N N . ALA C 1 200 ? 9.195 22.594 -35.283 1.00 24.66 200 ALA C N 1
ATOM 4928 C CA . ALA C 1 200 ? 9.742 21.913 -36.450 1.00 25.60 200 ALA C CA 1
ATOM 4929 C C . ALA C 1 200 ? 9.202 22.506 -37.750 1.00 27.76 200 ALA C C 1
ATOM 4930 O O . ALA C 1 200 ? 9.906 22.548 -38.768 1.00 28.49 200 ALA C O 1
ATOM 4932 N N . GLU C 1 201 ? 7.956 22.971 -37.722 1.00 30.27 201 GLU C N 1
ATOM 4933 C CA . GLU C 1 201 ? 7.360 23.600 -38.897 1.00 32.16 201 GLU C CA 1
ATOM 4934 C C . GLU C 1 201 ? 8.128 24.877 -39.259 1.00 30.17 201 GLU C C 1
ATOM 4935 O O . GLU C 1 201 ? 8.397 25.122 -40.425 1.00 28.28 201 GLU C O 1
ATOM 4941 N N . THR C 1 202 ? 8.491 25.673 -38.254 1.00 28.35 202 THR C N 1
ATOM 4942 C CA . THR C 1 202 ? 9.239 26.919 -38.482 1.00 26.62 202 THR C CA 1
ATOM 4943 C C . THR C 1 202 ? 10.656 26.630 -38.956 1.00 27.29 202 THR C C 1
ATOM 4944 O O . THR C 1 202 ? 11.185 27.330 -39.815 1.00 27.14 202 THR C O 1
ATOM 4948 N N . ASN C 1 203 ? 11.274 25.602 -38.390 1.00 28.32 203 ASN C N 1
ATOM 4949 C CA . ASN C 1 203 ? 12.593 25.161 -38.845 1.00 27.47 203 ASN C CA 1
ATOM 4950 C C . ASN C 1 203 ? 12.583 24.842 -40.329 1.00 27.34 203 ASN C C 1
ATOM 4951 O O . ASN C 1 203 ? 13.460 25.283 -41.068 1.00 25.16 203 ASN C O 1
ATOM 4956 N N . ARG C 1 204 ? 11.584 24.071 -40.752 1.00 29.48 204 ARG C N 1
ATOM 4957 C CA . ARG C 1 204 ? 11.435 23.675 -42.162 1.00 29.28 204 ARG C CA 1
ATOM 4958 C C . ARG C 1 204 ? 11.346 24.875 -43.085 1.00 26.53 204 ARG C C 1
ATOM 4959 O O . ARG C 1 204 ? 12.033 24.915 -44.094 1.00 26.29 204 ARG C O 1
ATOM 4967 N N . THR C 1 205 ? 10.513 25.845 -42.735 1.00 24.24 205 THR C N 1
ATOM 4968 C CA . THR C 1 205 ? 10.362 27.044 -43.550 1.00 23.86 205 THR C CA 1
ATOM 4969 C C . THR C 1 205 ? 11.703 27.774 -43.672 1.00 24.40 205 THR C C 1
ATOM 4970 O O . THR C 1 205 ? 12.122 28.132 -44.779 1.00 24.17 205 THR C O 1
ATOM 4974 N N . LEU C 1 206 ? 12.375 27.964 -42.534 1.00 24.21 206 LEU C N 1
ATOM 4975 C CA . LEU C 1 206 ? 13.644 28.697 -42.485 1.00 24.08 206 LEU C CA 1
ATOM 4976 C C . LEU C 1 206 ? 14.738 27.997 -43.279 1.00 23.87 206 LEU C C 1
ATOM 4977 O O . LEU C 1 206 ? 15.458 28.635 -44.040 1.00 22.64 206 LEU C O 1
ATOM 4982 N N . GLY C 1 207 ? 14.849 26.688 -43.095 1.00 23.98 207 GLY C N 1
ATOM 4983 C CA . GLY C 1 207 ? 15.839 25.893 -43.807 1.00 25.49 207 GLY C CA 1
ATOM 4984 C C . GLY C 1 207 ? 15.708 26.029 -45.308 1.00 27.08 207 GLY C C 1
ATOM 4985 O O . GLY C 1 207 ? 16.704 26.205 -46.018 1.00 27.79 207 GLY C O 1
ATOM 4986 N N . ALA C 1 208 ? 14.467 25.961 -45.788 1.00 27.71 208 ALA C N 1
ATOM 4987 C CA . ALA C 1 208 ? 14.194 26.019 -47.223 1.00 27.82 208 ALA C CA 1
ATOM 4988 C C . ALA C 1 208 ? 14.457 27.415 -47.766 1.00 27.34 208 ALA C C 1
ATOM 4989 O O . ALA C 1 208 ? 14.994 27.552 -48.858 1.00 27.17 208 ALA C O 1
ATOM 4991 N N . ALA C 1 209 ? 14.084 28.443 -47.003 1.00 26.30 209 ALA C N 1
ATOM 4992 C CA . ALA C 1 209 ? 14.302 29.830 -47.406 1.00 26.57 209 ALA C CA 1
ATOM 4993 C C . ALA C 1 209 ? 15.769 30.159 -47.444 1.00 26.27 209 ALA C C 1
ATOM 4994 O O . ALA C 1 209 ? 16.231 30.787 -48.394 1.00 28.69 209 ALA C O 1
ATOM 4996 N N . VAL C 1 210 ? 16.512 29.744 -46.419 1.00 24.47 210 VAL C N 1
ATOM 4997 C CA . VAL C 1 210 ? 17.949 30.033 -46.353 1.00 23.10 210 VAL C CA 1
ATOM 4998 C C . VAL C 1 210 ? 18.707 29.316 -47.473 1.00 21.88 210 VAL C C 1
ATOM 4999 O O . VAL C 1 210 ? 19.658 29.855 -48.009 1.00 20.21 210 VAL C O 1
ATOM 5003 N N . ALA C 1 211 ? 18.269 28.115 -47.833 1.00 22.57 211 ALA C N 1
ATOM 5004 C CA . ALA C 1 211 ? 18.867 27.371 -48.936 1.00 24.01 211 ALA C CA 1
ATOM 5005 C C . ALA C 1 211 ? 18.789 28.132 -50.269 1.00 26.23 211 ALA C C 1
ATOM 5006 O O . ALA C 1 211 ? 19.744 28.103 -51.045 1.00 28.19 211 ALA C O 1
ATOM 5008 N N . GLN C 1 212 ? 17.668 28.801 -50.531 1.00 27.51 212 GLN C N 1
ATOM 5009 C CA . GLN C 1 212 ? 17.514 29.629 -51.734 1.00 29.30 212 GLN C CA 1
ATOM 5010 C C . GLN C 1 212 ? 18.571 30.736 -51.715 1.00 29.40 212 GLN C C 1
ATOM 5011 O O . GLN C 1 212 ? 19.268 30.969 -52.704 1.00 30.09 212 GLN C O 1
ATOM 5017 N N . LYS C 1 213 ? 18.675 31.406 -50.574 1.00 29.77 213 LYS C N 1
ATOM 5018 C CA . LYS C 1 213 ? 19.617 32.494 -50.405 1.00 30.38 213 LYS C CA 1
ATOM 5019 C C . LYS C 1 213 ? 21.057 32.021 -50.633 1.00 31.16 213 LYS C C 1
ATOM 5020 O O . LYS C 1 213 ? 21.826 32.670 -51.335 1.00 30.82 213 LYS C O 1
ATOM 5026 N N . VAL C 1 214 ? 21.410 30.885 -50.047 1.00 31.55 214 VAL C N 1
ATOM 5027 C CA . VAL C 1 214 ? 22.760 30.345 -50.172 1.00 33.28 214 VAL C CA 1
ATOM 5028 C C . VAL C 1 214 ? 23.133 30.094 -51.636 1.00 34.69 214 VAL C C 1
ATOM 5029 O O . VAL C 1 214 ? 24.208 30.516 -52.079 1.00 36.40 214 VAL C O 1
ATOM 5033 N N . LYS C 1 215 ? 22.252 29.428 -52.382 1.00 33.78 215 LYS C N 1
ATOM 5034 C CA . LYS C 1 215 ? 22.493 29.140 -53.807 1.00 32.88 215 LYS C CA 1
ATOM 5035 C C . LYS C 1 215 ? 22.725 30.411 -54.636 1.00 34.11 215 LYS C C 1
ATOM 5036 O O . LYS C 1 215 ? 23.561 30.424 -55.542 1.00 39.54 215 LYS C O 1
ATOM 5042 N N . THR C 1 216 ? 21.967 31.460 -54.337 1.00 32.58 216 THR C N 1
ATOM 5043 C CA . THR C 1 216 ? 22.205 32.774 -54.921 1.00 34.17 216 THR C CA 1
ATOM 5044 C C . THR C 1 216 ? 23.652 33.249 -54.726 1.00 37.18 216 THR C C 1
ATOM 5045 O O . THR C 1 216 ? 24.240 33.814 -55.649 1.00 36.59 216 THR C O 1
ATOM 5049 N N . LEU C 1 217 ? 24.213 33.017 -53.538 1.00 41.39 217 LEU C N 1
ATOM 5050 C CA . LEU C 1 217 ? 25.570 33.465 -53.220 1.00 41.37 217 LEU C CA 1
ATOM 5051 C C . LEU C 1 217 ? 26.669 32.587 -53.814 1.00 41.48 217 LEU C C 1
ATOM 5052 O O . LEU C 1 217 ? 27.694 33.101 -54.233 1.00 43.36 217 LEU C O 1
ATOM 5057 N N . LEU C 1 218 ? 26.463 31.276 -53.853 1.00 42.90 218 LEU C N 1
ATOM 5058 C CA . LEU C 1 218 ? 27.535 30.360 -54.257 1.00 46.90 218 LEU C CA 1
ATOM 5059 C C . LEU C 1 218 ? 27.470 29.795 -55.699 1.00 49.96 218 LEU C C 1
ATOM 5060 O O . LEU C 1 218 ? 28.480 29.373 -56.222 1.00 51.40 218 LEU C O 1
ATOM 5065 N N . GLN C 1 219 ? 26.298 29.848 -56.363 1.00 53.21 219 GLN C N 1
ATOM 5066 C CA . GLN C 1 219 ? 26.006 29.002 -57.569 1.00 53.76 219 GLN C CA 1
ATOM 5067 C C . GLN C 1 219 ? 26.541 27.568 -57.412 1.00 56.24 219 GLN C C 1
ATOM 5068 O O . GLN C 1 219 ? 25.797 26.642 -57.075 1.00 56.17 219 GLN C O 1
ATOM 5074 N N . ASP D 1 2 ? 9.858 50.130 -44.803 1.00 65.28 2 ASP D N 1
ATOM 5075 C CA . ASP D 1 2 ? 9.449 48.763 -45.353 1.00 64.60 2 ASP D CA 1
ATOM 5076 C C . ASP D 1 2 ? 9.396 48.738 -46.884 1.00 62.47 2 ASP D C 1
ATOM 5077 O O . ASP D 1 2 ? 8.501 49.376 -47.475 1.00 56.73 2 ASP D O 1
ATOM 5082 N N . LYS D 1 3 ? 10.384 48.075 -47.483 1.00 58.44 3 LYS D N 1
ATOM 5083 C CA . LYS D 1 3 ? 10.732 48.295 -48.895 1.00 53.20 3 LYS D CA 1
ATOM 5084 C C . LYS D 1 3 ? 9.535 48.053 -49.819 1.00 48.24 3 LYS D C 1
ATOM 5085 O O . LYS D 1 3 ? 8.847 47.062 -49.677 1.00 47.08 3 LYS D O 1
ATOM 5091 N N . ILE D 1 4 ? 9.269 48.995 -50.735 1.00 43.43 4 ILE D N 1
ATOM 5092 C CA . ILE D 1 4 ? 8.167 48.848 -51.694 1.00 38.64 4 ILE D CA 1
ATOM 5093 C C . ILE D 1 4 ? 8.629 47.909 -52.800 1.00 37.95 4 ILE D C 1
ATOM 5094 O O . ILE D 1 4 ? 9.707 48.084 -53.351 1.00 42.96 4 ILE D O 1
ATOM 5099 N N . LYS D 1 5 ? 7.807 46.923 -53.137 1.00 35.44 5 LYS D N 1
ATOM 5100 C CA . LYS D 1 5 ? 8.155 45.926 -54.168 1.00 31.91 5 LYS D CA 1
ATOM 5101 C C . LYS D 1 5 ? 7.796 46.370 -55.581 1.00 27.96 5 LYS D C 1
ATOM 5102 O O . LYS D 1 5 ? 6.662 46.762 -55.860 1.00 25.77 5 LYS D O 1
ATOM 5108 N N . ARG D 1 6 ? 8.782 46.293 -56.472 1.00 25.23 6 ARG D N 1
ATOM 5109 C CA . ARG D 1 6 ? 8.611 46.816 -57.826 1.00 24.14 6 ARG D CA 1
ATOM 5110 C C . ARG D 1 6 ? 8.295 45.712 -58.845 1.00 22.99 6 ARG D C 1
ATOM 5111 O O . ARG D 1 6 ? 9.059 44.753 -58.993 1.00 22.57 6 ARG D O 1
ATOM 5119 N N . VAL D 1 7 ? 7.156 45.845 -59.533 1.00 21.34 7 VAL D N 1
ATOM 5120 C CA . VAL D 1 7 ? 6.726 44.848 -60.528 1.00 20.28 7 VAL D CA 1
ATOM 5121 C C . VAL D 1 7 ? 6.643 45.447 -61.934 1.00 19.69 7 VAL D C 1
ATOM 5122 O O . VAL D 1 7 ? 5.909 46.402 -62.163 1.00 18.92 7 VAL D O 1
ATOM 5126 N N . PHE D 1 8 ? 7.400 44.879 -62.870 1.00 19.92 8 PHE D N 1
ATOM 5127 C CA . PHE D 1 8 ? 7.427 45.362 -64.248 1.00 19.80 8 PHE D CA 1
ATOM 5128 C C . PHE D 1 8 ? 6.562 44.462 -65.109 1.00 18.57 8 PHE D C 1
ATOM 5129 O O . PHE D 1 8 ? 6.742 43.251 -65.110 1.00 18.04 8 PHE D O 1
ATOM 5137 N N . VAL D 1 9 ? 5.619 45.062 -65.832 1.00 17.67 9 VAL D N 1
ATOM 5138 C CA . VAL D 1 9 ? 4.713 44.316 -66.702 1.00 17.15 9 VAL D CA 1
ATOM 5139 C C . VAL D 1 9 ? 5.030 44.608 -68.162 1.00 17.18 9 VAL D C 1
ATOM 5140 O O . VAL D 1 9 ? 4.951 45.756 -68.608 1.00 17.44 9 VAL D O 1
ATOM 5144 N N . PHE D 1 10 ? 5.342 43.555 -68.907 1.00 16.69 10 PHE D N 1
ATOM 5145 C CA . PHE D 1 10 ? 5.809 43.671 -70.275 1.00 16.19 10 PHE D CA 1
ATOM 5146 C C . PHE D 1 10 ? 4.829 42.928 -71.154 1.00 16.84 10 PHE D C 1
ATOM 5147 O O . PHE D 1 10 ? 4.728 41.697 -71.074 1.00 17.43 10 PHE D O 1
ATOM 5155 N N . GLY D 1 11 ? 4.103 43.652 -71.992 1.00 17.34 11 GLY D N 1
ATOM 5156 C CA . GLY D 1 11 ? 3.097 43.013 -72.832 1.00 18.48 11 GLY D CA 1
ATOM 5157 C C . GLY D 1 11 ? 2.813 43.713 -74.141 1.00 19.75 11 GLY D C 1
ATOM 5158 O O . GLY D 1 11 ? 3.611 44.503 -74.629 1.00 18.85 11 GLY D O 1
ATOM 5159 N N . ASP D 1 12 ? 1.647 43.404 -74.695 1.00 22.74 12 ASP D N 1
ATOM 5160 C CA . ASP D 1 12 ? 1.238 43.889 -76.005 1.00 24.28 12 ASP D CA 1
ATOM 5161 C C . ASP D 1 12 ? 0.053 44.834 -75.813 1.00 25.77 12 ASP D C 1
ATOM 5162 O O . ASP D 1 12 ? -0.038 45.502 -74.799 1.00 27.77 12 ASP D O 1
ATOM 5177 N N . LEU D 1 14 ? -2.984 44.269 -75.254 1.00 24.36 14 LEU D N 1
ATOM 5178 C CA . LEU D 1 14 ? -3.796 43.845 -74.106 1.00 22.96 14 LEU D CA 1
ATOM 5179 C C . LEU D 1 14 ? -3.371 44.580 -72.830 1.00 22.10 14 LEU D C 1
ATOM 5180 O O . LEU D 1 14 ? -4.184 44.854 -71.968 1.00 20.47 14 LEU D O 1
ATOM 5185 N N . THR D 1 15 ? -2.078 44.863 -72.728 1.00 22.06 15 THR D N 1
ATOM 5186 C CA . THR D 1 15 ? -1.466 45.525 -71.579 1.00 20.71 15 THR D CA 1
ATOM 5187 C C . THR D 1 15 ? -1.402 47.061 -71.762 1.00 20.67 15 THR D C 1
ATOM 5188 O O . THR D 1 15 ? -1.431 47.804 -70.795 1.00 20.22 15 THR D O 1
ATOM 5192 N N . TRP D 1 16 ? -1.301 47.524 -73.002 1.00 21.55 16 TRP D N 1
ATOM 5193 C CA . TRP D 1 16 ? -1.445 48.952 -73.325 1.00 22.60 16 TRP D CA 1
ATOM 5194 C C . TRP D 1 16 ? -2.836 49.438 -72.944 1.00 22.58 16 TRP D C 1
ATOM 5195 O O . TRP D 1 16 ? -2.996 50.497 -72.346 1.00 21.78 16 TRP D O 1
ATOM 5206 N N . GLY D 1 17 ? -3.838 48.645 -73.316 1.00 22.87 17 GLY D N 1
ATOM 5207 C CA . GLY D 1 17 ? -5.234 48.971 -73.056 1.00 22.80 17 GLY D CA 1
ATOM 5208 C C . GLY D 1 17 ? -6.047 49.212 -74.318 1.00 22.38 17 GLY D C 1
ATOM 5209 O O . GLY D 1 17 ? -6.741 50.219 -74.412 1.00 23.15 17 GLY D O 1
ATOM 5210 N N . TRP D 1 18 ? -5.978 48.287 -75.272 1.00 21.30 18 TRP D N 1
ATOM 5211 C CA . TRP D 1 18 ? -6.748 48.389 -76.505 1.00 20.52 18 TRP D CA 1
ATOM 5212 C C . TRP D 1 18 ? -8.228 48.239 -76.190 1.00 20.24 18 TRP D C 1
ATOM 5213 O O . TRP D 1 18 ? -8.646 47.208 -75.648 1.00 19.41 18 TRP D O 1
ATOM 5224 N N . THR D 1 19 ? -9.007 49.262 -76.549 1.00 20.14 19 THR D N 1
ATOM 5225 C CA . THR D 1 19 ? -10.456 49.219 -76.410 1.00 20.67 19 THR D CA 1
ATOM 5226 C C . THR D 1 19 ? -11.040 48.520 -77.643 1.00 21.74 19 THR D C 1
ATOM 5227 O O . THR D 1 19 ? -10.883 49.030 -78.750 1.00 22.21 19 THR D O 1
ATOM 5231 N N . PRO D 1 20 ? -11.693 47.344 -77.465 1.00 22.27 20 PRO D N 1
ATOM 5232 C CA . PRO D 1 20 ? -12.280 46.654 -78.621 1.00 23.06 20 PRO D CA 1
ATOM 5233 C C . PRO D 1 20 ? -13.445 47.444 -79.217 1.00 24.39 20 PRO D C 1
ATOM 5234 O O . PRO D 1 20 ? -14.299 47.932 -78.473 1.00 24.44 20 PRO D O 1
ATOM 5238 N N . VAL D 1 21 ? -13.453 47.572 -80.545 1.00 25.85 21 VAL D N 1
ATOM 5239 C CA . VAL D 1 21 ? -14.422 48.410 -81.244 1.00 26.94 21 VAL D CA 1
ATOM 5240 C C . VAL D 1 21 ? -14.744 47.884 -82.636 1.00 27.78 21 VAL D C 1
ATOM 5241 O O . VAL D 1 21 ? -14.091 46.960 -83.135 1.00 30.02 21 VAL D O 1
ATOM 5245 N N . ALA D 1 22 ? -15.767 48.473 -83.247 1.00 27.64 22 ALA D N 1
ATOM 5246 C CA . ALA D 1 22 ? -16.163 48.131 -84.601 1.00 27.05 22 ALA D CA 1
ATOM 5247 C C . ALA D 1 22 ? -16.303 49.428 -85.407 1.00 26.22 22 ALA D C 1
ATOM 5248 O O . ALA D 1 22 ? -17.029 50.316 -84.994 1.00 25.24 22 ALA D O 1
ATOM 5250 N N . PRO D 1 23 ? -15.586 49.562 -86.521 1.00 27.44 23 PRO D N 1
ATOM 5251 C CA . PRO D 1 23 ? -14.626 48.550 -87.000 1.00 28.81 23 PRO D CA 1
ATOM 5252 C C . PRO D 1 23 ? -13.390 48.453 -86.084 1.00 28.79 23 PRO D C 1
ATOM 5253 O O . PRO D 1 23 ? -13.142 49.370 -85.266 1.00 29.16 23 PRO D O 1
ATOM 5257 N N . ILE D 1 24 ? -12.646 47.347 -86.221 1.00 27.65 24 ILE D N 1
ATOM 5258 C CA . ILE D 1 24 ? -11.518 47.007 -85.324 1.00 26.85 24 ILE D CA 1
ATOM 5259 C C . ILE D 1 24 ? -10.543 48.152 -85.048 1.00 25.30 24 ILE D C 1
ATOM 5260 O O . ILE D 1 24 ? -10.078 48.294 -83.914 1.00 24.44 24 ILE D O 1
ATOM 5265 N N . VAL D 1 25 ? -10.268 48.952 -86.078 1.00 24.80 25 VAL D N 1
ATOM 5266 C CA . VAL D 1 25 ? -9.417 50.155 -85.989 1.00 25.78 25 VAL D CA 1
ATOM 5267 C C . VAL D 1 25 ? -10.151 51.358 -86.616 1.00 25.17 25 VAL D C 1
ATOM 5268 O O . VAL D 1 25 ? -10.974 51.175 -87.514 1.00 24.47 25 VAL D O 1
ATOM 5272 N N . PRO D 1 26 ? -9.879 52.577 -86.164 1.00 24.59 26 PRO D N 1
ATOM 5273 C CA . PRO D 1 26 ? -8.955 52.876 -85.068 1.00 24.46 26 PRO D CA 1
ATOM 5274 C C . PRO D 1 26 ? -9.580 52.683 -83.693 1.00 23.08 26 PRO D C 1
ATOM 5275 O O . PRO D 1 26 ? -10.794 52.717 -83.558 1.00 22.56 26 PRO D O 1
ATOM 5279 N N . THR D 1 27 ? -8.732 52.482 -82.691 1.00 22.42 27 THR D N 1
ATOM 5280 C CA . THR D 1 27 ? -9.152 52.339 -81.291 1.00 20.73 27 THR D CA 1
ATOM 5281 C C . THR D 1 27 ? -8.669 53.536 -80.477 1.00 19.22 27 THR D C 1
ATOM 5282 O O . THR D 1 27 ? -7.961 54.404 -80.971 1.00 17.46 27 THR D O 1
ATOM 5286 N N . THR D 1 28 ? -9.100 53.581 -79.229 1.00 19.32 28 THR D N 1
ATOM 5287 C CA . THR D 1 28 ? -8.586 54.528 -78.256 1.00 19.43 28 THR D CA 1
ATOM 5288 C C . THR D 1 28 ? -8.234 53.719 -77.009 1.00 19.62 28 THR D C 1
ATOM 5289 O O . THR D 1 28 ? -8.745 52.611 -76.804 1.00 18.56 28 THR D O 1
ATOM 5293 N N . ARG D 1 29 ? -7.363 54.284 -76.182 1.00 20.69 29 ARG D N 1
ATOM 5294 C CA . ARG D 1 29 ? -6.832 53.589 -75.021 1.00 20.82 29 ARG D CA 1
ATOM 5295 C C . ARG D 1 29 ? -7.868 53.499 -73.919 1.00 20.39 29 ARG D C 1
ATOM 5296 O O . ARG D 1 29 ? -8.492 54.487 -73.579 1.00 19.83 29 ARG D O 1
ATOM 5304 N N . HIS D 1 30 ? -8.055 52.315 -73.356 1.00 20.98 30 HIS D N 1
ATOM 5305 C CA . HIS D 1 30 ? -8.905 52.180 -72.173 1.00 22.26 30 HIS D CA 1
ATOM 5306 C C . HIS D 1 30 ? -8.521 53.282 -71.173 1.00 23.97 30 HIS D C 1
ATOM 5307 O O . HIS D 1 30 ? -7.333 53.545 -70.962 1.00 25.03 30 HIS D O 1
ATOM 5314 N N . PRO D 1 31 ? -9.511 53.930 -70.550 1.00 24.75 31 PRO D N 1
ATOM 5315 C CA . PRO D 1 31 ? -9.188 54.806 -69.425 1.00 24.23 31 PRO D CA 1
ATOM 5316 C C . PRO D 1 31 ? -8.346 54.063 -68.394 1.00 24.70 31 PRO D C 1
ATOM 5317 O O . PRO D 1 31 ? -8.544 52.860 -68.187 1.00 24.75 31 PRO D O 1
ATOM 5321 N N . HIS D 1 32 ? -7.421 54.771 -67.754 1.00 24.83 32 HIS D N 1
ATOM 5322 C CA . HIS D 1 32 ? -6.515 54.164 -66.770 1.00 24.61 32 HIS D CA 1
ATOM 5323 C C . HIS D 1 32 ? -7.269 53.301 -65.751 1.00 24.80 32 HIS D C 1
ATOM 5324 O O . HIS D 1 32 ? -6.828 52.189 -65.425 1.00 23.98 32 HIS D O 1
ATOM 5331 N N . ALA D 1 33 ? -8.415 53.800 -65.270 1.00 24.45 33 ALA D N 1
ATOM 5332 C CA . ALA D 1 33 ? -9.198 53.066 -64.269 1.00 24.15 33 ALA D CA 1
ATOM 5333 C C . ALA D 1 33 ? -9.632 51.661 -64.734 1.00 24.17 33 ALA D C 1
ATOM 5334 O O . ALA D 1 33 ? -9.826 50.769 -63.903 1.00 24.52 33 ALA D O 1
ATOM 5336 N N . ASP D 1 34 ? -9.750 51.465 -66.047 1.00 23.05 34 ASP D N 1
ATOM 5337 C CA . ASP D 1 34 ? -10.215 50.198 -66.627 1.00 22.12 34 ASP D CA 1
ATOM 5338 C C . ASP D 1 34 ? -9.113 49.254 -67.133 1.00 22.03 34 ASP D C 1
ATOM 5339 O O . ASP D 1 34 ? -9.429 48.203 -67.695 1.00 20.55 34 ASP D O 1
ATOM 5344 N N . ARG D 1 35 ? -7.838 49.621 -66.967 1.00 22.07 35 ARG D N 1
ATOM 5345 C CA . ARG D 1 35 ? -6.731 48.781 -67.474 1.00 21.81 35 ARG D CA 1
ATOM 5346 C C . ARG D 1 35 ? -6.389 47.654 -66.510 1.00 22.26 35 ARG D C 1
ATOM 5347 O O . ARG D 1 35 ? -6.365 47.857 -65.292 1.00 21.30 35 ARG D O 1
ATOM 5355 N N . TRP D 1 36 ? -6.100 46.467 -67.053 1.00 23.29 36 TRP D N 1
ATOM 5356 C CA . TRP D 1 36 ? -5.871 45.287 -66.190 1.00 22.74 36 TRP D CA 1
ATOM 5357 C C . TRP D 1 36 ? -4.710 45.524 -65.218 1.00 20.93 36 TRP D C 1
ATOM 5358 O O . TRP D 1 36 ? -4.801 45.166 -64.055 1.00 20.28 36 TRP D O 1
ATOM 5369 N N . THR D 1 37 ? -3.650 46.153 -65.708 1.00 20.53 37 THR D N 1
ATOM 5370 C CA . THR D 1 37 ? -2.499 46.523 -64.887 1.00 20.20 37 THR D CA 1
ATOM 5371 C C . THR D 1 37 ? -2.870 47.459 -63.741 1.00 19.49 37 THR D C 1
ATOM 5372 O O . THR D 1 37 ? -2.305 47.358 -62.652 1.00 17.71 37 THR D O 1
ATOM 5376 N N . THR D 1 38 ? -3.806 48.370 -63.986 1.00 19.29 38 THR D N 1
ATOM 5377 C CA . THR D 1 38 ? -4.250 49.278 -62.925 1.00 19.48 38 THR D CA 1
ATOM 5378 C C . THR D 1 38 ? -4.977 48.530 -61.819 1.00 19.21 38 THR D C 1
ATOM 5379 O O . THR D 1 38 ? -4.724 48.751 -60.635 1.00 19.34 38 THR D O 1
ATOM 5383 N N . VAL D 1 39 ? -5.865 47.627 -62.206 1.00 18.76 39 VAL D N 1
ATOM 5384 C CA . VAL D 1 39 ? -6.591 46.823 -61.234 1.00 18.23 39 VAL D CA 1
ATOM 5385 C C . VAL D 1 39 ? -5.620 45.914 -60.514 1.00 18.01 39 VAL D C 1
ATOM 5386 O O . VAL D 1 39 ? -5.713 45.762 -59.318 1.00 19.11 39 VAL D O 1
ATOM 5390 N N . LEU D 1 40 ? -4.680 45.323 -61.233 1.00 18.03 40 LEU D N 1
ATOM 5391 C CA . LEU D 1 40 ? -3.564 44.593 -60.603 1.00 18.35 40 LEU D CA 1
ATOM 5392 C C . LEU D 1 40 ? -2.894 45.422 -59.506 1.00 19.31 40 LEU D C 1
ATOM 5393 O O . LEU D 1 40 ? -2.618 44.917 -58.422 1.00 19.25 40 LEU D O 1
ATOM 5398 N N . GLY D 1 41 ? -2.631 46.692 -59.797 1.00 20.13 41 GLY D N 1
ATOM 5399 C CA . GLY D 1 41 ? -1.992 47.600 -58.847 1.00 20.59 41 GLY D CA 1
ATOM 5400 C C . GLY D 1 41 ? -2.832 47.861 -57.621 1.00 21.20 41 GLY D C 1
ATOM 5401 O O . GLY D 1 41 ? -2.315 47.850 -56.500 1.00 20.72 41 GLY D O 1
ATOM 5402 N N . GLU D 1 42 ? -4.129 48.089 -57.839 1.00 22.30 42 GLU D N 1
ATOM 5403 C CA . GLU D 1 42 ? -5.076 48.364 -56.757 1.00 23.58 42 GLU D CA 1
ATOM 5404 C C . GLU D 1 42 ? -5.246 47.182 -55.828 1.00 23.24 42 GLU D C 1
ATOM 5405 O O . GLU D 1 42 ? -5.265 47.344 -54.624 1.00 23.16 42 GLU D O 1
ATOM 5411 N N . ASN D 1 43 ? -5.352 45.991 -56.391 1.00 24.25 43 ASN D N 1
ATOM 5412 C CA . ASN D 1 43 ? -5.485 44.769 -55.600 1.00 25.67 43 ASN D CA 1
ATOM 5413 C C . ASN D 1 43 ? -4.226 44.354 -54.876 1.00 25.35 43 ASN D C 1
ATOM 5414 O O . ASN D 1 43 ? -4.284 43.548 -53.970 1.00 25.08 43 ASN D O 1
ATOM 5419 N N . LEU D 1 44 ? -3.080 44.873 -55.295 1.00 27.21 44 LEU D N 1
ATOM 5420 C CA . LEU D 1 44 ? -1.796 44.584 -54.623 1.00 28.48 44 LEU D CA 1
ATOM 5421 C C . LEU D 1 44 ? -1.592 45.454 -53.393 1.00 28.77 44 LEU D C 1
ATOM 5422 O O . LEU D 1 44 ? -1.027 45.000 -52.404 1.00 29.82 44 LEU D O 1
ATOM 5427 N N . GLY D 1 45 ? -2.026 46.709 -53.477 1.00 29.17 45 GLY D N 1
ATOM 5428 C CA . GLY D 1 45 ? -1.913 47.657 -52.377 1.00 30.86 45 GLY D CA 1
ATOM 5429 C C . GLY D 1 45 ? -0.652 48.501 -52.411 1.00 32.64 45 GLY D C 1
ATOM 5430 O O . GLY D 1 45 ? 0.135 48.446 -53.355 1.00 32.62 45 GLY D O 1
ATOM 5431 N N . ASP D 1 46 ? -0.468 49.285 -51.351 1.00 34.84 46 ASP D N 1
ATOM 5432 C CA . ASP D 1 46 ? 0.690 50.188 -51.207 1.00 33.80 46 ASP D CA 1
ATOM 5433 C C . ASP D 1 46 ? 2.018 49.459 -51.062 1.00 31.29 46 ASP D C 1
ATOM 5434 O O . ASP D 1 46 ? 3.074 50.072 -51.225 1.00 31.20 46 ASP D O 1
ATOM 5439 N N . GLY D 1 47 ? 1.971 48.167 -50.747 1.00 28.62 47 GLY D N 1
ATOM 5440 C CA . GLY D 1 47 ? 3.185 47.351 -50.680 1.00 27.14 47 GLY D CA 1
ATOM 5441 C C . GLY D 1 47 ? 3.906 47.222 -52.018 1.00 24.71 47 GLY D C 1
ATOM 5442 O O . GLY D 1 47 ? 5.086 46.872 -52.047 1.00 23.24 47 GLY D O 1
ATOM 5443 N N . TYR D 1 48 ? 3.184 47.504 -53.111 1.00 22.56 48 TYR D N 1
ATOM 5444 C CA . TYR D 1 48 ? 3.681 47.327 -54.466 1.00 20.91 48 TYR D CA 1
ATOM 5445 C C . TYR D 1 48 ? 3.565 48.580 -55.321 1.00 20.86 48 TYR D C 1
ATOM 5446 O O . TYR D 1 48 ? 2.733 49.452 -55.074 1.00 20.32 48 TYR D O 1
ATOM 5455 N N . GLU D 1 49 ? 4.429 48.634 -56.334 1.00 21.39 49 GLU D N 1
ATOM 5456 C CA . GLU D 1 49 ? 4.545 49.764 -57.253 1.00 21.81 49 GLU D CA 1
ATOM 5457 C C . GLU D 1 49 ? 4.778 49.175 -58.652 1.00 21.39 49 GLU D C 1
ATOM 5458 O O . GLU D 1 49 ? 5.725 48.402 -58.853 1.00 23.72 49 GLU D O 1
ATOM 5464 N N . LEU D 1 50 ? 3.922 49.514 -59.622 1.00 19.35 50 LEU D N 1
ATOM 5465 C CA . LEU D 1 50 ? 4.034 48.933 -60.963 1.00 18.10 50 LEU D CA 1
ATOM 5466 C C . LEU D 1 50 ? 4.758 49.816 -61.975 1.00 17.03 50 LEU D C 1
ATOM 5467 O O . LEU D 1 50 ? 4.670 51.036 -61.918 1.00 17.22 50 LEU D O 1
ATOM 5472 N N . VAL D 1 51 ? 5.452 49.174 -62.914 1.00 16.17 51 VAL D N 1
ATOM 5473 C CA . VAL D 1 51 ? 5.942 49.824 -64.126 1.00 15.82 51 VAL D CA 1
ATOM 5474 C C . VAL D 1 51 ? 5.385 49.024 -65.295 1.00 15.51 51 VAL D C 1
ATOM 5475 O O . VAL D 1 51 ? 5.524 47.806 -65.318 1.00 16.22 51 VAL D O 1
ATOM 5479 N N . VAL D 1 52 ? 4.766 49.697 -66.258 1.00 14.70 52 VAL D N 1
ATOM 5480 C CA . VAL D 1 52 ? 4.039 49.007 -67.307 1.00 15.02 52 VAL D CA 1
ATOM 5481 C C . VAL D 1 52 ? 4.531 49.364 -68.700 1.00 15.50 52 VAL D C 1
ATOM 5482 O O . VAL D 1 52 ? 4.643 50.528 -69.043 1.00 15.84 52 VAL D O 1
ATOM 5486 N N . ASP D 1 53 ? 4.805 48.348 -69.509 1.00 16.50 53 ASP D N 1
ATOM 5487 C CA . ASP D 1 53 ? 5.215 48.568 -70.891 1.00 17.40 53 ASP D CA 1
ATOM 5488 C C . ASP D 1 53 ? 4.433 47.685 -71.840 1.00 17.71 53 ASP D C 1
ATOM 5489 O O . ASP D 1 53 ? 4.831 46.563 -72.113 1.00 18.19 53 ASP D O 1
ATOM 5494 N N . GLY D 1 54 ? 3.317 48.212 -72.330 1.00 17.96 54 GLY D N 1
ATOM 5495 C CA . GLY D 1 54 ? 2.468 47.504 -73.287 1.00 18.12 54 GLY D CA 1
ATOM 5496 C C . GLY D 1 54 ? 2.490 48.165 -74.646 1.00 18.42 54 GLY D C 1
ATOM 5497 O O . GLY D 1 54 ? 2.137 49.337 -74.769 1.00 17.93 54 GLY D O 1
ATOM 5498 N N . LEU D 1 55 ? 2.911 47.406 -75.661 1.00 19.15 55 LEU D N 1
ATOM 5499 C CA . LEU D 1 55 ? 3.003 47.896 -77.037 1.00 19.60 55 LEU D CA 1
ATOM 5500 C C . LEU D 1 55 ? 2.068 47.130 -77.953 1.00 19.44 55 LEU D C 1
ATOM 5501 O O . LEU D 1 55 ? 2.236 45.932 -78.139 1.00 19.48 55 LEU D O 1
ATOM 5506 N N . SER D 1 56 ? 1.100 47.831 -78.540 1.00 19.68 56 SER D N 1
ATOM 5507 C CA . SER D 1 56 ? 0.223 47.234 -79.538 1.00 19.73 56 SER D CA 1
ATOM 5508 C C . SER D 1 56 ? 1.067 46.565 -80.607 1.00 20.05 56 SER D C 1
ATOM 5509 O O . SER D 1 56 ? 2.014 47.166 -81.112 1.00 19.97 56 SER D O 1
ATOM 5512 N N . GLY D 1 57 ? 0.749 45.311 -80.908 1.00 21.16 57 GLY D N 1
ATOM 5513 C CA . GLY D 1 57 ? 1.412 44.591 -82.003 1.00 23.02 57 GLY D CA 1
ATOM 5514 C C . GLY D 1 57 ? 2.635 43.758 -81.637 1.00 23.69 57 GLY D C 1
ATOM 5515 O O . GLY D 1 57 ? 3.152 43.015 -82.479 1.00 24.25 57 GLY D O 1
ATOM 5516 N N . ARG D 1 58 ? 3.064 43.845 -80.379 1.00 23.97 58 ARG D N 1
ATOM 5517 C CA . ARG D 1 58 ? 4.342 43.279 -79.943 1.00 24.30 58 ARG D CA 1
ATOM 5518 C C . ARG D 1 58 ? 4.356 41.743 -79.855 1.00 23.69 58 ARG D C 1
ATOM 5519 O O . ARG D 1 58 ? 3.399 41.106 -79.356 1.00 24.59 58 ARG D O 1
ATOM 5527 N N . THR D 1 59 ? 5.464 41.170 -80.316 1.00 22.42 59 THR D N 1
ATOM 5528 C CA . THR D 1 59 ? 5.683 39.730 -80.288 1.00 21.98 59 THR D CA 1
ATOM 5529 C C . THR D 1 59 ? 6.677 39.375 -79.195 1.00 21.03 59 THR D C 1
ATOM 5530 O O . THR D 1 59 ? 7.301 40.262 -78.614 1.00 21.55 59 THR D O 1
ATOM 5534 N N . THR D 1 60 ? 6.837 38.082 -78.937 1.00 19.90 60 THR D N 1
ATOM 5535 C CA . THR D 1 60 ? 7.863 37.608 -78.017 1.00 19.63 60 THR D CA 1
ATOM 5536 C C . THR D 1 60 ? 9.251 38.005 -78.513 1.00 20.08 60 THR D C 1
ATOM 5537 O O . THR D 1 60 ? 9.928 38.828 -77.885 1.00 21.19 60 THR D O 1
ATOM 5541 N N . ASN D 1 61 ? 9.663 37.432 -79.646 1.00 19.42 61 ASN D N 1
ATOM 5542 C CA . ASN D 1 61 ? 11.061 37.529 -80.085 1.00 18.70 61 ASN D CA 1
ATOM 5543 C C . ASN D 1 61 ? 11.281 37.460 -81.594 1.00 17.96 61 ASN D C 1
ATOM 5544 O O . ASN D 1 61 ? 12.345 37.052 -82.041 1.00 17.08 61 ASN D O 1
ATOM 5549 N N . ILE D 1 62 ? 10.282 37.867 -82.374 1.00 17.86 62 ILE D N 1
ATOM 5550 C CA . ILE D 1 62 ? 10.339 37.735 -83.829 1.00 17.97 62 ILE D CA 1
ATOM 5551 C C . ILE D 1 62 ? 9.993 39.059 -84.510 1.00 18.29 62 ILE D C 1
ATOM 5552 O O . ILE D 1 62 ? 9.074 39.762 -84.079 1.00 18.18 62 ILE D O 1
ATOM 5557 N N . ASP D 1 63 ? 10.735 39.387 -85.567 1.00 18.12 63 ASP D N 1
ATOM 5558 C CA . ASP D 1 63 ? 10.490 40.614 -86.351 1.00 17.73 63 ASP D CA 1
ATOM 5559 C C . ASP D 1 63 ? 9.186 40.530 -87.111 1.00 17.57 63 ASP D C 1
ATOM 5560 O O . ASP D 1 63 ? 8.863 39.489 -87.713 1.00 18.07 63 ASP D O 1
ATOM 5565 N N . ASP D 1 64 ? 8.423 41.618 -87.072 1.00 17.63 64 ASP D N 1
ATOM 5566 C CA . ASP D 1 64 ? 7.239 41.740 -87.903 1.00 18.29 64 ASP D CA 1
ATOM 5567 C C . ASP D 1 64 ? 7.672 42.491 -89.168 1.00 18.17 64 ASP D C 1
ATOM 5568 O O . ASP D 1 64 ? 8.113 43.651 -89.090 1.00 18.51 64 ASP D O 1
ATOM 5573 N N . PRO D 1 65 ? 7.566 41.836 -90.343 1.00 17.67 65 PRO D N 1
ATOM 5574 C CA . PRO D 1 65 ? 8.038 42.535 -91.548 1.00 17.65 65 PRO D CA 1
ATOM 5575 C C . PRO D 1 65 ? 7.263 43.829 -91.849 1.00 17.75 65 PRO D C 1
ATOM 5576 O O . PRO D 1 65 ? 7.749 44.666 -92.613 1.00 17.54 65 PRO D O 1
ATOM 5580 N N . ASN D 1 66 ? 6.100 44.005 -91.223 1.00 17.89 66 ASN D N 1
ATOM 5581 C CA . ASN D 1 66 ? 5.296 45.215 -91.410 1.00 18.52 66 ASN D CA 1
ATOM 5582 C C . ASN D 1 66 ? 5.668 46.395 -90.523 1.00 17.68 66 ASN D C 1
ATOM 5583 O O . ASN D 1 66 ? 5.225 47.504 -90.773 1.00 17.24 66 ASN D O 1
ATOM 5588 N N . ASP D 1 67 ? 6.448 46.155 -89.474 1.00 17.39 67 ASP D N 1
ATOM 5589 C CA . ASP D 1 67 ? 6.779 47.204 -88.498 1.00 16.88 67 ASP D CA 1
ATOM 5590 C C . ASP D 1 67 ? 8.003 46.788 -87.673 1.00 16.22 67 ASP D C 1
ATOM 5591 O O . ASP D 1 67 ? 7.947 45.822 -86.901 1.00 16.58 67 ASP D O 1
ATOM 5596 N N . PRO D 1 68 ? 9.118 47.518 -87.832 1.00 15.29 68 PRO D N 1
ATOM 5597 C CA . PRO D 1 68 ? 10.331 47.103 -87.155 1.00 15.05 68 PRO D CA 1
ATOM 5598 C C . PRO D 1 6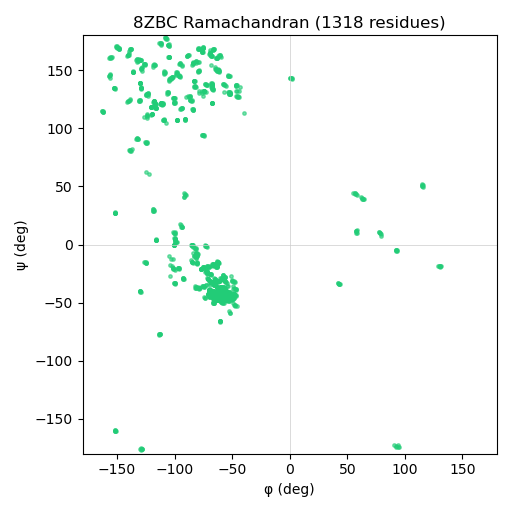8 ? 10.367 47.312 -85.635 1.00 15.00 68 PRO D C 1
ATOM 5599 O O . PRO D 1 68 ? 11.336 46.919 -85.024 1.00 14.42 68 PRO D O 1
ATOM 5603 N N . LYS D 1 69 ? 9.337 47.889 -85.010 1.00 15.55 69 LYS D N 1
ATOM 5604 C CA . LYS D 1 69 ? 9.399 48.142 -83.564 1.00 15.89 69 LYS D CA 1
ATOM 5605 C C . LYS D 1 69 ? 8.645 47.140 -82.682 1.00 15.80 69 LYS D C 1
ATOM 5606 O O . LYS D 1 69 ? 8.489 47.375 -81.481 1.00 15.21 69 LYS D O 1
ATOM 5612 N N . LEU D 1 70 ? 8.200 46.022 -83.259 1.00 15.71 70 LEU D N 1
ATOM 5613 C CA . LEU D 1 70 ? 7.287 45.108 -82.581 1.00 15.91 70 LEU D CA 1
ATOM 5614 C C . LEU D 1 70 ? 7.938 43.873 -81.955 1.00 16.24 70 LEU D C 1
ATOM 5615 O O . LEU D 1 70 ? 7.235 43.007 -81.434 1.00 16.32 70 LEU D O 1
ATOM 5620 N N . ASN D 1 71 ? 9.257 43.785 -81.991 1.00 16.27 71 ASN D N 1
ATOM 5621 C CA . ASN D 1 71 ? 9.934 42.628 -81.451 1.00 16.56 71 ASN D CA 1
ATOM 5622 C C . ASN D 1 71 ? 10.277 42.848 -79.978 1.00 15.57 71 ASN D C 1
ATOM 5623 O O . ASN D 1 71 ? 11.194 43.610 -79.663 1.00 14.67 71 ASN D O 1
ATOM 5628 N N . GLY D 1 72 ? 9.556 42.162 -79.086 1.00 14.68 72 GLY D N 1
ATOM 5629 C CA . GLY D 1 72 ? 9.781 42.284 -77.648 1.00 13.74 72 GLY D CA 1
ATOM 5630 C C . GLY D 1 72 ? 11.235 42.158 -77.223 1.00 13.03 72 GLY D C 1
ATOM 5631 O O . GLY D 1 72 ? 11.720 42.930 -76.397 1.00 12.73 72 GLY D O 1
ATOM 5632 N N . ALA D 1 73 ? 11.931 41.196 -77.810 1.00 12.62 73 ALA D N 1
ATOM 5633 C CA . ALA D 1 73 ? 13.307 40.886 -77.449 1.00 12.50 73 ALA D CA 1
ATOM 5634 C C . ALA D 1 73 ? 14.313 41.945 -77.912 1.00 12.65 73 ALA D C 1
ATOM 5635 O O . ALA D 1 73 ? 15.404 42.055 -77.356 1.00 12.66 73 ALA D O 1
ATOM 5637 N N . ASP D 1 74 ? 13.963 42.727 -78.931 1.00 13.29 74 ASP D N 1
ATOM 5638 C CA . ASP D 1 74 ? 14.761 43.909 -79.287 1.00 13.70 74 ASP D CA 1
ATOM 5639 C C . ASP D 1 74 ? 14.771 44.938 -78.171 1.00 13.96 74 ASP D C 1
ATOM 5640 O O . ASP D 1 74 ? 15.735 45.641 -78.007 1.00 14.53 74 ASP D O 1
ATOM 5645 N N . TYR D 1 75 ? 13.685 45.016 -77.409 1.00 14.58 75 TYR D N 1
ATOM 5646 C CA . TYR D 1 75 ? 13.429 46.098 -76.437 1.00 14.65 75 TYR D CA 1
ATOM 5647 C C . TYR D 1 75 ? 13.747 45.712 -74.993 1.00 14.98 75 TYR D C 1
ATOM 5648 O O . TYR D 1 75 ? 14.173 46.557 -74.195 1.00 15.75 75 TYR D O 1
ATOM 5657 N N . LEU D 1 76 ? 13.540 44.440 -74.652 1.00 14.71 76 LEU D N 1
ATOM 5658 C CA . LEU D 1 76 ? 13.494 44.034 -73.253 1.00 14.51 76 LEU D CA 1
ATOM 5659 C C . LEU D 1 76 ? 14.798 44.253 -72.478 1.00 14.48 76 LEU D C 1
ATOM 5660 O O . LEU D 1 76 ? 14.748 44.715 -71.341 1.00 14.12 76 LEU D O 1
ATOM 5665 N N . PRO D 1 77 ? 15.966 43.933 -73.079 1.00 14.67 77 PRO D N 1
ATOM 5666 C CA . PRO D 1 77 ? 17.205 44.161 -72.333 1.00 14.64 77 PRO D CA 1
ATOM 5667 C C . PRO D 1 77 ? 17.338 45.603 -71.838 1.00 14.76 77 PRO D C 1
ATOM 5668 O O . PRO D 1 77 ? 17.674 45.832 -70.671 1.00 14.56 77 PRO D O 1
ATOM 5672 N N . ALA D 1 78 ? 17.059 46.557 -72.714 1.00 15.06 78 ALA D N 1
ATOM 5673 C CA . ALA D 1 78 ? 17.122 47.973 -72.348 1.00 15.52 78 ALA D CA 1
ATOM 5674 C C . ALA D 1 78 ? 16.095 48.313 -71.275 1.00 15.44 78 ALA D C 1
ATOM 5675 O O . ALA D 1 78 ? 16.407 48.998 -70.308 1.00 15.00 78 ALA D O 1
ATOM 5677 N N . ALA D 1 79 ? 14.871 47.825 -71.459 1.00 15.47 79 ALA D N 1
ATOM 5678 C CA . ALA D 1 79 ? 13.792 48.106 -70.528 1.00 15.29 79 ALA D CA 1
ATOM 5679 C C . ALA D 1 79 ? 14.139 47.627 -69.114 1.00 15.01 79 ALA D C 1
ATOM 5680 O O . ALA D 1 79 ? 13.947 48.353 -68.136 1.00 15.00 79 ALA D O 1
ATOM 5682 N N . LEU D 1 80 ? 14.673 46.415 -69.023 1.00 14.87 80 LEU D N 1
ATOM 5683 C CA . LEU D 1 80 ? 15.027 45.826 -67.740 1.00 15.47 80 LEU D CA 1
ATOM 5684 C C . LEU D 1 80 ? 16.042 46.664 -66.970 1.00 16.50 80 LEU D C 1
ATOM 5685 O O . LEU D 1 80 ? 15.900 46.881 -65.757 1.00 17.53 80 LEU D O 1
ATOM 5690 N N . ALA D 1 81 ? 17.059 47.131 -67.689 1.00 17.57 81 ALA D N 1
ATOM 5691 C CA . ALA D 1 81 ? 18.152 47.926 -67.119 1.00 17.97 81 ALA D CA 1
ATOM 5692 C C . ALA D 1 81 ? 17.695 49.317 -66.729 1.00 18.87 81 ALA D C 1
ATOM 5693 O O . ALA D 1 81 ? 18.254 49.934 -65.813 1.00 19.83 81 ALA D O 1
ATOM 5695 N N . ALA D 1 82 ? 16.693 49.806 -67.457 1.00 19.73 82 ALA D N 1
ATOM 5696 C CA . ALA D 1 82 ? 16.135 51.131 -67.251 1.00 19.93 82 ALA D CA 1
ATOM 5697 C C . ALA D 1 82 ? 15.218 51.189 -66.034 1.00 20.65 82 ALA D C 1
ATOM 5698 O O . ALA D 1 82 ? 14.970 52.280 -65.498 1.00 21.78 82 ALA D O 1
ATOM 5700 N N . HIS D 1 83 ? 14.708 50.030 -65.610 1.00 20.29 83 HIS D N 1
ATOM 5701 C CA . HIS D 1 83 ? 13.808 49.960 -64.460 1.00 20.27 83 HIS D CA 1
ATOM 5702 C C . HIS D 1 83 ? 14.360 49.167 -63.281 1.00 20.83 83 HIS D C 1
ATOM 5703 O O . HIS D 1 83 ? 13.669 48.994 -62.272 1.00 20.79 83 HIS D O 1
ATOM 5710 N N . GLU D 1 84 ? 15.614 48.722 -63.391 1.00 21.88 84 GLU D N 1
ATOM 5711 C CA . GLU D 1 84 ? 16.307 48.101 -62.261 1.00 22.29 84 GLU D CA 1
ATOM 5712 C C . GLU D 1 84 ? 16.319 49.082 -61.060 1.00 21.21 84 GLU D C 1
ATOM 5713 O O . GLU D 1 84 ? 16.571 50.277 -61.244 1.00 21.01 84 GLU D O 1
ATOM 5719 N N . PRO D 1 85 ? 16.071 48.598 -59.838 1.00 19.63 85 PRO D N 1
ATOM 5720 C CA . PRO D 1 85 ? 15.867 47.170 -59.516 1.00 18.54 85 PRO D CA 1
ATOM 5721 C C . PRO D 1 85 ? 14.407 46.767 -59.468 1.00 17.41 85 PRO D C 1
ATOM 5722 O O . PRO D 1 85 ? 13.567 47.551 -59.027 1.00 16.40 85 PRO D O 1
ATOM 5726 N N . LEU D 1 86 ? 14.121 45.545 -59.904 1.00 16.87 86 LEU D N 1
ATOM 5727 C CA . LEU D 1 86 ? 12.767 45.008 -59.866 1.00 16.54 86 LEU D CA 1
ATOM 5728 C C . LEU D 1 86 ? 12.681 43.788 -58.958 1.00 15.23 86 LEU D C 1
ATOM 5729 O O . LEU D 1 86 ? 13.652 43.098 -58.739 1.00 13.94 86 LEU D O 1
ATOM 5734 N N . ASP D 1 87 ? 11.489 43.554 -58.436 1.00 15.19 87 ASP D N 1
ATOM 5735 C CA . ASP D 1 87 ? 11.190 42.382 -57.628 1.00 15.07 87 ASP D CA 1
ATOM 5736 C C . ASP D 1 87 ? 10.475 41.294 -58.416 1.00 15.16 87 ASP D C 1
ATOM 5737 O O . ASP D 1 87 ? 10.537 40.130 -58.023 1.00 14.48 87 ASP D O 1
ATOM 5742 N N . LEU D 1 88 ? 9.825 41.684 -59.522 1.00 15.62 88 LEU D N 1
ATOM 5743 C CA . LEU D 1 88 ? 9.204 40.726 -60.447 1.00 15.71 88 LEU D CA 1
ATOM 5744 C C . LEU D 1 88 ? 9.037 41.275 -61.870 1.00 15.68 88 LEU D C 1
ATOM 5745 O O . LEU D 1 88 ? 8.811 42.472 -62.068 1.00 15.61 88 LEU D O 1
ATOM 5750 N N . VAL D 1 89 ? 9.156 40.391 -62.852 1.00 15.99 89 VAL D N 1
ATOM 5751 C CA . VAL D 1 89 ? 8.848 40.729 -64.232 1.00 16.53 89 VAL D CA 1
ATOM 5752 C C . VAL D 1 89 ? 7.695 39.839 -64.702 1.00 16.81 89 VAL D C 1
ATOM 5753 O O . VAL D 1 89 ? 7.776 38.614 -64.632 1.00 16.90 89 VAL D O 1
ATOM 5757 N N . ILE D 1 90 ? 6.618 40.466 -65.158 1.00 16.63 90 ILE D N 1
ATOM 5758 C CA . ILE D 1 90 ? 5.474 39.766 -65.685 1.00 16.28 90 ILE D CA 1
ATOM 5759 C C . ILE D 1 90 ? 5.483 39.930 -67.188 1.00 16.32 90 ILE D C 1
ATOM 5760 O O . ILE D 1 90 ? 5.613 41.038 -67.690 1.00 15.28 90 ILE D O 1
ATOM 5765 N N . ILE D 1 91 ? 5.336 38.818 -67.900 1.00 17.30 91 ILE D N 1
ATOM 5766 C CA . ILE D 1 91 ? 5.310 38.828 -69.355 1.00 17.53 91 ILE D CA 1
ATOM 5767 C C . ILE D 1 91 ? 3.976 38.254 -69.780 1.00 17.78 91 ILE D C 1
ATOM 5768 O O . ILE D 1 91 ? 3.662 37.121 -69.458 1.00 18.16 91 ILE D O 1
ATOM 5773 N N . LEU D 1 92 ? 3.193 39.063 -70.478 1.00 18.51 92 LEU D N 1
ATOM 5774 C CA . LEU D 1 92 ? 1.945 38.644 -71.090 1.00 19.14 92 LEU D CA 1
ATOM 5775 C C . LEU D 1 92 ? 2.016 38.989 -72.571 1.00 19.49 92 LEU D C 1
ATOM 5776 O O . LEU D 1 92 ? 1.603 40.085 -73.000 1.00 19.83 92 LEU D O 1
ATOM 5781 N N . LEU D 1 93 ? 2.569 38.032 -73.320 1.00 19.62 93 LEU D N 1
ATOM 5782 C CA . LEU D 1 93 ? 2.777 38.116 -74.757 1.00 19.70 93 LEU D CA 1
ATOM 5783 C C . LEU D 1 93 ? 2.476 36.777 -75.388 1.00 20.15 93 LEU D C 1
ATOM 5784 O O . LEU D 1 93 ? 2.449 35.751 -74.704 1.00 20.22 93 LEU D O 1
ATOM 5789 N N . GLY D 1 94 ? 2.290 36.796 -76.706 1.00 21.07 94 GLY D N 1
ATOM 5790 C CA . GLY D 1 94 ? 2.024 35.578 -77.481 1.00 21.70 94 GLY D CA 1
ATOM 5791 C C . GLY D 1 94 ? 0.820 35.692 -78.408 1.00 22.26 94 GLY D C 1
ATOM 5792 O O . GLY D 1 94 ? 0.667 34.905 -79.343 1.00 21.09 94 GLY D O 1
ATOM 5793 N N . THR D 1 95 ? -0.045 36.666 -78.148 1.00 23.25 95 THR D N 1
ATOM 5794 C CA . THR D 1 95 ? -1.252 36.824 -78.946 1.00 23.59 95 THR D CA 1
ATOM 5795 C C . THR D 1 95 ? -0.895 37.216 -80.394 1.00 23.18 95 THR D C 1
ATOM 5796 O O . THR D 1 95 ? -1.381 36.614 -81.348 1.00 22.86 95 THR D O 1
ATOM 5800 N N . ASN D 1 96 ? -0.008 38.186 -80.559 1.00 22.47 96 ASN D N 1
ATOM 5801 C CA . ASN D 1 96 ? 0.435 38.582 -81.902 1.00 21.87 96 ASN D CA 1
ATOM 5802 C C . ASN D 1 96 ? 1.282 37.525 -82.607 1.00 21.92 96 ASN D C 1
ATOM 5803 O O . ASN D 1 96 ? 1.322 37.474 -83.833 1.00 20.82 96 ASN D O 1
ATOM 5808 N N . ASP D 1 97 ? 1.953 36.677 -81.832 1.00 22.73 97 ASP D N 1
ATOM 5809 C CA . ASP D 1 97 ? 2.779 35.608 -82.404 1.00 22.78 97 ASP D CA 1
ATOM 5810 C C . ASP D 1 97 ? 1.968 34.576 -83.202 1.00 22.75 97 ASP D C 1
ATOM 5811 O O . ASP D 1 97 ? 2.544 33.836 -84.016 1.00 23.61 97 ASP D O 1
ATOM 5816 N N . THR D 1 98 ? 0.653 34.534 -82.978 1.00 22.53 98 THR D N 1
ATOM 5817 C CA . THR D 1 98 ? -0.225 33.610 -83.697 1.00 22.54 98 THR D CA 1
ATOM 5818 C C . THR D 1 98 ? -0.607 34.111 -85.090 1.00 21.38 98 THR D C 1
ATOM 5819 O O . THR D 1 98 ? -1.199 33.359 -85.874 1.00 21.82 98 THR D O 1
ATOM 5823 N N . LYS D 1 99 ? -0.278 35.369 -85.390 1.00 20.71 99 LYS D N 1
ATOM 5824 C CA . LYS D 1 99 ? -0.558 35.946 -86.706 1.00 20.26 99 LYS D CA 1
ATOM 5825 C C . LYS D 1 99 ? 0.007 35.061 -87.798 1.00 19.81 99 LYS D C 1
ATOM 5826 O O . LYS D 1 99 ? 1.163 34.646 -87.755 1.00 19.39 99 LYS D O 1
ATOM 5832 N N . THR D 1 100 ? -0.844 34.794 -88.774 1.00 20.39 100 THR D N 1
ATOM 5833 C CA . THR D 1 100 ? -0.577 33.869 -89.872 1.00 20.43 100 THR D CA 1
ATOM 5834 C C . THR D 1 100 ? 0.784 34.104 -90.534 1.00 19.70 100 THR D C 1
ATOM 5835 O O . THR D 1 100 ? 1.560 33.173 -90.680 1.00 19.53 100 THR D O 1
ATOM 5839 N N . TYR D 1 101 ? 1.059 35.345 -90.926 1.00 19.60 101 TYR D N 1
ATOM 5840 C CA . TYR D 1 101 ? 2.264 35.653 -91.690 1.00 19.71 101 TYR D CA 1
ATOM 5841 C C . TYR D 1 101 ? 3.589 35.450 -90.931 1.00 20.47 101 TYR D C 1
ATOM 5842 O O . TYR D 1 101 ? 4.629 35.380 -91.551 1.00 20.83 101 TYR D O 1
ATOM 5851 N N . LEU D 1 102 ? 3.558 35.363 -89.605 1.00 21.07 102 LEU D N 1
ATOM 5852 C CA . LEU D 1 102 ? 4.769 35.063 -88.836 1.00 21.69 102 LEU D CA 1
ATOM 5853 C C . LEU D 1 102 ? 5.088 33.560 -88.832 1.00 20.72 102 LEU D C 1
ATOM 5854 O O . LEU D 1 102 ? 6.187 33.151 -88.464 1.00 20.39 102 LEU D O 1
ATOM 5859 N N . ASN D 1 103 ? 4.112 32.754 -89.207 1.00 20.38 103 ASN D N 1
ATOM 5860 C CA . ASN D 1 103 ? 4.315 31.340 -89.456 1.00 20.70 103 ASN D CA 1
ATOM 5861 C C . ASN D 1 103 ? 4.946 30.566 -88.272 1.00 20.09 103 ASN D C 1
ATOM 5862 O O . ASN D 1 103 ? 5.848 29.739 -88.458 1.00 20.38 103 ASN D O 1
ATOM 5867 N N . ARG D 1 104 ? 4.448 30.822 -87.065 1.00 19.16 104 ARG D N 1
ATOM 5868 C CA . ARG D 1 104 ? 5.014 30.199 -85.865 1.00 18.40 104 ARG D CA 1
ATOM 5869 C C . ARG D 1 104 ? 4.175 29.047 -85.346 1.00 18.40 104 ARG D C 1
ATOM 5870 O O . ARG D 1 104 ? 2.939 29.081 -85.396 1.00 18.63 104 ARG D O 1
ATOM 5878 N N . THR D 1 105 ? 4.859 28.036 -84.824 1.00 18.45 105 THR D N 1
ATOM 5879 C CA . THR D 1 105 ? 4.205 26.953 -84.117 1.00 18.78 105 THR D CA 1
ATOM 5880 C C . THR D 1 105 ? 4.120 27.375 -82.663 1.00 19.00 105 THR D C 1
ATOM 5881 O O . THR D 1 105 ? 4.844 28.278 -82.245 1.00 19.06 105 THR D O 1
ATOM 5885 N N . PRO D 1 106 ? 3.246 26.729 -81.877 1.00 19.16 106 PRO D N 1
ATOM 5886 C CA . PRO D 1 106 ? 3.164 27.028 -80.441 1.00 18.62 106 PRO D CA 1
ATOM 5887 C C . PRO D 1 106 ? 4.474 26.801 -79.704 1.00 18.54 106 PRO D C 1
ATOM 5888 O O . PRO D 1 106 ? 4.821 27.606 -78.840 1.00 19.28 106 PRO D O 1
ATOM 5892 N N . PHE D 1 107 ? 5.195 25.726 -80.042 1.00 18.09 107 PHE D N 1
ATOM 5893 C CA . PHE D 1 107 ? 6.493 25.451 -79.428 1.00 17.42 107 PHE D CA 1
ATOM 5894 C C . PHE D 1 107 ? 7.471 26.574 -79.733 1.00 17.01 107 PHE D C 1
ATOM 5895 O O . PHE D 1 107 ? 8.223 27.013 -78.858 1.00 17.44 107 PHE D O 1
ATOM 5903 N N . GLU D 1 108 ? 7.450 27.051 -80.971 1.00 16.58 108 GLU D N 1
ATOM 5904 C CA . GLU D 1 108 ? 8.295 28.175 -81.352 1.00 16.67 108 GLU D CA 1
ATOM 5905 C C . GLU D 1 108 ? 7.990 29.406 -80.501 1.00 16.33 108 GLU D C 1
ATOM 5906 O O . GLU D 1 108 ? 8.894 30.133 -80.114 1.00 15.38 108 GLU D O 1
ATOM 5912 N N . ILE D 1 109 ? 6.709 29.636 -80.233 1.00 16.32 109 ILE D N 1
ATOM 5913 C CA . ILE D 1 109 ? 6.285 30.808 -79.484 1.00 16.23 109 ILE D CA 1
ATOM 5914 C C . ILE D 1 109 ? 6.718 30.654 -78.030 1.00 15.71 109 ILE D C 1
ATOM 5915 O O . ILE D 1 109 ? 7.156 31.613 -77.405 1.00 15.29 109 ILE D O 1
ATOM 5920 N N . GLY D 1 110 ? 6.618 29.443 -77.503 1.00 15.53 110 GLY D N 1
ATOM 5921 C CA . GLY D 1 110 ? 7.190 29.140 -76.196 1.00 15.92 110 GLY D CA 1
ATOM 5922 C C . GLY D 1 110 ? 8.676 29.479 -76.106 1.00 16.11 110 GLY D C 1
ATOM 5923 O O . GLY D 1 110 ? 9.125 30.110 -75.155 1.00 16.26 110 GLY D O 1
ATOM 5924 N N . LEU D 1 111 ? 9.442 29.048 -77.100 1.00 16.14 111 LEU D N 1
ATOM 5925 C CA . LEU D 1 111 ? 10.871 29.364 -77.163 1.00 15.85 111 LEU D CA 1
ATOM 5926 C C . LEU D 1 111 ? 11.109 30.881 -77.165 1.00 15.50 111 LEU D C 1
ATOM 5927 O O . LEU D 1 111 ? 12.072 31.370 -76.575 1.00 14.82 111 LEU D O 1
ATOM 5932 N N . GLY D 1 112 ? 10.220 31.613 -77.825 1.00 15.25 112 GLY D N 1
ATOM 5933 C CA . GLY D 1 112 ? 10.276 33.068 -77.867 1.00 15.14 112 GLY D CA 1
ATOM 5934 C C . GLY D 1 112 ? 10.094 33.658 -76.492 1.00 15.20 112 GLY D C 1
ATOM 5935 O O . GLY D 1 112 ? 10.859 34.527 -76.075 1.00 15.31 112 GLY D O 1
ATOM 5936 N N . ALA D 1 113 ? 9.083 33.177 -75.777 1.00 14.89 113 ALA D N 1
ATOM 5937 C CA . ALA D 1 113 ? 8.865 33.583 -74.393 1.00 14.23 113 ALA D CA 1
ATOM 5938 C C . ALA D 1 113 ? 10.062 33.191 -73.565 1.00 13.82 113 ALA D C 1
ATOM 5939 O O . ALA D 1 113 ? 10.494 33.959 -72.718 1.00 14.37 113 ALA D O 1
ATOM 5941 N N . GLY D 1 114 ? 10.610 32.004 -73.819 1.00 13.38 114 GLY D N 1
ATOM 5942 C CA . GLY D 1 114 ? 11.854 31.551 -73.178 1.00 12.91 114 GLY D CA 1
ATOM 5943 C C . GLY D 1 114 ? 13.037 32.486 -73.402 1.00 12.67 114 GLY D C 1
ATOM 5944 O O . GLY D 1 114 ? 13.806 32.764 -72.487 1.00 12.68 114 GLY D O 1
ATOM 5945 N N . ALA D 1 115 ? 13.186 32.975 -74.622 1.00 12.55 115 ALA D N 1
ATOM 5946 C CA . ALA D 1 115 ? 14.215 33.967 -74.941 1.00 12.46 115 ALA D CA 1
ATOM 5947 C C . ALA D 1 115 ? 14.097 35.189 -74.054 1.00 12.12 115 ALA D C 1
ATOM 5948 O O . ALA D 1 115 ? 15.104 35.753 -73.625 1.00 12.63 115 ALA D O 1
ATOM 5950 N N . LEU D 1 116 ? 12.865 35.604 -73.783 1.00 11.69 116 LEU D N 1
ATOM 5951 C CA . LEU D 1 116 ? 12.630 36.762 -72.925 1.00 11.53 116 LEU D CA 1
ATOM 5952 C C . LEU D 1 116 ? 12.970 36.449 -71.469 1.00 11.54 116 LEU D C 1
ATOM 5953 O O . LEU D 1 116 ? 13.610 37.252 -70.798 1.00 11.37 116 LEU D O 1
ATOM 5958 N N . ILE D 1 117 ? 12.577 35.275 -70.998 1.00 12.05 117 ILE D N 1
ATOM 5959 C CA . ILE D 1 117 ? 12.922 34.838 -69.644 1.00 12.64 117 ILE D CA 1
ATOM 5960 C C . ILE D 1 117 ? 14.438 34.859 -69.464 1.00 13.34 117 ILE D C 1
ATOM 5961 O O . ILE D 1 117 ? 14.944 35.378 -68.454 1.00 13.63 117 ILE D O 1
ATOM 5966 N N . ASN D 1 118 ? 15.149 34.308 -70.444 1.00 13.76 118 ASN D N 1
ATOM 5967 C CA . ASN D 1 118 ? 16.597 34.307 -70.431 1.00 14.34 118 ASN D CA 1
ATOM 5968 C C . ASN D 1 118 ? 17.184 35.720 -70.345 1.00 15.13 118 ASN D C 1
ATOM 5969 O O . ASN D 1 118 ? 18.158 35.955 -69.611 1.00 16.29 118 ASN D O 1
ATOM 5974 N N . MET D 1 119 ? 16.623 36.669 -71.099 1.00 15.20 119 MET D N 1
ATOM 5975 C CA . MET D 1 119 ? 17.090 38.050 -71.018 1.00 15.46 119 MET D CA 1
ATOM 5976 C C . MET D 1 119 ? 16.945 38.619 -69.605 1.00 14.91 119 MET D C 1
ATOM 5977 O O . MET D 1 119 ? 17.825 39.347 -69.127 1.00 15.20 119 MET D O 1
ATOM 5982 N N . VAL D 1 120 ? 15.843 38.278 -68.946 1.00 14.51 120 VAL D N 1
ATOM 5983 C CA . VAL D 1 120 ? 15.612 38.712 -67.572 1.00 14.80 120 VAL D CA 1
ATOM 5984 C C . VAL D 1 120 ? 16.618 38.057 -66.621 1.00 14.81 120 VAL D C 1
ATOM 5985 O O . VAL D 1 120 ? 17.098 38.692 -65.701 1.00 13.68 120 VAL D O 1
ATOM 5989 N N . GLN D 1 121 ? 16.919 36.780 -66.839 1.00 15.57 121 GLN D N 1
ATOM 5990 C CA . GLN D 1 121 ? 17.837 36.046 -65.962 1.00 15.98 121 GLN D CA 1
ATOM 5991 C C . GLN D 1 121 ? 19.278 36.535 -66.080 1.00 17.38 121 GLN D C 1
ATOM 5992 O O . GLN D 1 121 ? 20.016 36.523 -65.079 1.00 18.56 121 GLN D O 1
ATOM 5998 N N . LYS D 1 122 ? 19.657 36.997 -67.271 1.00 17.69 122 LYS D N 1
ATOM 5999 C CA . LYS D 1 122 ? 20.956 37.598 -67.465 1.00 17.41 122 LYS D CA 1
ATOM 6000 C C . LYS D 1 122 ? 20.911 39.121 -67.342 1.00 17.65 122 LYS D C 1
ATOM 6001 O O . LYS D 1 122 ? 21.833 39.811 -67.768 1.00 18.03 122 LYS D O 1
ATOM 6007 N N . SER D 1 123 ? 19.844 39.633 -66.737 1.00 18.20 123 SER D N 1
ATOM 6008 C CA . SER D 1 123 ? 19.552 41.069 -66.672 1.00 18.91 123 SER D CA 1
ATOM 6009 C C . SER D 1 123 ? 20.610 41.838 -65.902 1.00 19.94 123 SER D C 1
ATOM 6010 O O . SER D 1 123 ? 21.198 41.285 -64.961 1.00 20.23 123 SER D O 1
ATOM 6013 N N . PRO D 1 124 ? 20.665 43.165 -66.128 1.00 21.08 124 PRO D N 1
ATOM 6014 C CA . PRO D 1 124 ? 21.693 44.037 -66.714 1.00 20.84 124 PRO D CA 1
ATOM 6015 C C . PRO D 1 124 ? 22.873 43.240 -67.156 1.00 22.11 124 PRO D C 1
ATOM 6016 O O . PRO D 1 124 ? 23.253 42.294 -66.484 1.00 24.85 124 PRO D O 1
ATOM 6020 N N . GLY D 1 125 ? 23.498 43.580 -68.263 1.00 22.65 125 GLY D N 1
ATOM 6021 C CA . GLY D 1 125 ? 24.681 42.803 -68.623 1.00 22.97 125 GLY D CA 1
ATOM 6022 C C . GLY D 1 125 ? 25.968 43.379 -68.069 1.00 22.65 125 GLY D C 1
ATOM 6023 O O . GLY D 1 125 ? 26.948 43.421 -68.792 1.00 24.23 125 GLY D O 1
ATOM 6024 N N . TRP D 1 126 ? 25.999 43.829 -66.816 1.00 22.90 126 TRP D N 1
ATOM 6025 C CA . TRP D 1 126 ? 27.104 44.698 -66.399 1.00 24.64 126 TRP D CA 1
ATOM 6026 C C . TRP D 1 126 ? 27.493 44.805 -64.915 1.00 25.99 126 TRP D C 1
ATOM 6027 O O . TRP D 1 126 ? 26.730 44.471 -64.003 1.00 26.39 126 TRP D O 1
ATOM 6038 N N . ASP D 1 127 ? 28.713 45.288 -64.710 1.00 27.44 127 ASP D N 1
ATOM 6039 C CA . ASP D 1 127 ? 29.259 45.617 -63.388 1.00 29.09 127 ASP D CA 1
ATOM 6040 C C . ASP D 1 127 ? 28.839 46.999 -62.868 1.00 28.62 127 ASP D C 1
ATOM 6041 O O . ASP D 1 127 ? 29.196 47.343 -61.744 1.00 29.87 127 ASP D O 1
ATOM 6046 N N . TRP D 1 128 ? 28.099 47.788 -63.649 1.00 27.03 128 TRP D N 1
ATOM 6047 C CA . TRP D 1 128 ? 27.747 49.164 -63.249 1.00 25.60 128 TRP D CA 1
ATOM 6048 C C . TRP D 1 128 ? 26.847 49.215 -62.017 1.00 26.83 128 TRP D C 1
ATOM 6049 O O . TRP D 1 128 ? 26.878 50.179 -61.259 1.00 27.45 128 TRP D O 1
ATOM 6060 N N . THR D 1 129 ? 26.026 48.179 -61.857 1.00 27.93 129 THR D N 1
ATOM 6061 C CA . THR D 1 129 ? 25.187 47.993 -60.677 1.00 26.86 129 THR D CA 1
ATOM 6062 C C . THR D 1 129 ? 25.398 46.546 -60.266 1.00 25.84 129 THR D C 1
ATOM 6063 O O . THR D 1 129 ? 25.827 45.730 -61.086 1.00 25.52 129 THR D O 1
ATOM 6067 N N . ASP D 1 130 ? 25.103 46.204 -59.020 1.00 24.48 130 ASP D N 1
ATOM 6068 C CA . ASP D 1 130 ? 24.851 44.796 -58.733 1.00 25.61 130 ASP D CA 1
ATOM 6069 C C . ASP D 1 130 ? 23.684 44.590 -57.785 1.00 24.31 130 ASP D C 1
ATOM 6070 O O . ASP D 1 130 ? 23.816 44.446 -56.574 1.00 23.44 130 ASP D O 1
ATOM 6075 N N . TYR D 1 131 ? 22.509 44.653 -58.396 1.00 22.92 131 TYR D N 1
ATOM 6076 C CA . TYR D 1 131 ? 21.282 44.115 -57.833 1.00 21.04 131 TYR D CA 1
ATOM 6077 C C . TYR D 1 131 ? 21.105 42.729 -58.423 1.00 20.22 131 TYR D C 1
ATOM 6078 O O . TYR D 1 131 ? 21.614 42.455 -59.495 1.00 20.63 131 TYR D O 1
ATOM 6087 N N . PRO D 1 132 ? 20.371 41.845 -57.735 1.00 19.81 132 PRO D N 1
ATOM 6088 C CA . PRO D 1 132 ? 20.110 40.546 -58.366 1.00 19.68 132 PRO D CA 1
ATOM 6089 C C . PRO D 1 132 ? 19.155 40.679 -59.552 1.00 19.79 132 PRO D C 1
ATOM 6090 O O . PRO D 1 132 ? 18.493 41.705 -59.694 1.00 20.36 132 PRO D O 1
ATOM 6094 N N . PRO D 1 133 ? 19.080 39.658 -60.414 1.00 19.83 133 PRO D N 1
ATOM 6095 C CA . PRO D 1 133 ? 18.045 39.698 -61.436 1.00 20.35 133 PRO D CA 1
ATOM 6096 C C . PRO D 1 133 ? 16.694 39.273 -60.835 1.00 20.90 133 PRO D C 1
ATOM 6097 O O . PRO D 1 133 ? 16.662 38.463 -59.905 1.00 21.86 133 PRO D O 1
ATOM 6101 N N . PRO D 1 134 ? 15.582 39.809 -61.354 1.00 20.12 134 PRO D N 1
ATOM 6102 C CA . PRO D 1 134 ? 14.314 39.472 -60.725 1.00 20.27 134 PRO D CA 1
ATOM 6103 C C . PRO D 1 134 ? 13.731 38.152 -61.232 1.00 20.45 134 PRO D C 1
ATOM 6104 O O . PRO D 1 134 ? 14.032 37.734 -62.336 1.00 18.79 134 PRO D O 1
ATOM 6108 N N . PRO D 1 135 ? 12.874 37.507 -60.424 1.00 21.73 135 PRO D N 1
ATOM 6109 C CA . PRO D 1 135 ? 12.125 36.351 -60.911 1.00 21.97 135 PRO D CA 1
ATOM 6110 C C . PRO D 1 135 ? 11.118 36.744 -62.004 1.00 21.76 135 PRO D C 1
ATOM 6111 O O . PRO D 1 135 ? 10.868 37.932 -62.211 1.00 20.64 135 PRO D O 1
ATOM 6115 N N . VAL D 1 136 ? 10.555 35.750 -62.693 1.00 22.10 136 VAL D N 1
ATOM 6116 C CA . VAL D 1 136 ? 9.641 36.006 -63.804 1.00 23.24 136 VAL D CA 1
ATOM 6117 C C . VAL D 1 136 ? 8.354 35.220 -63.638 1.00 22.19 136 VAL D C 1
ATOM 6118 O O . VAL D 1 136 ? 8.388 34.050 -63.296 1.00 22.84 136 VAL D O 1
ATOM 6122 N N . LEU D 1 137 ? 7.229 35.887 -63.868 1.00 20.84 137 LEU D N 1
ATOM 6123 C CA . LEU D 1 137 ? 5.931 35.237 -63.995 1.00 20.61 137 LEU D CA 1
ATOM 6124 C C . LEU D 1 137 ? 5.498 35.336 -65.456 1.00 20.71 137 LEU D C 1
ATOM 6125 O O . LEU D 1 137 ? 5.142 36.422 -65.947 1.00 20.22 137 LEU D O 1
ATOM 6130 N N . LEU D 1 138 ? 5.548 34.207 -66.156 1.00 20.68 138 LEU D N 1
ATOM 6131 C CA . LEU D 1 138 ? 5.125 34.151 -67.553 1.00 20.71 138 LEU D CA 1
ATOM 6132 C C . LEU D 1 138 ? 3.631 33.900 -67.581 1.00 21.22 138 LEU D C 1
ATOM 6133 O O . LEU D 1 138 ? 3.162 32.920 -66.994 1.00 21.56 138 LEU D O 1
ATOM 6138 N N . ILE D 1 139 ? 2.891 34.783 -68.250 1.00 21.00 139 ILE D N 1
ATOM 6139 C CA . ILE D 1 139 ? 1.442 34.649 -68.351 1.00 21.69 139 ILE D CA 1
ATOM 6140 C C . ILE D 1 139 ? 1.051 34.331 -69.789 1.00 22.68 139 ILE D C 1
ATOM 6141 O O . ILE D 1 139 ? 1.351 35.080 -70.717 1.00 24.49 139 ILE D O 1
ATOM 6146 N N . SER D 1 140 ? 0.371 33.210 -69.965 1.00 22.60 140 SER D N 1
ATOM 6147 C CA . SER D 1 140 ? -0.160 32.852 -71.250 1.00 22.35 140 SER D CA 1
ATOM 6148 C C . SER D 1 140 ? -1.487 33.586 -71.433 1.00 21.41 140 SER D C 1
ATOM 6149 O O . SER D 1 140 ? -2.281 33.627 -70.512 1.00 20.77 140 SER D O 1
ATOM 6152 N N . PRO D 1 141 ? -1.729 34.160 -72.624 1.00 21.37 141 PRO D N 1
ATOM 6153 C CA . PRO D 1 141 ? -3.001 34.818 -72.879 1.00 20.93 141 PRO D CA 1
ATOM 6154 C C . PRO D 1 141 ? -4.114 33.813 -73.129 1.00 21.72 141 PRO D C 1
ATOM 6155 O O . PRO D 1 141 ? -3.853 32.634 -73.356 1.00 21.63 141 PRO D O 1
ATOM 6159 N N . PRO D 1 142 ? -5.364 34.269 -73.086 1.00 23.33 142 PRO D N 1
ATOM 6160 C CA . PRO D 1 142 ? -6.457 33.361 -73.354 1.00 23.69 142 PRO D CA 1
ATOM 6161 C C . PRO D 1 142 ? -6.561 33.069 -74.843 1.00 24.06 142 PRO D C 1
ATOM 6162 O O . PRO D 1 142 ? -5.893 33.711 -75.645 1.00 23.49 142 PRO D O 1
ATOM 6166 N N . PRO D 1 143 ? -7.386 32.087 -75.212 1.00 24.55 143 PRO D N 1
ATOM 6167 C CA . PRO D 1 143 ? -7.602 31.854 -76.617 1.00 23.88 143 PRO D CA 1
ATOM 6168 C C . PRO D 1 143 ? -8.221 33.056 -77.283 1.00 22.83 143 PRO D C 1
ATOM 6169 O O . PRO D 1 143 ? -8.959 33.797 -76.659 1.00 20.65 143 PRO D O 1
ATOM 6173 N N . LEU D 1 144 ? -7.904 33.212 -78.558 1.00 23.80 144 LEU D N 1
ATOM 6174 C CA . LEU D 1 144 ? -8.525 34.221 -79.386 1.00 24.58 144 LEU D CA 1
ATOM 6175 C C . LEU D 1 144 ? -10.016 33.963 -79.472 1.00 25.86 144 LEU D C 1
ATOM 6176 O O . LEU D 1 144 ? -10.488 32.864 -79.186 1.00 23.29 144 LEU D O 1
ATOM 6181 N N . GLY D 1 145 ? -10.741 34.994 -79.896 1.00 29.62 145 GLY D N 1
ATOM 6182 C CA . GLY D 1 145 ? -12.155 34.874 -80.190 1.00 31.71 145 GLY D CA 1
ATOM 6183 C C . GLY D 1 145 ? -12.395 33.934 -81.356 1.00 32.51 145 GLY D C 1
ATOM 6184 O O . GLY D 1 145 ? -11.551 33.785 -82.241 1.00 30.61 145 GLY D O 1
ATOM 6185 N N . GLU D 1 146 ? -13.563 33.288 -81.346 1.00 34.65 146 GLU D N 1
ATOM 6186 C CA . GLU D 1 146 ? -13.957 32.430 -82.451 1.00 36.77 146 GLU D CA 1
ATOM 6187 C C . GLU D 1 146 ? -14.312 33.248 -83.659 1.00 34.29 146 GLU D C 1
ATOM 6188 O O . GLU D 1 146 ? -14.202 32.750 -84.773 1.00 35.08 146 GLU D O 1
ATOM 6194 N N . THR D 1 147 ? -14.716 34.499 -83.438 1.00 32.35 147 THR D N 1
ATOM 6195 C CA . THR D 1 147 ? -15.071 35.412 -84.526 1.00 31.74 147 THR D CA 1
ATOM 6196 C C . THR D 1 147 ? -14.273 36.712 -84.485 1.00 31.49 147 THR D C 1
ATOM 6197 O O . THR D 1 147 ? -14.455 37.570 -83.606 1.00 34.93 147 THR D O 1
ATOM 6201 N N . ILE D 1 148 ? -13.407 36.869 -85.473 1.00 30.62 148 ILE D N 1
ATOM 6202 C CA . ILE D 1 148 ? -12.499 38.003 -85.529 1.00 30.25 148 ILE D CA 1
ATOM 6203 C C . ILE D 1 148 ? -12.975 39.002 -86.576 1.00 28.20 148 ILE D C 1
ATOM 6204 O O . ILE D 1 148 ? -13.475 38.614 -87.634 1.00 28.41 148 ILE D O 1
ATOM 6209 N N . ASP D 1 149 ? -12.829 40.285 -86.275 1.00 26.24 149 ASP D N 1
ATOM 6210 C CA . ASP D 1 149 ? -13.218 41.342 -87.203 1.00 26.47 149 ASP D CA 1
ATOM 6211 C C . ASP D 1 149 ? -12.702 40.979 -88.598 1.00 27.52 149 ASP D C 1
ATOM 6212 O O . ASP D 1 149 ? -11.521 40.659 -88.760 1.00 27.34 149 ASP D O 1
ATOM 6217 N N . PRO D 1 150 ? -13.595 40.988 -89.606 1.00 29.05 150 PRO D N 1
ATOM 6218 C CA . PRO D 1 150 ? -13.230 40.626 -90.982 1.00 27.81 150 PRO D CA 1
ATOM 6219 C C . PRO D 1 150 ? -12.002 41.315 -91.550 1.00 27.27 150 PRO D C 1
ATOM 6220 O O . PRO D 1 150 ? -11.317 40.718 -92.382 1.00 27.05 150 PRO D O 1
ATOM 6224 N N . LEU D 1 151 ? -11.722 42.547 -91.129 1.00 27.04 151 LEU D N 1
ATOM 6225 C CA . LEU D 1 151 ? -10.492 43.241 -91.539 1.00 28.46 151 LEU D CA 1
ATOM 6226 C C . LEU D 1 151 ? -9.230 42.521 -91.037 1.00 27.72 151 LEU D C 1
ATOM 6227 O O . LEU D 1 151 ? -8.238 42.481 -91.734 1.00 28.10 151 LEU D O 1
ATOM 6232 N N . ALA D 1 152 ? -9.285 41.955 -89.834 1.00 27.10 152 ALA D N 1
ATOM 6233 C CA . ALA D 1 152 ? -8.137 41.311 -89.200 1.00 25.90 152 ALA D CA 1
ATOM 6234 C C . ALA D 1 152 ? -8.095 39.783 -89.379 1.00 25.75 152 ALA D C 1
ATOM 6235 O O . ALA D 1 152 ? -7.038 39.170 -89.236 1.00 26.25 152 ALA D O 1
ATOM 6237 N N . ALA D 1 153 ? -9.225 39.161 -89.691 1.00 24.91 153 ALA D N 1
ATOM 6238 C CA . ALA D 1 153 ? -9.293 37.702 -89.797 1.00 23.50 153 ALA D CA 1
ATOM 6239 C C . ALA D 1 153 ? -8.238 37.042 -90.702 1.00 23.04 153 ALA D C 1
ATOM 6240 O O . ALA D 1 153 ? -7.659 36.028 -90.315 1.00 23.44 153 ALA D O 1
ATOM 6242 N N . PRO D 1 154 ? -7.971 37.602 -91.899 1.00 23.64 154 PRO D N 1
ATOM 6243 C CA . PRO D 1 154 ? -6.960 36.994 -92.792 1.00 23.95 154 PRO D CA 1
ATOM 6244 C C . PRO D 1 154 ? -5.589 36.827 -92.149 1.00 24.39 154 PRO D C 1
ATOM 6245 O O . PRO D 1 154 ? -4.871 35.885 -92.470 1.00 23.99 154 PRO D O 1
ATOM 6249 N N . ILE D 1 155 ? -5.260 37.756 -91.249 1.00 25.03 155 ILE D N 1
ATOM 6250 C CA . ILE D 1 155 ? -3.997 37.802 -90.532 1.00 25.26 155 ILE D CA 1
ATOM 6251 C C . ILE D 1 155 ? -3.963 36.851 -89.302 1.00 24.66 155 ILE D C 1
ATOM 6252 O O . ILE D 1 155 ? -2.894 36.617 -88.735 1.00 24.49 155 ILE D O 1
ATOM 6257 N N . PHE D 1 156 ? -5.116 36.295 -88.902 1.00 23.08 156 PHE D N 1
ATOM 6258 C CA . PHE D 1 156 ? -5.197 35.356 -87.762 1.00 21.86 156 PHE D CA 1
ATOM 6259 C C . PHE D 1 156 ? -5.696 33.959 -88.133 1.00 21.23 156 PHE D C 1
ATOM 6260 O O . PHE D 1 156 ? -6.285 33.268 -87.305 1.00 20.51 156 PHE D O 1
ATOM 6268 N N . VAL D 1 157 ? -5.441 33.537 -89.368 1.00 21.46 157 VAL D N 1
ATOM 6269 C CA . VAL D 1 157 ? -5.834 32.197 -89.804 1.00 21.34 157 VAL D CA 1
ATOM 6270 C C . VAL D 1 157 ? -4.975 31.185 -89.036 1.00 20.94 157 VAL D C 1
ATOM 6271 O O . VAL D 1 157 ? -3.788 31.411 -88.827 1.00 21.58 157 VAL D O 1
ATOM 6275 N N . ASP D 1 158 ? -5.605 30.103 -88.579 1.00 20.78 158 ASP D N 1
ATOM 6276 C CA . ASP D 1 158 ? -4.985 29.117 -87.689 1.00 20.35 158 ASP D CA 1
ATOM 6277 C C . ASP D 1 158 ? -4.462 29.681 -86.372 1.00 20.54 158 ASP D C 1
ATOM 6278 O O . ASP D 1 158 ? -3.745 28.994 -85.645 1.00 21.77 158 ASP D O 1
ATOM 6283 N N . GLY D 1 159 ? -4.830 30.916 -86.043 1.00 20.68 159 GLY D N 1
ATOM 6284 C CA . GLY D 1 159 ? -4.329 31.553 -84.834 1.00 20.91 159 GLY D CA 1
ATOM 6285 C C . GLY D 1 159 ? -4.986 31.023 -83.565 1.00 20.90 159 GLY D C 1
ATOM 6286 O O . GLY D 1 159 ? -4.346 30.919 -82.521 1.00 20.70 159 GLY D O 1
ATOM 6287 N N . LEU D 1 160 ? -6.271 30.700 -83.657 1.00 21.67 160 LEU D N 1
ATOM 6288 C CA . LEU D 1 160 ? -7.039 30.236 -82.526 1.00 22.12 160 LEU D CA 1
ATOM 6289 C C . LEU D 1 160 ? -6.407 28.980 -81.944 1.00 23.17 160 LEU D C 1
ATOM 6290 O O . LEU D 1 160 ? -6.185 28.887 -80.730 1.00 25.58 160 LEU D O 1
ATOM 6295 N N . ALA D 1 161 ? -6.121 28.007 -82.808 1.00 23.12 161 ALA D N 1
ATOM 6296 C CA . ALA D 1 161 ? -5.602 26.729 -82.347 1.00 22.72 161 ALA D CA 1
ATOM 6297 C C . ALA D 1 161 ? -4.233 26.931 -81.687 1.00 22.80 161 ALA D C 1
ATOM 6298 O O . ALA D 1 161 ? -3.928 26.324 -80.661 1.00 23.99 161 ALA D O 1
ATOM 6300 N N . LYS D 1 162 ? -3.423 27.804 -82.270 1.00 22.00 162 LYS D N 1
ATOM 6301 C CA . LYS D 1 162 ? -2.131 28.146 -81.695 1.00 22.16 162 LYS D CA 1
ATOM 6302 C C . LYS D 1 162 ? -2.283 28.763 -80.313 1.00 22.80 162 LYS D C 1
ATOM 6303 O O . LYS D 1 162 ? -1.556 28.399 -79.401 1.00 22.53 162 LYS D O 1
ATOM 6309 N N . SER D 1 163 ? -3.224 29.692 -80.168 1.00 23.78 163 SER D N 1
ATOM 6310 C CA . SER D 1 163 ? -3.444 30.358 -78.891 1.00 24.38 163 SER D CA 1
ATOM 6311 C C . SER D 1 163 ? -3.937 29.376 -77.819 1.00 25.92 163 SER D C 1
ATOM 6312 O O . SER D 1 163 ? -3.629 29.535 -76.632 1.00 27.16 163 SER D O 1
ATOM 6315 N N . GLU D 1 164 ? -4.691 28.357 -78.234 1.00 25.67 164 GLU D N 1
ATOM 6316 C CA . GLU D 1 164 ? -5.163 27.338 -77.294 1.00 24.91 164 GLU D CA 1
ATOM 6317 C C . GLU D 1 164 ? -4.010 26.498 -76.773 1.00 22.68 164 GLU D C 1
ATOM 6318 O O . GLU D 1 164 ? -4.030 26.060 -75.633 1.00 21.26 164 GLU D O 1
ATOM 6324 N N . ALA D 1 165 ? -2.993 26.300 -77.606 1.00 21.50 165 ALA D N 1
ATOM 6325 C CA . ALA D 1 165 ? -1.829 25.488 -77.241 1.00 21.24 165 ALA D CA 1
ATOM 6326 C C . ALA D 1 165 ? -0.761 26.200 -76.395 1.00 20.61 165 ALA D C 1
ATOM 6327 O O . ALA D 1 165 ? 0.172 25.543 -75.928 1.00 20.07 165 ALA D O 1
ATOM 6329 N N . LEU D 1 166 ? -0.889 27.512 -76.187 1.00 19.76 166 LEU D N 1
ATOM 6330 C CA . LEU D 1 166 ? 0.149 28.278 -75.505 1.00 19.91 166 LEU D CA 1
ATOM 6331 C C . LEU D 1 166 ? 0.281 27.952 -74.000 1.00 20.43 166 LEU D C 1
ATOM 6332 O O . LEU D 1 166 ? 1.396 27.777 -73.518 1.00 21.40 166 LEU D O 1
ATOM 6337 N N . PRO D 1 167 ? -0.833 27.859 -73.255 1.00 19.44 167 PRO D N 1
ATOM 6338 C CA . PRO D 1 167 ? -0.675 27.564 -71.829 1.00 19.05 167 PRO D CA 1
ATOM 6339 C C . PRO D 1 167 ? 0.224 26.349 -71.516 1.00 18.93 167 PRO D C 1
ATOM 6340 O O . PRO D 1 167 ? 1.108 26.439 -70.658 1.00 18.85 167 PRO D O 1
ATOM 6344 N N . GLY D 1 168 ? 0.016 25.239 -72.213 1.00 18.66 168 GLY D N 1
ATOM 6345 C CA . GLY D 1 168 ? 0.815 24.037 -71.964 1.00 18.70 168 GLY D CA 1
ATOM 6346 C C . GLY D 1 168 ? 2.291 24.264 -72.233 1.00 18.88 168 GLY D C 1
ATOM 6347 O O . GLY D 1 168 ? 3.132 23.904 -71.406 1.00 17.73 168 GLY D O 1
ATOM 6348 N N . VAL D 1 169 ? 2.597 24.883 -73.379 1.00 19.29 169 VAL D N 1
ATOM 6349 C CA . VAL D 1 169 ? 3.973 25.163 -73.774 1.00 19.49 169 VAL D CA 1
ATOM 6350 C C . VAL D 1 169 ? 4.615 26.160 -72.824 1.00 19.42 169 VAL D C 1
ATOM 6351 O O . VAL D 1 169 ? 5.714 25.927 -72.335 1.00 18.90 169 VAL D O 1
ATOM 6355 N N . TYR D 1 170 ? 3.925 27.277 -72.581 1.00 20.35 170 TYR D N 1
ATOM 6356 C CA . TYR D 1 170 ? 4.416 28.330 -71.658 1.00 20.34 170 TYR D CA 1
ATOM 6357 C C . TYR D 1 170 ? 4.729 27.773 -70.277 1.00 20.32 170 TYR D C 1
ATOM 6358 O O . TYR D 1 170 ? 5.728 28.146 -69.673 1.00 20.70 170 TYR D O 1
ATOM 6367 N N . LYS D 1 171 ? 3.884 26.878 -69.781 1.00 20.56 171 LYS D N 1
ATOM 6368 C CA . LYS D 1 171 ? 4.131 26.279 -68.484 1.00 21.21 171 LYS D CA 1
ATOM 6369 C C . LYS D 1 171 ? 5.416 25.467 -68.455 1.00 20.36 171 LYS D C 1
ATOM 6370 O O . LYS D 1 171 ? 6.189 25.578 -67.514 1.00 19.36 171 LYS D 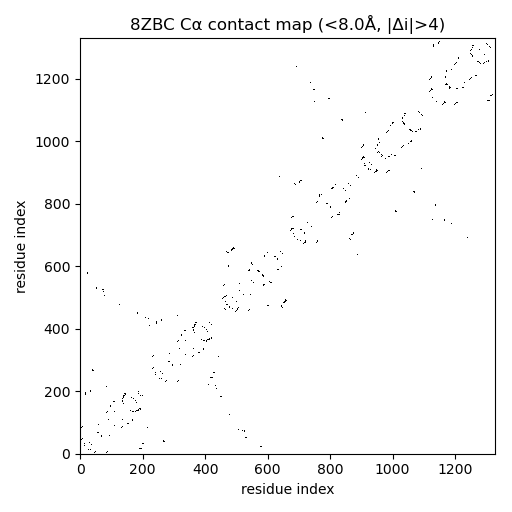O 1
ATOM 6376 N N . ALA D 1 172 ? 5.653 24.660 -69.486 1.00 20.96 172 ALA D N 1
ATOM 6377 C CA . ALA D 1 172 ? 6.871 23.835 -69.553 1.00 21.29 172 ALA D CA 1
ATOM 6378 C C . ALA D 1 172 ? 8.099 24.714 -69.610 1.00 21.24 172 ALA D C 1
ATOM 6379 O O . ALA D 1 172 ? 9.053 24.496 -68.880 1.00 22.03 172 ALA D O 1
ATOM 6381 N N . ILE D 1 173 ? 8.057 25.720 -70.472 1.00 21.39 173 ILE D N 1
ATOM 6382 C CA . ILE D 1 173 ? 9.168 26.643 -70.661 1.00 21.71 173 ILE D CA 1
ATOM 6383 C C . ILE D 1 173 ? 9.487 27.398 -69.373 1.00 22.18 173 ILE D C 1
ATOM 6384 O O . ILE D 1 173 ? 10.652 27.549 -69.016 1.00 22.76 173 ILE D O 1
ATOM 6389 N N . ALA D 1 174 ? 8.451 27.876 -68.689 1.00 22.39 174 ALA D N 1
ATOM 6390 C CA . ALA D 1 174 ? 8.615 28.608 -67.435 1.00 22.61 174 ALA D CA 1
ATOM 6391 C C . ALA D 1 174 ? 9.237 27.720 -66.376 1.00 22.81 174 ALA D C 1
ATOM 6392 O O . ALA D 1 174 ? 10.196 28.110 -65.699 1.00 21.59 174 ALA D O 1
ATOM 6394 N N . GLU D 1 175 ? 8.677 26.525 -66.259 1.00 24.83 175 GLU D N 1
ATOM 6395 C CA . GLU D 1 175 ? 9.171 25.494 -65.349 1.00 27.34 175 GLU D CA 1
ATOM 6396 C C . GLU D 1 175 ? 10.634 25.160 -65.661 1.00 24.24 175 GLU D C 1
ATOM 6397 O O . GLU D 1 175 ? 11.445 25.071 -64.748 1.00 21.94 175 GLU D O 1
ATOM 6403 N N . ALA D 1 176 ? 10.970 25.002 -66.943 1.00 22.30 176 ALA D N 1
ATOM 6404 C CA . ALA D 1 176 ? 12.340 24.667 -67.349 1.00 21.42 176 ALA D CA 1
ATOM 6405 C C . ALA D 1 176 ? 13.325 25.733 -66.943 1.00 20.61 176 ALA D C 1
ATOM 6406 O O . ALA D 1 176 ? 14.478 25.441 -66.668 1.00 20.90 176 ALA D O 1
ATOM 6408 N N . ALA D 1 177 ? 12.860 26.978 -66.912 1.00 20.28 177 ALA D N 1
ATOM 6409 C CA . ALA D 1 177 ? 13.678 28.120 -66.521 1.00 19.44 177 ALA D CA 1
ATOM 6410 C C . ALA D 1 177 ? 13.719 28.331 -65.010 1.00 18.88 177 ALA D C 1
ATOM 6411 O O . ALA D 1 177 ? 14.355 29.268 -64.556 1.00 19.75 177 ALA D O 1
ATOM 6413 N N . GLY D 1 178 ? 13.036 27.491 -64.239 1.00 18.18 178 GLY D N 1
ATOM 6414 C CA . GLY D 1 178 ? 12.881 27.707 -62.803 1.00 18.01 178 GLY D CA 1
ATOM 6415 C C . GLY D 1 178 ? 12.123 28.973 -62.424 1.00 17.88 178 GLY D C 1
ATOM 6416 O O . GLY D 1 178 ? 12.487 29.651 -61.468 1.00 18.07 178 GLY D O 1
ATOM 6417 N N . GLU D 1 179 ? 11.074 29.287 -63.180 1.00 17.99 179 GLU D N 1
ATOM 6418 C CA . GLU D 1 179 ? 10.301 30.521 -63.003 1.00 17.86 179 GLU D CA 1
ATOM 6419 C C . GLU D 1 179 ? 8.811 30.171 -62.899 1.00 17.83 179 GLU D C 1
ATOM 6420 O O . GLU D 1 179 ? 8.459 29.005 -62.901 1.00 18.28 179 GLU D O 1
ATOM 6426 N N . SER D 1 180 ? 7.938 31.163 -62.810 1.00 17.55 180 SER D N 1
ATOM 6427 C CA . SER D 1 180 ? 6.530 30.904 -62.547 1.00 17.68 180 SER D CA 1
ATOM 6428 C C . SER D 1 180 ? 5.645 31.071 -63.770 1.00 17.89 180 SER D C 1
ATOM 6429 O O . SER D 1 180 ? 6.022 31.725 -64.741 1.00 17.17 180 SER D O 1
ATOM 6432 N N . PHE D 1 181 ? 4.449 30.482 -63.687 1.00 18.57 181 PHE D N 1
ATOM 6433 C CA . PHE D 1 181 ? 3.487 30.470 -64.786 1.00 19.15 181 PHE D CA 1
ATOM 6434 C C . PHE D 1 181 ? 2.069 30.773 -64.330 1.00 19.64 181 PHE D C 1
ATOM 6435 O O . PHE D 1 181 ? 1.699 30.435 -63.214 1.00 20.41 181 PHE D O 1
ATOM 6443 N N . PHE D 1 182 ? 1.283 31.402 -65.200 1.00 19.96 182 PHE D N 1
ATOM 6444 C CA . PHE D 1 182 ? -0.147 31.581 -64.959 1.00 20.60 182 PHE D CA 1
ATOM 6445 C C . PHE D 1 182 ? -0.898 31.682 -66.277 1.00 20.57 182 PHE D C 1
ATOM 6446 O O . PHE D 1 182 ? -0.474 32.397 -67.184 1.00 21.60 182 PHE D O 1
ATOM 6454 N N . ASP D 1 183 ? -2.018 30.970 -66.372 1.00 19.49 183 ASP D N 1
ATOM 6455 C CA . ASP D 1 183 ? -2.812 30.945 -67.592 1.00 18.94 183 ASP D CA 1
ATOM 6456 C C . ASP D 1 183 ? -3.967 31.929 -67.490 1.00 18.61 183 ASP D C 1
ATOM 6457 O O . ASP D 1 183 ? -4.943 31.684 -66.783 1.00 19.25 183 ASP D O 1
ATOM 6462 N N . ALA D 1 184 ? -3.878 33.037 -68.208 1.00 18.21 184 ALA D N 1
ATOM 6463 C CA . ALA D 1 184 ? -4.953 34.012 -68.194 1.00 18.30 184 ALA D CA 1
ATOM 6464 C C . ALA D 1 184 ? -6.284 33.379 -68.622 1.00 19.10 184 ALA D C 1
ATOM 6465 O O . ALA D 1 184 ? -7.355 33.785 -68.163 1.00 20.49 184 ALA D O 1
ATOM 6467 N N . GLY D 1 185 ? -6.216 32.373 -69.492 1.00 19.55 185 GLY D N 1
ATOM 6468 C CA . GLY D 1 185 ? -7.399 31.632 -69.923 1.00 19.19 185 GLY D CA 1
ATOM 6469 C C . GLY D 1 185 ? -8.135 30.881 -68.841 1.00 19.20 185 GLY D C 1
ATOM 6470 O O . GLY D 1 185 ? -9.259 30.451 -69.056 1.00 20.78 185 GLY D O 1
ATOM 6471 N N . SER D 1 186 ? -7.506 30.693 -67.684 1.00 18.94 186 SER D N 1
ATOM 6472 C CA . SER D 1 186 ? -8.150 30.021 -66.550 1.00 18.07 186 SER D CA 1
ATOM 6473 C C . SER D 1 186 ? -9.187 30.914 -65.845 1.00 17.82 186 SER D C 1
ATOM 6474 O O . SER D 1 186 ? -10.035 30.404 -65.131 1.00 17.19 186 SER D O 1
ATOM 6477 N N . VAL D 1 187 ? -9.103 32.231 -66.036 1.00 17.64 187 VAL D N 1
ATOM 6478 C CA . VAL D 1 187 ? -10.008 33.174 -65.357 1.00 17.23 187 VAL D CA 1
ATOM 6479 C C . VAL D 1 187 ? -10.752 34.137 -66.285 1.00 17.32 187 VAL D C 1
ATOM 6480 O O . VAL D 1 187 ? -11.693 34.781 -65.843 1.00 16.59 187 VAL D O 1
ATOM 6484 N N . VAL D 1 188 ? -10.319 34.264 -67.546 1.00 17.36 188 VAL D N 1
ATOM 6485 C CA . VAL D 1 188 ? -10.978 35.134 -68.539 1.00 17.44 188 VAL D CA 1
ATOM 6486 C C . VAL D 1 188 ? -10.859 34.585 -69.963 1.00 18.15 188 VAL D C 1
ATOM 6487 O O . VAL D 1 188 ? -10.092 33.655 -70.222 1.00 17.94 188 VAL D O 1
ATOM 6491 N N . SER D 1 189 ? -11.625 35.181 -70.877 1.00 18.98 189 SER D N 1
ATOM 6492 C CA . SER D 1 189 ? -11.494 34.902 -72.311 1.00 19.83 189 SER D CA 1
ATOM 6493 C C . SER D 1 189 ? -11.606 36.167 -73.137 1.00 20.32 189 SER D C 1
ATOM 6494 O O . SER D 1 189 ? -11.964 37.227 -72.637 1.00 20.75 189 SER D O 1
ATOM 6497 N N . THR D 1 190 ? -11.262 36.046 -74.410 1.00 20.85 190 THR D N 1
ATOM 6498 C CA . THR D 1 190 ? -11.231 37.193 -75.312 1.00 21.29 190 THR D CA 1
ATOM 6499 C C . THR D 1 190 ? -12.690 37.523 -75.683 1.00 21.15 190 THR D C 1
ATOM 6500 O O . THR D 1 190 ? -13.282 36.955 -76.611 1.00 20.67 190 THR D O 1
ATOM 6504 N N . ASP D 1 191 ? -13.253 38.457 -74.925 1.00 21.00 191 ASP D N 1
ATOM 6505 C CA . ASP D 1 191 ? -14.643 38.853 -75.060 1.00 21.07 191 ASP D CA 1
ATOM 6506 C C . ASP D 1 191 ? -14.834 40.151 -75.848 1.00 21.73 191 ASP D C 1
ATOM 6507 O O . ASP D 1 191 ? -15.958 40.608 -76.028 1.00 22.28 191 ASP D O 1
ATOM 6512 N N . GLY D 1 192 ? -13.757 40.769 -76.308 1.00 22.47 192 GLY D N 1
ATOM 6513 C CA . GLY D 1 192 ? -13.904 41.989 -77.091 1.00 22.80 192 GLY D CA 1
ATOM 6514 C C . GLY D 1 192 ? -14.669 41.747 -78.377 1.00 22.57 192 GLY D C 1
ATOM 6515 O O . GLY D 1 192 ? -14.611 40.646 -78.957 1.00 22.29 192 GLY D O 1
ATOM 6516 N N . VAL D 1 193 ? -15.376 42.775 -78.835 1.00 21.73 193 VAL D N 1
ATOM 6517 C CA . VAL D 1 193 ? -16.169 42.665 -80.061 1.00 20.81 193 VAL D CA 1
ATOM 6518 C C . VAL D 1 193 ? -15.343 42.283 -81.292 1.00 20.92 193 VAL D C 1
ATOM 6519 O O . VAL D 1 193 ? -15.866 41.639 -82.187 1.00 20.20 193 VAL D O 1
ATOM 6523 N N . ASP D 1 194 ? -14.062 42.665 -81.332 1.00 23.03 194 ASP D N 1
ATOM 6524 C CA . ASP D 1 194 ? -13.213 42.379 -82.509 1.00 24.49 194 ASP D CA 1
ATOM 6525 C C . ASP D 1 194 ? -12.580 40.983 -82.478 1.00 24.83 194 ASP D C 1
ATOM 6526 O O . ASP D 1 194 ? -11.858 40.618 -83.400 1.00 26.55 194 ASP D O 1
ATOM 6531 N N . GLY D 1 195 ? -12.841 40.218 -81.419 1.00 24.40 195 GLY D N 1
ATOM 6532 C CA . GLY D 1 195 ? -12.324 38.855 -81.289 1.00 23.73 195 GLY D CA 1
ATOM 6533 C C . GLY D 1 195 ? -10.860 38.737 -80.882 1.00 23.30 195 GLY D C 1
ATOM 6534 O O . GLY D 1 195 ? -10.287 37.638 -80.925 1.00 22.28 195 GLY D O 1
ATOM 6535 N N . ILE D 1 196 ? -10.253 39.856 -80.478 1.00 23.57 196 ILE D N 1
ATOM 6536 C CA . ILE D 1 196 ? -8.836 39.877 -80.096 1.00 24.54 196 ILE D CA 1
ATOM 6537 C C . ILE D 1 196 ? -8.553 40.530 -78.743 1.00 23.06 196 ILE D C 1
ATOM 6538 O O . ILE D 1 196 ? -7.721 40.018 -77.987 1.00 22.33 196 ILE D O 1
ATOM 6543 N N . HIS D 1 197 ? -9.231 41.636 -78.441 1.00 22.04 197 HIS D N 1
ATOM 6544 C CA . HIS D 1 197 ? -8.916 42.436 -77.251 1.00 22.37 197 HIS D CA 1
ATOM 6545 C C . HIS D 1 197 ? -9.959 42.322 -76.155 1.00 21.41 197 HIS D C 1
ATOM 6546 O O . HIS D 1 197 ? -10.937 41.602 -76.307 1.00 21.09 197 HIS D O 1
ATOM 6553 N N . PHE D 1 198 ? -9.704 43.000 -75.033 1.00 20.59 198 PHE D N 1
ATOM 6554 C CA . PHE D 1 198 ? -10.471 42.793 -73.803 1.00 19.78 198 PHE D CA 1
ATOM 6555 C C . PHE D 1 198 ? -11.372 43.965 -73.467 1.00 20.31 198 PHE D C 1
ATOM 6556 O O . PHE D 1 198 ? -11.038 45.115 -73.704 1.00 20.80 198 PHE D O 1
ATOM 6564 N N . THR D 1 199 ? -12.516 43.662 -72.875 1.00 21.12 199 THR D N 1
ATOM 6565 C CA . THR D 1 199 ? -13.391 44.670 -72.286 1.00 21.26 199 THR D CA 1
ATOM 6566 C C . THR D 1 199 ? -12.838 45.058 -70.927 1.00 21.40 199 THR D C 1
ATOM 6567 O O . THR D 1 199 ? -11.945 44.395 -70.394 1.00 20.88 199 THR D O 1
ATOM 6571 N N . ALA D 1 200 ? -13.382 46.129 -70.355 1.00 21.89 200 ALA D N 1
ATOM 6572 C CA . ALA D 1 200 ? -12.986 46.565 -69.027 1.00 23.13 200 ALA D CA 1
ATOM 6573 C C . ALA D 1 200 ? -13.357 45.536 -67.966 1.00 24.39 200 ALA D C 1
ATOM 6574 O O . ALA D 1 200 ? -12.648 45.384 -66.973 1.00 25.87 200 ALA D O 1
ATOM 6576 N N . GLU D 1 201 ? -14.461 44.830 -68.171 1.00 27.09 201 GLU D N 1
ATOM 6577 C CA . GLU D 1 201 ? -14.876 43.781 -67.238 1.00 29.26 201 GLU D CA 1
ATOM 6578 C C . GLU D 1 201 ? -13.820 42.666 -67.207 1.00 25.91 201 GLU D C 1
ATOM 6579 O O . GLU D 1 201 ? -13.478 42.178 -66.141 1.00 24.61 201 GLU D O 1
ATOM 6585 N N . THR D 1 202 ? -13.300 42.283 -68.370 1.00 23.79 202 THR D N 1
ATOM 6586 C CA . THR D 1 202 ? -12.284 41.230 -68.457 1.00 22.34 202 THR D CA 1
ATOM 6587 C C . THR D 1 202 ? -10.962 41.686 -67.846 1.00 21.65 202 THR D C 1
ATOM 6588 O O . THR D 1 202 ? -10.276 40.911 -67.172 1.00 21.30 202 THR D O 1
ATOM 6592 N N . ASN D 1 203 ? -10.605 42.944 -68.089 1.00 21.18 203 ASN D N 1
ATOM 6593 C CA . ASN D 1 203 ? -9.419 43.523 -67.468 1.00 20.60 203 ASN D CA 1
ATOM 6594 C C . ASN D 1 203 ? -9.478 43.414 -65.948 1.00 20.46 203 ASN D C 1
ATOM 6595 O O . ASN D 1 203 ? -8.514 43.001 -65.310 1.00 20.97 203 ASN D O 1
ATOM 6600 N N . ARG D 1 204 ? -10.620 43.796 -65.385 1.00 21.25 204 ARG D N 1
ATOM 6601 C CA . ARG D 1 204 ? -10.839 43.765 -63.936 1.00 21.31 204 ARG D CA 1
ATOM 6602 C C . ARG D 1 204 ? -10.632 42.375 -63.359 1.00 20.06 204 ARG D C 1
ATOM 6603 O O . ARG D 1 204 ? -9.937 42.218 -62.351 1.00 20.51 204 ARG D O 1
ATOM 6611 N N . THR D 1 205 ? -11.222 41.368 -63.996 1.00 18.31 205 THR D N 1
ATOM 6612 C CA . THR D 1 205 ? -11.084 39.997 -63.527 1.00 17.38 205 THR D CA 1
ATOM 6613 C C . THR D 1 205 ? -9.614 39.578 -63.529 1.00 17.05 205 THR D C 1
ATOM 6614 O O . THR D 1 205 ? -9.111 39.038 -62.530 1.00 16.97 205 THR D O 1
ATOM 6618 N N . LEU D 1 206 ? -8.933 39.849 -64.644 1.00 17.14 206 LEU D N 1
ATOM 6619 C CA . LEU D 1 206 ? -7.535 39.460 -64.828 1.00 17.47 206 LEU D CA 1
ATOM 6620 C C . LEU D 1 206 ? -6.623 40.139 -63.820 1.00 17.78 206 LEU D C 1
ATOM 6621 O O . LEU D 1 206 ? -5.760 39.484 -63.222 1.00 18.60 206 LEU D O 1
ATOM 6626 N N . GLY D 1 207 ? -6.813 41.447 -63.642 1.00 17.81 207 GLY D N 1
ATOM 6627 C CA . GLY D 1 207 ? -6.019 42.217 -62.708 1.00 18.05 207 GLY D CA 1
ATOM 6628 C C . GLY D 1 207 ? -6.080 41.652 -61.303 1.00 18.40 207 GLY D C 1
ATOM 6629 O O . GLY D 1 207 ? -5.046 41.510 -60.628 1.00 17.82 207 GLY D O 1
ATOM 6630 N N . ALA D 1 208 ? -7.299 41.317 -60.876 1.00 19.05 208 ALA D N 1
ATOM 6631 C CA . ALA D 1 208 ? -7.524 40.808 -59.527 1.00 19.74 208 ALA D CA 1
ATOM 6632 C C . ALA D 1 208 ? -6.929 39.413 -59.353 1.00 20.08 208 ALA D C 1
ATOM 6633 O O . ALA D 1 208 ? -6.334 39.130 -58.308 1.00 21.34 208 ALA D O 1
ATOM 6635 N N . ALA D 1 209 ? -7.078 38.569 -60.376 1.00 19.90 209 ALA D N 1
ATOM 6636 C CA . ALA D 1 209 ? -6.549 37.211 -60.340 1.00 19.94 209 ALA D CA 1
ATOM 6637 C C . ALA D 1 209 ? -5.031 37.216 -60.321 1.00 20.12 209 ALA D C 1
ATOM 6638 O O . ALA D 1 209 ? -4.411 36.477 -59.543 1.00 21.10 209 ALA D O 1
ATOM 6640 N N . VAL D 1 210 ? -4.430 38.039 -61.180 1.00 20.07 210 VAL D N 1
ATOM 6641 C CA . VAL D 1 210 ? -2.969 38.092 -61.272 1.00 19.90 210 VAL D CA 1
ATOM 6642 C C . VAL D 1 210 ? -2.350 38.644 -59.972 1.00 20.05 210 VAL D C 1
ATOM 6643 O O . VAL D 1 210 ? -1.276 38.214 -59.566 1.00 20.39 210 VAL D O 1
ATOM 6647 N N . ALA D 1 211 ? -3.043 39.580 -59.322 1.00 20.43 211 ALA D N 1
ATOM 6648 C CA . ALA D 1 211 ? -2.590 40.116 -58.051 1.00 20.86 211 ALA D CA 1
ATOM 6649 C C . ALA D 1 211 ? -2.437 39.037 -56.972 1.00 21.70 211 ALA D C 1
ATOM 6650 O O . ALA D 1 211 ? -1.488 39.071 -56.181 1.00 22.67 211 ALA D O 1
ATOM 6652 N N . GLN D 1 212 ? -3.359 38.084 -56.931 1.00 22.84 212 GLN D N 1
ATOM 6653 C CA . GLN D 1 212 ? -3.246 36.948 -55.993 1.00 23.81 212 GLN D CA 1
ATOM 6654 C C . GLN D 1 212 ? -2.000 36.162 -56.264 1.00 23.77 212 GLN D C 1
ATOM 6655 O O . GLN D 1 212 ? -1.232 35.848 -55.354 1.00 23.56 212 GLN D O 1
ATOM 6661 N N . LYS D 1 213 ? -1.786 35.858 -57.534 1.00 24.79 213 LYS D N 1
ATOM 6662 C CA . LYS D 1 213 ? -0.621 35.099 -57.955 1.00 24.97 213 LYS D CA 1
ATOM 6663 C C . LYS D 1 213 ? 0.682 35.807 -57.568 1.00 25.76 213 LYS D C 1
ATOM 6664 O O . LYS D 1 213 ? 1.606 35.184 -57.026 1.00 26.54 213 LYS D O 1
ATOM 6670 N N . VAL D 1 214 ? 0.747 37.108 -57.833 1.00 26.96 214 VAL D N 1
ATOM 6671 C CA . VAL D 1 214 ? 1.939 37.893 -57.523 1.00 27.54 214 VAL D CA 1
ATOM 6672 C C . VAL D 1 214 ? 2.295 37.825 -56.022 1.00 29.19 214 VAL D C 1
ATOM 6673 O O . VAL D 1 214 ? 3.451 37.555 -55.669 1.00 28.93 214 VAL D O 1
ATOM 6677 N N . LYS D 1 215 ? 1.304 38.052 -55.158 1.00 30.70 215 LYS D N 1
ATOM 6678 C CA . LYS D 1 215 ? 1.517 38.001 -53.711 1.00 32.74 215 LYS D CA 1
ATOM 6679 C C . LYS D 1 215 ? 2.050 36.665 -53.223 1.00 32.11 215 LYS D C 1
ATOM 6680 O O . LYS D 1 215 ? 2.883 36.616 -52.320 1.00 32.39 215 LYS D O 1
ATOM 6686 N N . THR D 1 216 ? 1.552 35.580 -53.809 1.00 32.52 216 THR D N 1
ATOM 6687 C CA . THR D 1 216 ? 2.099 34.246 -53.570 1.00 32.54 216 THR D CA 1
ATOM 6688 C C . THR D 1 216 ? 3.607 34.193 -53.815 1.00 31.89 216 THR D C 1
ATOM 6689 O O . THR D 1 216 ? 4.329 33.551 -53.062 1.00 35.60 216 THR D O 1
ATOM 6693 N N . LEU D 1 217 ? 4.080 34.855 -54.869 1.00 29.43 217 LEU D N 1
ATOM 6694 C CA . LEU D 1 217 ? 5.504 34.821 -55.224 1.00 27.16 217 LEU D CA 1
ATOM 6695 C C . LEU D 1 217 ? 6.373 35.751 -54.384 1.00 25.93 217 LEU D C 1
ATOM 6696 O O . LEU D 1 217 ? 7.490 35.405 -54.051 1.00 23.82 217 LEU D O 1
ATOM 6701 N N . LEU D 1 218 ? 5.869 36.929 -54.037 1.00 26.33 218 LEU D N 1
ATOM 6702 C CA . LEU D 1 218 ? 6.707 37.951 -53.401 1.00 25.73 218 LEU D CA 1
ATOM 6703 C C . LEU D 1 218 ? 6.501 38.150 -51.886 1.00 27.12 218 LEU D C 1
ATOM 6704 O O . LEU D 1 218 ? 7.241 38.889 -51.231 1.00 26.85 218 LEU D O 1
ATOM 6709 N N . GLN D 1 219 ? 5.469 37.538 -51.332 1.00 29.22 219 GLN D N 1
ATOM 6710 C CA . GLN D 1 219 ? 5.322 37.525 -49.889 1.00 30.72 219 GLN D CA 1
ATOM 6711 C C . GLN D 1 219 ? 5.639 36.111 -49.366 1.00 32.11 219 GLN D C 1
ATOM 6712 O O . GLN D 1 219 ? 4.892 35.157 -49.616 1.00 28.61 219 GLN D O 1
ATOM 6718 N N . PRO D 1 220 ? 6.846 35.966 -48.755 1.00 34.77 220 PRO D N 1
ATOM 6719 C CA . PRO D 1 220 ? 7.371 34.625 -48.510 1.00 35.00 220 PRO D CA 1
ATOM 6720 C C . PRO D 1 220 ? 6.623 33.831 -47.448 1.00 36.74 220 PRO D C 1
ATOM 6721 O O . PRO D 1 220 ? 6.543 32.612 -47.572 1.00 36.85 220 PRO D O 1
ATOM 6725 N N . LYS D 1 221 ? 6.086 34.506 -46.428 1.00 39.41 221 LYS D N 1
ATOM 6726 C CA . LYS D 1 221 ? 5.140 33.875 -45.487 1.00 41.44 221 LYS D CA 1
ATOM 6727 C C . LYS D 1 221 ? 3.974 33.178 -46.205 1.00 48.07 221 LYS D C 1
ATOM 6728 O O . LYS D 1 221 ? 3.564 32.083 -45.828 1.00 55.28 221 LYS D O 1
ATOM 6734 N N . LEU D 1 222 ? 3.454 33.809 -47.250 1.00 52.52 222 LEU D N 1
ATOM 6735 C CA . LEU D 1 222 ? 2.396 33.208 -48.064 1.00 51.60 222 LEU D CA 1
ATOM 6736 C C . LEU D 1 222 ? 2.966 32.116 -48.953 1.00 53.78 222 LEU D C 1
ATOM 6737 O O . LEU D 1 222 ? 2.389 31.044 -49.065 1.00 52.17 222 LEU D O 1
ATOM 6742 N N . ALA D 1 223 ? 4.098 32.384 -49.589 1.00 60.09 223 ALA D N 1
ATOM 6743 C CA . ALA D 1 223 ? 4.769 31.355 -50.402 1.00 63.47 223 ALA D CA 1
ATOM 6744 C C . ALA D 1 223 ? 4.970 30.092 -49.572 1.00 70.15 223 ALA D C 1
ATOM 6745 O O . ALA D 1 223 ? 4.649 28.994 -50.021 1.00 79.47 223 ALA D O 1
ATOM 6747 N N . ALA D 1 224 ? 5.489 30.272 -48.356 1.00 71.15 224 ALA D N 1
ATOM 6748 C CA . ALA D 1 224 ? 5.700 29.173 -47.405 1.00 69.89 224 ALA D CA 1
ATOM 6749 C C . ALA D 1 224 ? 4.426 28.361 -47.183 1.00 72.48 224 ALA D C 1
ATOM 6750 O O . ALA D 1 224 ? 4.423 27.163 -47.390 1.00 78.19 224 ALA D O 1
ATOM 6752 N N . ALA D 1 225 ? 3.364 29.036 -46.754 1.00 71.84 225 ALA D N 1
ATOM 6753 C CA . ALA D 1 225 ? 2.046 28.432 -46.537 1.00 73.92 225 ALA D CA 1
ATOM 6754 C C . ALA D 1 225 ? 1.540 27.573 -47.707 1.0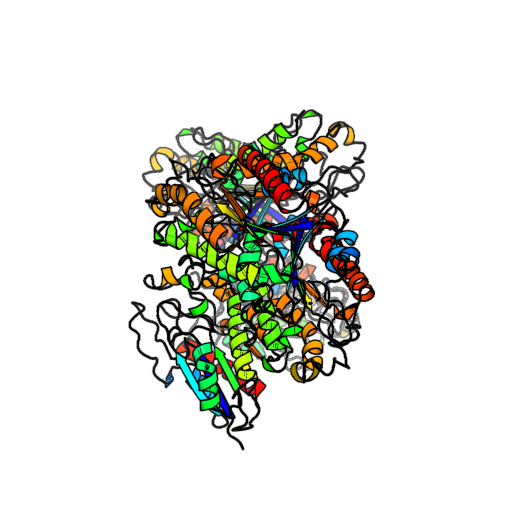0 73.51 225 ALA D C 1
ATOM 6755 O O . ALA D 1 225 ? 0.890 26.558 -47.470 1.00 72.01 225 ALA D O 1
ATOM 6757 N N . LEU D 1 226 ? 1.836 27.966 -48.944 1.00 73.11 226 LEU D N 1
ATOM 6758 C CA . LEU D 1 226 ? 1.429 27.164 -50.114 1.00 77.75 226 LEU D CA 1
ATOM 6759 C C . LEU D 1 226 ? 2.097 25.775 -50.196 1.00 81.37 226 LEU D C 1
ATOM 6760 O O . LEU D 1 226 ? 1.457 24.821 -50.647 1.00 84.43 226 LEU D O 1
ATOM 6765 N N . GLU D 1 227 ? 3.352 25.652 -49.767 1.00 81.56 227 GLU D N 1
ATOM 6766 C CA . GLU D 1 227 ? 3.984 24.314 -49.664 1.00 79.71 227 GLU D CA 1
ATOM 6767 C C . GLU D 1 227 ? 3.316 23.378 -48.626 1.00 83.56 227 GLU D C 1
ATOM 6768 O O . GLU D 1 227 ? 3.259 22.165 -48.856 1.00 87.51 227 GLU D O 1
ATOM 6774 N N . HIS D 1 228 ? 2.769 23.926 -47.528 1.00 84.79 228 HIS D N 1
ATOM 6775 C CA . HIS D 1 228 ? 2.077 23.107 -46.503 1.00 89.42 228 HIS D CA 1
ATOM 6776 C C . HIS D 1 228 ? 1.663 21.744 -47.062 1.00 88.94 228 HIS D C 1
ATOM 6777 O O . HIS D 1 228 ? 1.855 20.716 -46.412 1.00 89.45 228 HIS D O 1
ATOM 6784 N N . ASP E 1 2 ? 10.840 -4.289 -97.076 1.00 74.66 2 ASP E N 1
ATOM 6785 C CA . ASP E 1 2 ? 10.888 -3.550 -95.760 1.00 71.93 2 ASP E CA 1
ATOM 6786 C C . ASP E 1 2 ? 11.744 -2.283 -95.796 1.00 63.40 2 ASP E C 1
ATOM 6787 O O . ASP E 1 2 ? 12.965 -2.367 -95.901 1.00 61.47 2 ASP E O 1
ATOM 6792 N N . LYS E 1 3 ? 11.060 -1.141 -95.746 1.00 56.24 3 LYS E N 1
ATOM 6793 C CA . LYS E 1 3 ? 11.664 0.176 -95.919 1.00 51.49 3 LYS E CA 1
ATOM 6794 C C . LYS E 1 3 ? 12.876 0.375 -94.990 1.00 45.89 3 LYS E C 1
ATOM 6795 O O . LYS E 1 3 ? 12.807 0.063 -93.808 1.00 43.15 3 LYS E O 1
ATOM 6801 N N . ILE E 1 4 ? 13.998 0.849 -95.557 1.00 40.71 4 ILE E N 1
ATOM 6802 C CA . ILE E 1 4 ? 15.202 1.110 -94.775 1.00 36.26 4 ILE E CA 1
ATOM 6803 C C . ILE E 1 4 ? 15.009 2.444 -94.047 1.00 33.33 4 ILE E C 1
ATOM 6804 O O . ILE E 1 4 ? 14.635 3.431 -94.652 1.00 32.99 4 ILE E O 1
ATOM 6809 N N . LYS E 1 5 ? 15.271 2.461 -92.739 1.00 30.23 5 LYS E N 1
ATOM 6810 C CA . LYS E 1 5 ? 15.037 3.644 -91.913 1.00 29.13 5 LYS E CA 1
ATOM 6811 C C . LYS E 1 5 ? 16.234 4.589 -91.881 1.00 27.02 5 LYS E C 1
ATOM 6812 O O . LYS E 1 5 ? 17.355 4.175 -91.570 1.00 26.79 5 LYS E O 1
ATOM 6818 N N . ARG E 1 6 ? 15.983 5.860 -92.182 1.00 24.03 6 ARG E N 1
ATOM 6819 C CA . ARG E 1 6 ? 17.063 6.831 -92.337 1.00 22.18 6 ARG E CA 1
ATOM 6820 C C . ARG E 1 6 ? 17.245 7.704 -91.084 1.00 20.62 6 ARG E C 1
ATOM 6821 O O . ARG E 1 6 ? 16.309 8.370 -90.647 1.00 20.39 6 ARG E O 1
ATOM 6829 N N . VAL E 1 7 ? 18.446 7.686 -90.506 1.00 18.75 7 VAL E N 1
ATOM 6830 C CA . VAL E 1 7 ? 18.753 8.472 -89.311 1.00 18.17 7 VAL E CA 1
ATOM 6831 C C . VAL E 1 7 ? 19.841 9.517 -89.570 1.00 18.46 7 VAL E C 1
ATOM 6832 O O . VAL E 1 7 ? 20.952 9.182 -89.962 1.00 19.22 7 VAL E O 1
ATOM 6836 N N . PHE E 1 8 ? 19.518 10.787 -89.342 1.00 18.50 8 PHE E N 1
ATOM 6837 C CA . PHE E 1 8 ? 20.460 11.879 -89.524 1.00 18.13 8 PHE E CA 1
ATOM 6838 C C . PHE E 1 8 ? 21.049 12.290 -88.187 1.00 18.30 8 PHE E C 1
ATOM 6839 O O . PHE E 1 8 ? 20.312 12.570 -87.249 1.00 18.21 8 PHE E O 1
ATOM 6847 N N . VAL E 1 9 ? 22.374 12.308 -88.099 1.00 19.09 9 VAL E N 1
ATOM 6848 C CA . VAL E 1 9 ? 23.074 12.680 -86.863 1.00 19.24 9 VAL E CA 1
ATOM 6849 C C . VAL E 1 9 ? 23.764 14.027 -87.022 1.00 19.33 9 VAL E C 1
ATOM 6850 O O . VAL E 1 9 ? 24.630 14.190 -87.882 1.00 20.63 9 VAL E O 1
ATOM 6854 N N . PHE E 1 10 ? 23.386 14.977 -86.178 1.00 18.72 10 PHE E N 1
ATOM 6855 C CA . PHE E 1 10 ? 23.816 16.363 -86.297 1.00 18.36 10 PHE E CA 1
ATOM 6856 C C . PHE E 1 10 ? 24.575 16.718 -85.035 1.00 18.57 10 PHE E C 1
ATOM 6857 O O . PHE E 1 10 ? 23.988 16.768 -83.965 1.00 18.50 10 PHE E O 1
ATOM 6865 N N . GLY E 1 11 ? 25.877 16.942 -85.145 1.00 18.96 11 GLY E N 1
ATOM 6866 C CA . GLY E 1 11 ? 26.691 17.204 -83.966 1.00 20.04 11 GLY E CA 1
ATOM 6867 C C . GLY E 1 11 ? 27.917 18.058 -84.203 1.00 21.11 11 GLY E C 1
ATOM 6868 O O . GLY E 1 11 ? 28.019 18.765 -85.208 1.00 20.48 11 GLY E O 1
ATOM 6869 N N . ASP E 1 12 ? 28.851 17.968 -83.261 1.00 23.01 12 ASP E N 1
ATOM 6870 C CA . ASP E 1 12 ? 30.055 18.793 -83.271 1.00 24.54 12 ASP E CA 1
ATOM 6871 C C . ASP E 1 12 ? 31.258 17.872 -83.499 1.00 25.48 12 ASP E C 1
ATOM 6872 O O . ASP E 1 12 ? 31.119 16.855 -84.169 1.00 24.67 12 ASP E O 1
ATOM 6887 N N . LEU E 1 14 ? 32.770 15.918 -81.557 1.00 24.37 14 LEU E N 1
ATOM 6888 C CA . LEU E 1 14 ? 32.521 14.600 -80.969 1.00 23.42 14 LEU E CA 1
ATOM 6889 C C . LEU E 1 14 ? 31.929 13.632 -81.984 1.00 22.35 14 LEU E C 1
ATOM 6890 O O . LEU E 1 14 ? 32.176 12.437 -81.926 1.00 22.68 14 LEU E O 1
ATOM 6895 N N . THR E 1 15 ? 31.127 14.167 -82.894 1.00 22.27 15 THR E N 1
ATOM 6896 C CA . THR E 1 15 ? 30.439 13.396 -83.932 1.00 22.46 15 THR E CA 1
ATOM 6897 C C . THR E 1 15 ? 31.262 13.335 -85.242 1.00 22.83 15 THR E C 1
ATOM 6898 O O . THR E 1 15 ? 31.155 12.378 -86.002 1.00 22.70 15 THR E O 1
ATOM 6902 N N . TRP E 1 16 ? 32.069 14.361 -85.504 1.00 23.17 16 TRP E N 1
ATOM 6903 C CA . TRP E 1 16 ? 33.052 14.332 -86.589 1.00 23.60 16 TRP E CA 1
ATOM 6904 C C . TRP E 1 16 ? 34.060 13.210 -86.356 1.00 22.61 16 TRP E C 1
ATOM 6905 O O . TRP E 1 16 ? 34.391 12.466 -87.269 1.00 20.79 16 TRP E O 1
ATOM 6916 N N . GLY E 1 17 ? 34.543 13.122 -85.122 1.00 22.08 17 GLY E N 1
ATOM 6917 C CA . GLY E 1 17 ? 35.537 12.130 -84.737 1.00 22.12 17 GLY E CA 1
ATOM 6918 C C . GLY E 1 17 ? 36.869 12.728 -84.325 1.00 22.41 17 GLY E C 1
ATOM 6919 O O . GLY E 1 17 ? 37.910 12.301 -84.814 1.00 23.25 17 GLY E O 1
ATOM 6920 N N . TRP E 1 18 ? 36.846 13.705 -83.423 1.00 22.35 18 TRP E N 1
ATOM 6921 C CA . TRP E 1 18 ? 38.071 14.326 -82.929 1.00 22.91 18 TRP E CA 1
ATOM 6922 C C . TRP E 1 18 ? 38.865 13.335 -82.112 1.00 23.20 18 TRP E C 1
ATOM 6923 O O . TRP E 1 18 ? 38.362 12.827 -81.120 1.00 22.43 18 TRP E O 1
ATOM 6934 N N . THR E 1 19 ? 40.104 13.078 -82.532 1.00 24.71 19 THR E N 1
ATOM 6935 C CA . THR E 1 19 ? 41.021 12.231 -81.783 1.00 26.21 19 THR E CA 1
ATOM 6936 C C . THR E 1 19 ? 41.707 13.081 -80.709 1.00 27.62 19 THR E C 1
ATOM 6937 O O . THR E 1 19 ? 42.429 14.023 -81.050 1.00 27.39 19 THR E O 1
ATOM 6941 N N . PRO E 1 20 ? 41.468 12.777 -79.408 1.00 29.68 20 PRO E N 1
ATOM 6942 C CA . PRO E 1 20 ? 42.112 13.563 -78.346 1.00 31.21 20 PRO E CA 1
ATOM 6943 C C . PRO E 1 20 ? 43.619 13.348 -78.320 1.00 32.84 20 PRO E C 1
ATOM 6944 O O . PRO E 1 20 ? 44.078 12.201 -78.410 1.00 36.57 20 PRO E O 1
ATOM 6948 N N . VAL E 1 21 ? 44.376 14.438 -78.211 1.00 32.36 21 VAL E N 1
ATOM 6949 C CA . VAL E 1 21 ? 45.837 14.391 -78.307 1.00 31.83 21 VAL E CA 1
ATOM 6950 C C . VAL E 1 21 ? 46.495 15.494 -77.484 1.00 32.10 21 VAL E C 1
ATOM 6951 O O . VAL E 1 21 ? 45.822 16.399 -76.974 1.00 30.94 21 VAL E O 1
ATOM 6955 N N . ALA E 1 22 ? 47.816 15.403 -77.356 1.00 31.45 22 ALA E N 1
ATOM 6956 C CA . ALA E 1 22 ? 48.596 16.406 -76.648 1.00 30.81 22 ALA E CA 1
ATOM 6957 C C . ALA E 1 22 ? 49.779 16.812 -77.534 1.00 31.30 22 ALA E C 1
ATOM 6958 O O . ALA E 1 22 ? 50.527 15.941 -77.979 1.00 31.75 22 ALA E O 1
ATOM 6960 N N . PRO E 1 23 ? 49.934 18.105 -77.842 1.00 31.06 23 PRO E N 1
ATOM 6961 C CA . PRO E 1 23 ? 48.995 19.150 -77.446 1.00 31.69 23 PRO E CA 1
ATOM 6962 C C . PRO E 1 23 ? 47.625 19.009 -78.151 1.00 32.72 23 PRO E C 1
ATOM 6963 O O . PRO E 1 23 ? 47.511 18.294 -79.168 1.00 32.88 23 PRO E O 1
ATOM 6967 N N . ILE E 1 24 ? 46.615 19.682 -77.591 1.00 32.99 24 ILE E N 1
ATOM 6968 C CA . ILE E 1 24 ? 45.202 19.551 -78.021 1.00 31.68 24 ILE E CA 1
ATOM 6969 C C . ILE E 1 24 ? 44.986 19.631 -79.525 1.00 30.46 24 ILE E C 1
ATOM 6970 O O . ILE E 1 24 ? 44.148 18.887 -80.053 1.00 30.35 24 ILE E O 1
ATOM 6975 N N . VAL E 1 25 ? 45.745 20.515 -80.190 1.00 29.00 25 VAL E N 1
ATOM 6976 C CA . VAL E 1 25 ? 45.734 20.662 -81.661 1.00 28.90 25 VAL E CA 1
ATOM 6977 C C . VAL E 1 25 ? 47.159 20.602 -82.215 1.00 27.99 25 VAL E C 1
ATOM 6978 O O . VAL E 1 25 ? 48.098 20.951 -81.509 1.00 30.56 25 VAL E O 1
ATOM 6982 N N . PRO E 1 26 ? 47.357 20.169 -83.456 1.00 27.56 26 PRO E N 1
ATOM 6983 C CA . PRO E 1 26 ? 46.294 19.711 -84.361 1.00 27.73 26 PRO E CA 1
ATOM 6984 C C . PRO E 1 26 ? 45.896 18.267 -84.098 1.00 27.53 26 PRO E C 1
ATOM 6985 O O . PRO E 1 26 ? 46.686 17.495 -83.533 1.00 28.08 26 PRO E O 1
ATOM 6989 N N . THR E 1 27 ? 44.678 17.919 -84.505 1.00 26.86 27 THR E N 1
ATOM 6990 C CA . THR E 1 27 ? 44.169 16.551 -84.377 1.00 26.54 27 THR E CA 1
ATOM 6991 C C . THR E 1 27 ? 44.020 15.925 -85.767 1.00 26.25 27 THR E C 1
ATOM 6992 O O . THR E 1 27 ? 44.210 16.583 -86.797 1.00 24.73 27 THR E O 1
ATOM 6996 N N . THR E 1 28 ? 43.724 14.632 -85.764 1.00 25.68 28 THR E N 1
ATOM 6997 C CA . THR E 1 28 ? 43.345 13.933 -86.968 1.00 25.95 28 THR E CA 1
ATOM 6998 C C . THR E 1 28 ? 42.056 13.187 -86.653 1.00 25.84 28 THR E C 1
ATOM 6999 O O . THR E 1 28 ? 41.749 12.917 -85.477 1.00 26.55 28 THR E O 1
ATOM 7003 N N . ARG E 1 29 ? 41.309 12.853 -87.704 1.00 25.04 29 ARG E N 1
ATOM 7004 C CA . ARG E 1 29 ? 39.986 12.268 -87.548 1.00 24.31 29 ARG E CA 1
ATOM 7005 C C . ARG E 1 29 ? 40.088 10.818 -87.120 1.00 24.55 29 ARG E C 1
ATOM 7006 O O . ARG E 1 29 ? 40.850 10.053 -87.701 1.00 22.92 29 ARG E O 1
ATOM 7014 N N . HIS E 1 30 ? 39.333 10.429 -86.099 1.00 26.29 30 HIS E N 1
ATOM 7015 C CA . HIS E 1 30 ? 39.237 9.011 -85.743 1.00 27.20 30 HIS E CA 1
ATOM 7016 C C . HIS E 1 30 ? 38.988 8.215 -87.028 1.00 27.77 30 HIS E C 1
ATOM 7017 O O . HIS E 1 30 ? 38.181 8.622 -87.875 1.00 28.65 30 HIS E O 1
ATOM 7024 N N . PRO E 1 31 ? 39.683 7.075 -87.188 1.00 26.63 31 PRO E N 1
ATOM 7025 C CA . PRO E 1 31 ? 39.323 6.190 -88.289 1.00 25.82 31 PRO E CA 1
ATOM 7026 C C . PRO E 1 31 ? 37.831 5.859 -88.238 1.00 24.63 31 PRO E C 1
ATOM 7027 O O . PRO E 1 31 ? 37.262 5.758 -87.150 1.00 23.55 31 PRO E O 1
ATOM 7031 N N . HIS E 1 32 ? 37.221 5.695 -89.403 1.00 24.10 32 HIS E N 1
ATOM 7032 C CA . HIS E 1 32 ? 35.787 5.420 -89.500 1.00 25.92 32 HIS E CA 1
ATOM 7033 C C . HIS E 1 32 ? 35.330 4.306 -88.544 1.00 25.91 32 HIS E C 1
ATOM 7034 O O . HIS E 1 32 ? 34.306 4.425 -87.873 1.00 23.64 32 HIS E O 1
ATOM 7041 N N . ALA E 1 33 ? 36.119 3.240 -88.470 1.00 27.08 33 ALA E N 1
ATOM 7042 C CA . ALA E 1 33 ? 35.810 2.100 -87.600 1.00 28.25 33 ALA E CA 1
ATOM 7043 C C . ALA E 1 33 ? 35.623 2.477 -86.118 1.00 27.90 33 ALA E C 1
ATOM 7044 O O . ALA E 1 33 ? 34.900 1.807 -85.396 1.00 27.11 33 ALA E O 1
ATOM 7046 N N . ASP E 1 34 ? 36.274 3.554 -85.685 1.00 28.83 34 ASP E N 1
ATOM 7047 C CA . ASP E 1 34 ? 36.270 3.990 -84.284 1.00 29.15 34 ASP E CA 1
ATOM 7048 C C . ASP E 1 34 ? 35.292 5.127 -83.955 1.00 28.80 34 ASP E C 1
ATOM 7049 O O . ASP E 1 34 ? 35.272 5.600 -82.814 1.00 27.82 34 ASP E O 1
ATOM 7054 N N . ARG E 1 35 ? 34.507 5.593 -84.928 1.00 28.67 35 ARG E N 1
ATOM 7055 C CA . ARG E 1 35 ? 33.583 6.719 -84.688 1.00 28.47 35 ARG E CA 1
ATOM 7056 C C . ARG E 1 35 ? 32.277 6.250 -84.052 1.00 29.20 35 ARG E C 1
ATOM 7057 O O . ARG E 1 35 ? 31.737 5.205 -84.431 1.00 30.20 35 ARG E O 1
ATOM 7065 N N . TRP E 1 36 ? 31.755 7.026 -83.101 1.00 29.26 36 TRP E N 1
ATOM 7066 C CA . TRP E 1 36 ? 30.560 6.599 -82.353 1.00 28.68 36 TRP E CA 1
ATOM 7067 C C . TRP E 1 36 ? 29.371 6.340 -83.284 1.00 29.29 36 TRP E C 1
ATOM 7068 O O . TRP E 1 36 ? 28.652 5.354 -83.120 1.00 28.49 36 TRP E O 1
ATOM 7079 N N . THR E 1 37 ? 29.207 7.212 -84.277 1.00 29.38 37 THR E N 1
ATOM 7080 C CA . THR E 1 37 ? 28.173 7.067 -85.293 1.00 30.05 37 THR E CA 1
ATOM 7081 C C . THR E 1 37 ? 28.317 5.774 -86.088 1.00 29.95 37 THR E C 1
ATOM 7082 O O . THR E 1 37 ? 27.315 5.165 -86.460 1.00 29.40 37 THR E O 1
ATOM 7086 N N . THR E 1 38 ? 29.551 5.362 -86.361 1.00 29.95 38 THR E N 1
ATOM 7087 C CA . THR E 1 38 ? 29.774 4.118 -87.085 1.00 31.48 38 THR E CA 1
ATOM 7088 C C . THR E 1 38 ? 29.334 2.908 -86.269 1.00 30.04 38 THR E C 1
ATOM 7089 O O . THR E 1 38 ? 28.656 2.011 -86.791 1.00 28.48 38 THR E O 1
ATOM 7093 N N . VAL E 1 39 ? 29.693 2.897 -84.990 1.00 29.11 39 VAL E N 1
ATOM 7094 C CA . VAL E 1 39 ? 29.295 1.804 -84.119 1.00 28.18 39 VAL E CA 1
ATOM 7095 C C . VAL E 1 39 ? 27.786 1.825 -83.949 1.00 27.47 39 VAL E C 1
ATOM 7096 O O . VAL E 1 39 ? 27.169 0.775 -83.998 1.00 25.93 39 VAL E O 1
ATOM 7100 N N . LEU E 1 40 ? 27.204 3.012 -83.783 1.00 28.02 40 LEU E N 1
ATOM 7101 C CA . LEU E 1 40 ? 25.745 3.154 -83.823 1.00 29.35 40 LEU E CA 1
ATOM 7102 C C . LEU E 1 40 ? 25.133 2.459 -85.048 1.00 30.31 40 LEU E C 1
ATOM 7103 O O . LEU E 1 40 ? 24.128 1.748 -84.939 1.00 29.96 40 LEU E O 1
ATOM 7108 N N . GLY E 1 41 ? 25.738 2.684 -86.214 1.00 31.51 41 GLY E N 1
ATOM 7109 C CA . GLY E 1 41 ? 25.251 2.106 -87.468 1.00 31.71 41 GLY E CA 1
ATOM 7110 C C . GLY E 1 41 ? 25.339 0.597 -87.497 1.00 31.74 41 GLY E C 1
ATOM 7111 O O . GLY E 1 41 ? 24.408 -0.075 -87.936 1.00 29.26 41 GLY E O 1
ATOM 7112 N N . GLU E 1 42 ? 26.465 0.076 -87.017 1.00 32.82 42 GLU E N 1
ATOM 7113 C CA . GLU E 1 42 ? 26.707 -1.370 -86.987 1.00 34.12 42 GLU E CA 1
ATOM 7114 C C . GLU E 1 42 ? 25.785 -2.098 -86.048 1.00 33.16 42 GLU E C 1
ATOM 7115 O O . GLU E 1 42 ? 25.284 -3.144 -86.395 1.00 31.39 42 GLU E O 1
ATOM 7121 N N . ASN E 1 43 ? 25.555 -1.535 -84.874 1.00 34.71 43 ASN E N 1
ATOM 7122 C CA . ASN E 1 43 ? 24.628 -2.127 -83.907 1.00 36.16 43 ASN E CA 1
ATOM 7123 C C . ASN E 1 43 ? 23.170 -2.036 -84.316 1.00 36.45 43 ASN E C 1
ATOM 7124 O O . ASN E 1 43 ? 22.344 -2.757 -83.769 1.00 39.71 43 ASN E O 1
ATOM 7129 N N . LEU E 1 44 ? 22.838 -1.137 -85.242 1.00 35.85 44 LEU E N 1
ATOM 7130 C CA . LEU E 1 44 ? 21.455 -1.002 -85.732 1.00 33.82 44 LEU E CA 1
ATOM 7131 C C . LEU E 1 44 ? 21.132 -2.034 -86.800 1.00 32.96 44 LEU E C 1
ATOM 7132 O O . LEU E 1 44 ? 20.013 -2.529 -86.861 1.00 32.36 44 LEU E O 1
ATOM 7137 N N . GLY E 1 45 ? 22.109 -2.342 -87.645 1.00 35.35 45 GLY E N 1
ATOM 7138 C CA . GLY E 1 45 ? 21.964 -3.360 -88.687 1.00 38.33 45 GLY E CA 1
ATOM 7139 C C . GLY E 1 45 ? 21.543 -2.807 -90.030 1.00 41.63 45 GLY E C 1
ATOM 7140 O O . GLY E 1 45 ? 21.443 -1.592 -90.211 1.00 44.15 45 GLY E O 1
ATOM 7141 N N . ASP E 1 46 ? 21.280 -3.714 -90.975 1.00 43.64 46 ASP E N 1
ATOM 7142 C CA . ASP E 1 46 ? 20.815 -3.359 -92.320 1.00 44.24 46 ASP E CA 1
ATOM 7143 C C . ASP E 1 46 ? 19.454 -2.683 -92.369 1.00 42.15 46 ASP E C 1
ATOM 7144 O O . ASP E 1 46 ? 19.113 -2.081 -93.379 1.00 42.23 46 ASP E O 1
ATOM 7149 N N . GLY E 1 47 ? 18.682 -2.796 -91.293 1.00 39.81 47 GLY E N 1
ATOM 7150 C CA . GLY E 1 47 ? 17.388 -2.115 -91.204 1.00 40.14 47 GLY E CA 1
ATOM 7151 C C . GLY E 1 47 ? 17.507 -0.593 -91.234 1.00 40.46 47 GLY E C 1
ATOM 7152 O O . GLY E 1 47 ? 16.524 0.108 -91.519 1.00 42.91 47 GLY E O 1
ATOM 7153 N N . TYR E 1 48 ? 18.713 -0.090 -90.930 1.00 37.65 48 TYR E N 1
ATOM 7154 C CA . TYR E 1 48 ? 18.968 1.342 -90.792 1.00 33.76 48 TYR E CA 1
ATOM 7155 C C . TYR E 1 48 ? 20.126 1.837 -91.653 1.00 31.49 48 TYR E C 1
ATOM 7156 O O . TYR E 1 48 ? 21.013 1.071 -92.020 1.00 29.64 48 TYR E O 1
ATOM 7165 N N . GLU E 1 49 ? 20.083 3.129 -91.962 1.00 30.83 49 GLU E N 1
ATOM 7166 C CA . GLU E 1 49 ? 21.051 3.803 -92.823 1.00 30.64 49 GLU E CA 1
ATOM 7167 C C . GLU E 1 49 ? 21.321 5.189 -92.220 1.00 27.41 49 GLU E C 1
ATOM 7168 O O . GLU E 1 49 ? 20.391 5.961 -92.025 1.00 26.11 49 GLU E O 1
ATOM 7174 N N . LEU E 1 50 ? 22.580 5.509 -91.916 1.00 24.97 50 LEU E N 1
ATOM 7175 C CA . LEU E 1 50 ? 22.913 6.796 -91.289 1.00 22.88 50 LEU E CA 1
ATOM 7176 C C . LEU E 1 50 ? 23.395 7.870 -92.263 1.00 21.18 50 LEU E C 1
ATOM 7177 O O . LEU E 1 50 ? 24.040 7.573 -93.262 1.00 20.27 50 LEU E O 1
ATOM 7182 N N . VAL E 1 51 ? 23.083 9.122 -91.939 1.00 19.64 51 VAL E N 1
ATOM 7183 C CA . VAL E 1 51 ? 23.717 10.288 -92.552 1.00 18.80 51 VAL E CA 1
ATOM 7184 C C . VAL E 1 51 ? 24.282 11.115 -91.408 1.00 18.28 51 VAL E C 1
ATOM 7185 O O . VAL E 1 51 ? 23.568 11.409 -90.455 1.00 17.85 51 VAL E O 1
ATOM 7189 N N . VAL E 1 52 ? 25.557 11.489 -91.491 1.00 17.70 52 VAL E N 1
ATOM 7190 C CA . VAL E 1 52 ? 26.235 12.106 -90.359 1.00 17.62 52 VAL E CA 1
ATOM 7191 C C . VAL E 1 52 ? 26.814 13.474 -90.695 1.00 17.37 52 VAL E C 1
ATOM 7192 O O . VAL E 1 52 ? 27.508 13.637 -91.677 1.00 17.45 52 VAL E O 1
ATOM 7196 N N . ASP E 1 53 ? 26.529 14.464 -89.856 1.00 17.34 53 ASP E N 1
ATOM 7197 C CA . ASP E 1 53 ? 27.070 15.804 -90.050 1.00 17.23 53 ASP E CA 1
ATOM 7198 C C . ASP E 1 53 ? 27.625 16.335 -88.745 1.00 17.81 53 ASP E C 1
ATOM 7199 O O . ASP E 1 53 ? 26.920 16.956 -87.961 1.00 18.31 53 ASP E O 1
ATOM 7204 N N . GLY E 1 54 ? 28.908 16.082 -88.529 1.00 18.18 54 GLY E N 1
ATOM 7205 C CA . GLY E 1 54 ? 29.628 16.562 -87.358 1.00 18.18 54 GLY E CA 1
ATOM 7206 C C . GLY E 1 54 ? 30.652 17.626 -87.739 1.00 17.48 54 GLY E C 1
ATOM 7207 O O . GLY E 1 54 ? 31.550 17.358 -88.535 1.00 16.11 54 GLY E O 1
ATOM 7208 N N . LEU E 1 55 ? 30.507 18.818 -87.154 1.00 17.31 55 LEU E N 1
ATOM 7209 C CA . LEU E 1 55 ? 31.405 19.945 -87.402 1.00 17.98 55 LEU E CA 1
ATOM 7210 C C . LEU E 1 55 ? 32.145 20.348 -86.143 1.00 18.20 55 LEU E C 1
ATOM 7211 O O . LEU E 1 55 ? 31.524 20.779 -85.188 1.00 18.04 55 LEU E O 1
ATOM 7216 N N . SER E 1 56 ? 33.471 20.232 -86.159 1.00 19.61 56 SER E N 1
ATOM 7217 C CA . SER E 1 56 ? 34.289 20.729 -85.057 1.00 20.62 56 SER E CA 1
ATOM 7218 C C . SER E 1 56 ? 33.921 22.174 -84.766 1.00 19.99 56 SER E C 1
ATOM 7219 O O . SER E 1 56 ? 33.837 22.983 -85.667 1.00 20.35 56 SER E O 1
ATOM 7222 N N . GLY E 1 57 ? 33.652 22.472 -83.505 1.00 19.82 57 GLY E N 1
ATOM 7223 C CA . GLY E 1 57 ? 33.402 23.837 -83.050 1.00 20.23 57 GLY E CA 1
ATOM 7224 C C . GLY E 1 57 ? 31.950 24.282 -83.023 1.00 20.26 57 GLY E C 1
ATOM 7225 O O . GLY E 1 57 ? 31.653 25.374 -82.537 1.00 20.48 57 GLY E O 1
ATOM 7226 N N . ARG E 1 58 ? 31.050 23.430 -83.506 1.00 19.95 58 ARG E N 1
ATOM 7227 C CA . ARG E 1 58 ? 29.661 23.810 -83.751 1.00 20.51 58 ARG E CA 1
ATOM 7228 C C . ARG E 1 58 ? 28.823 23.978 -82.473 1.00 20.95 58 ARG E C 1
ATOM 7229 O O . ARG E 1 58 ? 28.900 23.164 -81.526 1.00 20.73 58 ARG E O 1
ATOM 7237 N N . THR E 1 59 ? 28.006 25.037 -82.481 1.00 20.67 59 THR E N 1
ATOM 7238 C CA . THR E 1 59 ? 27.116 25.356 -81.373 1.00 20.40 59 THR E CA 1
ATOM 7239 C C . THR E 1 59 ? 25.689 25.010 -81.754 1.00 20.78 59 THR E C 1
ATOM 7240 O O . THR E 1 59 ? 25.408 24.700 -82.916 1.00 20.48 59 THR E O 1
ATOM 7244 N N . THR E 1 60 ? 24.783 25.088 -80.780 1.00 21.21 60 THR E N 1
ATOM 7245 C CA . THR E 1 60 ? 23.360 24.922 -81.052 1.00 21.06 60 THR E CA 1
ATOM 7246 C C . THR E 1 60 ? 22.872 25.991 -82.020 1.00 20.65 60 THR E C 1
ATOM 7247 O O . THR E 1 60 ? 22.493 25.683 -83.157 1.00 22.33 60 THR E O 1
ATOM 7251 N N . ASN E 1 61 ? 22.891 27.249 -81.574 1.00 19.18 61 ASN E N 1
ATOM 7252 C CA . ASN E 1 61 ? 22.215 28.329 -82.301 1.00 17.71 61 ASN E CA 1
ATOM 7253 C C . ASN E 1 61 ? 22.823 29.723 -82.109 1.00 17.48 61 ASN E C 1
ATOM 7254 O O . ASN E 1 61 ? 22.114 30.723 -82.232 1.00 16.56 61 ASN E O 1
ATOM 7259 N N . ILE E 1 62 ? 24.123 29.792 -81.831 1.00 17.42 62 ILE E N 1
ATOM 7260 C CA . ILE E 1 62 ? 24.781 31.067 -81.535 1.00 17.31 62 ILE E CA 1
ATOM 7261 C C . ILE E 1 62 ? 26.039 31.242 -82.374 1.00 17.33 62 ILE E C 1
ATOM 7262 O O . ILE E 1 62 ? 26.808 30.282 -82.566 1.00 16.49 62 ILE E O 1
ATOM 7267 N N . ASP E 1 63 ? 26.239 32.474 -82.878 1.00 16.81 63 ASP E N 1
ATOM 7268 C CA . ASP E 1 63 ? 27.447 32.799 -83.649 1.00 16.03 63 ASP E CA 1
ATOM 7269 C C . ASP E 1 63 ? 28.708 32.767 -82.795 1.00 15.42 63 ASP E C 1
ATOM 7270 O O . ASP E 1 63 ? 28.719 33.261 -81.676 1.00 15.51 63 ASP E O 1
ATOM 7275 N N . ASP E 1 64 ? 29.758 32.173 -83.328 1.00 15.47 64 ASP E N 1
ATOM 7276 C CA . ASP E 1 64 ? 31.073 32.231 -82.713 1.00 15.81 64 ASP E CA 1
ATOM 7277 C C . ASP E 1 64 ? 31.822 33.395 -83.365 1.00 16.27 64 ASP E C 1
ATOM 7278 O O . ASP E 1 64 ? 32.074 33.379 -84.576 1.00 15.80 64 ASP E O 1
ATOM 7283 N N . PRO E 1 65 ? 32.169 34.428 -82.569 1.00 17.49 65 PRO E N 1
ATOM 7284 C CA . PRO E 1 65 ? 32.842 35.573 -83.199 1.00 18.34 65 PRO E CA 1
ATOM 7285 C C . PRO E 1 65 ? 34.199 35.209 -83.843 1.00 19.14 65 PRO E C 1
ATOM 7286 O O . PRO E 1 65 ? 34.701 35.969 -84.665 1.00 18.23 65 PRO E O 1
ATOM 7290 N N . ASN E 1 66 ? 34.751 34.045 -83.502 1.00 20.49 66 ASN E N 1
ATOM 7291 C CA . ASN E 1 66 ? 36.008 33.585 -84.076 1.00 22.17 66 ASN E CA 1
ATOM 7292 C C . ASN E 1 66 ? 35.889 32.837 -85.402 1.00 22.98 66 ASN E C 1
ATOM 7293 O O . ASN E 1 66 ? 36.908 32.585 -86.053 1.00 24.32 66 ASN E O 1
ATOM 7298 N N . ASP E 1 67 ? 34.683 32.426 -85.778 1.00 23.11 67 ASP E N 1
ATOM 7299 C CA . ASP E 1 67 ? 34.489 31.620 -86.990 1.00 23.15 67 ASP E CA 1
ATOM 7300 C C . ASP E 1 67 ? 33.013 31.645 -87.410 1.00 23.79 67 ASP E C 1
ATOM 7301 O O . ASP E 1 67 ? 32.135 31.122 -86.692 1.00 25.23 67 ASP E O 1
ATOM 7306 N N . PRO E 1 68 ? 32.729 32.233 -88.577 1.00 23.27 68 PRO E N 1
ATOM 7307 C CA . PRO E 1 68 ? 31.333 32.364 -88.977 1.00 22.41 68 PRO E CA 1
ATOM 7308 C C . PRO E 1 68 ? 30.628 31.077 -89.421 1.00 20.81 68 PRO E C 1
ATOM 7309 O O . PRO E 1 68 ? 29.460 31.136 -89.721 1.00 20.37 68 PRO E O 1
ATOM 7313 N N . LYS E 1 69 ? 31.286 29.927 -89.446 1.00 20.55 69 LYS E N 1
ATOM 7314 C CA . LYS E 1 69 ? 30.609 28.694 -89.907 1.00 20.74 69 LYS E CA 1
ATOM 7315 C C . LYS E 1 69 ? 30.109 27.748 -88.811 1.00 20.77 69 LYS E C 1
ATOM 7316 O O . LYS E 1 69 ? 29.696 26.640 -89.123 1.00 21.08 69 LYS E O 1
ATOM 7322 N N . LEU E 1 70 ? 30.137 28.186 -87.552 1.00 20.85 70 LEU E N 1
ATOM 7323 C CA . LEU E 1 70 ? 29.942 27.283 -86.410 1.00 20.51 70 LEU E CA 1
ATOM 7324 C C . LEU E 1 70 ? 28.548 27.272 -85.788 1.00 19.70 70 LEU E C 1
ATOM 7325 O O . LEU E 1 70 ? 28.323 26.611 -84.769 1.00 20.05 70 LEU E O 1
ATOM 7330 N N . ASN E 1 71 ? 27.614 27.993 -86.381 1.00 19.26 71 ASN E N 1
ATOM 7331 C CA . ASN E 1 71 ? 26.274 28.076 -85.819 1.00 19.10 71 ASN E CA 1
ATOM 7332 C C . ASN E 1 71 ? 25.387 26.989 -86.400 1.00 19.37 71 ASN E C 1
ATOM 7333 O O . ASN E 1 71 ? 24.982 27.074 -87.565 1.00 20.24 71 ASN E O 1
ATOM 7338 N N . GLY E 1 72 ? 25.071 25.974 -85.591 1.00 18.88 72 GLY E N 1
ATOM 7339 C CA . GLY E 1 72 ? 24.235 24.853 -86.038 1.00 17.60 72 GLY E CA 1
ATOM 7340 C C . GLY E 1 72 ? 22.955 25.272 -86.743 1.00 16.88 72 GLY E C 1
ATOM 7341 O O . GLY E 1 72 ? 22.595 24.703 -87.769 1.00 16.18 72 GLY E O 1
ATOM 7342 N N . ALA E 1 73 ? 22.288 26.284 -86.196 1.00 16.78 73 ALA E N 1
ATOM 7343 C CA . ALA E 1 73 ? 20.994 26.730 -86.695 1.00 16.29 73 ALA E CA 1
ATOM 7344 C C . ALA E 1 73 ? 21.087 27.475 -88.034 1.00 16.26 73 ALA E C 1
ATOM 7345 O O . ALA E 1 73 ? 20.103 27.547 -88.775 1.00 16.61 73 ALA E O 1
ATOM 7347 N N . ASP E 1 74 ? 22.254 28.031 -88.353 1.00 16.13 74 ASP E N 1
ATOM 7348 C CA . ASP E 1 74 ? 22.493 28.564 -89.700 1.00 16.34 74 ASP E CA 1
ATOM 7349 C C . ASP E 1 74 ? 22.443 27.456 -90.757 1.00 16.80 74 ASP E C 1
ATOM 7350 O O . ASP E 1 74 ? 22.049 27.697 -91.876 1.00 17.52 74 ASP E O 1
ATOM 7355 N N . TYR E 1 75 ? 22.837 26.246 -90.385 1.00 17.46 75 TYR E N 1
ATOM 7356 C CA . TYR E 1 75 ? 23.072 25.125 -91.310 1.00 17.77 75 TYR E CA 1
ATOM 7357 C C . TYR E 1 75 ? 21.915 24.120 -91.376 1.00 18.19 75 TYR E C 1
ATOM 7358 O O . TYR E 1 75 ? 21.652 23.518 -92.424 1.00 17.69 75 TYR E O 1
ATOM 7367 N N . LEU E 1 76 ? 21.225 23.936 -90.254 1.00 19.21 76 LEU E N 1
ATOM 7368 C CA . LEU E 1 76 ? 20.326 22.795 -90.092 1.00 19.97 76 LEU E CA 1
ATOM 7369 C C . LEU E 1 76 ? 19.148 22.774 -91.072 1.00 20.42 76 LEU E C 1
ATOM 7370 O O . LEU E 1 76 ? 18.835 21.711 -91.610 1.00 19.71 76 LEU E O 1
ATOM 7375 N N . PRO E 1 77 ? 18.491 23.934 -91.309 1.00 20.42 77 PRO E N 1
ATOM 7376 C CA . PRO E 1 77 ? 17.372 23.900 -92.260 1.00 20.15 77 PRO E CA 1
ATOM 7377 C C . PRO E 1 77 ? 17.773 23.327 -93.617 1.00 20.33 77 PRO E C 1
ATOM 7378 O O . PRO E 1 77 ? 17.059 22.487 -94.159 1.00 20.49 77 PRO E O 1
ATOM 7382 N N . ALA E 1 78 ? 18.906 23.770 -94.144 1.00 20.86 78 ALA E N 1
ATOM 7383 C CA . ALA E 1 78 ? 19.406 23.263 -95.425 1.00 22.24 78 ALA E CA 1
ATOM 7384 C C . ALA E 1 78 ? 19.725 21.777 -95.348 1.00 23.22 78 ALA E C 1
ATOM 7385 O O . ALA E 1 78 ? 19.355 21.014 -96.232 1.00 24.16 78 ALA E O 1
ATOM 7387 N N . ALA E 1 79 ? 20.402 21.374 -94.283 1.00 24.36 79 ALA E N 1
ATOM 7388 C CA . ALA E 1 79 ? 20.798 19.987 -94.114 1.00 25.20 79 ALA E CA 1
ATOM 7389 C C . ALA E 1 79 ? 19.579 19.058 -94.098 1.00 24.97 79 ALA E C 1
ATOM 7390 O O . ALA E 1 79 ? 19.563 18.025 -94.758 1.00 24.65 79 ALA E O 1
ATOM 7392 N N . LEU E 1 80 ? 18.551 19.451 -93.358 1.00 25.19 80 LEU E N 1
ATOM 7393 C CA . LEU E 1 80 ? 17.331 18.654 -93.239 1.00 24.79 80 LEU E CA 1
ATOM 7394 C C . LEU E 1 80 ? 16.666 18.417 -94.590 1.00 25.86 80 LEU E C 1
ATOM 7395 O O . LEU E 1 80 ? 16.230 17.298 -94.879 1.00 26.75 80 LEU E O 1
ATOM 7400 N N . ALA E 1 81 ? 16.594 19.473 -95.400 1.00 25.79 81 ALA E N 1
ATOM 7401 C CA . ALA E 1 81 ? 15.952 19.434 -96.719 1.00 25.08 81 ALA E CA 1
ATOM 7402 C C . ALA E 1 81 ? 16.761 18.638 -97.712 1.00 24.63 81 ALA E C 1
ATOM 7403 O O . ALA E 1 81 ? 16.212 18.058 -98.663 1.00 25.96 81 ALA E O 1
ATOM 7405 N N . ALA E 1 82 ? 18.075 18.645 -97.501 1.00 23.78 82 ALA E N 1
ATOM 7406 C CA . ALA E 1 82 ? 19.020 17.962 -98.369 1.00 23.08 82 ALA E CA 1
ATOM 7407 C C . ALA E 1 82 ? 19.033 16.448 -98.124 1.00 23.05 82 ALA E C 1
ATOM 7408 O O . ALA E 1 82 ? 19.479 15.690 -98.994 1.00 22.88 82 ALA E O 1
ATOM 7410 N N . HIS E 1 83 ? 18.567 16.022 -96.947 1.00 22.41 83 HIS E N 1
ATOM 7411 C CA . HIS E 1 83 ? 18.539 14.608 -96.593 1.00 21.83 83 HIS E CA 1
ATOM 7412 C C . HIS E 1 83 ? 17.128 14.043 -96.389 1.00 22.08 83 HIS E C 1
ATOM 7413 O O . HIS E 1 83 ? 16.979 12.858 -96.047 1.00 21.93 83 HIS E O 1
ATOM 7420 N N . GLU E 1 84 ? 16.102 14.867 -96.637 1.00 21.56 84 GLU E N 1
ATOM 7421 C CA . GLU E 1 84 ? 14.718 14.393 -96.623 1.00 20.76 84 GLU E CA 1
ATOM 7422 C C . GLU E 1 84 ? 14.555 13.252 -97.645 1.00 20.58 84 GLU E C 1
ATOM 7423 O O . GLU E 1 84 ? 15.085 13.351 -98.769 1.00 20.29 84 GLU E O 1
ATOM 7429 N N . PRO E 1 85 ? 13.831 12.178 -97.297 1.00 19.85 85 PRO E N 1
ATOM 7430 C CA . PRO E 1 85 ? 13.097 12.024 -96.042 1.00 19.60 85 PRO E CA 1
ATOM 7431 C C . PRO E 1 85 ? 13.875 11.258 -94.985 1.00 19.95 85 PRO E C 1
ATOM 7432 O O . PRO E 1 85 ? 14.628 10.318 -95.310 1.00 20.77 85 PRO E O 1
ATOM 7436 N N . LEU E 1 86 ? 13.668 11.643 -93.727 1.00 19.55 86 LEU E N 1
ATOM 7437 C CA . LEU E 1 86 ? 14.320 10.977 -92.604 1.00 18.37 86 LEU E CA 1
ATOM 7438 C C . LEU E 1 86 ? 13.299 10.346 -91.677 1.00 18.14 86 LEU E C 1
ATOM 7439 O O . LEU E 1 86 ? 12.159 10.770 -91.613 1.00 18.16 86 LEU E O 1
ATOM 7444 N N . ASP E 1 87 ? 13.730 9.329 -90.950 1.00 18.85 87 ASP E N 1
ATOM 7445 C CA . ASP E 1 87 ? 12.924 8.674 -89.926 1.00 18.48 87 ASP E CA 1
ATOM 7446 C C . ASP E 1 87 ? 13.292 9.128 -88.518 1.00 17.83 87 ASP E C 1
ATOM 7447 O O . ASP E 1 87 ? 12.484 8.956 -87.595 1.00 18.73 87 ASP E O 1
ATOM 7452 N N . LEU E 1 88 ? 14.498 9.679 -88.354 1.00 16.99 88 LEU E N 1
ATOM 7453 C CA . LEU E 1 88 ? 14.942 10.246 -87.079 1.00 17.14 88 LEU E CA 1
ATOM 7454 C C . LEU E 1 88 ? 16.052 11.298 -87.241 1.00 16.99 88 LEU E C 1
ATOM 7455 O O . LEU E 1 88 ? 16.906 11.192 -88.116 1.00 16.73 88 LEU E O 1
ATOM 7460 N N . VAL E 1 89 ? 16.031 12.308 -86.383 1.00 17.13 89 VAL E N 1
ATOM 7461 C CA . VAL E 1 89 ? 17.118 13.275 -86.294 1.00 17.45 89 VAL E CA 1
ATOM 7462 C C . VAL E 1 89 ? 17.711 13.195 -84.895 1.00 17.74 89 VAL E C 1
ATOM 7463 O O . VAL E 1 89 ? 16.993 13.367 -83.915 1.00 18.58 89 VAL E O 1
ATOM 7467 N N . ILE E 1 90 ? 19.011 12.929 -84.815 1.00 17.97 90 ILE E N 1
ATOM 7468 C CA . ILE E 1 90 ? 19.718 12.883 -83.554 1.00 18.62 90 ILE E CA 1
ATOM 7469 C C . ILE E 1 90 ? 20.568 14.126 -83.450 1.00 18.99 90 ILE E C 1
ATOM 7470 O O . ILE E 1 90 ? 21.309 14.441 -84.375 1.00 20.16 90 ILE E O 1
ATOM 7475 N N . ILE E 1 91 ? 20.466 14.829 -82.328 1.00 19.26 91 ILE E N 1
ATOM 7476 C CA . ILE E 1 91 ? 21.239 16.048 -82.104 1.00 19.72 91 ILE E CA 1
ATOM 7477 C C . ILE E 1 91 ? 22.092 15.818 -80.876 1.00 19.40 91 ILE E C 1
ATOM 7478 O O . ILE E 1 91 ? 21.559 15.569 -79.806 1.00 18.51 91 ILE E O 1
ATOM 7483 N N . LEU E 1 92 ? 23.408 15.875 -81.060 1.00 19.28 92 LEU E N 1
ATOM 7484 C CA . LEU E 1 92 ? 24.361 15.826 -79.966 1.00 19.75 92 LEU E CA 1
ATOM 7485 C C . LEU E 1 92 ? 25.251 17.063 -80.055 1.00 20.22 92 LEU E C 1
ATOM 7486 O O . LEU E 1 92 ? 26.324 17.039 -80.693 1.00 20.75 92 LEU E O 1
ATOM 7491 N N . LEU E 1 93 ? 24.766 18.129 -79.422 1.00 20.60 93 LEU E N 1
ATOM 7492 C CA . LEU E 1 93 ? 25.408 19.439 -79.378 1.00 20.99 93 LEU E CA 1
ATOM 7493 C C . LEU E 1 93 ? 25.241 20.045 -78.005 1.00 21.50 93 LEU E C 1
ATOM 7494 O O . LEU E 1 93 ? 24.376 19.623 -77.235 1.00 20.49 93 LEU E O 1
ATOM 7499 N N . GLY E 1 94 ? 26.066 21.047 -77.714 1.00 22.41 94 GLY E N 1
ATOM 7500 C CA . GLY E 1 94 ? 26.046 21.732 -76.417 1.00 22.08 94 GLY E CA 1
ATOM 7501 C C . GLY E 1 94 ? 27.405 21.875 -75.761 1.00 22.09 94 GLY E C 1
ATOM 7502 O O . GLY E 1 94 ? 27.592 22.708 -74.871 1.00 22.60 94 GLY E O 1
ATOM 7503 N N . THR E 1 95 ? 28.361 21.067 -76.190 1.00 22.48 95 THR E N 1
ATOM 7504 C CA . THR E 1 95 ? 29.693 21.087 -75.581 1.00 22.49 95 THR E CA 1
ATOM 7505 C C . THR E 1 95 ? 30.391 22.425 -75.875 1.00 22.62 95 THR E C 1
ATOM 7506 O O . THR E 1 95 ? 30.907 23.067 -74.955 1.00 24.08 95 THR E O 1
ATOM 7510 N N . ASN E 1 96 ? 30.355 22.875 -77.129 1.00 21.99 96 ASN E N 1
ATOM 7511 C CA . ASN E 1 96 ? 30.955 24.169 -77.472 1.00 22.36 96 ASN E CA 1
ATOM 7512 C C . ASN E 1 96 ? 30.206 25.369 -76.885 1.00 22.35 96 ASN E C 1
ATOM 7513 O O . ASN E 1 96 ? 30.787 26.426 -76.666 1.00 21.70 96 ASN E O 1
ATOM 7518 N N . ASP E 1 97 ? 28.912 25.197 -76.624 1.00 23.08 97 ASP E N 1
ATOM 7519 C CA . ASP E 1 97 ? 28.097 26.265 -76.051 1.00 23.12 97 ASP E CA 1
ATOM 7520 C C . ASP E 1 97 ? 28.543 26.681 -74.643 1.00 22.49 97 ASP E C 1
ATOM 7521 O O . ASP E 1 97 ? 28.196 27.768 -74.171 1.00 21.30 97 ASP E O 1
ATOM 7526 N N . THR E 1 98 ? 29.305 25.817 -73.972 1.00 22.72 98 THR E N 1
ATOM 7527 C CA . THR E 1 98 ? 29.816 26.108 -72.623 1.00 22.53 98 THR E CA 1
ATOM 7528 C C . THR E 1 98 ? 31.069 27.000 -72.638 1.00 22.03 98 THR E C 1
ATOM 7529 O O . THR E 1 98 ? 31.511 27.473 -71.582 1.00 21.39 98 THR E O 1
ATOM 7533 N N . LYS E 1 99 ? 31.633 27.222 -73.825 1.00 20.78 99 LYS E N 1
ATOM 7534 C CA . LYS E 1 99 ? 32.793 28.097 -73.967 1.00 21.09 99 LYS E CA 1
ATOM 7535 C C . LYS E 1 99 ? 32.511 29.460 -73.345 1.00 20.82 99 LYS E C 1
ATOM 7536 O O . LYS E 1 99 ? 31.479 30.086 -73.605 1.00 20.20 99 LYS E O 1
ATOM 7542 N N . THR E 1 100 ? 33.462 29.889 -72.532 1.00 20.88 100 THR E N 1
ATOM 7543 C CA . THR E 1 100 ? 33.381 31.107 -71.749 1.00 20.91 100 THR E CA 1
ATOM 7544 C C . THR E 1 100 ? 32.914 32.320 -72.547 1.00 20.12 100 THR E C 1
ATOM 7545 O O . THR E 1 100 ? 31.991 33.001 -72.141 1.00 19.34 100 THR E O 1
ATOM 7549 N N . TYR E 1 101 ? 33.555 32.585 -73.675 1.00 21.19 101 TYR E N 1
ATOM 7550 C CA . TYR E 1 101 ? 33.294 33.814 -74.439 1.00 21.25 101 TYR E CA 1
ATOM 7551 C C . TYR E 1 101 ? 31.893 33.886 -75.063 1.00 21.49 101 TYR E C 1
ATOM 7552 O O . TYR E 1 101 ? 31.466 34.964 -75.438 1.00 21.14 101 TYR E O 1
ATOM 7561 N N . LEU E 1 102 ? 31.181 32.765 -75.174 1.00 22.40 102 LEU E N 1
ATOM 7562 C CA . LEU E 1 102 ? 29.799 32.797 -75.661 1.00 23.38 102 LEU E CA 1
ATOM 7563 C C . LEU E 1 102 ? 28.813 33.201 -74.559 1.00 24.42 102 LEU E C 1
ATOM 7564 O O . LEU E 1 102 ? 27.662 33.535 -74.833 1.00 25.06 102 LEU E O 1
ATOM 7569 N N . ASN E 1 103 ? 29.264 33.128 -73.311 1.00 24.99 103 ASN E N 1
ATOM 7570 C CA . ASN E 1 103 ? 28.534 33.696 -72.182 1.00 24.71 103 ASN E CA 1
ATOM 7571 C C . ASN E 1 103 ? 27.089 33.160 -72.033 1.00 23.64 103 ASN E C 1
ATOM 7572 O O . ASN E 1 103 ? 26.154 33.908 -71.774 1.00 22.36 103 ASN E O 1
ATOM 7577 N N . ARG E 1 104 ? 26.926 31.849 -72.182 1.00 22.99 104 ARG E N 1
ATOM 7578 C CA . ARG E 1 104 ? 25.607 31.221 -72.124 1.00 21.42 104 ARG E CA 1
ATOM 7579 C C . ARG E 1 104 ? 25.354 30.529 -70.789 1.00 21.21 104 ARG E C 1
ATOM 7580 O O . ARG E 1 104 ? 26.247 29.927 -70.193 1.00 20.96 104 ARG E O 1
ATOM 7588 N N . THR E 1 105 ? 24.115 30.611 -70.332 1.00 20.86 105 THR E N 1
ATOM 7589 C CA . THR E 1 105 ? 23.637 29.846 -69.201 1.00 20.44 105 THR E CA 1
ATOM 7590 C C . THR E 1 105 ? 23.145 28.510 -69.740 1.00 21.79 105 THR E C 1
ATOM 7591 O O . THR E 1 105 ? 22.901 28.379 -70.938 1.00 21.56 105 THR E O 1
ATOM 7595 N N . PRO E 1 106 ? 22.984 27.510 -68.866 1.00 24.00 106 PRO E N 1
ATOM 7596 C CA . PRO E 1 106 ? 22.432 26.218 -69.296 1.00 24.48 106 PRO E CA 1
ATOM 7597 C C . PRO E 1 106 ? 21.036 26.330 -69.901 1.00 25.13 106 PRO E C 1
ATOM 7598 O O . PRO E 1 106 ? 20.759 25.652 -70.892 1.00 26.75 106 PRO E O 1
ATOM 7602 N N . PHE E 1 107 ? 20.176 27.175 -69.322 1.00 23.69 107 PHE E N 1
ATOM 7603 C CA . PHE E 1 107 ? 18.830 27.391 -69.875 1.00 21.94 107 PHE E CA 1
ATOM 7604 C C . PHE E 1 107 ? 18.926 27.973 -71.284 1.00 20.90 107 PHE E C 1
ATOM 7605 O O . PHE E 1 107 ? 18.187 27.577 -72.177 1.00 19.12 107 PHE E O 1
ATOM 7613 N N . GLU E 1 108 ? 19.850 28.892 -71.482 1.00 20.88 108 GLU E N 1
ATOM 7614 C CA . GLU E 1 108 ? 20.065 29.478 -72.806 1.00 21.32 108 GLU E CA 1
ATOM 7615 C C . GLU E 1 108 ? 20.447 28.384 -73.808 1.00 21.39 108 GLU E C 1
ATOM 7616 O O . GLU E 1 108 ? 20.007 28.397 -74.955 1.00 22.42 108 GLU E O 1
ATOM 7622 N N . ILE E 1 109 ? 21.281 27.448 -73.369 1.00 21.28 109 ILE E N 1
ATOM 7623 C CA . ILE E 1 109 ? 21.766 26.393 -74.238 1.00 21.31 109 ILE E CA 1
ATOM 7624 C C . ILE E 1 109 ? 20.622 25.437 -74.562 1.00 19.99 109 ILE E C 1
ATOM 7625 O O . ILE E 1 109 ? 20.486 24.978 -75.704 1.00 20.83 109 ILE E O 1
ATOM 7630 N N . GLY E 1 110 ? 19.787 25.160 -73.572 1.00 18.40 110 GLY E N 1
ATOM 7631 C CA . GLY E 1 110 ? 18.556 24.419 -73.809 1.00 17.76 110 GLY E CA 1
ATOM 7632 C C . GLY E 1 110 ? 17.674 25.059 -74.874 1.00 17.19 110 GLY E C 1
ATOM 7633 O O . GLY E 1 110 ? 17.195 24.370 -75.788 1.00 17.79 110 GLY E O 1
ATOM 7634 N N . LEU E 1 111 ? 17.468 26.375 -74.767 1.00 16.26 111 LEU E N 1
ATOM 7635 C CA . LEU E 1 111 ? 16.702 27.115 -75.768 1.00 15.59 111 LEU E CA 1
ATOM 7636 C C . LEU E 1 111 ? 17.294 26.954 -77.160 1.00 15.77 111 LEU E C 1
ATOM 7637 O O . LEU E 1 111 ? 16.556 26.868 -78.153 1.00 15.21 111 LEU E O 1
ATOM 7642 N N . GLY E 1 112 ? 18.629 26.916 -77.220 1.00 16.45 112 GLY E N 1
ATOM 7643 C CA . GLY E 1 112 ? 19.337 26.744 -78.477 1.00 16.50 112 GLY E CA 1
ATOM 7644 C C . GLY E 1 112 ? 19.035 25.407 -79.086 1.00 16.59 112 GLY E C 1
ATOM 7645 O O . GLY E 1 112 ? 18.723 25.325 -80.285 1.00 16.54 112 GLY E O 1
ATOM 7646 N N . ALA E 1 113 ? 19.120 24.359 -78.262 1.00 16.57 113 ALA E N 1
ATOM 7647 C CA . ALA E 1 113 ? 18.754 23.018 -78.710 1.00 17.05 113 ALA E CA 1
ATOM 7648 C C . ALA E 1 113 ? 17.299 23.010 -79.125 1.00 17.34 113 ALA E C 1
ATOM 7649 O O . ALA E 1 113 ? 16.953 22.398 -80.130 1.00 17.51 113 ALA E O 1
ATOM 7651 N N . GLY E 1 114 ? 16.455 23.699 -78.357 1.00 17.47 114 GLY E N 1
ATOM 7652 C CA . GLY E 1 114 ? 15.039 23.873 -78.711 1.00 17.94 114 GLY E CA 1
ATOM 7653 C C . GLY E 1 114 ? 14.805 24.512 -80.072 1.00 18.14 114 GLY E C 1
ATOM 7654 O O . GLY E 1 114 ? 13.942 24.079 -80.838 1.00 17.40 114 GLY E O 1
ATOM 7655 N N . ALA E 1 115 ? 15.583 25.545 -80.375 1.00 18.84 115 ALA E N 1
ATOM 7656 C CA . ALA E 1 115 ? 15.526 26.189 -81.687 1.00 19.18 115 ALA E CA 1
ATOM 7657 C C . ALA E 1 115 ? 15.776 25.182 -82.799 1.00 18.78 115 ALA E C 1
ATOM 7658 O O . ALA E 1 115 ? 15.142 25.253 -83.855 1.00 18.99 115 ALA E O 1
ATOM 7660 N N . LEU E 1 116 ? 16.706 24.263 -82.565 1.00 18.28 116 LEU E N 1
ATOM 7661 C CA . LEU E 1 116 ? 17.014 23.237 -83.557 1.00 18.96 116 LEU E CA 1
ATOM 7662 C C . LEU E 1 116 ? 15.869 22.232 -83.691 1.00 18.81 116 LEU E C 1
ATOM 7663 O O . LEU E 1 116 ? 15.494 21.857 -84.793 1.00 18.76 116 LEU E O 1
ATOM 7668 N N . ILE E 1 117 ? 15.303 21.813 -82.568 1.00 18.80 117 ILE E N 1
ATOM 7669 C CA . ILE E 1 117 ? 14.150 20.906 -82.586 1.00 18.83 117 ILE E CA 1
ATOM 7670 C C . ILE E 1 117 ? 13.014 21.520 -83.404 1.00 18.06 117 ILE E C 1
ATOM 7671 O O . ILE E 1 117 ? 12.407 20.853 -84.257 1.00 16.85 117 ILE E O 1
ATOM 7676 N N . ASN E 1 118 ? 12.751 22.797 -83.143 1.00 17.73 118 ASN E N 1
ATOM 7677 C CA . ASN E 1 118 ? 11.743 23.537 -83.891 1.00 17.76 118 ASN E CA 1
ATOM 7678 C C . ASN E 1 118 ? 12.024 23.557 -85.402 1.00 17.74 118 ASN E C 1
ATOM 7679 O O . ASN E 1 118 ? 11.110 23.404 -86.208 1.00 17.13 118 ASN E O 1
ATOM 7684 N N . MET E 1 119 ? 13.281 23.749 -85.793 1.00 17.52 119 MET E N 1
ATOM 7685 C CA . MET E 1 119 ? 13.633 23.693 -87.215 1.00 16.94 119 MET E CA 1
ATOM 7686 C C . MET E 1 119 ? 13.305 22.343 -87.837 1.00 16.40 119 MET E C 1
ATOM 7687 O O . MET E 1 119 ? 12.842 22.282 -88.967 1.00 16.71 119 MET E O 1
ATOM 7692 N N . VAL E 1 120 ? 13.538 21.272 -87.090 1.00 16.28 120 VAL E N 1
ATOM 7693 C CA . VAL E 1 120 ? 13.202 19.920 -87.547 1.00 16.30 120 VAL E CA 1
ATOM 7694 C C . VAL E 1 120 ? 11.678 19.761 -87.666 1.00 16.79 120 VAL E C 1
ATOM 7695 O O . VAL E 1 120 ? 11.197 19.141 -88.603 1.00 16.86 120 VAL E O 1
ATOM 7699 N N . GLN E 1 121 ? 10.927 20.313 -86.716 1.00 16.92 121 GLN E N 1
ATOM 7700 C CA . GLN E 1 121 ? 9.468 20.176 -86.721 1.00 16.66 121 GLN E CA 1
ATOM 7701 C C . GLN E 1 121 ? 8.808 20.951 -87.860 1.00 17.39 121 GLN E C 1
ATOM 7702 O O . GLN E 1 121 ? 7.781 20.531 -88.388 1.00 17.35 121 GLN E O 1
ATOM 7708 N N . LYS E 1 122 ? 9.413 22.067 -88.241 1.00 17.99 122 LYS E N 1
ATOM 7709 C CA . LYS E 1 122 ? 8.954 22.853 -89.380 1.00 18.48 122 LYS E CA 1
ATOM 7710 C C . LYS E 1 122 ? 9.709 22.479 -90.653 1.00 18.77 122 LYS E C 1
ATOM 7711 O O . LYS E 1 122 ? 9.693 23.220 -91.631 1.00 18.40 122 LYS E O 1
ATOM 7717 N N . SER E 1 123 ? 10.368 21.321 -90.641 1.00 20.25 123 SER E N 1
ATOM 7718 C CA . SER E 1 123 ? 11.282 20.886 -91.704 1.00 20.50 123 SER E CA 1
ATOM 7719 C C . SER E 1 123 ? 10.563 20.695 -93.023 1.00 21.09 123 SER E C 1
ATOM 7720 O O . SER E 1 123 ? 9.381 20.318 -93.024 1.00 20.47 123 SER E O 1
ATOM 7723 N N . PRO E 1 124 ? 11.339 20.702 -94.129 1.00 21.94 124 PRO E N 1
ATOM 7724 C CA . PRO E 1 124 ? 11.419 21.591 -95.295 1.00 21.79 124 PRO E CA 1
ATOM 7725 C C . PRO E 1 124 ? 10.449 22.728 -95.152 1.00 22.65 124 PRO E C 1
ATOM 7726 O O . PRO E 1 124 ? 9.350 22.528 -94.662 1.00 25.98 124 PRO E O 1
ATOM 7730 N N . GLY E 1 125 ? 10.788 23.916 -95.584 1.00 22.08 125 GLY E N 1
ATOM 7731 C CA . GLY E 1 125 ? 9.804 24.982 -95.472 1.00 22.08 125 GLY E CA 1
ATOM 7732 C C . GLY E 1 125 ? 8.895 25.113 -96.682 1.00 21.87 125 GLY E C 1
ATOM 7733 O O . GLY E 1 125 ? 8.640 26.223 -97.116 1.00 22.89 125 GLY E O 1
ATOM 7734 N N . TRP E 1 126 ? 8.399 24.009 -97.247 1.00 21.29 126 TRP E N 1
ATOM 7735 C CA . TRP E 1 126 ? 7.830 24.078 -98.597 1.00 21.21 126 TRP E CA 1
ATOM 7736 C C . TRP E 1 126 ? 6.819 23.023 -99.064 1.00 22.56 126 TRP E C 1
ATOM 7737 O O . TRP E 1 126 ? 6.709 21.910 -98.516 1.00 22.99 126 TRP E O 1
ATOM 7748 N N . ASP E 1 127 ? 6.080 23.392 -100.098 1.00 24.51 127 ASP E N 1
ATOM 7749 C CA . ASP E 1 127 ? 5.149 22.489 -100.805 1.00 25.45 127 ASP E CA 1
ATOM 7750 C C . ASP E 1 127 ? 5.830 21.618 -101.878 1.00 23.09 127 ASP E C 1
ATOM 7751 O O . ASP E 1 127 ? 5.156 20.803 -102.498 1.00 22.44 127 ASP E O 1
ATOM 7756 N N . TRP E 1 128 ? 7.133 21.774 -102.098 1.00 20.85 128 TRP E N 1
ATOM 7757 C CA . TRP E 1 128 ? 7.831 21.039 -103.162 1.00 20.16 128 TRP E CA 1
ATOM 7758 C C . TRP E 1 128 ? 7.850 19.519 -102.941 1.00 20.33 128 TRP E C 1
ATOM 7759 O O . TRP E 1 128 ? 7.896 18.746 -103.887 1.00 19.97 128 TRP E O 1
ATOM 7770 N N . THR E 1 129 ? 7.847 19.120 -101.678 1.00 21.24 129 THR E N 1
ATOM 7771 C CA . THR E 1 129 ? 7.716 17.734 -101.264 1.00 21.67 129 THR E CA 1
ATOM 7772 C C . THR E 1 129 ? 6.665 17.744 -100.171 1.00 22.67 129 THR E C 1
ATOM 7773 O O . THR E 1 129 ? 6.442 18.794 -99.544 1.00 23.49 129 THR E O 1
ATOM 7777 N N . ASP E 1 130 ? 6.003 16.618 -99.933 1.00 23.44 130 ASP E N 1
ATOM 7778 C CA . ASP E 1 130 ? 5.340 16.496 -98.641 1.00 25.04 130 ASP E CA 1
ATOM 7779 C C . ASP E 1 130 ? 5.486 15.113 -98.032 1.00 23.88 130 ASP E C 1
ATOM 7780 O O . ASP E 1 130 ? 4.626 14.257 -98.123 1.00 21.28 130 ASP E O 1
ATOM 7785 N N . TYR E 1 131 ? 6.654 14.953 -97.418 1.00 23.93 131 TYR E N 1
ATOM 7786 C CA . TYR E 1 131 ? 6.912 13.943 -96.434 1.00 22.66 131 TYR E CA 1
ATOM 7787 C C . TYR E 1 131 ? 6.657 14.590 -95.067 1.00 22.40 131 TYR E C 1
ATOM 7788 O O . TYR E 1 131 ? 6.765 15.802 -94.920 1.00 23.72 131 TYR E O 1
ATOM 7797 N N . PRO E 1 132 ? 6.318 13.789 -94.057 1.00 22.12 132 PRO E N 1
ATOM 7798 C CA . PRO E 1 132 ? 6.177 14.366 -92.731 1.00 21.60 132 PRO E CA 1
ATOM 7799 C C . PRO E 1 132 ? 7.527 14.807 -92.162 1.00 21.71 132 PRO E C 1
ATOM 7800 O O . PRO E 1 132 ? 8.574 14.421 -92.683 1.00 21.80 132 PRO E O 1
ATOM 7804 N N . PRO E 1 133 ? 7.514 15.616 -91.091 1.00 21.64 133 PRO E N 1
ATOM 7805 C CA . PRO E 1 133 ? 8.782 15.884 -90.426 1.00 21.23 133 PRO E CA 1
ATOM 7806 C C . PRO E 1 133 ? 9.185 14.713 -89.525 1.00 20.45 133 PRO E C 1
ATOM 7807 O O . PRO E 1 133 ? 8.319 14.027 -88.988 1.00 20.20 133 PRO E O 1
ATOM 7811 N N . PRO E 1 134 ? 10.491 14.477 -89.355 1.00 19.81 134 PRO E N 1
ATOM 7812 C CA . PRO E 1 134 ? 10.872 13.318 -88.543 1.00 19.38 134 PRO E CA 1
ATOM 7813 C C . PRO E 1 134 ? 10.884 13.628 -87.055 1.00 18.55 134 PRO E C 1
ATOM 7814 O O . PRO E 1 134 ? 11.045 14.789 -86.679 1.00 18.11 134 PRO E O 1
ATOM 7818 N N . PRO E 1 135 ? 10.740 12.606 -86.204 1.00 18.74 135 PRO E N 1
ATOM 7819 C CA . PRO E 1 135 ? 10.928 12.820 -84.757 1.00 19.22 135 PRO E CA 1
ATOM 7820 C C . PRO E 1 135 ? 12.379 13.174 -84.420 1.00 19.39 135 PRO E C 1
ATOM 7821 O O . PRO E 1 135 ? 13.262 13.025 -85.273 1.00 21.12 135 PRO E O 1
ATOM 7825 N N . VAL E 1 136 ? 12.618 13.647 -83.196 1.00 18.79 136 VAL E N 1
ATOM 7826 C CA . VAL E 1 136 ? 13.955 14.089 -82.792 1.00 18.52 136 VAL E CA 1
ATOM 7827 C C . VAL E 1 136 ? 14.349 13.427 -81.485 1.00 18.80 136 VAL E C 1
ATOM 7828 O O . VAL E 1 136 ? 13.551 13.360 -80.561 1.00 19.67 136 VAL E O 1
ATOM 7832 N N . LEU E 1 137 ? 15.575 12.921 -81.442 1.00 19.45 137 LEU E N 1
ATOM 7833 C CA . LEU E 1 137 ? 16.201 12.464 -80.208 1.00 20.34 137 LEU E CA 1
ATOM 7834 C C . LEU E 1 137 ? 17.307 13.453 -79.854 1.00 20.93 137 LEU E C 1
ATOM 7835 O O . LEU E 1 137 ? 18.361 13.492 -80.513 1.00 22.04 137 LEU E O 1
ATOM 7840 N N . LEU E 1 138 ? 17.062 14.261 -78.821 1.00 20.81 138 LEU E N 1
ATOM 7841 C CA . LEU E 1 138 ? 18.050 15.224 -78.350 1.00 20.55 138 LEU E CA 1
ATOM 7842 C C . LEU E 1 138 ? 18.952 14.503 -77.363 1.00 21.80 138 LEU E C 1
ATOM 7843 O O . LEU E 1 138 ? 18.469 13.929 -76.383 1.00 22.08 138 LEU E O 1
ATOM 7848 N N . ILE E 1 139 ? 20.261 14.532 -77.625 1.00 22.31 139 ILE E N 1
ATOM 7849 C CA . ILE E 1 139 ? 21.239 13.894 -76.750 1.00 22.00 139 ILE E CA 1
ATOM 7850 C C . ILE E 1 139 ? 22.084 14.966 -76.065 1.00 21.65 139 ILE E C 1
ATOM 7851 O O . ILE E 1 139 ? 22.737 15.777 -76.710 1.00 20.94 139 ILE E O 1
ATOM 7856 N N . SER E 1 140 ? 22.065 14.953 -74.743 1.00 22.06 140 SER E N 1
ATOM 7857 C CA . SER E 1 140 ? 22.914 15.812 -73.966 1.00 22.07 140 SER E CA 1
ATOM 7858 C C . SER E 1 140 ? 24.290 15.172 -73.882 1.00 20.95 140 SER E C 1
ATOM 7859 O O . SER E 1 140 ? 24.380 13.980 -73.644 1.00 21.58 140 SER E O 1
ATOM 7862 N N . PRO E 1 141 ? 25.362 15.954 -74.064 1.00 20.61 141 PRO E N 1
ATOM 7863 C CA . PRO E 1 141 ? 26.697 15.402 -73.941 1.00 21.36 141 PRO E CA 1
ATOM 7864 C C . PRO E 1 141 ? 27.085 15.204 -72.485 1.00 22.78 141 PRO E C 1
ATOM 7865 O O . PRO E 1 141 ? 26.426 15.726 -71.589 1.00 21.11 141 PRO E O 1
ATOM 7869 N N . PRO E 1 142 ? 28.161 14.445 -72.246 1.00 25.18 142 PRO E N 1
ATOM 7870 C CA . PRO E 1 142 ? 28.582 14.246 -70.878 1.00 25.94 142 PRO E CA 1
ATOM 7871 C C . PRO E 1 142 ? 29.273 15.490 -70.355 1.00 27.43 142 PRO E C 1
ATOM 7872 O O . PRO E 1 142 ? 29.556 16.410 -71.120 1.00 25.43 142 PRO E O 1
ATOM 7876 N N . PRO E 1 143 ? 29.523 15.536 -69.040 1.00 30.44 143 PRO E N 1
ATOM 7877 C CA . PRO E 1 143 ? 30.265 16.664 -68.519 1.00 30.53 143 PRO E CA 1
ATOM 7878 C C . PRO E 1 143 ? 31.653 16.703 -69.117 1.00 30.89 143 PRO E C 1
ATOM 7879 O O . PRO E 1 143 ? 32.222 15.649 -69.459 1.00 29.67 143 PRO E O 1
ATOM 7883 N N . LEU E 1 144 ? 32.182 17.912 -69.226 1.00 31.70 144 LEU E N 1
ATOM 7884 C CA . LEU E 1 144 ? 33.548 18.110 -69.641 1.00 33.21 144 LEU E CA 1
ATOM 7885 C C . LEU E 1 144 ? 34.489 17.432 -68.652 1.00 34.70 144 LEU E C 1
ATOM 7886 O O . LEU E 1 144 ? 34.105 17.123 -67.515 1.00 33.24 144 LEU E O 1
ATOM 7891 N N . GLY E 1 145 ? 35.730 17.235 -69.085 1.00 37.34 145 GLY E N 1
ATOM 7892 C CA . GLY E 1 145 ? 36.786 16.736 -68.223 1.00 38.20 145 GLY E CA 1
ATOM 7893 C C . GLY E 1 145 ? 37.093 17.741 -67.130 1.00 41.63 145 GLY E C 1
ATOM 7894 O O . GLY E 1 145 ? 36.909 18.954 -67.308 1.00 42.40 145 GLY E O 1
ATOM 7895 N N . GLU E 1 146 ? 37.545 17.244 -65.974 1.00 44.10 146 GLU E N 1
ATOM 7896 C CA . GLU E 1 146 ? 37.936 18.126 -64.883 1.00 45.88 146 GLU E CA 1
ATOM 7897 C C . GLU E 1 146 ? 39.243 18.831 -65.214 1.00 42.74 146 GLU E C 1
ATOM 7898 O O . GLU E 1 146 ? 39.508 19.887 -64.678 1.00 45.45 146 GLU E O 1
ATOM 7904 N N . THR E 1 147 ? 40.031 18.241 -66.103 1.00 39.96 147 THR E N 1
ATOM 7905 C CA . THR E 1 147 ? 41.300 18.820 -66.530 1.00 40.41 147 THR E CA 1
ATOM 7906 C C . THR E 1 147 ? 41.388 19.017 -68.044 1.00 38.25 147 THR E C 1
ATOM 7907 O O . THR E 1 147 ? 41.500 18.059 -68.810 1.00 39.57 147 THR E O 1
ATOM 7911 N N . ILE E 1 148 ? 41.376 20.278 -68.455 1.00 34.70 148 ILE E N 1
ATOM 7912 C CA . ILE E 1 148 ? 41.357 20.623 -69.865 1.00 33.22 148 ILE E CA 1
ATOM 7913 C C . ILE E 1 148 ? 42.741 21.102 -70.303 1.00 30.77 148 ILE E C 1
ATOM 7914 O O . ILE E 1 148 ? 43.435 21.780 -69.553 1.00 29.27 148 ILE E O 1
ATOM 7919 N N . ASP E 1 149 ? 43.136 20.731 -71.517 1.00 29.58 149 ASP E N 1
ATOM 7920 C CA . ASP E 1 149 ? 44.426 21.131 -72.065 1.00 29.61 149 ASP E CA 1
ATOM 7921 C C . ASP E 1 149 ? 44.629 22.619 -71.786 1.00 31.14 149 ASP E C 1
ATOM 7922 O O . ASP E 1 149 ? 43.747 23.430 -72.081 1.00 34.04 149 ASP E O 1
ATOM 7927 N N . PRO E 1 150 ? 45.772 22.986 -71.177 1.00 30.98 150 PRO E N 1
ATOM 7928 C CA . PRO E 1 150 ? 46.064 24.383 -70.835 1.00 30.25 150 PRO E CA 1
ATOM 7929 C C . PRO E 1 150 ? 45.884 25.401 -71.957 1.00 29.49 150 PRO E C 1
ATOM 7930 O O . PRO E 1 150 ? 45.553 26.553 -71.664 1.00 29.08 150 PRO E O 1
ATOM 7934 N N . LEU E 1 151 ? 46.089 25.008 -73.211 1.00 30.18 151 LEU E N 1
ATOM 7935 C CA . LEU E 1 151 ? 45.796 25.900 -74.347 1.00 31.75 151 LEU E CA 1
ATOM 7936 C C . LEU E 1 151 ? 44.304 26.258 -74.442 1.00 32.39 151 LEU E C 1
ATOM 7937 O O . LEU E 1 151 ? 43.963 27.374 -74.789 1.00 32.56 151 LEU E O 1
ATOM 7942 N N . ALA E 1 152 ? 43.430 25.301 -74.126 1.00 32.38 152 ALA E N 1
ATOM 7943 C CA . ALA E 1 152 ? 41.986 25.473 -74.254 1.00 31.54 152 ALA E CA 1
ATOM 7944 C C . ALA E 1 152 ? 41.284 25.876 -72.945 1.00 31.91 152 ALA E C 1
ATOM 7945 O O . ALA E 1 152 ? 40.173 26.387 -72.971 1.00 32.77 152 ALA E O 1
ATOM 7947 N N . ALA E 1 153 ? 41.914 25.641 -71.800 1.00 29.68 153 ALA E N 1
ATOM 7948 C CA . ALA E 1 153 ? 41.282 25.916 -70.507 1.00 28.89 153 ALA E CA 1
ATOM 7949 C C . ALA E 1 153 ? 40.691 27.342 -70.338 1.00 28.93 153 ALA E C 1
ATOM 7950 O O . ALA E 1 153 ? 39.579 27.485 -69.828 1.00 31.26 153 ALA E O 1
ATOM 7952 N N . PRO E 1 154 ? 41.418 28.396 -70.765 1.00 27.57 154 PRO E N 1
ATOM 7953 C CA . PRO E 1 154 ? 40.883 29.761 -70.624 1.00 27.74 154 PRO E CA 1
ATOM 7954 C C . PRO E 1 154 ? 39.519 29.964 -71.288 1.00 28.68 154 PRO E C 1
ATOM 7955 O O . PRO E 1 154 ? 38.718 30.762 -70.822 1.00 28.77 154 PRO E O 1
ATOM 7959 N N . ILE E 1 155 ? 39.292 29.234 -72.376 1.00 29.49 155 ILE E N 1
ATOM 7960 C CA . ILE E 1 155 ? 38.074 29.281 -73.168 1.00 29.65 155 ILE E CA 1
ATOM 7961 C C . ILE E 1 155 ? 36.931 28.405 -72.576 1.00 28.37 155 ILE E C 1
ATOM 7962 O O . ILE E 1 155 ? 35.790 28.511 -73.017 1.00 27.34 155 ILE E O 1
ATOM 7967 N N . PHE E 1 156 ? 37.229 27.571 -71.574 1.00 27.51 156 PHE E N 1
ATOM 7968 C CA . PHE E 1 156 ? 36.214 26.734 -70.905 1.00 26.99 156 PHE E CA 1
ATOM 7969 C C . PHE E 1 156 ? 36.052 27.023 -69.406 1.00 25.23 156 PHE E C 1
ATOM 7970 O O . PHE E 1 156 ? 35.689 26.140 -68.624 1.00 24.59 156 PHE E O 1
ATOM 7978 N N . VAL E 1 157 ? 36.293 28.262 -69.008 1.00 24.76 157 VAL E N 1
ATOM 7979 C CA . VAL E 1 157 ? 36.091 28.662 -67.613 1.00 25.59 157 VAL E CA 1
ATOM 7980 C C . VAL E 1 157 ? 34.583 28.614 -67.330 1.00 26.34 157 VAL E C 1
ATOM 7981 O O . VAL E 1 157 ? 33.772 28.993 -68.183 1.00 27.47 157 VAL E O 1
ATOM 7985 N N . ASP E 1 158 ? 34.223 28.101 -66.153 1.00 26.25 158 ASP E N 1
ATOM 7986 C CA . ASP E 1 158 ? 32.833 27.821 -65.785 1.00 26.34 158 ASP E CA 1
ATOM 7987 C C . ASP E 1 158 ? 32.092 26.863 -66.732 1.00 26.71 158 ASP E C 1
ATOM 7988 O O . ASP E 1 158 ? 30.877 26.712 -66.617 1.00 28.22 158 ASP E O 1
ATOM 7993 N N . GLY E 1 159 ? 32.811 26.200 -67.633 1.00 25.85 159 GLY E N 1
ATOM 7994 C CA . GLY E 1 159 ? 32.178 25.325 -68.611 1.00 25.86 159 GLY E CA 1
ATOM 7995 C C . GLY E 1 159 ? 31.683 24.006 -68.020 1.00 25.58 159 GLY E C 1
ATOM 7996 O O . GLY E 1 159 ? 30.640 23.475 -68.419 1.00 26.33 159 GLY E O 1
ATOM 7997 N N . LEU E 1 160 ? 32.450 23.473 -67.077 1.00 23.64 160 LEU E N 1
ATOM 7998 C CA . LEU E 1 160 ? 32.141 22.185 -66.481 1.00 22.17 160 LEU E CA 1
ATOM 7999 C C . LEU E 1 160 ? 30.774 22.207 -65.825 1.00 22.34 160 LEU E C 1
ATOM 8000 O O . LEU E 1 160 ? 29.945 21.323 -66.051 1.00 21.21 160 LEU E O 1
ATOM 8005 N N . ALA E 1 161 ? 30.538 23.231 -65.009 1.00 22.97 161 ALA E N 1
ATOM 8006 C CA . ALA E 1 161 ? 29.289 23.320 -64.257 1.00 23.19 161 ALA E CA 1
ATOM 8007 C C . ALA E 1 161 ? 28.104 23.446 -65.232 1.00 24.04 161 ALA E C 1
ATOM 8008 O O . ALA E 1 161 ? 27.050 22.834 -65.028 1.00 24.88 161 ALA E O 1
ATOM 8010 N N . LYS E 1 162 ? 28.297 24.226 -66.296 1.00 23.19 162 LYS E N 1
ATOM 8011 C CA . LYS E 1 162 ? 27.285 24.362 -67.327 1.00 21.64 162 LYS E CA 1
ATOM 8012 C C . LYS E 1 162 ? 26.984 23.028 -67.989 1.00 21.80 162 LYS E C 1
ATOM 8013 O O . LYS E 1 162 ? 25.817 22.693 -68.198 1.00 22.46 162 LYS E O 1
ATOM 8019 N N . SER E 1 163 ? 28.028 22.268 -68.318 1.00 21.29 163 SER E N 1
ATOM 8020 C CA . SER E 1 163 ? 27.848 20.973 -68.974 1.00 20.23 163 SER E CA 1
ATOM 8021 C C . SER E 1 163 ? 27.133 19.977 -68.062 1.00 19.91 163 SER E C 1
ATOM 8022 O O . SER E 1 163 ? 26.387 19.119 -68.536 1.00 19.09 163 SER E O 1
ATOM 8025 N N . GLU E 1 164 ? 27.354 20.090 -66.755 1.00 20.52 164 GLU E N 1
ATOM 8026 C CA . GLU E 1 164 ? 26.675 19.208 -65.796 1.00 21.72 164 GLU E CA 1
ATOM 8027 C C . GLU E 1 164 ? 25.180 19.500 -65.746 1.00 21.34 164 GLU E C 1
ATOM 8028 O O . GLU E 1 164 ? 24.380 18.599 -65.540 1.00 20.90 164 GLU E O 1
ATOM 8034 N N . ALA E 1 165 ? 24.811 20.760 -65.960 1.00 20.94 165 ALA E N 1
ATOM 8035 C CA . ALA E 1 165 ? 23.407 21.179 -65.934 1.00 19.89 165 ALA E CA 1
ATOM 8036 C C . ALA E 1 165 ? 22.593 20.888 -67.210 1.00 19.76 165 ALA E C 1
ATOM 8037 O O . ALA E 1 165 ? 21.382 21.073 -67.201 1.00 19.10 165 ALA E O 1
ATOM 8039 N N . LEU E 1 166 ? 23.243 20.446 -68.283 1.00 20.45 166 LEU E N 1
ATOM 8040 C CA . LEU E 1 166 ? 22.561 20.290 -69.582 1.00 20.72 166 LEU E CA 1
ATOM 8041 C C . LEU E 1 166 ? 21.546 19.150 -69.623 1.00 20.90 166 LEU E C 1
ATOM 8042 O O . LEU E 1 166 ? 20.451 19.352 -70.126 1.00 22.65 166 LEU E O 1
ATOM 8047 N N . PRO E 1 167 ? 21.879 17.960 -69.092 1.00 20.91 167 PRO E N 1
ATOM 8048 C CA . PRO E 1 167 ? 20.878 16.891 -69.141 1.00 21.07 167 PRO E CA 1
ATOM 8049 C C . PRO E 1 167 ? 19.480 17.292 -68.618 1.00 21.28 167 PRO E C 1
ATOM 8050 O O . PRO E 1 167 ? 18.468 17.016 -69.274 1.00 22.10 167 PRO E O 1
ATOM 8054 N N . GLY E 1 168 ? 19.419 17.943 -67.469 1.00 21.07 168 GLY E N 1
ATOM 8055 C CA . GLY E 1 168 ? 18.143 18.374 -66.903 1.00 21.30 168 GLY E CA 1
ATOM 8056 C C . GLY E 1 168 ? 17.378 19.313 -67.812 1.00 21.93 168 GLY E C 1
ATOM 8057 O O . GLY E 1 168 ? 16.190 19.112 -68.064 1.00 22.25 168 GLY E O 1
ATOM 8058 N N . VAL E 1 169 ? 18.076 20.324 -68.321 1.00 22.82 169 VAL E N 1
ATOM 8059 C CA . VAL E 1 169 ? 17.490 21.332 -69.208 1.00 23.04 169 VAL E CA 1
ATOM 8060 C C . VAL E 1 169 ? 17.060 20.699 -70.528 1.00 22.97 169 VAL E C 1
ATOM 8061 O O . VAL E 1 169 ? 15.943 20.893 -70.976 1.00 21.28 169 VAL E O 1
ATOM 8065 N N . TYR E 1 170 ? 17.966 19.951 -71.144 1.00 24.06 170 TYR E N 1
ATOM 8066 C CA . TYR E 1 170 ? 17.687 19.251 -72.418 1.00 24.83 170 TYR E CA 1
ATOM 8067 C C . TYR E 1 170 ? 16.465 18.351 -72.320 1.00 24.77 170 TYR E C 1
ATOM 8068 O O . TYR E 1 170 ? 15.651 18.309 -73.248 1.00 23.02 170 TYR E O 1
ATOM 8077 N N . LYS E 1 171 ? 16.332 17.644 -71.200 1.00 24.53 171 LYS E N 1
ATOM 8078 C CA . LYS E 1 171 ? 15.178 16.776 -71.012 1.00 24.98 171 LYS E CA 1
ATOM 8079 C C . LYS E 1 171 ? 13.867 17.569 -71.000 1.00 22.56 171 LYS E C 1
ATOM 8080 O O . LYS E 1 171 ? 12.900 17.165 -71.638 1.00 21.44 171 LYS E O 1
ATOM 8086 N N . ALA E 1 172 ? 13.841 18.684 -70.276 1.00 21.33 172 ALA E N 1
ATOM 8087 C CA . ALA E 1 172 ? 12.632 19.518 -70.196 1.00 20.76 172 ALA E CA 1
ATOM 8088 C C . ALA E 1 172 ? 12.258 20.060 -71.565 1.00 20.34 172 ALA E C 1
ATOM 8089 O O . ALA E 1 172 ? 11.112 19.982 -71.984 1.00 20.28 172 ALA E O 1
ATOM 8091 N N . ILE E 1 173 ? 13.246 20.595 -72.260 1.00 20.71 173 ILE E N 1
ATOM 8092 C CA . ILE E 1 173 ? 13.051 21.181 -73.584 1.00 21.09 173 ILE E CA 1
ATOM 8093 C C . ILE E 1 173 ? 12.556 20.138 -74.580 1.00 21.43 173 ILE E C 1
ATOM 8094 O O . ILE E 1 173 ? 11.658 20.414 -75.365 1.00 21.03 173 ILE E O 1
ATOM 8099 N N . ALA E 1 174 ? 13.147 18.949 -74.554 1.00 22.38 174 ALA E N 1
ATOM 8100 C CA . ALA E 1 174 ? 12.750 17.859 -75.455 1.00 23.05 174 ALA E CA 1
ATOM 8101 C C . ALA E 1 174 ? 11.320 17.445 -75.185 1.00 22.72 174 ALA E C 1
ATOM 8102 O O . ALA E 1 174 ? 10.521 17.305 -76.106 1.00 20.85 174 ALA E O 1
ATOM 8104 N N . GLU E 1 175 ? 11.026 17.252 -73.905 1.00 23.84 175 GLU E N 1
ATOM 8105 C CA . GLU E 1 175 ? 9.685 16.928 -73.429 1.00 24.45 175 GLU E CA 1
ATOM 8106 C C . GLU E 1 175 ? 8.686 18.012 -73.853 1.00 22.61 175 GLU E C 1
ATOM 8107 O O . GLU E 1 175 ? 7.615 17.695 -74.337 1.00 22.98 175 GLU E O 1
ATOM 8113 N N . ALA E 1 176 ? 9.046 19.282 -73.698 1.00 20.69 176 ALA E N 1
ATOM 8114 C CA . ALA E 1 176 ? 8.160 20.395 -74.070 1.00 19.60 176 ALA E CA 1
ATOM 8115 C C . ALA E 1 176 ? 7.830 20.381 -75.547 1.00 19.34 176 ALA E C 1
ATOM 8116 O O . ALA E 1 176 ? 6.759 20.805 -75.951 1.00 19.98 176 ALA E O 1
ATOM 8118 N N . ALA E 1 177 ? 8.768 19.903 -76.351 1.00 19.04 177 ALA E N 1
ATOM 8119 C CA . ALA E 1 177 ? 8.597 19.800 -77.798 1.00 18.59 177 ALA E CA 1
ATOM 8120 C C . ALA E 1 177 ? 7.892 18.523 -78.223 1.00 18.05 177 ALA E C 1
ATOM 8121 O O . ALA E 1 177 ? 7.706 18.315 -79.404 1.00 18.00 177 ALA E O 1
ATOM 8123 N N . GLY E 1 178 ? 7.526 17.662 -77.275 1.00 17.86 178 GLY E N 1
ATOM 8124 C CA . GLY E 1 178 ? 6.986 16.342 -77.586 1.00 18.72 178 GLY E CA 1
ATOM 8125 C C . GLY E 1 178 ? 7.948 15.424 -78.327 1.00 19.35 178 GLY E C 1
ATOM 8126 O O . GLY E 1 178 ? 7.539 14.701 -79.237 1.00 19.69 178 GLY E O 1
ATOM 8127 N N . GLU E 1 179 ? 9.221 15.458 -77.938 1.00 20.21 179 GLU E N 1
ATOM 8128 C CA . GLU E 1 179 ? 10.281 14.696 -78.605 1.00 21.63 179 GLU E CA 1
ATOM 8129 C C . GLU E 1 179 ? 11.066 13.893 -77.563 1.00 22.56 179 GLU E C 1
ATOM 8130 O O . GLU E 1 179 ? 10.712 13.905 -76.392 1.00 23.30 179 GLU E O 1
ATOM 8136 N N . SER E 1 180 ? 12.121 13.196 -77.972 1.00 22.41 180 SER E N 1
ATOM 8137 C CA . SER E 1 180 ? 12.813 12.283 -77.072 1.00 21.93 180 SER E CA 1
ATOM 8138 C C . SER E 1 180 ? 14.143 12.825 -76.576 1.00 22.66 180 SER E C 1
ATOM 8139 O O . SER E 1 180 ? 14.728 13.735 -77.176 1.00 23.71 180 SER E O 1
ATOM 8142 N N . PHE E 1 181 ? 14.614 12.229 -75.478 1.00 23.30 181 PHE E N 1
ATOM 8143 C CA . PHE E 1 181 ? 15.841 12.663 -74.810 1.00 23.62 181 PHE E CA 1
ATOM 8144 C C . PHE E 1 181 ? 16.726 11.493 -74.402 1.00 24.00 181 PHE E C 1
ATOM 8145 O O . PHE E 1 181 ? 16.227 10.415 -74.097 1.00 23.86 181 PHE E O 1
ATOM 8153 N N . PHE E 1 182 ? 18.039 11.716 -74.399 1.00 24.37 182 PHE E N 1
ATOM 8154 C CA . PHE E 1 182 ? 18.990 10.749 -73.854 1.00 24.95 182 PHE E CA 1
ATOM 8155 C C . PHE E 1 182 ? 20.240 11.461 -73.357 1.00 24.91 182 PHE E C 1
ATOM 8156 O O . PHE E 1 182 ? 20.781 12.322 -74.031 1.00 24.80 182 PHE E O 1
ATOM 8164 N N . ASP E 1 183 ? 20.695 11.083 -72.170 1.00 25.24 183 ASP E N 1
ATOM 8165 C CA . ASP E 1 183 ? 21.855 11.702 -71.547 1.00 25.72 183 ASP E CA 1
ATOM 8166 C C . ASP E 1 183 ? 23.097 10.856 -71.801 1.00 26.35 183 ASP E C 1
ATOM 8167 O O . ASP E 1 183 ? 23.272 9.796 -71.209 1.00 26.68 183 ASP E O 1
ATOM 8172 N N . ALA E 1 184 ? 23.973 11.327 -72.672 1.00 26.63 184 ALA E N 1
ATOM 8173 C CA . ALA E 1 184 ? 25.199 10.595 -72.957 1.00 26.65 184 ALA E CA 1
ATOM 8174 C C . ALA E 1 184 ? 26.017 10.378 -71.679 1.00 26.77 184 ALA E C 1
ATOM 8175 O O . ALA E 1 184 ? 26.722 9.373 -71.556 1.00 28.90 184 ALA E O 1
ATOM 8177 N N . GLY E 1 185 ? 25.907 11.298 -70.721 1.00 25.67 185 GLY E N 1
ATOM 8178 C CA . GLY E 1 185 ? 26.568 11.155 -69.427 1.00 25.20 185 GLY E CA 1
ATOM 8179 C C . GLY E 1 185 ? 26.120 9.970 -68.587 1.00 24.66 185 GLY E C 1
ATOM 8180 O O . GLY E 1 185 ? 26.784 9.618 -67.626 1.00 25.72 185 GLY E O 1
ATOM 8181 N N . SER E 1 186 ? 24.985 9.369 -68.928 1.00 24.34 186 SER E N 1
ATOM 8182 C CA . SER E 1 186 ? 24.496 8.180 -68.226 1.00 23.79 186 SER E CA 1
ATOM 8183 C C . SER E 1 186 ? 25.277 6.910 -68.592 1.00 23.89 186 SER E C 1
ATOM 8184 O O . SER E 1 186 ? 25.226 5.937 -67.845 1.00 25.37 186 SER E O 1
ATOM 8187 N N . VAL E 1 187 ? 25.986 6.915 -69.720 1.00 23.20 187 VAL E N 1
ATOM 8188 C CA . VAL E 1 187 ? 26.726 5.736 -70.181 1.00 23.13 187 VAL E CA 1
ATOM 8189 C C . VAL E 1 187 ? 28.210 5.941 -70.454 1.00 22.97 187 VAL E C 1
ATOM 8190 O O . VAL E 1 187 ? 28.930 4.961 -70.598 1.00 22.30 187 VAL E O 1
ATOM 8194 N N . VAL E 1 188 ? 28.654 7.194 -70.572 1.00 25.00 188 VAL E N 1
ATOM 8195 C CA . VAL E 1 188 ? 30.071 7.532 -70.812 1.00 26.38 188 VAL E CA 1
ATOM 8196 C C . VAL E 1 188 ? 30.465 8.875 -70.187 1.00 26.12 188 VAL E C 1
ATOM 8197 O O . VAL E 1 188 ? 29.598 9.650 -69.745 1.00 26.09 188 VAL E O 1
ATOM 8201 N N . SER E 1 189 ? 31.769 9.149 -70.166 1.00 26.14 189 SER E N 1
ATOM 8202 C CA . SER E 1 189 ? 32.277 10.470 -69.790 1.00 26.40 189 SER E CA 1
ATOM 8203 C C . SER E 1 189 ? 33.420 10.911 -70.691 1.00 26.61 189 SER E C 1
ATOM 8204 O O . SER E 1 189 ? 33.964 10.124 -71.465 1.00 26.86 189 SER E O 1
ATOM 8207 N N . THR E 1 190 ? 33.773 12.186 -70.567 1.00 26.17 190 THR E N 1
ATOM 8208 C CA . THR E 1 190 ? 34.814 12.778 -71.381 1.00 25.36 190 THR E CA 1
ATOM 8209 C C . THR E 1 190 ? 36.175 12.287 -70.890 1.00 25.88 190 THR E C 1
ATOM 8210 O O . THR E 1 190 ? 36.769 12.848 -69.962 1.00 24.78 190 THR E O 1
ATOM 8214 N N . ASP E 1 191 ? 36.643 11.210 -71.516 1.00 27.40 191 ASP E N 1
ATOM 8215 C CA . ASP E 1 191 ? 37.887 10.540 -71.114 1.00 27.14 191 ASP E CA 1
ATOM 8216 C C . ASP E 1 191 ? 39.083 10.910 -72.001 1.00 27.29 191 ASP E C 1
ATOM 8217 O O . ASP E 1 191 ? 40.173 10.428 -71.790 1.00 29.08 191 ASP E O 1
ATOM 8222 N N . GLY E 1 192 ? 38.888 11.752 -72.998 1.00 26.95 192 GLY E N 1
ATOM 8223 C CA . GLY E 1 192 ? 40.015 12.171 -73.825 1.00 26.47 192 GLY E CA 1
ATOM 8224 C C . GLY E 1 192 ? 41.075 12.907 -73.029 1.00 25.55 192 GLY E C 1
ATOM 8225 O O . GLY E 1 192 ? 40.765 13.595 -72.056 1.00 23.78 192 GLY E O 1
ATOM 8226 N N . VAL E 1 193 ? 42.326 12.768 -73.454 1.00 26.01 193 VAL E N 1
ATOM 8227 C CA . VAL E 1 193 ? 43.442 13.397 -72.759 1.00 26.88 193 VAL E CA 1
ATOM 8228 C C . VAL E 1 193 ? 43.323 14.930 -72.674 1.00 27.34 193 VAL E C 1
ATOM 8229 O O . VAL E 1 193 ? 43.815 15.525 -71.724 1.00 26.91 193 VAL E O 1
ATOM 8233 N N . ASP E 1 194 ? 42.667 15.563 -73.648 1.00 28.33 194 ASP E N 1
ATOM 8234 C CA . ASP E 1 194 ? 42.548 17.035 -73.665 1.00 27.90 194 ASP E CA 1
ATOM 8235 C C . ASP E 1 194 ? 41.373 17.555 -72.820 1.00 28.83 194 ASP E C 1
ATOM 8236 O O . ASP E 1 194 ? 41.161 18.761 -72.742 1.00 28.23 194 ASP E O 1
ATOM 8241 N N . GLY E 1 195 ? 40.619 16.648 -72.200 1.00 28.64 195 GLY E N 1
ATOM 8242 C CA . GLY E 1 195 ? 39.505 17.019 -71.329 1.00 29.28 195 GLY E CA 1
ATOM 8243 C C . GLY E 1 195 ? 38.223 17.432 -72.039 1.00 30.06 195 GLY E C 1
ATOM 8244 O O . GLY E 1 195 ? 37.288 17.927 -71.396 1.00 29.78 195 GLY E O 1
ATOM 8245 N N . ILE E 1 196 ? 38.165 17.228 -73.360 1.00 29.24 196 ILE E N 1
ATOM 8246 C CA . ILE E 1 196 ? 36.999 17.637 -74.154 1.00 28.91 196 ILE E CA 1
ATOM 8247 C C . ILE E 1 196 ? 36.442 16.538 -75.062 1.00 27.97 196 ILE E C 1
ATOM 8248 O O . ILE E 1 196 ? 35.222 16.414 -75.172 1.00 26.80 196 ILE E O 1
ATOM 8253 N N . HIS E 1 197 ? 37.320 15.756 -75.695 1.00 26.51 197 HIS E N 1
ATOM 8254 C CA . HIS E 1 197 ? 36.906 14.794 -76.711 1.00 26.69 197 HIS E CA 1
ATOM 8255 C C . HIS E 1 197 ? 36.976 13.354 -76.252 1.00 26.39 197 HIS E C 1
ATOM 8256 O O . HIS E 1 197 ? 37.369 13.098 -75.120 1.00 24.98 197 HIS E O 1
ATOM 8263 N N . PHE E 1 198 ? 36.569 12.428 -77.129 1.00 26.25 198 PHE E N 1
ATOM 8264 C CA . PHE E 1 198 ? 36.389 11.032 -76.742 1.00 26.64 198 PHE E CA 1
ATOM 8265 C C . PHE E 1 198 ? 37.448 10.107 -77.324 1.00 26.07 198 PHE E C 1
ATOM 8266 O O . PHE E 1 198 ? 37.926 10.300 -78.424 1.00 26.58 198 PHE E O 1
ATOM 8274 N N . THR E 1 199 ? 37.768 9.061 -76.579 1.00 26.24 199 THR E N 1
ATOM 8275 C CA . THR E 1 199 ? 38.576 7.954 -77.082 1.00 26.06 199 THR E CA 1
ATOM 8276 C C . THR E 1 199 ? 37.691 7.041 -77.916 1.00 27.83 199 THR E C 1
ATOM 8277 O O . THR E 1 199 ? 36.465 7.151 -77.880 1.00 28.23 199 THR E O 1
ATOM 8281 N N . ALA E 1 200 ? 38.323 6.119 -78.642 1.00 30.15 200 ALA E N 1
ATOM 8282 C CA . ALA E 1 200 ? 37.589 5.144 -79.432 1.00 31.42 200 ALA E CA 1
ATOM 8283 C C . ALA E 1 200 ? 36.767 4.204 -78.540 1.00 34.51 200 ALA E C 1
ATOM 8284 O O . ALA E 1 200 ? 35.682 3.752 -78.925 1.00 33.30 200 ALA E O 1
ATOM 8286 N N . GLU E 1 201 ? 37.283 3.914 -77.346 1.00 39.63 201 GLU E N 1
ATOM 8287 C CA . GLU E 1 201 ? 36.564 3.071 -76.403 1.00 42.99 201 GLU E CA 1
ATOM 8288 C C . GLU E 1 201 ? 35.259 3.748 -75.979 1.00 38.12 201 GLU E C 1
ATOM 8289 O O . GLU E 1 201 ? 34.225 3.079 -75.899 1.00 40.57 201 GLU E O 1
ATOM 8295 N N . THR E 1 202 ? 35.294 5.059 -75.731 1.00 35.00 202 THR E N 1
ATOM 8296 C CA . THR E 1 202 ? 34.100 5.795 -75.322 1.00 33.79 202 THR E CA 1
ATOM 8297 C C . THR E 1 202 ? 33.100 5.892 -76.471 1.00 34.35 202 THR E C 1
ATOM 8298 O O . THR E 1 202 ? 31.878 5.783 -76.255 1.00 32.87 202 THR E O 1
ATOM 8302 N N . ASN E 1 203 ? 33.613 6.104 -77.685 1.00 34.29 203 ASN E N 1
ATOM 8303 C CA . ASN E 1 203 ? 32.767 6.116 -78.865 1.00 34.59 203 ASN E CA 1
ATOM 8304 C C . ASN E 1 203 ? 31.969 4.817 -78.985 1.00 36.37 203 ASN E C 1
ATOM 8305 O O . ASN E 1 203 ? 30.757 4.846 -79.213 1.00 37.27 203 ASN E O 1
ATOM 8310 N N . ARG E 1 204 ? 32.669 3.691 -78.833 1.00 39.70 204 ARG E N 1
ATOM 8311 C CA . ARG E 1 204 ? 32.052 2.366 -78.932 1.00 41.43 204 ARG E CA 1
ATOM 8312 C C . ARG E 1 204 ? 30.907 2.187 -77.946 1.00 38.04 204 ARG E C 1
ATOM 8313 O O . ARG E 1 204 ? 29.837 1.726 -78.323 1.00 34.63 204 ARG E O 1
ATOM 8321 N N . THR E 1 205 ? 31.136 2.556 -76.689 1.00 36.59 205 THR E N 1
ATOM 8322 C CA . THR E 1 205 ? 30.109 2.424 -75.664 1.00 35.53 205 THR E CA 1
ATOM 8323 C C . THR E 1 205 ? 28.879 3.254 -76.041 1.00 34.31 205 THR E C 1
ATOM 8324 O O . THR E 1 205 ? 27.750 2.754 -75.999 1.00 31.86 205 THR E O 1
ATOM 8328 N N . LEU E 1 206 ? 29.114 4.513 -76.431 1.00 33.28 206 LEU E N 1
ATOM 8329 C CA . LEU E 1 206 ? 28.034 5.449 -76.756 1.00 31.11 206 LEU E CA 1
ATOM 8330 C C . LEU E 1 206 ? 27.234 4.981 -77.962 1.00 31.29 206 LEU E C 1
ATOM 8331 O O . LEU E 1 206 ? 26.003 5.011 -77.940 1.00 31.88 206 LEU E O 1
ATOM 8336 N N . GLY E 1 207 ? 27.938 4.552 -79.011 1.00 31.36 207 GLY E N 1
ATOM 8337 C CA . GLY E 1 207 ? 27.300 4.062 -80.223 1.00 31.25 207 GLY E CA 1
ATOM 8338 C C . GLY E 1 207 ? 26.351 2.917 -79.940 1.00 32.27 207 GLY E C 1
ATOM 8339 O O . GLY E 1 207 ? 25.228 2.896 -80.444 1.00 33.62 207 GLY E O 1
ATOM 8340 N N . ALA E 1 208 ? 26.801 1.977 -79.115 1.00 32.25 208 ALA E N 1
ATOM 8341 C CA . ALA E 1 208 ? 26.014 0.787 -78.796 1.00 31.83 208 ALA E CA 1
ATOM 8342 C C . ALA E 1 208 ? 24.819 1.138 -77.929 1.00 30.79 208 ALA E C 1
ATOM 8343 O O . ALA E 1 208 ? 23.734 0.591 -78.148 1.00 32.11 208 ALA E O 1
ATOM 8345 N N . ALA E 1 209 ? 25.011 2.045 -76.972 1.00 29.24 209 ALA E N 1
ATOM 8346 C CA . ALA E 1 209 ? 23.933 2.480 -76.083 1.00 28.82 209 ALA E CA 1
ATOM 8347 C C . ALA E 1 209 ? 22.876 3.241 -76.855 1.00 28.92 209 ALA E C 1
ATOM 8348 O O . ALA E 1 209 ? 21.682 2.992 -76.663 1.00 28.43 209 ALA E O 1
ATOM 8350 N N . VAL E 1 210 ? 23.306 4.163 -77.718 1.00 28.55 210 VAL E N 1
ATOM 8351 C CA . VAL E 1 210 ? 22.362 4.979 -78.486 1.00 27.22 210 VAL E CA 1
ATOM 8352 C C . VAL E 1 210 ? 21.573 4.117 -79.477 1.00 27.07 210 VAL E C 1
ATOM 8353 O O . VAL E 1 210 ? 20.405 4.376 -79.715 1.00 26.95 210 VAL E O 1
ATOM 8357 N N . ALA E 1 211 ? 22.200 3.087 -80.029 1.00 27.05 211 ALA E N 1
ATOM 8358 C CA . ALA E 1 211 ? 21.518 2.154 -80.927 1.00 27.71 211 ALA E CA 1
ATOM 8359 C C . ALA E 1 211 ? 20.326 1.462 -80.261 1.00 28.07 211 ALA E C 1
ATOM 8360 O O . ALA E 1 211 ? 19.294 1.260 -80.885 1.00 27.99 211 ALA E O 1
ATOM 8362 N N . GLN E 1 212 ? 20.470 1.078 -78.993 1.00 29.12 212 GLN E N 1
ATOM 8363 C CA . GLN E 1 212 ? 19.350 0.504 -78.241 1.00 30.02 212 GLN E CA 1
ATOM 8364 C C . GLN E 1 212 ? 18.213 1.482 -78.132 1.00 29.16 212 GLN E C 1
ATOM 8365 O O . GLN E 1 212 ? 17.061 1.151 -78.381 1.00 25.12 212 GLN E O 1
ATOM 8371 N N . LYS E 1 213 ? 18.555 2.711 -77.774 1.00 29.38 213 LYS E N 1
ATOM 8372 C CA . LYS E 1 213 ? 17.567 3.776 -77.634 1.00 31.16 213 LYS E CA 1
ATOM 8373 C C . LYS E 1 213 ? 16.822 4.009 -78.959 1.00 32.46 213 LYS E C 1
ATOM 8374 O O . LYS E 1 213 ? 15.593 4.114 -78.976 1.00 32.71 213 LYS E O 1
ATOM 8380 N N . VAL E 1 214 ? 17.567 4.077 -80.059 1.00 31.66 214 VAL E N 1
ATOM 8381 C CA . VAL E 1 214 ? 16.973 4.304 -81.371 1.00 31.20 214 VAL E CA 1
ATOM 8382 C C . VAL E 1 214 ? 15.951 3.224 -81.732 1.00 30.55 214 VAL E C 1
ATOM 8383 O O . VAL E 1 214 ? 14.842 3.544 -82.143 1.00 30.74 214 VAL E O 1
ATOM 8387 N N . LYS E 1 215 ? 16.315 1.959 -81.565 1.00 31.64 215 LYS E N 1
ATOM 8388 C CA . LYS E 1 215 ? 15.408 0.830 -81.850 1.00 33.30 215 LYS E CA 1
ATOM 8389 C C . LYS E 1 215 ? 14.113 0.888 -81.054 1.00 34.76 215 LYS E C 1
ATO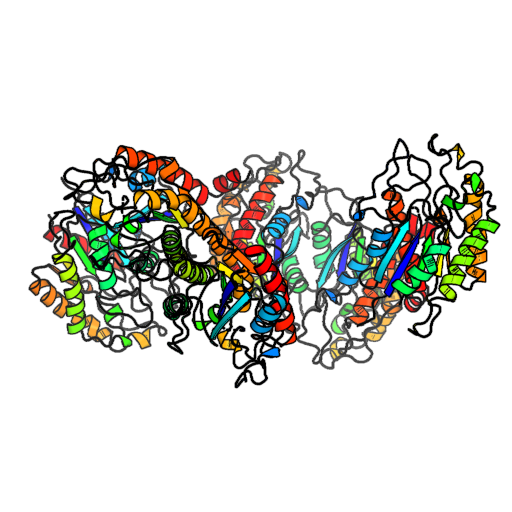M 8390 O O . LYS E 1 215 ? 13.050 0.552 -81.566 1.00 34.69 215 LYS E O 1
ATOM 8396 N N . THR E 1 216 ? 14.208 1.292 -79.794 1.00 37.40 216 THR E N 1
ATOM 8397 C CA . THR E 1 216 ? 13.024 1.572 -78.979 1.00 36.21 216 THR E CA 1
ATOM 8398 C C . THR E 1 216 ? 12.071 2.557 -79.661 1.00 34.67 216 THR E C 1
ATOM 8399 O O . THR E 1 216 ? 10.856 2.376 -79.611 1.00 34.76 216 THR E O 1
ATOM 8403 N N . LEU E 1 217 ? 12.622 3.595 -80.289 1.00 32.96 217 LEU E N 1
ATOM 8404 C CA . LEU E 1 217 ? 11.812 4.637 -80.928 1.00 30.98 217 LEU E CA 1
ATOM 8405 C C . LEU E 1 217 ? 11.254 4.224 -82.295 1.00 31.52 217 LEU E C 1
ATOM 8406 O O . LEU E 1 217 ? 10.136 4.568 -82.627 1.00 31.45 217 LEU E O 1
ATOM 8411 N N . LEU E 1 218 ? 12.027 3.504 -83.084 1.00 33.74 218 LEU E N 1
ATOM 8412 C CA . LEU E 1 218 ? 11.642 3.224 -84.473 1.00 36.42 218 LEU E CA 1
ATOM 8413 C C . LEU E 1 218 ? 11.111 1.799 -84.782 1.00 38.79 218 LEU E C 1
ATOM 8414 O O . LEU E 1 218 ? 10.373 1.634 -85.734 1.00 37.02 218 LEU E O 1
ATOM 8419 N N . GLN E 1 219 ? 11.516 0.796 -84.008 1.00 45.17 219 GLN E N 1
ATOM 8420 C CA . GLN E 1 219 ? 11.486 -0.647 -84.392 1.00 46.62 219 GLN E CA 1
ATOM 8421 C C . GLN E 1 219 ? 11.501 -0.967 -85.888 1.00 50.10 219 GLN E C 1
ATOM 8422 O O . GLN E 1 219 ? 11.231 -2.100 -86.298 1.00 51.35 219 GLN E O 1
ATOM 8428 N N . ASP F 1 2 ? -10.700 68.911 -66.512 1.00 59.30 2 ASP F N 1
ATOM 8429 C CA . ASP F 1 2 ? -9.307 69.071 -67.004 1.00 61.21 2 ASP F CA 1
ATOM 8430 C C . ASP F 1 2 ? -8.580 67.746 -67.204 1.00 59.84 2 ASP F C 1
ATOM 8431 O O . ASP F 1 2 ? -8.195 67.077 -66.246 1.00 57.92 2 ASP F O 1
ATOM 8436 N N . LYS F 1 3 ? -8.321 67.434 -68.473 1.00 58.52 3 LYS F N 1
ATOM 8437 C CA . LYS F 1 3 ? -7.421 66.350 -68.888 1.00 57.36 3 LYS F CA 1
ATOM 8438 C C . LYS F 1 3 ? -6.090 66.397 -68.103 1.00 53.06 3 LYS F C 1
ATOM 8439 O O . LYS F 1 3 ? -5.487 67.465 -67.981 1.00 52.25 3 LYS F O 1
ATOM 8445 N N . ILE F 1 4 ? -5.641 65.258 -67.577 1.00 46.87 4 ILE F N 1
ATOM 8446 C CA . ILE F 1 4 ? -4.311 65.169 -66.971 1.00 44.60 4 ILE F CA 1
ATOM 8447 C C . ILE F 1 4 ? -3.274 65.102 -68.099 1.00 44.49 4 ILE F C 1
ATOM 8448 O O . ILE F 1 4 ? -3.407 64.306 -69.007 1.00 48.74 4 ILE F O 1
ATOM 8453 N N . LYS F 1 5 ? -2.239 65.931 -68.033 1.00 41.72 5 LYS F N 1
ATOM 8454 C CA . LYS F 1 5 ? -1.216 66.000 -69.075 1.00 39.12 5 LYS F CA 1
ATOM 8455 C C . LYS F 1 5 ? -0.092 65.002 -68.876 1.00 34.64 5 LYS F C 1
ATOM 8456 O O . LYS F 1 5 ? 0.533 64.964 -67.823 1.00 32.20 5 LYS F O 1
ATOM 8462 N N . ARG F 1 6 ? 0.182 64.210 -69.903 1.00 31.33 6 ARG F N 1
ATOM 8463 C CA . ARG F 1 6 ? 1.154 63.129 -69.799 1.00 30.18 6 ARG F CA 1
ATOM 8464 C C . ARG F 1 6 ? 2.516 63.519 -70.397 1.00 27.92 6 ARG F C 1
ATOM 8465 O O . ARG F 1 6 ? 2.600 63.905 -71.562 1.00 27.88 6 ARG F O 1
ATOM 8473 N N . VAL F 1 7 ? 3.565 63.447 -69.575 1.00 24.47 7 VAL F N 1
ATOM 8474 C CA . VAL F 1 7 ? 4.909 63.825 -69.994 1.00 21.98 7 VAL F CA 1
ATOM 8475 C C . VAL F 1 7 ? 5.864 62.629 -69.916 1.00 21.17 7 VAL F C 1
ATOM 8476 O O . VAL F 1 7 ? 6.071 62.047 -68.855 1.00 19.94 7 VAL F O 1
ATOM 8480 N N . PHE F 1 8 ? 6.458 62.278 -71.056 1.00 20.54 8 PHE F N 1
ATOM 8481 C CA . PHE F 1 8 ? 7.385 61.169 -71.139 1.00 19.70 8 PHE F CA 1
ATOM 8482 C C . PHE F 1 8 ? 8.810 61.695 -71.133 1.00 20.12 8 PHE F C 1
ATOM 8483 O O . PHE F 1 8 ? 9.150 62.553 -71.933 1.00 19.27 8 PHE F O 1
ATOM 8491 N N . VAL F 1 9 ? 9.631 61.189 -70.218 1.00 21.43 9 VAL F N 1
ATOM 8492 C CA . VAL F 1 9 ? 11.028 61.613 -70.099 1.00 21.95 9 VAL F CA 1
ATOM 8493 C C . VAL F 1 9 ? 11.953 60.480 -70.533 1.00 22.53 9 VAL F C 1
ATOM 8494 O O . VAL F 1 9 ? 11.949 59.393 -69.946 1.00 21.61 9 VAL F O 1
ATOM 8498 N N . PHE F 1 10 ? 12.768 60.761 -71.543 1.00 22.87 10 PHE F N 1
ATOM 8499 C CA . PHE F 1 10 ? 13.610 59.766 -72.177 1.00 22.89 10 PHE F CA 1
ATOM 8500 C C . PHE F 1 10 ? 15.050 60.196 -72.007 1.00 23.15 10 PHE F C 1
ATOM 8501 O O . PHE F 1 10 ? 15.464 61.207 -72.563 1.00 23.09 10 PHE F O 1
ATOM 8509 N N . GLY F 1 11 ? 15.816 59.448 -71.229 1.00 24.47 11 GLY F N 1
ATOM 8510 C CA . GLY F 1 11 ? 17.196 59.841 -70.941 1.00 26.35 11 GLY F CA 1
ATOM 8511 C C . GLY F 1 11 ? 18.139 58.693 -70.645 1.00 28.48 11 GLY F C 1
ATOM 8512 O O . GLY F 1 11 ? 17.870 57.544 -70.977 1.00 29.54 11 GLY F O 1
ATOM 8513 N N . ASP F 1 12 ? 19.249 59.034 -70.002 1.00 30.18 12 ASP F N 1
ATOM 8514 C CA . ASP F 1 12 ? 20.321 58.088 -69.720 1.00 30.15 12 ASP F CA 1
ATOM 8515 C C . ASP F 1 12 ? 20.387 57.883 -68.202 1.00 31.72 12 ASP F C 1
ATOM 8516 O O . ASP F 1 12 ? 19.372 57.962 -67.532 1.00 29.16 12 ASP F O 1
ATOM 8531 N N . LEU F 1 14 ? 21.577 59.685 -65.928 1.00 30.58 14 LEU F N 1
ATOM 8532 C CA . LEU F 1 14 ? 21.184 60.915 -65.227 1.00 29.31 14 LEU F CA 1
ATOM 8533 C C . LEU F 1 14 ? 19.703 60.908 -64.876 1.00 27.98 14 LEU F C 1
ATOM 8534 O O . LEU F 1 14 ? 19.297 61.456 -63.859 1.00 29.15 14 LEU F O 1
ATOM 8539 N N . THR F 1 15 ? 18.907 60.301 -65.745 1.00 26.88 15 THR F N 1
ATOM 8540 C CA . THR F 1 15 ? 17.452 60.220 -65.608 1.00 25.59 15 THR F CA 1
ATOM 8541 C C . THR F 1 15 ? 17.014 58.928 -64.872 1.00 24.86 15 THR F C 1
ATOM 8542 O O . THR F 1 15 ? 15.984 58.917 -64.203 1.00 24.37 15 THR F O 1
ATOM 8546 N N . TRP F 1 16 ? 17.796 57.855 -64.993 1.00 24.12 16 TRP F N 1
ATOM 8547 C CA . TRP F 1 16 ? 17.612 56.650 -64.181 1.00 23.56 16 TRP F CA 1
ATOM 8548 C C . TRP F 1 16 ? 17.785 56.978 -62.711 1.00 23.67 16 TRP F C 1
ATOM 8549 O O . TRP F 1 16 ? 16.996 56.555 -61.870 1.00 24.06 16 TRP F O 1
ATOM 8560 N N . GLY F 1 17 ? 18.839 57.730 -62.409 1.00 24.58 17 GLY F N 1
ATOM 8561 C CA . GLY F 1 17 ? 19.160 58.130 -61.040 1.00 25.24 17 GLY F CA 1
ATOM 8562 C C . GLY F 1 17 ? 20.470 57.548 -60.538 1.00 26.05 17 GLY F C 1
ATOM 8563 O O . GLY F 1 17 ? 20.511 56.971 -59.456 1.00 27.27 17 GLY F O 1
ATOM 8564 N N . TRP F 1 18 ? 21.538 57.705 -61.314 1.00 27.25 18 TRP F N 1
ATOM 8565 C CA . TRP F 1 18 ? 22.854 57.229 -60.907 1.00 29.06 18 TRP F CA 1
ATOM 8566 C C . TRP F 1 18 ? 23.361 58.031 -59.714 1.00 29.48 18 TRP F C 1
ATOM 8567 O O . TRP F 1 18 ? 23.495 59.254 -59.805 1.00 28.23 18 TRP F O 1
ATOM 8578 N N . THR F 1 19 ? 23.646 57.334 -58.614 1.00 29.18 19 THR F N 1
ATOM 8579 C CA . THR F 1 19 ? 24.236 57.953 -57.435 1.00 28.41 19 THR F CA 1
ATOM 8580 C C . THR F 1 19 ? 25.757 58.015 -57.627 1.00 29.18 19 THR F C 1
ATOM 8581 O O . THR F 1 19 ? 26.391 56.963 -57.741 1.00 31.30 19 THR F O 1
ATOM 8585 N N . PRO F 1 20 ? 26.346 59.231 -57.688 1.00 28.67 20 PRO F N 1
ATOM 8586 C CA . PRO F 1 20 ? 27.810 59.326 -57.877 1.00 27.76 20 PRO F CA 1
ATOM 8587 C C . PRO F 1 20 ? 28.565 58.813 -56.662 1.00 28.00 20 PRO F C 1
ATOM 8588 O O . PRO F 1 20 ? 28.206 59.146 -55.533 1.00 27.47 20 PRO F O 1
ATOM 8592 N N . VAL F 1 21 ? 29.588 57.993 -56.903 1.00 29.14 21 VAL F N 1
ATOM 8593 C CA . VAL F 1 21 ? 30.328 57.319 -55.834 1.00 29.87 21 VAL F CA 1
ATOM 8594 C C . VAL F 1 21 ? 31.781 57.065 -56.214 1.00 30.22 21 VAL F C 1
ATOM 8595 O O . VAL F 1 21 ? 32.186 57.256 -57.371 1.00 31.05 21 VAL F O 1
ATOM 8599 N N . ALA F 1 22 ? 32.563 56.645 -55.228 1.00 30.82 22 ALA F N 1
ATOM 8600 C CA . ALA F 1 22 ? 33.970 56.316 -55.442 1.00 30.66 22 ALA F CA 1
ATOM 8601 C C . ALA F 1 22 ? 34.249 54.950 -54.808 1.00 29.23 22 ALA F C 1
ATOM 8602 O O . ALA F 1 22 ? 33.971 54.765 -53.632 1.00 27.97 22 ALA F O 1
ATOM 8604 N N . PRO F 1 23 ? 34.748 53.982 -55.575 1.00 30.59 23 PRO F N 1
ATOM 8605 C CA . PRO F 1 23 ? 34.994 54.128 -57.011 1.00 32.62 23 PRO F CA 1
ATOM 8606 C C . PRO F 1 23 ? 33.684 54.257 -57.819 1.00 33.97 23 PRO F C 1
ATOM 8607 O O . PRO F 1 23 ? 32.592 53.924 -57.305 1.00 31.31 23 PRO F O 1
ATOM 8611 N N . ILE F 1 24 ? 33.817 54.751 -59.058 1.00 35.42 24 ILE F N 1
ATOM 8612 C CA . ILE F 1 24 ? 32.671 55.102 -59.933 1.00 34.90 24 ILE F CA 1
ATOM 8613 C C . ILE F 1 24 ? 31.576 54.039 -60.004 1.00 34.12 24 ILE F C 1
ATOM 8614 O O . ILE F 1 24 ? 30.400 54.391 -60.024 1.00 32.86 24 ILE F O 1
ATOM 8619 N N . VAL F 1 25 ? 31.983 52.767 -60.021 1.00 34.22 25 VAL F N 1
ATOM 8620 C CA . VAL F 1 25 ? 31.075 51.602 -59.993 1.00 33.67 25 VAL F CA 1
ATOM 8621 C C . VAL F 1 25 ? 31.514 50.624 -58.890 1.00 31.56 25 VAL F C 1
ATOM 8622 O O . VAL F 1 25 ? 32.703 50.558 -58.572 1.00 29.99 25 VAL F O 1
ATOM 8626 N N . PRO F 1 26 ? 30.601 49.861 -58.302 1.00 29.61 26 PRO F N 1
ATOM 8627 C CA . PRO F 1 26 ? 29.167 49.889 -58.607 1.00 29.30 26 PRO F CA 1
ATOM 8628 C C . PRO F 1 26 ? 28.425 51.013 -57.915 1.00 27.64 26 PRO F C 1
ATOM 8629 O O . PRO F 1 26 ? 28.882 51.507 -56.895 1.00 29.90 26 PRO F O 1
ATOM 8633 N N . THR F 1 27 ? 27.291 51.410 -58.480 1.00 26.60 27 THR F N 1
ATOM 8634 C CA . THR F 1 27 ? 26.425 52.442 -57.906 1.00 26.89 27 THR F CA 1
ATOM 8635 C C . THR F 1 27 ? 25.110 51.819 -57.469 1.00 25.76 27 THR F C 1
ATOM 8636 O O . THR F 1 27 ? 24.851 50.633 -57.706 1.00 25.72 27 THR F O 1
ATOM 8640 N N . THR F 1 28 ? 24.295 52.624 -56.802 1.00 26.60 28 THR F N 1
ATOM 8641 C CA . THR F 1 28 ? 22.918 52.252 -56.502 1.00 26.80 28 THR F CA 1
ATOM 8642 C C . THR F 1 28 ? 22.040 53.417 -56.941 1.00 26.55 28 THR F C 1
ATOM 8643 O O . THR F 1 28 ? 22.518 54.553 -57.069 1.00 27.48 28 THR F O 1
ATOM 8647 N N . ARG F 1 29 ? 20.762 53.127 -57.168 1.00 25.34 29 ARG F N 1
ATOM 8648 C CA . ARG F 1 29 ? 19.838 54.105 -57.713 1.00 24.79 29 ARG F CA 1
ATOM 8649 C C . ARG F 1 29 ? 19.457 55.138 -56.664 1.00 24.33 29 ARG F C 1
ATOM 8650 O O . ARG F 1 29 ? 19.113 54.789 -55.539 1.00 23.86 29 ARG F O 1
ATOM 8658 N N . HIS F 1 30 ? 19.516 56.415 -57.021 1.00 24.21 30 HIS F N 1
ATOM 8659 C CA . HIS F 1 30 ? 19.004 57.461 -56.134 1.00 24.08 30 HIS F CA 1
ATOM 8660 C C . HIS F 1 30 ? 17.625 57.032 -55.626 1.00 24.22 30 HIS F C 1
ATOM 8661 O O . HIS F 1 30 ? 16.808 56.521 -56.398 1.00 25.43 30 HIS F O 1
ATOM 8668 N N . PRO F 1 31 ? 17.350 57.232 -54.337 1.00 24.85 31 PRO F N 1
ATOM 8669 C CA . PRO F 1 31 ? 15.966 57.048 -53.873 1.00 24.21 31 PRO F CA 1
ATOM 8670 C C . PRO F 1 31 ? 15.009 57.877 -54.711 1.00 23.85 31 PRO F C 1
ATOM 8671 O O . PRO F 1 31 ? 15.365 58.972 -55.145 1.00 23.95 31 PRO F O 1
ATOM 8675 N N . HIS F 1 32 ? 13.810 57.357 -54.939 1.00 24.42 32 HIS F N 1
ATOM 8676 C CA . HIS F 1 32 ? 12.808 58.031 -55.778 1.00 24.59 32 HIS F CA 1
ATOM 8677 C C . HIS F 1 32 ? 12.647 59.512 -55.411 1.00 24.45 32 HIS F C 1
ATOM 8678 O O . HIS F 1 32 ? 12.584 60.379 -56.290 1.00 24.55 32 HIS F O 1
ATOM 8685 N N . ALA F 1 33 ? 12.603 59.800 -54.110 1.00 24.57 33 ALA F N 1
ATOM 8686 C CA . ALA F 1 33 ? 12.417 61.176 -53.640 1.00 25.65 33 ALA F CA 1
ATOM 8687 C C . ALA F 1 33 ? 13.505 62.152 -54.144 1.00 26.76 33 ALA F C 1
ATOM 8688 O O . ALA F 1 33 ? 13.247 63.343 -54.273 1.00 25.95 33 ALA F O 1
ATOM 8690 N N . ASP F 1 34 ? 14.696 61.635 -54.444 1.00 28.37 34 ASP F N 1
ATOM 8691 C CA . ASP F 1 34 ? 15.840 62.444 -54.867 1.00 28.92 34 ASP F CA 1
ATOM 8692 C C . ASP F 1 34 ? 16.095 62.491 -56.382 1.00 29.87 34 ASP F C 1
ATOM 8693 O O . ASP F 1 34 ? 17.089 63.098 -56.818 1.00 31.42 34 ASP F O 1
ATOM 8698 N N . ARG F 1 35 ? 15.239 61.857 -57.190 1.00 28.95 35 ARG F N 1
ATOM 8699 C CA . ARG F 1 35 ? 15.450 61.831 -58.654 1.00 27.21 35 ARG F CA 1
ATOM 8700 C C . ARG F 1 35 ? 14.922 63.104 -59.315 1.00 26.71 35 ARG F C 1
ATOM 8701 O O . ARG F 1 35 ? 13.845 63.608 -58.934 1.00 28.23 35 ARG F O 1
ATOM 8709 N N . TRP F 1 36 ? 15.658 63.619 -60.302 1.00 25.14 36 TRP F N 1
ATOM 8710 C CA . TRP F 1 36 ? 15.284 64.914 -60.917 1.00 24.08 36 TRP F CA 1
ATOM 8711 C C . TRP F 1 36 ? 13.862 64.881 -61.500 1.00 23.11 36 TRP F C 1
ATOM 8712 O O . TRP F 1 36 ? 13.095 65.821 -61.349 1.00 22.68 36 TRP F O 1
ATOM 8723 N N . THR F 1 37 ? 13.522 63.765 -62.138 1.00 22.70 37 THR F N 1
ATOM 8724 C CA . THR F 1 37 ? 12.193 63.536 -62.695 1.00 21.90 37 THR F CA 1
ATOM 8725 C C . THR F 1 37 ? 11.110 63.575 -61.629 1.00 22.04 37 THR F C 1
ATOM 8726 O O . THR F 1 37 ? 10.006 64.050 -61.888 1.00 21.87 37 THR F O 1
ATOM 8730 N N . THR F 1 38 ? 11.406 63.065 -60.438 1.00 22.91 38 THR F N 1
ATOM 8731 C CA . THR F 1 38 ? 10.427 63.086 -59.354 1.00 23.30 38 THR F CA 1
ATOM 8732 C C . THR F 1 38 ? 10.150 64.511 -58.896 1.00 23.24 38 THR F C 1
ATOM 8733 O O . THR F 1 38 ? 8.986 64.895 -58.715 1.00 24.11 38 THR F O 1
ATOM 8737 N N . VAL F 1 39 ? 11.204 65.301 -58.739 1.00 23.09 39 VAL F N 1
ATOM 8738 C CA . VAL F 1 39 ? 11.039 66.688 -58.344 1.00 23.40 39 VAL F CA 1
ATOM 8739 C C . VAL F 1 39 ? 10.330 67.445 -59.452 1.00 23.34 39 VAL F C 1
ATOM 8740 O O . VAL F 1 39 ? 9.455 68.238 -59.169 1.00 23.99 39 VAL F O 1
ATOM 8744 N N . LEU F 1 40 ? 10.693 67.192 -60.707 1.00 24.93 40 LEU F N 1
ATOM 8745 C CA . LEU F 1 40 ? 9.932 67.711 -61.844 1.00 26.97 40 LEU F CA 1
ATOM 8746 C C . LEU F 1 40 ? 8.424 67.444 -61.690 1.00 28.81 40 LEU F C 1
ATOM 8747 O O . LEU F 1 40 ? 7.593 68.336 -61.927 1.00 30.44 40 LEU F O 1
ATOM 8752 N N . GLY F 1 41 ? 8.080 66.215 -61.308 1.00 30.20 41 GLY F N 1
ATOM 8753 C CA . GLY F 1 41 ? 6.687 65.815 -61.140 1.00 30.75 41 GLY F CA 1
ATOM 8754 C C . GLY F 1 41 ? 5.982 66.570 -60.029 1.00 31.09 41 GLY F C 1
ATOM 8755 O O . GLY F 1 41 ? 4.838 67.016 -60.197 1.00 28.56 41 GLY F O 1
ATOM 8756 N N . GLU F 1 42 ? 6.680 66.711 -58.899 1.00 31.97 42 GLU F N 1
ATOM 8757 C CA . GLU F 1 42 ? 6.140 67.401 -57.730 1.00 31.99 42 GLU F CA 1
ATOM 8758 C C . GLU F 1 42 ? 5.899 68.874 -57.983 1.00 31.46 42 GLU F C 1
ATOM 8759 O O . GLU F 1 42 ? 4.861 69.392 -57.588 1.00 30.03 42 GLU F O 1
ATOM 8765 N N . ASN F 1 43 ? 6.845 69.532 -58.649 1.00 31.48 43 ASN F N 1
ATOM 8766 C CA . ASN F 1 43 ? 6.702 70.939 -58.979 1.00 32.87 43 ASN F CA 1
ATOM 8767 C C . ASN F 1 43 ? 5.653 71.228 -60.045 1.00 33.39 43 ASN F C 1
ATOM 8768 O O . ASN F 1 43 ? 5.205 72.370 -60.160 1.00 33.40 43 ASN F O 1
ATOM 8773 N N . LEU F 1 44 ? 5.283 70.217 -60.831 1.00 33.59 44 LEU F N 1
ATOM 8774 C CA . LEU F 1 44 ? 4.256 70.382 -61.870 1.00 32.97 44 LEU F CA 1
ATOM 8775 C C . LEU F 1 44 ? 2.848 70.290 -61.303 1.00 33.37 44 LEU F C 1
ATOM 8776 O O . LEU F 1 44 ? 1.952 70.980 -61.766 1.00 34.02 44 LEU F O 1
ATOM 8781 N N . GLY F 1 45 ? 2.662 69.420 -60.313 1.00 35.54 45 GLY F N 1
ATOM 8782 C CA . GLY F 1 45 ? 1.377 69.263 -59.640 1.00 35.48 45 GLY F CA 1
ATOM 8783 C C . GLY F 1 45 ? 0.519 68.160 -60.204 1.00 36.83 45 GLY F C 1
ATOM 8784 O O . GLY F 1 45 ? 0.934 67.412 -61.077 1.00 35.03 45 GLY F O 1
ATOM 8785 N N . ASP F 1 46 ? -0.703 68.067 -59.683 1.00 40.55 46 ASP F N 1
ATOM 8786 C CA . ASP F 1 46 ? -1.686 67.036 -60.074 1.00 39.63 46 ASP F CA 1
ATOM 8787 C C . ASP F 1 46 ? -2.157 67.181 -61.524 1.00 37.34 46 ASP F C 1
ATOM 8788 O O . ASP F 1 46 ? -2.726 66.249 -62.082 1.00 33.71 46 ASP F O 1
ATOM 8793 N N . GLY F 1 47 ? -1.941 68.356 -62.123 1.00 37.47 47 GLY F N 1
ATOM 8794 C CA . GLY F 1 47 ? -2.268 68.579 -63.522 1.00 37.77 47 GLY F CA 1
ATOM 8795 C C . GLY F 1 47 ? -1.470 67.714 -64.477 1.00 37.52 47 GLY F C 1
ATOM 8796 O O . GLY F 1 47 ? -1.868 67.541 -65.624 1.00 34.48 47 GLY F O 1
ATOM 8797 N N . TYR F 1 48 ? -0.352 67.167 -63.997 1.00 39.03 48 TYR F N 1
ATOM 8798 C CA . TYR F 1 48 ? 0.589 66.402 -64.812 1.00 37.83 48 TYR F CA 1
ATOM 8799 C C . TYR F 1 48 ? 0.889 65.013 -64.226 1.00 36.17 48 TYR F C 1
ATOM 8800 O O . TYR F 1 48 ? 0.773 64.787 -63.023 1.00 33.53 48 TYR F O 1
ATOM 8809 N N . GLU F 1 49 ? 1.290 64.106 -65.110 1.00 35.12 49 GLU F N 1
ATOM 8810 C CA . GLU F 1 49 ? 1.575 62.712 -64.791 1.00 34.55 49 GLU F CA 1
ATOM 8811 C C . GLU F 1 49 ? 2.802 62.290 -65.621 1.00 32.58 49 GLU F C 1
ATOM 8812 O O . GLU F 1 49 ? 2.787 62.408 -66.847 1.00 33.48 49 GLU F O 1
ATOM 8818 N N . LEU F 1 50 ? 3.869 61.819 -64.971 1.00 29.38 50 LEU F N 1
ATOM 8819 C CA . LEU F 1 50 ? 5.101 61.478 -65.682 1.00 27.50 50 LEU F CA 1
ATOM 8820 C C . LEU F 1 50 ? 5.273 59.992 -66.000 1.00 25.90 50 LEU F C 1
ATOM 8821 O O . LEU F 1 50 ? 4.842 59.138 -65.246 1.00 24.27 50 LEU F O 1
ATOM 8826 N N . VAL F 1 51 ? 5.920 59.709 -67.131 1.00 24.70 51 VAL F N 1
ATOM 8827 C CA . VAL F 1 51 ? 6.422 58.380 -67.461 1.00 23.72 51 VAL F CA 1
ATOM 8828 C C . VAL F 1 51 ? 7.913 58.543 -67.741 1.00 23.68 51 VAL F C 1
ATOM 8829 O O . VAL F 1 51 ? 8.301 59.411 -68.521 1.00 25.08 51 VAL F O 1
ATOM 8833 N N . VAL F 1 52 ? 8.748 57.728 -67.108 1.00 23.38 52 VAL F N 1
ATOM 8834 C CA . VAL F 1 52 ? 10.188 57.962 -67.133 1.00 23.46 52 VAL F CA 1
ATOM 8835 C C . VAL F 1 52 ? 10.956 56.750 -67.655 1.00 23.18 52 VAL F C 1
ATOM 8836 O O . VAL F 1 52 ? 10.772 55.632 -67.178 1.00 22.79 52 VAL F O 1
ATOM 8840 N N . ASP F 1 53 ? 11.836 56.989 -68.625 1.00 22.51 53 ASP F N 1
ATOM 8841 C CA . ASP F 1 53 ? 12.657 55.920 -69.168 1.00 22.82 53 ASP F CA 1
ATOM 8842 C C . ASP F 1 53 ? 14.104 56.349 -69.252 1.00 22.41 53 ASP F C 1
ATOM 8843 O O . ASP F 1 53 ? 14.532 56.915 -70.252 1.00 23.18 53 ASP F O 1
ATOM 8848 N N . GLY F 1 54 ? 14.850 56.061 -68.189 1.00 21.55 54 GLY F N 1
ATOM 8849 C CA . GLY F 1 54 ? 16.269 56.383 -68.116 1.00 21.00 54 GLY F CA 1
ATOM 8850 C C . GLY F 1 54 ? 17.111 55.125 -68.107 1.00 20.78 54 GLY F C 1
ATOM 8851 O O . GLY F 1 54 ? 16.962 54.284 -67.212 1.00 21.15 54 GLY F O 1
ATOM 8852 N N . LEU F 1 55 ? 17.999 55.002 -69.103 1.00 20.48 55 LEU F N 1
ATOM 8853 C CA . LEU F 1 55 ? 18.892 53.847 -69.235 1.00 19.62 55 LEU F CA 1
ATOM 8854 C C . LEU F 1 55 ? 20.347 54.261 -69.101 1.00 19.29 55 LEU F C 1
ATOM 8855 O O . LEU F 1 55 ? 20.848 55.020 -69.918 1.00 18.42 55 LEU F O 1
ATOM 8860 N N . SER F 1 56 ? 21.022 53.740 -68.079 1.00 19.52 56 SER F N 1
ATOM 8861 C CA . SER F 1 56 ? 22.456 53.959 -67.923 1.00 19.96 56 SER F CA 1
ATOM 8862 C C . SER F 1 56 ? 23.160 53.580 -69.222 1.00 20.12 56 SER F C 1
ATOM 8863 O O . SER F 1 56 ? 22.911 52.524 -69.783 1.00 19.32 56 SER F O 1
ATOM 8866 N N . GLY F 1 57 ? 24.003 54.475 -69.715 1.00 21.13 57 GLY F N 1
ATOM 8867 C CA . GLY F 1 57 ? 24.827 54.211 -70.901 1.00 21.52 57 GLY F CA 1
ATOM 8868 C C . GLY F 1 57 ? 24.245 54.623 -72.245 1.00 21.36 57 GLY F C 1
ATOM 8869 O O . GLY F 1 57 ? 24.929 54.548 -73.257 1.00 20.72 57 GLY F O 1
ATOM 8870 N N . ARG F 1 58 ? 23.001 55.095 -72.243 1.00 21.95 58 ARG F N 1
ATOM 8871 C CA . ARG F 1 58 ? 22.234 55.331 -73.475 1.00 21.30 58 ARG F CA 1
ATOM 8872 C C . ARG F 1 58 ? 22.707 56.536 -74.294 1.00 19.74 58 ARG F C 1
ATOM 8873 O O . ARG F 1 58 ? 22.990 57.618 -73.750 1.00 20.44 58 ARG F O 1
ATOM 8881 N N . THR F 1 59 ? 22.761 56.330 -75.609 1.00 17.94 59 THR F N 1
ATOM 8882 C CA . THR F 1 59 ? 23.153 57.354 -76.562 1.00 17.07 59 THR F CA 1
ATOM 8883 C C . THR F 1 59 ? 21.924 57.868 -77.296 1.00 16.82 59 THR F C 1
ATOM 8884 O O . THR F 1 59 ? 20.842 57.297 -77.177 1.00 17.75 59 THR F O 1
ATOM 8888 N N . THR F 1 60 ? 22.101 58.933 -78.070 1.00 16.03 60 THR F N 1
ATOM 8889 C CA . THR F 1 60 ? 21.040 59.427 -78.931 1.00 15.62 60 THR F CA 1
ATOM 8890 C C . THR F 1 60 ? 20.627 58.373 -79.953 1.00 14.94 60 THR F C 1
ATOM 8891 O O . THR F 1 60 ? 19.508 57.855 -79.900 1.00 14.47 60 THR F O 1
ATOM 8895 N N . ASN F 1 61 ? 21.541 58.044 -80.866 1.00 14.46 61 ASN F N 1
ATOM 8896 C CA . ASN F 1 61 ? 21.200 57.236 -82.041 1.00 13.91 61 ASN F CA 1
ATOM 8897 C C . ASN F 1 61 ? 22.337 56.390 -82.616 1.00 13.41 61 ASN F C 1
ATOM 8898 O O . ASN F 1 61 ? 22.332 56.085 -83.800 1.00 12.64 61 ASN F O 1
ATOM 8903 N N . ILE F 1 62 ? 23.299 56.011 -81.779 1.00 13.54 62 ILE F N 1
ATOM 8904 C CA . ILE F 1 62 ? 24.491 55.299 -82.242 1.00 13.34 62 ILE F CA 1
ATOM 8905 C C . ILE F 1 62 ? 24.742 54.054 -81.395 1.00 13.59 62 ILE F C 1
ATOM 8906 O O . ILE F 1 62 ? 24.586 54.086 -80.171 1.00 13.04 62 ILE F O 1
ATOM 8911 N N . ASP F 1 63 ? 25.130 52.960 -82.055 1.00 14.10 63 ASP F N 1
ATOM 8912 C CA . ASP F 1 63 ? 25.472 51.713 -81.357 1.00 14.67 63 ASP F CA 1
ATOM 8913 C C . ASP F 1 63 ? 26.743 51.852 -80.529 1.00 15.67 63 ASP F C 1
ATOM 8914 O O . ASP F 1 63 ? 27.731 52.419 -80.980 1.00 15.52 63 ASP F O 1
ATOM 8919 N N . ASP F 1 64 ? 26.695 51.322 -79.313 1.00 17.13 64 ASP F N 1
ATOM 8920 C CA . ASP F 1 64 ? 27.878 51.176 -78.491 1.00 18.67 64 ASP F CA 1
ATOM 8921 C C . ASP F 1 64 ? 28.431 49.765 -78.747 1.00 20.42 64 ASP F C 1
ATOM 8922 O O . ASP F 1 64 ? 27.752 48.759 -78.481 1.00 20.70 64 ASP F O 1
ATOM 8927 N N . PRO F 1 65 ? 29.662 49.672 -79.292 1.00 21.85 65 PRO F N 1
ATOM 8928 C CA . PRO F 1 65 ? 30.174 48.330 -79.595 1.00 21.76 65 PRO F CA 1
ATOM 8929 C C . PRO F 1 65 ? 30.327 47.440 -78.352 1.00 21.93 65 PRO F C 1
ATOM 8930 O O . PRO F 1 65 ? 30.443 46.226 -78.489 1.00 21.90 65 PRO F O 1
ATOM 8934 N N . ASN F 1 66 ? 30.297 48.036 -77.161 1.00 22.44 66 ASN F N 1
ATOM 8935 C CA . ASN F 1 66 ? 30.396 47.279 -75.913 1.00 23.44 66 ASN F CA 1
ATOM 8936 C C . ASN F 1 66 ? 29.080 46.716 -75.391 1.00 24.57 66 ASN F C 1
ATOM 8937 O O . ASN F 1 66 ? 29.090 45.866 -74.517 1.00 25.59 66 ASN F O 1
ATOM 8942 N N . ASP F 1 67 ? 27.949 47.199 -75.901 1.00 25.16 67 ASP F N 1
ATOM 8943 C CA . ASP F 1 67 ? 26.635 46.817 -75.372 1.00 23.98 67 ASP F CA 1
ATOM 8944 C C . ASP F 1 67 ? 25.540 47.156 -76.388 1.00 24.24 67 ASP F C 1
ATOM 8945 O O . ASP F 1 67 ? 25.272 48.346 -76.677 1.00 24.78 67 ASP F O 1
ATOM 8950 N N . PRO F 1 68 ? 24.886 46.122 -76.928 1.00 24.18 68 PRO F N 1
ATOM 8951 C CA . PRO F 1 68 ? 23.904 46.390 -77.974 1.00 23.50 68 PRO F CA 1
ATOM 8952 C C . PRO F 1 68 ? 22.585 47.023 -77.519 1.00 23.15 68 PRO F C 1
ATOM 8953 O O . PRO F 1 68 ? 21.764 47.301 -78.359 1.00 26.07 68 PRO F O 1
ATOM 8957 N N . LYS F 1 69 ? 22.369 47.280 -76.235 1.00 22.51 69 LYS F N 1
ATOM 8958 C CA . LYS F 1 69 ? 21.074 47.846 -75.801 1.00 22.17 69 LYS F CA 1
ATOM 8959 C C . LYS F 1 69 ? 21.056 49.347 -75.531 1.00 21.60 69 LYS F C 1
ATOM 8960 O O . LYS F 1 69 ? 20.070 49.856 -75.009 1.00 21.48 69 LYS F O 1
ATOM 8966 N N . LEU F 1 70 ? 22.123 50.056 -75.902 1.00 21.47 70 LEU F N 1
ATOM 8967 C CA . LEU F 1 70 ? 22.320 51.452 -75.473 1.00 20.00 70 LEU F CA 1
ATOM 8968 C C . LEU F 1 70 ? 21.944 52.505 -76.511 1.00 18.86 70 LEU F C 1
ATOM 8969 O O . LEU F 1 70 ? 22.169 53.689 -76.292 1.00 18.90 70 LEU F O 1
ATOM 8974 N N . ASN F 1 71 ? 21.378 52.093 -77.640 1.00 17.83 71 ASN F N 1
ATOM 8975 C CA . ASN F 1 71 ? 21.039 53.028 -78.686 1.00 17.56 71 ASN F CA 1
ATOM 8976 C C . ASN F 1 71 ? 19.615 53.541 -78.499 1.00 17.56 71 ASN F C 1
ATOM 8977 O O . ASN F 1 71 ? 18.654 52.807 -78.737 1.00 18.32 71 ASN F O 1
ATOM 8982 N N . GLY F 1 72 ? 19.481 54.801 -78.083 1.00 16.77 72 GLY F N 1
ATOM 8983 C CA . GLY F 1 72 ? 18.167 55.409 -77.851 1.00 16.36 72 GLY F CA 1
ATOM 8984 C C . GLY F 1 72 ? 17.174 55.215 -78.989 1.00 15.90 72 GLY F C 1
ATOM 8985 O O . GLY F 1 72 ? 16.006 54.909 -78.762 1.00 16.02 72 GLY F O 1
ATOM 8986 N N . ALA F 1 73 ? 17.656 55.376 -80.216 1.00 15.36 73 ALA F N 1
ATOM 8987 C CA . ALA F 1 73 ? 16.814 55.321 -81.397 1.00 14.74 73 ALA F CA 1
ATOM 8988 C C . ALA F 1 73 ? 16.329 53.895 -81.738 1.00 14.33 73 ALA F C 1
ATOM 8989 O O . ALA F 1 73 ? 15.308 53.731 -82.416 1.00 13.20 73 ALA F O 1
ATOM 8991 N N . ASP F 1 74 ? 17.055 52.873 -81.277 1.00 14.30 74 ASP F N 1
ATOM 8992 C CA . ASP F 1 74 ? 16.542 51.495 -81.338 1.00 14.15 74 ASP F CA 1
ATOM 8993 C C . ASP F 1 74 ? 15.273 51.322 -80.514 1.00 13.97 74 ASP F C 1
ATOM 8994 O O . ASP F 1 74 ? 14.441 50.518 -80.858 1.00 14.12 74 ASP F O 1
ATOM 8999 N N . TYR F 1 75 ? 15.151 52.073 -79.424 1.00 14.07 75 TYR F N 1
ATOM 9000 C CA . TYR F 1 75 ? 14.102 51.882 -78.408 1.00 14.10 75 TYR F CA 1
ATOM 9001 C C . TYR F 1 75 ? 12.916 52.848 -78.537 1.00 13.65 75 TYR F C 1
ATOM 9002 O O . TYR F 1 75 ? 11.774 52.488 -78.233 1.00 13.19 75 TYR F O 1
ATOM 9011 N N . LEU F 1 76 ? 13.190 54.069 -78.978 1.00 13.54 76 LEU F N 1
ATOM 9012 C CA . LEU F 1 76 ? 12.235 55.156 -78.835 1.00 13.84 76 LEU F CA 1
ATOM 9013 C C . LEU F 1 76 ? 10.910 54.948 -79.581 1.00 14.42 76 LEU F C 1
ATOM 9014 O O . LEU F 1 76 ? 9.857 55.231 -79.013 1.00 14.38 76 LEU F O 1
ATOM 9019 N N . PRO F 1 77 ? 10.947 54.462 -80.841 1.00 15.26 77 PRO F N 1
ATOM 9020 C CA . PRO F 1 77 ? 9.676 54.267 -81.541 1.00 15.65 77 PRO F CA 1
ATOM 9021 C C . PRO F 1 77 ? 8.708 53.383 -80.754 1.00 16.65 77 PRO F C 1
ATOM 9022 O O . PRO F 1 77 ? 7.528 53.728 -80.630 1.00 16.96 77 PRO F O 1
ATOM 9026 N N . ALA F 1 78 ? 9.210 52.268 -80.221 1.00 17.13 78 ALA F N 1
ATOM 9027 C CA . ALA F 1 78 ? 8.387 51.361 -79.420 1.00 16.54 78 ALA F CA 1
ATOM 9028 C C . ALA F 1 78 ? 7.888 52.043 -78.159 1.00 16.68 78 ALA F C 1
ATOM 9029 O O . ALA F 1 78 ? 6.722 51.937 -77.807 1.00 16.91 78 ALA F O 1
ATOM 9031 N N . ALA F 1 79 ? 8.780 52.746 -77.475 1.00 17.12 79 ALA F N 1
ATOM 9032 C CA . ALA F 1 79 ? 8.438 53.408 -76.224 1.00 16.89 79 ALA F CA 1
ATOM 9033 C C . ALA F 1 79 ? 7.314 54.420 -76.434 1.00 17.18 79 ALA F C 1
ATOM 9034 O O . ALA F 1 79 ? 6.356 54.464 -75.665 1.00 18.12 79 ALA F O 1
ATOM 9036 N N . LEU F 1 80 ? 7.423 55.220 -77.488 1.00 16.53 80 LEU F N 1
ATOM 9037 C CA . LEU F 1 80 ? 6.423 56.245 -77.787 1.00 15.97 80 LEU F CA 1
ATOM 9038 C C . LEU F 1 80 ? 5.030 55.651 -77.992 1.00 16.06 80 LEU F C 1
ATOM 9039 O O . LEU F 1 80 ? 4.045 56.191 -77.489 1.00 16.55 80 LEU F O 1
ATOM 9044 N N . ALA F 1 81 ? 4.967 54.541 -78.727 1.00 15.89 81 ALA F N 1
ATOM 9045 C CA . ALA F 1 81 ? 3.711 53.855 -79.047 1.00 16.05 81 ALA F CA 1
ATOM 9046 C C . ALA F 1 81 ? 3.111 53.172 -77.848 1.00 16.70 81 ALA F C 1
ATOM 9047 O O . ALA F 1 81 ? 1.888 53.000 -77.755 1.00 16.42 81 ALA F O 1
ATOM 9049 N N . ALA F 1 82 ? 3.993 52.759 -76.944 1.00 18.39 82 ALA F N 1
ATOM 9050 C CA . ALA F 1 82 ? 3.613 52.058 -75.719 1.00 18.78 82 ALA F CA 1
ATOM 9051 C C . ALA F 1 82 ? 3.047 53.007 -74.664 1.00 19.02 82 ALA F C 1
ATOM 9052 O O . ALA F 1 82 ? 2.362 52.561 -73.747 1.00 18.30 82 ALA F O 1
ATOM 9054 N N . HIS F 1 83 ? 3.357 54.299 -74.788 1.00 20.02 83 HIS F N 1
ATOM 9055 C CA . HIS F 1 83 ? 2.887 55.306 -73.842 1.00 20.89 83 HIS F CA 1
ATOM 9056 C C . HIS F 1 83 ? 1.950 56.346 -74.446 1.00 20.59 83 HIS F C 1
ATOM 9057 O O . HIS F 1 83 ? 1.525 57.271 -73.751 1.00 20.08 83 HIS F O 1
ATOM 9064 N N . GLU F 1 84 ? 1.606 56.183 -75.723 1.00 21.36 84 GLU F N 1
ATOM 9065 C CA . GLU F 1 84 ? 0.603 57.036 -76.360 1.00 22.75 84 GLU F CA 1
ATOM 9066 C C . GLU F 1 84 ? -0.729 56.937 -75.573 1.00 23.37 84 GLU F C 1
ATOM 9067 O O . GLU F 1 84 ? -1.132 55.829 -75.177 1.00 24.08 84 GLU F O 1
ATOM 9073 N N . PRO F 1 85 ? -1.428 58.056 -75.348 1.00 23.28 85 PRO F N 1
ATOM 9074 C CA . PRO F 1 85 ? -1.084 59.384 -75.872 1.00 23.19 85 PRO F CA 1
ATOM 9075 C C . PRO F 1 85 ? -0.299 60.228 -74.884 1.00 22.59 85 PRO F C 1
ATOM 9076 O O . PRO F 1 85 ? -0.545 60.162 -73.675 1.00 22.20 85 PRO F O 1
ATOM 9080 N N . LEU F 1 86 ? 0.613 61.033 -75.412 1.00 21.54 86 LEU F N 1
ATOM 9081 C CA . LEU F 1 86 ? 1.415 61.928 -74.596 1.00 21.00 86 LEU F CA 1
ATOM 9082 C C . LEU F 1 86 ? 1.166 63.380 -74.976 1.00 19.92 86 LEU F C 1
ATOM 9083 O O . LEU F 1 86 ? 0.775 63.680 -76.087 1.00 18.83 86 LEU F O 1
ATOM 9088 N N . ASP F 1 87 ? 1.402 64.273 -74.031 1.00 20.29 87 ASP F N 1
ATOM 9089 C CA . ASP F 1 87 ? 1.312 65.705 -74.241 1.00 20.78 87 ASP F CA 1
ATOM 9090 C C . ASP F 1 87 ? 2.667 66.370 -74.416 1.00 20.30 87 ASP F C 1
ATOM 9091 O O . ASP F 1 87 ? 2.737 67.499 -74.932 1.00 19.73 87 ASP F O 1
ATOM 9096 N N . LEU F 1 88 ? 3.726 65.702 -73.959 1.00 20.67 88 LEU F N 1
ATOM 9097 C CA . LEU F 1 88 ? 5.106 66.159 -74.154 1.00 20.54 88 LEU F CA 1
ATOM 9098 C C . LEU F 1 88 ? 6.136 65.018 -74.071 1.00 20.12 88 LEU F C 1
ATOM 9099 O O . LEU F 1 88 ? 5.982 64.073 -73.298 1.00 19.42 88 LEU F O 1
ATOM 9104 N N . VAL F 1 89 ? 7.186 65.123 -74.873 1.00 20.11 89 VAL F N 1
ATOM 9105 C CA . VAL F 1 89 ? 8.325 64.228 -74.773 1.00 21.21 89 VAL F CA 1
ATOM 9106 C C . VAL F 1 89 ? 9.560 65.054 -74.431 1.00 22.15 89 VAL F C 1
ATOM 9107 O O . VAL F 1 89 ? 9.900 65.994 -75.146 1.00 24.07 89 VAL F O 1
ATOM 9111 N N . ILE F 1 90 ? 10.216 64.703 -73.332 1.00 21.86 90 ILE F N 1
ATOM 9112 C CA . ILE F 1 90 ? 11.440 65.361 -72.910 1.00 21.15 90 ILE F CA 1
ATOM 9113 C C . ILE F 1 90 ? 12.589 64.421 -73.190 1.00 20.90 90 ILE F C 1
ATOM 9114 O O . ILE F 1 90 ? 12.536 63.247 -72.830 1.00 20.88 90 ILE F O 1
ATOM 9119 N N . ILE F 1 91 ? 13.627 64.937 -73.834 1.00 20.75 91 ILE F N 1
ATOM 9120 C CA . ILE F 1 91 ? 14.809 64.139 -74.165 1.00 20.53 91 ILE F CA 1
ATOM 9121 C C . ILE F 1 91 ? 15.987 64.801 -73.500 1.00 19.62 91 ILE F C 1
ATOM 9122 O O . ILE F 1 91 ? 16.283 65.954 -73.788 1.00 19.35 91 ILE F O 1
ATOM 9127 N N . LEU F 1 92 ? 16.635 64.074 -72.598 1.00 19.60 92 LEU F N 1
ATOM 9128 C CA . LEU F 1 92 ? 17.888 64.505 -71.982 1.00 20.33 92 LEU F CA 1
ATOM 9129 C C . LEU F 1 92 ? 18.925 63.421 -72.208 1.00 20.85 92 LEU F C 1
ATOM 9130 O O . LEU F 1 92 ? 19.085 62.497 -71.371 1.00 23.37 92 LEU F O 1
ATOM 9135 N N . LEU F 1 93 ? 19.596 63.541 -73.356 1.00 20.52 93 LEU F N 1
ATOM 9136 C CA . LEU F 1 93 ? 20.633 62.619 -73.805 1.00 20.84 93 LEU F CA 1
ATOM 9137 C C . LEU F 1 93 ? 21.765 63.387 -74.443 1.00 21.89 93 LEU F C 1
ATOM 9138 O O . LEU F 1 93 ? 21.596 64.543 -74.818 1.00 20.10 93 LEU F O 1
ATOM 9143 N N . GLY F 1 94 ? 22.903 62.713 -74.603 1.00 24.48 94 GLY F N 1
ATOM 9144 C CA . GLY F 1 94 ? 24.088 63.307 -75.223 1.00 25.94 94 GLY F CA 1
ATOM 9145 C C . GLY F 1 94 ? 25.370 63.152 -74.416 1.00 27.39 94 GLY F C 1
ATOM 9146 O O . GLY F 1 94 ? 26.470 63.304 -74.946 1.00 26.42 94 GLY F O 1
ATOM 9147 N N . THR F 1 95 ? 25.233 62.860 -73.128 1.00 29.96 95 THR F N 1
ATOM 9148 C CA . THR F 1 95 ? 26.404 62.731 -72.260 1.00 28.88 95 THR F CA 1
ATOM 9149 C C . THR F 1 95 ? 27.245 61.524 -72.674 1.00 26.55 95 THR F C 1
ATOM 9150 O O . THR F 1 95 ? 28.455 61.649 -72.844 1.00 25.09 95 THR F O 1
ATOM 9154 N N . ASN F 1 96 ? 26.608 60.377 -72.901 1.00 26.42 96 ASN F N 1
ATOM 9155 C CA . ASN F 1 96 ? 27.346 59.181 -73.357 1.00 25.45 96 ASN F CA 1
ATOM 9156 C C . ASN F 1 96 ? 27.890 59.312 -74.785 1.00 24.36 96 ASN F C 1
ATOM 9157 O O . ASN F 1 96 ? 28.873 58.689 -75.140 1.00 22.71 96 ASN F O 1
ATOM 9162 N N . ASP F 1 97 ? 27.254 60.140 -75.599 1.00 25.10 97 ASP F N 1
ATOM 9163 C CA . ASP F 1 97 ? 27.701 60.360 -76.979 1.00 25.22 97 ASP F CA 1
ATOM 9164 C C . ASP F 1 97 ? 29.093 61.002 -77.073 1.00 25.66 97 ASP F C 1
ATOM 9165 O O . ASP F 1 97 ? 29.733 60.937 -78.128 1.00 27.56 97 ASP F O 1
ATOM 9170 N N . THR F 1 98 ? 29.542 61.634 -75.989 1.00 24.61 98 THR F N 1
ATOM 9171 C CA . THR F 1 98 ? 30.860 62.270 -75.951 1.00 24.55 98 THR F CA 1
ATOM 9172 C C . THR F 1 98 ? 31.995 61.267 -75.685 1.00 25.63 98 THR F C 1
ATOM 9173 O O . THR F 1 98 ? 33.181 61.620 -75.795 1.00 24.36 98 THR F O 1
ATOM 9177 N N . LYS F 1 99 ? 31.636 60.024 -75.340 1.00 26.13 99 LYS F N 1
ATOM 9178 C CA . LYS F 1 99 ? 32.621 58.967 -75.138 1.00 25.54 99 LYS F CA 1
ATOM 9179 C C . LYS F 1 99 ? 33.544 58.861 -76.335 1.00 25.64 99 LYS F C 1
ATOM 9180 O O . LYS F 1 99 ? 33.102 58.792 -77.480 1.00 26.10 99 LYS F O 1
ATOM 9186 N N . THR F 1 100 ? 34.833 58.845 -76.032 1.00 25.82 100 THR F N 1
ATOM 9187 C CA . THR F 1 100 ? 35.910 58.838 -77.010 1.00 25.72 100 THR F CA 1
ATOM 9188 C C . THR F 1 100 ? 35.706 57.813 -78.134 1.00 24.66 100 THR F C 1
ATOM 9189 O O . THR F 1 100 ? 35.780 58.168 -79.301 1.00 24.04 100 THR F O 1
ATOM 9193 N N . TYR F 1 101 ? 35.444 56.562 -77.778 1.00 24.69 101 TYR F N 1
ATOM 9194 C CA . TYR F 1 101 ? 35.378 55.483 -78.776 1.00 24.56 101 TYR F CA 1
ATOM 9195 C C . TYR F 1 101 ? 34.208 55.587 -79.763 1.00 24.74 101 TYR F C 1
ATOM 9196 O O . TYR F 1 101 ? 34.232 54.940 -80.792 1.00 23.81 101 TYR F O 1
ATOM 9205 N N . LEU F 1 102 ? 33.193 56.387 -79.463 1.00 26.03 102 LEU F N 1
ATOM 9206 C CA . LEU F 1 102 ? 32.094 56.608 -80.415 1.00 27.14 102 LEU F CA 1
ATOM 9207 C C . LEU F 1 102 ? 32.468 57.642 -81.477 1.00 27.55 102 LEU F C 1
ATOM 9208 O O . LEU F 1 102 ? 31.791 57.771 -82.493 1.00 28.95 102 LEU F O 1
ATOM 9213 N N . ASN F 1 103 ? 33.528 58.403 -81.217 1.00 26.99 103 ASN F N 1
ATOM 9214 C CA . ASN F 1 103 ? 34.136 59.267 -82.218 1.00 25.40 103 ASN F CA 1
ATOM 9215 C C . ASN F 1 103 ? 33.159 60.281 -82.849 1.00 23.19 103 ASN F C 1
ATOM 9216 O O . ASN F 1 103 ? 33.160 60.502 -84.059 1.00 22.87 103 ASN F O 1
ATOM 9221 N N . ARG F 1 104 ? 32.339 60.914 -82.018 1.00 21.48 104 ARG F N 1
ATOM 9222 C CA . ARG F 1 104 ? 31.328 61.858 -82.514 1.00 20.18 104 ARG F CA 1
ATOM 9223 C C . ARG F 1 104 ? 31.733 63.313 -82.308 1.00 19.23 104 ARG F C 1
ATOM 9224 O O . ARG F 1 104 ? 32.333 63.661 -81.305 1.00 18.53 104 ARG F O 1
ATOM 9232 N N . THR F 1 105 ? 31.383 64.154 -83.264 1.00 19.03 105 THR F N 1
ATOM 9233 C CA . THR F 1 105 ? 31.501 65.590 -83.136 1.00 19.07 105 THR F CA 1
ATOM 9234 C C . THR F 1 105 ? 30.205 66.088 -82.511 1.00 19.58 105 THR F C 1
ATOM 9235 O O . THR F 1 105 ? 29.211 65.370 -82.516 1.00 19.39 105 THR F O 1
ATOM 9239 N N . PRO F 1 106 ? 30.205 67.320 -81.974 1.00 20.29 106 PRO F N 1
ATOM 9240 C CA . PRO F 1 106 ? 28.982 67.905 -81.433 1.00 20.60 106 PRO F CA 1
ATOM 9241 C C . PRO F 1 106 ? 27.845 67.997 -82.454 1.00 20.93 106 PRO F C 1
ATOM 9242 O O . PRO F 1 106 ? 26.695 67.720 -82.096 1.00 21.61 106 PRO F O 1
ATOM 9246 N N . PHE F 1 107 ? 28.163 68.376 -83.696 1.00 20.05 107 PHE F N 1
ATOM 9247 C CA . PHE F 1 107 ? 27.153 68.444 -84.745 1.00 19.40 107 PHE F CA 1
ATOM 9248 C C . PHE F 1 107 ? 26.544 67.056 -84.997 1.00 19.41 107 PHE F C 1
ATOM 9249 O O . PHE F 1 107 ? 25.326 66.909 -85.163 1.00 19.90 107 PHE F O 1
ATOM 9257 N N . GLU F 1 108 ? 27.394 66.042 -85.004 1.00 18.80 108 GLU F N 1
ATOM 9258 C CA . GLU F 1 108 ? 26.916 64.680 -85.147 1.00 19.27 108 GLU F CA 1
ATOM 9259 C C . GLU F 1 108 ? 25.931 64.300 -84.036 1.00 19.26 108 GLU F C 1
ATOM 9260 O O . GLU F 1 108 ? 24.928 63.630 -84.280 1.00 19.13 108 GLU F O 1
ATOM 9266 N N . ILE F 1 109 ? 26.240 64.732 -82.816 1.00 18.87 109 ILE F N 1
ATOM 9267 C CA . ILE F 1 109 ? 25.420 64.396 -81.665 1.00 18.56 109 ILE F CA 1
ATOM 9268 C C . ILE F 1 109 ? 24.089 65.138 -81.759 1.00 18.54 109 ILE F C 1
ATOM 9269 O O . ILE F 1 109 ? 23.033 64.577 -81.437 1.00 18.37 109 ILE F O 1
ATOM 9274 N N . GLY F 1 110 ? 24.139 66.385 -82.221 1.00 18.25 110 GLY F N 1
ATOM 9275 C CA . GLY F 1 110 ? 22.915 67.115 -82.545 1.00 18.58 110 GLY F CA 1
ATOM 9276 C C . GLY F 1 110 ? 22.021 66.376 -83.526 1.00 18.09 110 GLY F C 1
ATOM 9277 O O . GLY F 1 110 ? 20.812 66.262 -83.313 1.00 18.22 110 GLY F O 1
ATOM 9278 N N . LEU F 1 111 ? 22.616 65.880 -84.604 1.00 17.65 111 LEU F N 1
ATOM 9279 C CA . LEU F 1 111 ? 21.881 65.091 -85.592 1.00 17.67 111 LEU F CA 1
ATOM 9280 C C . LEU F 1 111 ? 21.225 63.865 -84.959 1.00 17.70 111 LEU F C 1
ATOM 9281 O O . LEU F 1 111 ? 20.106 63.478 -85.344 1.00 17.19 111 LEU F O 1
ATOM 9286 N N . GLY F 1 112 ? 21.921 63.270 -83.996 1.00 17.50 112 GLY F N 1
ATOM 9287 C CA . GLY F 1 112 ? 21.398 62.124 -83.275 1.00 18.27 112 GLY F CA 1
ATOM 9288 C C . GLY F 1 112 ? 20.161 62.489 -82.485 1.00 19.18 112 GLY F C 1
ATOM 9289 O O . GLY F 1 112 ? 19.146 61.788 -82.536 1.00 18.88 112 GLY F O 1
ATOM 9290 N N . ALA F 1 113 ? 20.245 63.600 -81.757 1.00 20.32 113 ALA F N 1
ATOM 9291 C CA . ALA F 1 113 ? 19.093 64.121 -81.037 1.00 20.34 113 ALA F CA 1
ATOM 9292 C C . ALA F 1 113 ? 17.987 64.452 -82.027 1.00 20.64 113 ALA F C 1
ATOM 9293 O O . ALA F 1 113 ? 16.821 64.176 -81.757 1.00 21.12 113 ALA F O 1
ATOM 9295 N N . GLY F 1 114 ? 18.361 65.024 -83.171 1.00 20.32 114 GLY F N 1
ATOM 9296 C CA . GLY F 1 114 ? 17.419 65.279 -84.261 1.00 21.09 114 GLY F CA 1
ATOM 9297 C C . GLY F 1 114 ? 16.690 64.031 -84.761 1.00 21.78 114 GLY F C 1
ATOM 9298 O O . GLY F 1 114 ? 15.476 64.057 -85.002 1.00 22.15 114 GLY F O 1
ATOM 9299 N N . ALA F 1 115 ? 17.433 62.935 -84.910 1.00 21.51 115 ALA F N 1
ATOM 9300 C CA . ALA F 1 115 ? 16.842 61.657 -85.284 1.00 21.67 115 ALA F CA 1
ATOM 9301 C C . ALA F 1 115 ? 15.744 61.251 -84.314 1.00 21.59 115 ALA F C 1
ATOM 9302 O O . ALA F 1 115 ? 14.716 60.701 -84.728 1.00 23.57 115 ALA F O 1
ATOM 9304 N N . LEU F 1 116 ? 15.967 61.507 -83.028 1.00 20.08 116 LEU F N 1
ATOM 9305 C CA . LEU F 1 116 ? 14.974 61.168 -82.013 1.00 19.17 116 LEU F CA 1
ATOM 9306 C C . LEU F 1 116 ? 13.753 62.075 -82.099 1.00 18.84 116 LEU F C 1
ATOM 9307 O O . LEU F 1 116 ? 12.625 61.604 -82.022 1.00 17.70 116 LEU F O 1
ATOM 9312 N N . ILE F 1 117 ? 13.979 63.370 -82.294 1.00 19.64 117 ILE F N 1
ATOM 9313 C CA . ILE F 1 117 ? 12.873 64.316 -82.473 1.00 19.56 117 ILE F CA 1
ATOM 9314 C C . ILE F 1 117 ? 11.997 63.874 -83.648 1.00 19.72 117 ILE F C 1
ATOM 9315 O O . ILE F 1 117 ? 10.763 63.842 -83.538 1.00 20.84 117 ILE F O 1
ATOM 9320 N N . ASN F 1 118 ? 12.645 63.521 -84.754 1.00 18.80 118 ASN F N 1
ATOM 9321 C CA . ASN F 1 118 ? 11.944 63.014 -85.924 1.00 18.84 118 ASN F CA 1
ATOM 9322 C C . ASN F 1 118 ? 11.099 61.768 -85.619 1.00 18.70 118 ASN F C 1
ATOM 9323 O O . ASN F 1 118 ? 9.969 61.649 -86.096 1.00 18.44 118 ASN F O 1
ATOM 9328 N N . MET F 1 119 ? 11.638 60.839 -84.835 1.00 19.21 119 MET F N 1
ATOM 9329 C CA . MET F 1 119 ? 10.865 59.658 -84.448 1.00 20.15 119 MET F CA 1
ATOM 9330 C C . MET F 1 119 ? 9.600 60.036 -83.678 1.00 21.21 119 MET F C 1
ATOM 9331 O O . MET F 1 119 ? 8.538 59.428 -83.882 1.00 22.38 119 MET F O 1
ATOM 9336 N N . VAL F 1 120 ? 9.710 61.046 -82.813 1.00 20.68 120 VAL F N 1
ATOM 9337 C CA . VAL F 1 120 ? 8.555 61.542 -82.069 1.00 20.07 120 VAL F CA 1
ATOM 9338 C C . VAL F 1 120 ? 7.541 62.193 -83.012 1.00 19.51 120 VAL F C 1
ATOM 9339 O O . VAL F 1 120 ? 6.347 62.029 -82.842 1.00 19.60 120 VAL F O 1
ATOM 9343 N N . GLN F 1 121 ? 8.022 62.944 -83.999 1.00 19.32 121 GLN F N 1
ATOM 9344 C CA . GLN F 1 121 ? 7.134 63.652 -84.923 1.00 19.15 121 GLN F CA 1
ATOM 9345 C C . GLN F 1 121 ? 6.377 62.706 -85.847 1.00 20.35 121 GLN F C 1
ATOM 9346 O O . GLN F 1 121 ? 5.244 62.984 -86.240 1.00 20.42 121 GLN F O 1
ATOM 9352 N N . LYS F 1 122 ? 7.000 61.579 -86.183 1.00 21.49 122 LYS F N 1
ATOM 9353 C CA . LYS F 1 122 ? 6.356 60.540 -86.977 1.00 21.92 122 LYS F CA 1
ATOM 9354 C C . LYS F 1 122 ? 5.717 59.466 -86.091 1.00 23.57 122 LYS F C 1
ATOM 9355 O O . LYS F 1 122 ? 5.352 58.404 -86.579 1.00 22.71 122 LYS F O 1
ATOM 9361 N N . SER F 1 123 ? 5.563 59.772 -84.802 1.00 26.34 123 SER F N 1
ATOM 9362 C CA . SER F 1 123 ? 5.141 58.809 -83.783 1.00 27.55 123 SER F CA 1
ATOM 9363 C C . SER F 1 123 ? 3.741 58.277 -84.031 1.00 28.29 123 SER F C 1
ATOM 9364 O O . SER F 1 123 ? 2.900 59.005 -84.568 1.00 28.74 123 SER F O 1
ATOM 9367 N N . PRO F 1 124 ? 3.427 57.120 -83.412 1.00 28.65 124 PRO F N 1
ATOM 9368 C CA . PRO F 1 124 ? 3.106 55.772 -83.906 1.00 27.89 124 PRO F CA 1
ATOM 9369 C C . PRO F 1 124 ? 3.176 55.737 -85.406 1.00 28.52 124 PRO F C 1
ATOM 9370 O O . PRO F 1 124 ? 2.775 56.697 -86.060 1.00 30.36 124 PRO F O 1
ATOM 9374 N N . GLY F 1 125 ? 3.646 54.661 -85.993 1.00 28.11 125 GLY F N 1
ATOM 9375 C CA . GLY F 1 125 ? 3.669 54.670 -87.456 1.00 28.59 125 GLY F CA 1
ATOM 9376 C C . GLY F 1 125 ? 2.410 54.088 -88.071 1.00 27.98 125 GLY F C 1
ATOM 9377 O O . GLY F 1 125 ? 2.508 53.368 -89.044 1.00 26.85 125 GLY F O 1
ATOM 9378 N N . TRP F 1 126 ? 1.225 54.378 -87.530 1.00 28.63 126 TRP F N 1
ATOM 9379 C CA . TRP F 1 126 ? 0.071 53.545 -87.845 1.00 28.44 126 TRP F CA 1
ATOM 9380 C C . TRP F 1 126 ? -1.349 54.129 -87.740 1.00 30.07 126 TRP F C 1
ATOM 9381 O O . TRP F 1 126 ? -1.611 55.140 -87.076 1.00 28.41 126 TRP F O 1
ATOM 9392 N N . ASP F 1 127 ? -2.258 53.434 -88.439 1.00 32.64 127 ASP F N 1
ATOM 9393 C CA . ASP F 1 127 ? -3.696 53.690 -88.383 1.00 33.32 127 ASP F CA 1
ATOM 9394 C C . ASP F 1 127 ? -4.407 53.059 -87.196 1.00 31.50 127 ASP F C 1
ATOM 9395 O O . ASP F 1 127 ? -5.608 53.276 -87.029 1.00 33.95 127 ASP F O 1
ATOM 9400 N N . TRP F 1 128 ? -3.701 52.295 -86.358 1.00 28.51 128 TRP F N 1
ATOM 9401 C CA . TRP F 1 128 ? -4.343 51.590 -85.235 1.00 26.46 128 TRP F CA 1
ATOM 9402 C C . TRP F 1 128 ? -4.924 52.533 -84.181 1.00 24.80 128 TRP F C 1
ATOM 9403 O O . TRP F 1 128 ? -5.884 52.191 -83.509 1.00 23.67 128 TRP F O 1
ATOM 9414 N N . THR F 1 129 ? -4.316 53.703 -84.042 1.00 23.52 129 THR F N 1
ATOM 9415 C CA . THR F 1 129 ? -4.813 54.788 -83.213 1.00 24.25 129 THR F CA 1
ATOM 9416 C C . THR F 1 129 ? -4.740 56.040 -84.060 1.00 25.07 129 THR F C 1
ATOM 9417 O O . THR F 1 129 ? -3.997 56.052 -85.029 1.00 27.55 129 THR F O 1
ATOM 9421 N N . ASP F 1 130 ? -5.478 57.094 -83.741 1.00 25.06 130 ASP F N 1
ATOM 9422 C CA . ASP F 1 130 ? -5.084 58.407 -84.263 1.00 26.92 130 ASP F CA 1
ATOM 9423 C C . ASP F 1 130 ? -5.229 59.517 -83.238 1.00 27.15 130 ASP F C 1
ATOM 9424 O O . ASP F 1 130 ? -6.211 60.243 -83.171 1.00 27.50 130 ASP F O 1
ATOM 9429 N N . TYR F 1 131 ? -4.220 59.568 -82.384 1.00 27.46 131 TYR F N 1
ATOM 9430 C CA . TYR F 1 131 ? -3.911 60.724 -81.568 1.00 26.47 131 TYR F CA 1
ATOM 9431 C C . TYR F 1 131 ? -2.850 61.523 -82.321 1.00 25.95 131 TYR F C 1
ATOM 9432 O O . TYR F 1 131 ? -2.117 60.962 -83.126 1.00 28.15 131 TYR F O 1
ATOM 9441 N N . PRO F 1 132 ? -2.746 62.826 -82.062 1.00 24.50 132 PRO F N 1
ATOM 9442 C CA . PRO F 1 132 ? -1.645 63.560 -82.681 1.00 24.61 132 PRO F CA 1
ATOM 9443 C C . PRO F 1 132 ? -0.288 63.162 -82.096 1.00 23.91 132 PRO F C 1
ATOM 9444 O O . PRO F 1 132 ? -0.240 62.538 -81.046 1.00 25.88 132 PRO F O 1
ATOM 9448 N N . PRO F 1 133 ? 0.811 63.519 -82.768 1.00 22.56 133 PRO F N 1
ATOM 9449 C CA . PRO F 1 133 ? 2.110 63.303 -82.124 1.00 21.84 133 PRO F CA 1
ATOM 9450 C C . PRO F 1 133 ? 2.400 64.406 -81.108 1.00 21.20 133 PRO F C 1
ATOM 9451 O O . PRO F 1 133 ? 1.946 65.532 -81.285 1.00 23.59 133 PRO F O 1
ATOM 9455 N N . PRO F 1 134 ? 3.138 64.106 -80.040 1.00 20.38 134 PRO F N 1
ATOM 9456 C CA . PRO F 1 134 ? 3.356 65.147 -79.037 1.00 20.05 134 PRO F CA 1
ATOM 9457 C C . PRO F 1 134 ? 4.503 66.083 -79.381 1.00 19.62 134 PRO F C 1
ATOM 9458 O O . PRO F 1 134 ? 5.409 65.693 -80.105 1.00 19.66 134 PRO F O 1
ATOM 9462 N N . PRO F 1 135 ? 4.487 67.313 -78.844 1.00 19.07 135 PRO F N 1
ATOM 9463 C CA . PRO F 1 135 ? 5.643 68.202 -78.986 1.00 19.27 135 PRO F CA 1
ATOM 9464 C C . PRO F 1 135 ? 6.864 67.677 -78.231 1.00 19.65 135 PRO F C 1
ATOM 9465 O O . PRO F 1 135 ? 6.730 66.740 -77.436 1.00 21.14 135 PRO F O 1
ATOM 9469 N N . VAL F 1 136 ? 8.037 68.267 -78.472 1.00 20.00 136 VAL F N 1
ATOM 9470 C CA . VAL F 1 136 ? 9.281 67.786 -77.864 1.00 19.85 136 VAL F CA 1
ATOM 9471 C C . VAL F 1 136 ? 10.037 68.923 -77.212 1.00 20.17 136 VAL F C 1
ATOM 9472 O O . VAL F 1 136 ? 10.158 69.999 -77.783 1.00 19.83 136 VAL F O 1
ATOM 9476 N N . LEU F 1 137 ? 10.524 68.678 -76.000 1.00 21.32 137 LEU F N 1
ATOM 9477 C CA . LEU F 1 137 ? 11.479 69.552 -75.324 1.00 22.46 137 LEU F CA 1
ATOM 9478 C C . LEU F 1 137 ? 12.827 68.833 -75.284 1.00 21.93 137 LEU F C 1
ATOM 9479 O O . LEU F 1 137 ? 13.003 67.875 -74.534 1.00 20.74 137 LEU F O 1
ATOM 9484 N N . LEU F 1 138 ? 13.767 69.296 -76.101 1.00 22.53 138 LEU F N 1
ATOM 9485 C CA . LEU F 1 138 ? 15.119 68.739 -76.123 1.00 22.98 138 LEU F CA 1
ATOM 9486 C C . LEU F 1 138 ? 15.939 69.437 -75.062 1.00 22.96 138 LEU F C 1
ATOM 9487 O O . LEU F 1 138 ? 16.043 70.655 -75.074 1.00 23.16 138 LEU F O 1
ATOM 9492 N N . ILE F 1 139 ? 16.516 68.662 -74.147 1.00 22.81 139 ILE F N 1
ATOM 9493 C CA . ILE F 1 139 ? 17.347 69.212 -73.075 1.00 22.16 139 ILE F CA 1
ATOM 9494 C C . ILE F 1 139 ? 18.797 68.805 -73.276 1.00 22.53 139 ILE F C 1
ATOM 9495 O O . ILE F 1 139 ? 19.126 67.630 -73.335 1.00 22.60 139 ILE F O 1
ATOM 9500 N N . SER F 1 140 ? 19.660 69.796 -73.379 1.00 22.93 140 SER F N 1
ATOM 9501 C CA . SER F 1 140 ? 21.081 69.556 -73.459 1.00 23.39 140 SER F CA 1
ATOM 9502 C C . SER F 1 140 ? 21.606 69.372 -72.041 1.00 23.75 140 SER F C 1
ATOM 9503 O O . SER F 1 140 ? 21.229 70.119 -71.146 1.00 24.71 140 SER F O 1
ATOM 9506 N N . PRO F 1 141 ? 22.473 68.366 -71.820 1.00 23.21 141 PRO F N 1
ATOM 9507 C CA . PRO F 1 141 ? 23.050 68.173 -70.495 1.00 23.16 141 PRO F CA 1
ATOM 9508 C C . PRO F 1 141 ? 24.134 69.193 -70.195 1.00 24.44 141 PRO F C 1
ATOM 9509 O O . PRO F 1 141 ? 24.609 69.879 -71.102 1.00 24.35 141 PRO F O 1
ATOM 9513 N N . PRO F 1 142 ? 24.531 69.302 -68.924 1.00 25.68 142 PRO F N 1
ATOM 9514 C CA . PRO F 1 142 ? 25.585 70.240 -68.596 1.00 26.29 142 PRO F CA 1
ATOM 9515 C C . PRO F 1 142 ? 26.933 69.696 -69.024 1.00 27.92 142 PRO F C 1
ATOM 9516 O O . PRO F 1 142 ? 27.036 68.533 -69.399 1.00 26.82 142 PRO F O 1
ATOM 9520 N N . PRO F 1 143 ? 27.966 70.538 -68.988 1.00 31.08 143 PRO F N 1
ATOM 9521 C CA . PRO F 1 143 ? 29.293 70.023 -69.282 1.00 30.83 143 PRO F CA 1
ATOM 9522 C C . PRO F 1 143 ? 29.698 68.988 -68.282 1.00 30.47 143 PRO F C 1
ATOM 9523 O O . PRO F 1 143 ? 29.280 69.048 -67.110 1.00 28.46 143 PRO F O 1
ATOM 9527 N N . LEU F 1 144 ? 30.510 68.046 -68.750 1.00 32.44 144 LEU F N 1
ATOM 9528 C CA . LEU F 1 144 ? 31.097 67.040 -67.888 1.00 34.82 144 LEU F CA 1
ATOM 9529 C C . LEU F 1 144 ? 31.955 67.716 -66.825 1.00 36.28 144 LEU F C 1
ATOM 9530 O O . LEU F 1 144 ? 32.359 68.883 -66.975 1.00 35.27 144 LEU F O 1
ATOM 9535 N N . GLY F 1 145 ? 32.251 66.958 -65.772 1.00 38.05 145 GLY F N 1
ATOM 9536 C CA . GLY F 1 145 ? 33.182 67.395 -64.746 1.00 38.05 145 GLY F CA 1
ATOM 9537 C C . GLY F 1 145 ? 34.577 67.549 -65.302 1.00 37.82 145 GLY F C 1
ATOM 9538 O O . GLY F 1 145 ? 34.945 66.882 -66.264 1.00 39.51 145 GLY F O 1
ATOM 9539 N N . GLU F 1 146 ? 35.354 68.430 -64.696 1.00 39.37 146 GLU F N 1
ATOM 9540 C CA . GLU F 1 146 ? 36.747 68.632 -65.105 1.00 40.15 146 GLU F CA 1
ATOM 9541 C C . GLU F 1 146 ? 37.589 67.457 -64.689 1.00 37.85 146 GLU F C 1
ATOM 9542 O O . GLU F 1 146 ? 38.613 67.205 -65.292 1.00 35.01 146 GLU F O 1
ATOM 9548 N N . THR F 1 147 ? 37.151 66.734 -63.658 1.00 38.67 147 THR F N 1
ATOM 9549 C CA . THR F 1 147 ? 37.896 65.591 -63.129 1.00 38.67 147 THR F CA 1
ATOM 9550 C C . THR F 1 147 ? 37.038 64.331 -63.063 1.00 37.64 147 THR F C 1
ATOM 9551 O O . THR F 1 147 ? 36.117 64.207 -62.240 1.00 41.39 147 THR F O 1
ATOM 9555 N N . ILE F 1 148 ? 37.359 63.380 -63.926 1.00 35.27 148 ILE F N 1
ATOM 9556 C CA . ILE F 1 148 ? 36.561 62.181 -64.080 1.00 33.85 148 ILE F CA 1
ATOM 9557 C C . ILE F 1 148 ? 37.269 60.996 -63.424 1.00 31.19 148 ILE F C 1
ATOM 9558 O O . ILE F 1 148 ? 38.492 60.881 -63.470 1.00 28.47 148 ILE F O 1
ATOM 9563 N N . ASP F 1 149 ? 36.488 60.125 -62.796 1.00 30.80 149 ASP F N 1
ATOM 9564 C CA . ASP F 1 149 ? 37.029 58.946 -62.135 1.00 30.01 149 ASP F CA 1
ATOM 9565 C C . ASP F 1 149 ? 38.035 58.282 -63.071 1.00 29.94 149 ASP F C 1
ATOM 9566 O O . ASP F 1 149 ? 37.723 58.034 -64.235 1.00 28.36 149 ASP F O 1
ATOM 9571 N N . PRO F 1 150 ? 39.265 58.027 -62.581 1.00 30.58 150 PRO F N 1
ATOM 9572 C CA . PRO F 1 150 ? 40.320 57.398 -63.377 1.00 29.94 150 PRO F CA 1
ATOM 9573 C C . PRO F 1 150 ? 39.926 56.138 -64.142 1.00 30.58 150 PRO F C 1
ATOM 9574 O O . PRO F 1 150 ? 40.489 55.903 -65.213 1.00 31.64 150 PRO F O 1
ATOM 9578 N N . LEU F 1 151 ? 38.990 55.338 -63.614 1.00 31.43 151 LEU F N 1
ATOM 9579 C CA . LEU F 1 151 ? 38.478 54.182 -64.358 1.00 32.14 151 LEU F CA 1
ATOM 9580 C C . LEU F 1 151 ? 37.757 54.589 -65.657 1.00 32.29 151 LEU F C 1
ATOM 9581 O O . LEU F 1 151 ? 37.861 53.904 -66.659 1.00 33.92 151 LEU F O 1
ATOM 9586 N N . ALA F 1 152 ? 37.034 55.708 -65.622 1.00 30.75 152 ALA F N 1
ATOM 9587 C CA . ALA F 1 152 ? 36.231 56.167 -66.751 1.00 28.54 152 ALA F CA 1
ATOM 9588 C C . ALA F 1 152 ? 36.926 57.213 -67.636 1.00 27.23 152 ALA F C 1
ATOM 9589 O O . ALA F 1 152 ? 36.548 57.398 -68.779 1.00 27.06 152 ALA F O 1
ATOM 9591 N N . ALA F 1 153 ? 37.939 57.895 -67.116 1.00 26.66 153 ALA F N 1
ATOM 9592 C CA . ALA F 1 153 ? 38.588 58.982 -67.859 1.00 26.80 153 ALA F CA 1
ATOM 9593 C C . ALA F 1 153 ? 39.068 58.631 -69.288 1.00 27.17 153 ALA F C 1
ATOM 9594 O O . ALA F 1 153 ? 38.855 59.424 -70.213 1.00 26.09 153 ALA F O 1
ATOM 9596 N N . PRO F 1 154 ? 39.698 57.454 -69.484 1.00 28.89 154 PRO F N 1
ATOM 9597 C CA . PRO F 1 154 ? 40.165 57.096 -70.842 1.00 30.21 154 PRO F CA 1
ATOM 9598 C C . PRO F 1 154 ? 39.059 57.106 -71.895 1.00 32.33 154 PRO F C 1
ATOM 9599 O O . PRO F 1 154 ? 39.311 57.385 -73.062 1.00 34.74 154 PRO F O 1
ATOM 9603 N N . ILE F 1 155 ? 37.848 56.785 -71.459 1.00 32.23 155 ILE F N 1
ATOM 9604 C CA . ILE F 1 155 ? 36.657 56.705 -72.293 1.00 31.43 155 ILE F CA 1
ATOM 9605 C C . ILE F 1 155 ? 35.990 58.082 -72.526 1.00 29.10 155 ILE F C 1
ATOM 9606 O O . ILE F 1 155 ? 35.126 58.195 -73.373 1.00 27.29 155 ILE F O 1
ATOM 9611 N N . PHE F 1 156 ? 36.418 59.121 -71.804 1.00 28.44 156 PHE F N 1
ATOM 9612 C CA . PHE F 1 156 ? 35.888 60.494 -71.978 1.00 27.78 156 PHE F CA 1
ATOM 9613 C C . PHE F 1 156 ? 36.938 61.519 -72.422 1.00 27.10 156 PHE F C 1
ATOM 9614 O O . PHE F 1 156 ? 36.804 62.702 -72.134 1.00 26.48 156 PHE F O 1
ATOM 9622 N N . VAL F 1 157 ? 37.953 61.069 -73.148 1.00 27.39 157 VAL F N 1
ATOM 9623 C CA . VAL F 1 157 ? 38.969 61.981 -73.681 1.00 27.52 157 VAL F CA 1
ATOM 9624 C C . VAL F 1 157 ? 38.305 62.869 -74.735 1.00 27.17 157 VAL F C 1
ATOM 9625 O O . VAL F 1 157 ? 37.483 62.400 -75.513 1.00 27.84 157 VAL F O 1
ATOM 9629 N N . ASP F 1 158 ? 38.638 64.156 -74.712 1.00 27.71 158 ASP F N 1
ATOM 9630 C CA . ASP F 1 158 ? 37.971 65.183 -75.534 1.00 28.30 158 ASP F CA 1
ATOM 9631 C C . ASP F 1 158 ? 36.462 65.299 -75.323 1.00 28.91 158 ASP F C 1
ATOM 9632 O O . ASP F 1 158 ? 35.780 65.979 -76.086 1.00 30.90 158 ASP F O 1
ATOM 9637 N N . GLY F 1 159 ? 35.931 64.662 -74.285 1.00 29.75 159 GLY F N 1
ATOM 9638 C CA . GLY F 1 159 ? 34.480 64.653 -74.058 1.00 30.73 159 GLY F CA 1
ATOM 9639 C C . GLY F 1 159 ? 33.960 65.968 -73.511 1.00 30.82 159 GLY F C 1
ATOM 9640 O O . GLY F 1 159 ? 32.851 66.392 -73.839 1.00 30.37 159 GLY F O 1
ATOM 9641 N N . LEU F 1 160 ? 34.761 66.602 -72.659 1.00 30.41 160 LEU F N 1
ATOM 9642 C CA . LEU F 1 160 ? 34.380 67.847 -72.027 1.00 29.09 160 LEU F CA 1
ATOM 9643 C C . LEU F 1 160 ? 34.053 68.915 -73.057 1.00 26.80 160 LEU F C 1
ATOM 9644 O O . LEU F 1 160 ? 33.008 69.552 -72.991 1.00 24.81 160 LEU F O 1
ATOM 9649 N N . ALA F 1 161 ? 34.948 69.095 -74.013 1.00 26.37 161 ALA F N 1
ATOM 9650 C CA . ALA F 1 161 ? 34.782 70.136 -75.026 1.00 26.34 161 ALA F CA 1
ATOM 9651 C C . ALA F 1 161 ? 33.535 69.867 -75.853 1.00 27.26 161 ALA F C 1
ATOM 9652 O O . ALA F 1 161 ? 32.775 70.793 -76.168 1.00 30.74 161 ALA F O 1
ATOM 9654 N N . LYS F 1 162 ? 33.313 68.598 -76.187 1.00 26.71 162 LYS F N 1
ATOM 9655 C CA . LYS F 1 162 ? 32.112 68.200 -76.909 1.00 25.70 162 LYS F CA 1
ATOM 9656 C C . LYS F 1 162 ? 30.854 68.531 -76.118 1.00 25.53 162 LYS F C 1
ATOM 9657 O O . LYS F 1 162 ? 29.900 69.061 -76.678 1.00 24.19 162 LYS F O 1
ATOM 9663 N N . SER F 1 163 ? 30.859 68.221 -74.822 1.00 26.33 163 SER F N 1
ATOM 9664 C CA . SER F 1 163 ? 29.696 68.475 -73.980 1.00 26.66 163 SER F CA 1
ATOM 9665 C C . SER F 1 163 ? 29.414 69.975 -73.845 1.00 27.13 163 SER F C 1
ATOM 9666 O O . SER F 1 163 ? 28.250 70.381 -73.726 1.00 27.57 163 SER F O 1
ATOM 9669 N N . GLU F 1 164 ? 30.467 70.796 -73.874 1.00 26.90 164 GLU F N 1
ATOM 9670 C CA . GLU F 1 164 ? 30.293 72.244 -73.798 1.00 26.98 164 GLU F CA 1
ATOM 9671 C C . GLU F 1 164 ? 29.615 72.782 -75.053 1.00 26.74 164 GLU F C 1
ATOM 9672 O O . GLU F 1 164 ? 28.848 73.740 -74.979 1.00 26.49 164 GLU F O 1
ATOM 9678 N N . ALA F 1 165 ? 29.879 72.145 -76.192 1.00 25.95 165 ALA F N 1
ATOM 9679 C CA . ALA F 1 165 ? 29.318 72.576 -77.473 1.00 25.54 165 ALA F CA 1
ATOM 9680 C C . ALA F 1 165 ? 27.875 72.120 -77.754 1.00 26.46 165 ALA F C 1
ATOM 9681 O O . ALA F 1 165 ? 27.289 72.539 -78.761 1.00 28.28 165 ALA F O 1
ATOM 9683 N N . LEU F 1 166 ? 27.307 71.254 -76.907 1.00 26.58 166 LEU F N 1
ATOM 9684 C CA . LEU F 1 166 ? 25.997 70.664 -77.192 1.00 25.99 166 LEU F CA 1
ATOM 9685 C C . LEU F 1 166 ? 24.831 71.649 -77.104 1.00 25.16 166 LEU F C 1
ATOM 9686 O O . LEU F 1 166 ? 23.975 71.648 -77.981 1.00 25.81 166 LEU F O 1
ATOM 9691 N N . PRO F 1 167 ? 24.781 72.505 -76.067 1.00 24.03 167 PRO F N 1
ATOM 9692 C CA . PRO F 1 167 ? 23.661 73.452 -76.010 1.00 23.86 167 PRO F CA 1
ATOM 9693 C C . PRO F 1 167 ? 23.421 74.229 -77.325 1.00 24.61 167 PRO F C 1
ATOM 9694 O O . PRO F 1 167 ? 22.278 74.324 -77.787 1.00 27.44 167 PRO F O 1
ATOM 9698 N N . GLY F 1 168 ? 24.478 74.775 -77.921 1.00 23.98 168 GLY F N 1
ATOM 9699 C CA . GLY F 1 168 ? 24.347 75.533 -79.163 1.00 23.92 168 GLY F CA 1
ATOM 9700 C C . GLY F 1 168 ? 23.752 74.710 -80.293 1.00 24.12 168 GLY F C 1
ATOM 9701 O O . GLY F 1 168 ? 22.812 75.139 -80.967 1.00 24.28 168 GLY F O 1
ATOM 9702 N N . VAL F 1 169 ? 24.298 73.511 -80.479 1.00 23.61 169 VAL F N 1
ATOM 9703 C CA . VAL F 1 169 ? 23.865 72.597 -81.538 1.00 22.39 169 VAL F CA 1
ATOM 9704 C C . VAL F 1 169 ? 22.442 72.123 -81.280 1.00 21.80 169 VAL F C 1
ATOM 9705 O O . VAL F 1 169 ? 21.608 72.180 -82.171 1.00 21.54 169 VAL F O 1
ATOM 9709 N N . TYR F 1 170 ? 22.179 71.652 -80.063 1.00 21.63 170 TYR F N 1
ATOM 9710 C CA . TYR F 1 170 ? 20.835 71.184 -79.666 1.00 22.13 170 TYR F CA 1
ATOM 9711 C C . TYR F 1 170 ? 19.765 72.242 -79.898 1.00 22.26 170 TYR F C 1
ATOM 9712 O O . TYR F 1 170 ? 18.665 71.929 -80.363 1.00 20.28 170 TYR F O 1
ATOM 9721 N N . LYS F 1 171 ? 20.091 73.498 -79.583 1.00 23.31 171 LYS F N 1
ATOM 9722 C CA . LYS F 1 171 ? 19.147 74.583 -79.792 1.00 23.09 171 LYS F CA 1
ATOM 9723 C C . LYS F 1 171 ? 18.796 74.744 -81.273 1.00 22.29 171 LYS F C 1
ATOM 9724 O O . LYS F 1 171 ? 17.628 74.898 -81.615 1.00 22.09 171 LYS F O 1
ATOM 9730 N N . ALA F 1 172 ? 19.799 74.717 -82.143 1.00 21.94 172 ALA F N 1
ATOM 9731 C CA . ALA F 1 172 ? 19.570 74.887 -83.583 1.00 22.36 172 ALA F CA 1
ATOM 9732 C C . ALA F 1 172 ? 18.720 73.756 -84.119 1.00 23.29 172 ALA F C 1
ATOM 9733 O O . ALA F 1 172 ? 17.751 73.992 -84.840 1.00 24.78 172 ALA F O 1
ATOM 9735 N N . ILE F 1 173 ? 19.081 72.529 -83.751 1.00 23.19 173 ILE F N 1
ATOM 9736 C CA . ILE F 1 173 ? 18.370 71.333 -84.192 1.00 21.56 173 ILE F CA 1
ATOM 9737 C C . ILE F 1 173 ? 16.911 71.357 -83.738 1.00 21.12 173 ILE F C 1
ATOM 9738 O O . ILE F 1 173 ? 16.020 71.031 -84.507 1.00 19.28 173 ILE F O 1
ATOM 9743 N N . ALA F 1 174 ? 16.683 71.729 -82.480 1.00 22.74 174 ALA F N 1
ATOM 9744 C CA . ALA F 1 174 ? 15.331 71.787 -81.915 1.00 23.73 174 ALA F CA 1
ATOM 9745 C C . ALA F 1 174 ? 14.506 72.830 -82.641 1.00 24.87 174 ALA F C 1
ATOM 9746 O O . ALA F 1 174 ? 13.364 72.568 -83.032 1.00 24.90 174 ALA F O 1
ATOM 9748 N N . GLU F 1 175 ? 15.104 74.010 -82.814 1.00 25.84 175 GLU F N 1
ATOM 9749 C CA . GLU F 1 175 ? 14.497 75.101 -83.553 1.00 27.57 175 GLU F CA 1
ATOM 9750 C C . GLU F 1 175 ? 14.177 74.673 -84.987 1.00 26.50 175 GLU F C 1
ATOM 9751 O O . GLU F 1 175 ? 13.094 74.950 -85.476 1.00 28.77 175 GLU F O 1
ATOM 9757 N N . ALA F 1 176 ? 15.100 73.984 -85.649 1.00 24.42 176 ALA F N 1
ATOM 9758 C CA . ALA F 1 176 ? 14.885 73.531 -87.030 1.00 23.54 176 ALA F CA 1
ATOM 9759 C C . ALA F 1 176 ? 13.706 72.588 -87.142 1.00 22.23 176 ALA F C 1
ATOM 9760 O O . ALA F 1 176 ? 13.041 72.543 -88.162 1.00 22.71 176 ALA F O 1
ATOM 9762 N N . ALA F 1 177 ? 13.465 71.828 -86.085 1.00 21.37 177 ALA F N 1
ATOM 9763 C CA . ALA F 1 177 ? 12.358 70.883 -86.021 1.00 20.99 177 ALA F CA 1
ATOM 9764 C C . ALA F 1 177 ? 11.052 71.527 -85.578 1.00 21.11 177 ALA F C 1
ATOM 9765 O O . ALA F 1 177 ? 10.043 70.834 -85.465 1.00 21.48 177 ALA F O 1
ATOM 9767 N N . GLY F 1 178 ? 11.067 72.831 -85.297 1.00 20.99 178 GLY F N 1
ATOM 9768 C CA . GLY F 1 178 ? 9.908 73.521 -84.723 1.00 21.05 178 GLY F CA 1
ATOM 9769 C C . GLY F 1 178 ? 9.515 73.042 -83.339 1.00 21.00 178 GLY F C 1
ATOM 9770 O O . GLY F 1 178 ? 8.330 72.926 -83.042 1.00 21.26 178 GLY F O 1
ATOM 9771 N N . GLU F 1 179 ? 10.505 72.756 -82.502 1.00 21.95 179 GLU F N 1
ATOM 9772 C CA . GLU F 1 179 ? 10.283 72.188 -81.164 1.00 23.58 179 GLU F CA 1
ATOM 9773 C C . GLU F 1 179 ? 11.038 73.022 -80.128 1.00 24.04 179 GLU F C 1
ATOM 9774 O O . GLU F 1 179 ? 11.639 74.029 -80.478 1.00 25.46 179 GLU F O 1
ATOM 9780 N N . SER F 1 180 ? 11.016 72.620 -78.865 1.00 23.79 180 SER F N 1
ATOM 9781 C CA . SER F 1 180 ? 11.587 73.445 -77.810 1.00 24.39 180 SER F CA 1
ATOM 9782 C C . SER F 1 180 ? 12.930 72.952 -77.299 1.00 24.35 180 SER F C 1
ATOM 9783 O O . SER F 1 180 ? 13.290 71.795 -77.486 1.00 25.01 180 SER F O 1
ATOM 9786 N N . PHE F 1 181 ? 13.650 73.854 -76.637 1.00 24.35 181 PHE F N 1
ATOM 9787 C CA . PHE F 1 181 ? 14.992 73.603 -76.132 1.00 24.87 181 PHE F CA 1
ATOM 9788 C C . PHE F 1 181 ? 15.192 74.123 -74.711 1.00 25.82 181 PHE F C 1
ATOM 9789 O O . PHE F 1 181 ? 14.597 75.111 -74.324 1.00 26.43 181 PHE F O 1
ATOM 9797 N N . PHE F 1 182 ? 16.044 73.449 -73.944 1.00 27.29 182 PHE F N 1
ATOM 9798 C CA . PHE F 1 182 ? 16.467 73.932 -72.635 1.00 28.03 182 PHE F CA 1
ATOM 9799 C C . PHE F 1 182 ? 17.853 73.411 -72.296 1.00 28.83 182 PHE F C 1
ATOM 9800 O O . PHE F 1 182 ? 18.135 72.232 -72.477 1.00 27.85 182 PHE F O 1
ATOM 9808 N N . ASP F 1 183 ? 18.709 74.296 -71.800 1.00 30.52 183 ASP F N 1
ATOM 9809 C CA . ASP F 1 183 ? 20.087 73.937 -71.473 1.00 31.20 183 ASP F CA 1
ATOM 9810 C C . ASP F 1 183 ? 20.211 73.652 -69.985 1.00 31.24 183 ASP F C 1
ATOM 9811 O O . ASP F 1 183 ? 20.190 74.563 -69.162 1.00 29.78 183 ASP F O 1
ATOM 9816 N N . ALA F 1 184 ? 20.357 72.383 -69.631 1.00 32.78 184 ALA F N 1
ATOM 9817 C CA . ALA F 1 184 ? 20.514 72.025 -68.233 1.00 35.43 184 ALA F CA 1
ATOM 9818 C C . ALA F 1 184 ? 21.723 72.743 -67.602 1.00 36.24 184 ALA F C 1
ATOM 9819 O O . ALA F 1 184 ? 21.717 73.057 -66.412 1.00 36.98 184 ALA F O 1
ATOM 9821 N N . GLY F 1 185 ? 22.741 73.022 -68.413 1.00 35.77 185 GLY F N 1
ATOM 9822 C CA . GLY F 1 185 ? 23.911 73.770 -67.963 1.00 34.35 185 GLY F CA 1
ATOM 9823 C C . GLY F 1 185 ? 23.649 75.199 -67.518 1.00 32.62 185 GLY F C 1
ATOM 9824 O O . GLY F 1 185 ? 24.502 75.805 -66.883 1.00 31.73 185 GLY F O 1
ATOM 9825 N N . SER F 1 186 ? 22.482 75.745 -67.857 1.00 31.71 186 SER F N 1
ATOM 9826 C CA . SER F 1 186 ? 22.111 77.093 -67.442 1.00 30.88 186 SER F CA 1
ATOM 9827 C C . SER F 1 186 ? 21.703 77.163 -65.965 1.00 31.30 186 SER F C 1
ATOM 9828 O O . SER F 1 186 ? 21.716 78.243 -65.381 1.00 33.66 186 SER F O 1
ATOM 9831 N N . VAL F 1 187 ? 21.343 76.026 -65.365 1.00 31.03 187 VAL F N 1
ATOM 9832 C CA . VAL F 1 187 ? 20.882 75.991 -63.975 1.00 30.55 187 VAL F CA 1
ATOM 9833 C C . VAL F 1 187 ? 21.642 75.034 -63.057 1.00 29.34 187 VAL F C 1
ATOM 9834 O O . VAL F 1 187 ? 21.491 75.133 -61.845 1.00 29.96 187 VAL F O 1
ATOM 9838 N N . VAL F 1 188 ? 22.418 74.104 -63.620 1.00 29.36 188 VAL F N 1
ATOM 9839 C CA . VAL F 1 188 ? 23.233 73.155 -62.837 1.00 31.26 188 VAL F CA 1
ATOM 9840 C C . VAL F 1 188 ? 24.525 72.766 -63.554 1.00 31.86 188 VAL F C 1
ATOM 9841 O O . VAL F 1 188 ? 24.696 73.042 -64.749 1.00 34.04 188 VAL F O 1
ATOM 9845 N N . SER F 1 189 ? 25.423 72.106 -62.823 1.00 32.05 189 SER F N 1
ATOM 9846 C CA . SER F 1 189 ? 26.603 71.473 -63.434 1.00 32.73 189 SER F CA 1
ATOM 9847 C C . SER F 1 189 ? 26.868 70.099 -62.831 1.00 32.29 189 SER F C 1
ATOM 9848 O O . SER F 1 189 ? 26.263 69.716 -61.826 1.00 34.19 189 SER F O 1
ATOM 9851 N N . THR F 1 190 ? 27.759 69.361 -63.481 1.00 31.79 190 THR F N 1
ATOM 9852 C CA . THR F 1 190 ? 28.051 68.000 -63.100 1.00 32.12 190 THR F CA 1
ATOM 9853 C C . THR F 1 190 ? 28.916 68.025 -61.828 1.00 32.07 190 THR F C 1
ATOM 9854 O O . THR F 1 190 ? 30.148 68.148 -61.878 1.00 30.93 190 THR F O 1
ATOM 9858 N N . ASP F 1 191 ? 28.233 67.923 -60.688 1.00 30.92 191 ASP F N 1
ATOM 9859 C CA . ASP F 1 191 ? 28.870 68.030 -59.375 1.00 29.15 191 ASP F CA 1
ATOM 9860 C C . ASP F 1 191 ? 29.120 66.671 -58.714 1.00 29.57 191 ASP F C 1
ATOM 9861 O O . ASP F 1 191 ? 29.632 66.600 -57.618 1.00 28.57 191 ASP F O 1
ATOM 9866 N N . GLY F 1 192 ? 28.748 65.582 -59.358 1.00 30.85 192 GLY F N 1
ATOM 9867 C CA . GLY F 1 192 ? 29.026 64.271 -58.779 1.00 31.40 192 GLY F CA 1
ATOM 9868 C C . GLY F 1 192 ? 30.514 64.015 -58.638 1.00 30.39 192 GLY F C 1
ATOM 9869 O O . GLY F 1 192 ? 31.315 64.499 -59.434 1.00 29.72 192 GLY F O 1
ATOM 9870 N N . VAL F 1 193 ? 30.871 63.238 -57.623 1.00 30.20 193 VAL F N 1
ATOM 9871 C CA . VAL F 1 193 ? 32.272 62.945 -57.339 1.00 29.35 193 VAL F CA 1
ATOM 9872 C C . VAL F 1 193 ? 33.001 62.260 -58.500 1.00 27.79 193 VAL F C 1
ATOM 9873 O O . VAL F 1 193 ? 34.198 62.445 -58.649 1.00 26.01 193 VAL F O 1
ATOM 9877 N N . ASP F 1 194 ? 32.291 61.491 -59.324 1.00 27.34 194 ASP F N 1
ATOM 9878 C CA . ASP F 1 194 ? 32.924 60.756 -60.436 1.00 27.35 194 ASP F CA 1
ATOM 9879 C C . ASP F 1 194 ? 33.079 61.602 -61.704 1.00 27.43 194 ASP F C 1
ATOM 9880 O O . ASP F 1 194 ? 33.596 61.118 -62.712 1.00 26.04 194 ASP F O 1
ATOM 9885 N N . GLY F 1 195 ? 32.633 62.859 -61.656 1.00 27.76 195 GLY F N 1
ATOM 9886 C CA . GLY F 1 195 ? 32.783 63.782 -62.784 1.00 27.90 195 GLY F CA 1
ATOM 9887 C C . GLY F 1 195 ? 31.772 63.596 -63.912 1.00 27.31 195 GLY F C 1
ATOM 9888 O O . GLY F 1 195 ? 31.916 64.214 -64.971 1.00 27.08 195 GLY F O 1
ATOM 9889 N N . ILE F 1 196 ? 30.755 62.755 -63.689 1.00 26.77 196 ILE F N 1
ATOM 9890 C CA . ILE F 1 196 ? 29.758 62.450 -64.716 1.00 26.22 196 ILE F CA 1
ATOM 9891 C C . ILE F 1 196 ? 28.309 62.590 -64.253 1.00 24.53 196 ILE F C 1
ATOM 9892 O O . ILE F 1 196 ? 27.485 63.090 -65.015 1.00 26.42 196 ILE F O 1
ATOM 9897 N N . HIS F 1 197 ? 28.001 62.154 -63.036 1.00 22.88 197 HIS F N 1
ATOM 9898 C CA . HIS F 1 197 ? 26.614 62.085 -62.562 1.00 23.05 197 HIS F CA 1
ATOM 9899 C C . HIS F 1 197 ? 26.262 63.152 -61.539 1.00 22.13 197 HIS F C 1
ATOM 9900 O O . HIS F 1 197 ? 27.113 63.959 -61.179 1.00 21.68 197 HIS F O 1
ATOM 9907 N N . PHE F 1 198 ? 25.000 63.177 -61.122 1.00 21.32 198 PHE F N 1
ATOM 9908 C CA . PHE F 1 198 ? 24.469 64.281 -60.317 1.00 21.53 198 PHE F CA 1
ATOM 9909 C C . PHE F 1 198 ? 24.205 63.879 -58.862 1.00 22.84 198 PHE F C 1
ATOM 9910 O O . PHE F 1 198 ? 23.821 62.749 -58.562 1.00 23.67 198 PHE F O 1
ATOM 9918 N N . THR F 1 199 ? 24.377 64.843 -57.968 1.00 23.01 199 THR F N 1
ATOM 9919 C CA . THR F 1 199 ? 23.945 64.710 -56.589 1.00 23.68 199 THR F CA 1
ATOM 9920 C C . THR F 1 199 ? 22.454 64.944 -56.502 1.00 24.48 199 THR F C 1
ATOM 9921 O O . THR F 1 199 ? 21.849 65.432 -57.458 1.00 23.94 199 THR F O 1
ATOM 9925 N N . ALA F 1 200 ? 21.866 64.623 -55.354 1.00 26.25 200 ALA F N 1
ATOM 9926 C CA . ALA F 1 200 ? 20.436 64.862 -55.143 1.00 27.68 200 ALA F CA 1
ATOM 9927 C C . ALA F 1 200 ? 20.129 66.360 -55.140 1.00 29.08 200 ALA F C 1
ATOM 9928 O O . ALA F 1 200 ? 19.044 66.777 -55.568 1.00 27.79 200 ALA F O 1
ATOM 9930 N N . GLU F 1 201 ? 21.078 67.167 -54.661 1.00 32.58 201 GLU F N 1
ATOM 9931 C CA . GLU F 1 201 ? 20.892 68.614 -54.673 1.00 36.35 201 GLU F CA 1
ATOM 9932 C C . GLU F 1 201 ? 20.777 69.132 -56.109 1.00 34.87 201 GLU F C 1
ATOM 9933 O O . GLU F 1 201 ? 19.924 69.970 -56.399 1.00 34.49 201 GLU F O 1
ATOM 9939 N N . THR F 1 202 ? 21.613 68.617 -57.006 1.00 33.72 202 THR F N 1
ATOM 9940 C CA . THR F 1 202 ? 21.583 69.028 -58.415 1.00 32.99 202 THR F CA 1
ATOM 9941 C C . THR F 1 202 ? 20.310 68.548 -59.105 1.00 31.42 202 THR F C 1
ATOM 9942 O O . THR F 1 202 ? 19.725 69.272 -59.917 1.00 31.21 202 THR F O 1
ATOM 9946 N N . ASN F 1 203 ? 19.887 67.330 -58.784 1.00 29.63 203 ASN F N 1
ATOM 9947 C CA . ASN F 1 203 ? 18.618 66.809 -59.296 1.00 28.18 203 ASN F CA 1
ATOM 9948 C C . ASN F 1 203 ? 17.459 67.738 -58.956 1.00 27.70 203 ASN F C 1
ATOM 9949 O O . ASN F 1 203 ? 16.647 68.064 -59.817 1.00 25.97 203 ASN F O 1
ATOM 9954 N N . ARG F 1 204 ? 17.400 68.150 -57.689 1.00 29.76 204 ARG F N 1
ATOM 9955 C CA . ARG F 1 204 ? 16.342 69.041 -57.201 1.00 31.82 204 ARG F CA 1
ATOM 9956 C C . ARG F 1 204 ? 16.283 70.341 -57.978 1.00 30.37 204 ARG F C 1
ATOM 9957 O O . ARG F 1 204 ? 15.211 70.766 -58.390 1.00 29.42 204 ARG F O 1
ATOM 9965 N N . THR F 1 205 ? 17.436 70.970 -58.181 1.00 29.63 205 THR F N 1
ATOM 9966 C CA . THR F 1 205 ? 17.491 72.231 -58.911 1.00 29.85 205 THR F CA 1
ATOM 9967 C C . THR F 1 205 ? 16.961 72.032 -60.332 1.00 32.39 205 THR F C 1
ATOM 9968 O O . THR F 1 205 ? 16.121 72.811 -60.798 1.00 32.64 205 THR F O 1
ATOM 9972 N N . LEU F 1 206 ? 17.445 70.981 -61.001 1.00 34.23 206 LEU F N 1
ATOM 9973 C CA . LEU F 1 206 ? 17.078 70.694 -62.392 1.00 33.29 206 LEU F CA 1
ATOM 9974 C C . LEU F 1 206 ? 15.591 70.400 -62.535 1.00 32.39 206 LEU F C 1
ATOM 9975 O O . LEU F 1 206 ? 14.939 70.914 -63.440 1.00 32.26 206 LEU F O 1
ATOM 9980 N N . GLY F 1 207 ? 15.066 69.569 -61.641 1.00 32.26 207 GLY F N 1
ATOM 9981 C CA . GLY F 1 207 ? 13.656 69.213 -61.651 1.00 32.19 207 GLY F CA 1
ATOM 9982 C C . GLY F 1 207 ? 12.761 70.434 -61.575 1.00 31.79 207 GLY F C 1
ATOM 9983 O O . GLY F 1 207 ? 11.786 70.556 -62.320 1.00 31.35 207 GLY F O 1
ATOM 9984 N N . ALA F 1 208 ? 13.110 71.348 -60.672 1.00 32.08 208 ALA F N 1
ATOM 9985 C CA . ALA F 1 208 ? 12.314 72.546 -60.440 1.00 32.24 208 ALA F CA 1
ATOM 9986 C C . ALA F 1 208 ? 12.416 73.499 -61.622 1.00 34.31 208 ALA F C 1
ATOM 9987 O O . ALA F 1 208 ? 11.418 74.099 -62.006 1.00 40.25 208 ALA F O 1
ATOM 9989 N N . ALA F 1 209 ? 13.615 73.636 -62.193 1.00 32.67 209 ALA F N 1
ATOM 9990 C CA . ALA F 1 209 ? 13.834 74.502 -63.348 1.00 30.87 209 ALA F CA 1
ATOM 9991 C C . ALA F 1 209 ? 13.108 73.977 -64.569 1.00 31.96 209 ALA F C 1
ATOM 9992 O O . ALA F 1 209 ? 12.482 74.740 -65.287 1.00 33.82 209 ALA F O 1
ATOM 9994 N N . VAL F 1 210 ? 13.194 72.676 -64.815 1.00 32.41 210 VAL F N 1
ATOM 9995 C CA . VAL F 1 210 ? 12.543 72.076 -65.987 1.00 32.98 210 VAL F CA 1
ATOM 9996 C C . VAL F 1 210 ? 11.010 72.170 -65.872 1.00 32.53 210 VAL F C 1
ATOM 9997 O O . VAL F 1 210 ? 10.328 72.357 -66.867 1.00 28.88 210 VAL F O 1
ATOM 10001 N N . ALA F 1 211 ? 10.485 72.059 -64.656 1.00 34.30 211 ALA F N 1
ATOM 10002 C CA . ALA F 1 211 ? 9.053 72.207 -64.420 1.00 35.51 211 ALA F CA 1
ATOM 10003 C C . ALA F 1 211 ? 8.528 73.589 -64.851 1.00 36.90 211 ALA F C 1
ATOM 10004 O O . ALA F 1 211 ? 7.430 73.682 -65.400 1.00 36.68 211 ALA F O 1
ATOM 10006 N N . GLN F 1 212 ? 9.298 74.642 -64.598 1.00 36.63 212 GLN F N 1
ATOM 10007 C CA . GLN F 1 212 ? 8.950 76.002 -65.047 1.00 36.50 212 GLN F CA 1
ATOM 10008 C C . GLN F 1 212 ? 8.838 76.012 -66.569 1.00 32.15 212 GLN F C 1
ATOM 10009 O O . GLN F 1 212 ? 7.870 76.511 -67.129 1.00 29.00 212 GLN F O 1
ATOM 10015 N N . LYS F 1 213 ? 9.852 75.452 -67.218 1.00 29.65 213 LYS F N 1
ATOM 10016 C CA . LYS F 1 213 ? 9.903 75.409 -68.664 1.00 28.47 213 LYS F CA 1
ATOM 10017 C C . LYS F 1 213 ? 8.701 74.656 -69.238 1.00 27.99 213 LYS F C 1
ATOM 10018 O O . LYS F 1 213 ? 8.065 75.120 -70.185 1.00 27.29 213 LYS F O 1
ATOM 10024 N N . VAL F 1 214 ? 8.383 73.503 -68.656 1.00 28.04 214 VAL F N 1
ATOM 10025 C CA . VAL F 1 214 ? 7.272 72.690 -69.130 1.00 28.90 214 VAL F CA 1
ATOM 10026 C C . VAL F 1 214 ? 5.950 73.462 -69.085 1.00 30.88 214 VAL F C 1
ATOM 10027 O O . VAL F 1 214 ? 5.216 73.484 -70.079 1.00 31.92 214 VAL F O 1
ATOM 10031 N N . LYS F 1 215 ? 5.660 74.103 -67.950 1.00 31.84 215 LYS F N 1
ATOM 10032 C CA . LYS F 1 215 ? 4.423 74.888 -67.794 1.00 32.67 215 LYS F CA 1
ATOM 10033 C C . LYS F 1 215 ? 4.293 76.004 -68.830 1.00 32.25 215 LYS F C 1
ATOM 10034 O O . LYS F 1 215 ? 3.199 76.276 -69.318 1.00 32.79 215 LYS F O 1
ATOM 10040 N N . THR F 1 216 ? 5.403 76.659 -69.144 1.00 32.66 216 THR F N 1
ATOM 10041 C CA . THR F 1 216 ? 5.455 77.616 -70.251 1.00 34.08 216 THR F CA 1
ATOM 10042 C C . THR F 1 216 ? 4.941 77.021 -71.562 1.00 35.45 216 THR F C 1
ATOM 10043 O O . THR F 1 216 ? 4.221 77.691 -72.302 1.00 34.39 216 THR F O 1
ATOM 10047 N N . LEU F 1 217 ? 5.306 75.771 -71.844 1.00 39.06 217 LEU F N 1
ATOM 10048 C CA . LEU F 1 217 ? 4.922 75.115 -73.102 1.00 38.01 217 LEU F CA 1
ATOM 10049 C C . LEU F 1 217 ? 3.485 74.591 -73.107 1.00 37.26 217 LEU F C 1
ATOM 10050 O O . LEU F 1 217 ? 2.808 74.670 -74.117 1.00 37.45 217 LEU F O 1
ATOM 10055 N N . LEU F 1 218 ? 3.012 74.062 -71.986 1.00 37.87 218 LEU F N 1
ATOM 10056 C CA . LEU F 1 218 ? 1.726 73.371 -71.964 1.00 41.55 218 LEU F CA 1
ATOM 10057 C C . LEU F 1 218 ? 0.542 74.149 -71.332 1.00 45.41 218 LEU F C 1
ATOM 10058 O O . LEU F 1 218 ? -0.620 73.767 -71.558 1.00 45.80 218 LEU F O 1
ATOM 10063 N N . GLN F 1 219 ? 0.803 75.210 -70.544 1.00 49.39 219 GLN F N 1
ATOM 10064 C CA . GLN F 1 219 ? -0.200 75.827 -69.620 1.00 50.46 219 GLN F CA 1
ATOM 10065 C C . GLN F 1 219 ? -1.084 74.780 -68.897 1.00 47.84 219 GLN F C 1
ATOM 10066 O O . GLN F 1 219 ? -0.828 74.405 -67.744 1.00 41.92 219 GLN F O 1
#

Nearest PDB structures (foldseek):
  2q0q-assembly1_G  TM=9.796E-01  e=8.446E-32  Mycolicibacterium smegmatis
  5hoe-assembly1_A  TM=9.827E-01  e=1.501E-31  Sinorhizobium meliloti 1021
  2q0s-assembly1_F  TM=9.789E-01  e=1.406E-30  Mycolicibacterium smegmatis
  4tx1-assembly1_A  TM=9.447E-01  e=2.307E-22  Sinorhizobium meliloti 1021
  7bxb-assembly1_B  TM=8.813E-01  e=1.469E-20  Collinsella aerofaciens

Solvent-accessible surface area: 51785 Å² total

InterPro domains:
  IPR013830 SGNH hydrolase-type esterase domain [PF13472] (40-234)
  IPR036514 SGNH hydrolase superfamily [G3DSA:3.40.50.1110] (23-249)
  IPR051532 Diverse Ester Hydrolysis Enzymes [PTHR30383] (14-247)

B-factor: mean 24.35, std 9.47, range [10.71, 97.99]

Sequence (1330 aa):
DKIKRVFVFGDLTWGWTPVAPIVPTTRHPHADRWTTVLGENLGDGYELVVDGLSGRTTNIDDPNDPKLNGADYLPAALAAHEPLDLVIILLGTNDTKTYLNRTPFEIGLGAGALINMVQKSPGWDWTDYPPPPVLLISPPPLGETIDPLAAPIFVDGLAKSEALPGVYKAIAEAAGESFFDAGSVVSTDGVDGIHFTAETNRTLGAAVAQKVKTLLQPKLAAALEHQDKIKRVFVFGDLTWGWTPVAPIVPTTRHPHADRWTTVLGENLGDGYELVVDGLSGRTTNIDDPNDPKLNGADYLPAALAAHEPLDLVIILLGTNDTKTYLNRTPFEIGLGAGALINMVQKSPGWDWTDYPPPPVLLISPPPLGETIDPLAAPIFVDGLAKSEALPGVYKAIAEAAGESFFDAGSVVSTDGVDGIHFTAETNRTLGAAVAQKVKTLLQPKLAAALEHDKIKRVFVFGDLTWGWTPVAPIVPTTRHPHADRWTTVLGENLGDGYELVVDGLSGRTTNIDDPNDPKLNGADYLPAALAAHEPLDLVIILLGTNDTKTYLNRTPFEIGLGAGALINMVQKSPGWDWTDYPPPPVLLISPPPLGETIDPLAAPIFVDGLAKSEALPGVYKAIAEAAGESFFDAGSVVSTDGVDGIHFTAETNRTLGAAVAQKVKTLLQDKIKRVFVFGDLTWGWTPVAPIVPTTRHPHADRWTTVLGENLGDGYELVVDGLSGRTTNIDDPNDPKLNGADYLPAALAAHEPLDLVIILLGTNDTKTYLNRTPFEIGLGAGALINMVQKSPGWDWTDYPPPPVLLISPPPLGETIDPLAAPIFVDGLAKSEALPGVYKAIAEAAGESFFDAGSVVSTDGVDGIHFTAETNRTLGAAVAQKVKTLLQPKLAAALEHDKIKRVFVFGDLTWGWTPVAPIVPTTRHPHADRWTTVLGENLGDGYELVVDGLSGRTTNIDDPNDPKLNGADYLPAALAAHEPLDLVIILLGTNDTKTYLNRTPFEIGLGAGALINMVQKSPGWDWTDYPPPPVLLISPPPLGETIDPLAAPIFVDGLAKSEALPGVYKAIAEAAGESFFDAGSVVSTDGVDGIHFTAETNRTLGAAVAQKVKTLLQDKIKRVFVFGDLTWGWTPVAPIVPTTRHPHADRWTTVLGENLGDGYELVVDGLSGRTTNIDDPNDPKLNGADYLPAALAAHEPLDLVIILLGTNDTKTYLNRTPFEIGLGAGALINMVQKSPGWDWTDYPPPPVLLISPPPLGETIDPLAAPIFVDGLAKSEALPGVYKAIAEAAGESFFDAGSVVSTDGVDGIHFTAETNRTLGAAVAQKVKTLLQ

Secondary structure (DSSP, 8-state):
--PEEEEEEE---S-BPP-SSSSSB-BPPGGG-HHHHHHHHH-TTEEEEEEE-TT-BSS--BTTBTT-BHHHHHHHHHHHH-S-SEEEEE--TGGG-GGG---HHHHHHHHHHHHHHHHT-S-SSS--PPPPPEEEEEPPPPPSS--TTTGGGGTTHHHHHHTHHHHHHHHHHHTT-EEEEGGGT----STTSSS--HHHHHHHHHHHHHHHHHHHSHHHHHHHT-/--PPEEEEEEE---S-BPP-SSSSS--BPPGGG-HHHHHHHHH-TTEEEEEEE-TT-BSS--BTTBTT-BHHHHHHHHHHHH-S-SEEEEE--TGGG-GGG---HHHHHHHHHHHHHHHHT-S-SSS--PPPPPEEEEEPPPPPSS--TTTGGGGTTHHHHHHTHHHHHHHHHHHTT-EEEEGGGT----STTSSS--HHHHHHHHHHHHHHHHHHHSHHHHHHHH-/--PEEEEEEE---S-BPP-SSSSS--BPPGGG-HHHHHHHHH-TTEEEEEEE-TT-BSS--BTTBTT-BHHHHHHHHHHHH-S-SEEEEE--TGGG-GGG---HHHHHHHHHHHHHHHHT-S-SSSB-PPPPPEEEEEPPPPPSS--TTTGGGGTTHHHHHHTHHHHHHHHHHHTT-EEEEGGGT----STTSSS--HHHHHHHHHHHHHHHHHHH-/-PPEEEEEEE---S-BPP-SSSSSB-BPPGGG-HHHHHHHHH-TTEEEEEEE-TT-BSS--BTTBTT-BHHHHHHHHHHHH-S-SEEEEE--TGGG-GGG---HHHHHHHHHHHHHHHHT-S-SSSB-PPPPPEEEEEPPPPPSS--TTTGGGGTTHHHHHHTHHHHHHHHHHHTT-EEEEGGGT----STTSSS--HHHHHHHHHHHHHHHHHHH-HHHHHHHH-/-PPEEEEEEE---S-B---SSS-S--BPPGGG-HHHHHHHHH-TTEEEEEEE-TT-BSS--BTTBTT-BHHHHHHHHHHHH-S-SEEEEE--TGGG-GGG---HHHHHHHHHHHHHHHHT-S-SSS--PPPPPEEEEEPPPPPSS--TTTGGGGTTHHHHHHTHHHHHHHHHHHTT-EEEEGGGT----STTSSS--HHHHHHHHHHHHHHHHHHH-/-PPEEEEEEE---S-BPP-SSS-SB-BPPGGG-HHHHHHHHH-TTEEEEEEE-TT-BSS--BTTBTT-BHHHHHHHHHHHH-S-SEEEEE--TGGG-GGG---HHHHHHHHHHHHHHHHT-S-SSSB-PPPPPEEEEEPPPPPSS--TTTGGGGTTHHHHHHTHHHHHHHHHHHTT-EEEEGGGT----STTSSS--HHHHHHHHHHHHHHHHHHH-

Radius of gyration: 38.54 Å; Cα contacts (8 Å, |Δi|>4): 2943; chains: 6; bounding box: 80×116×91 Å

Foldseek 3Di:
DDQAEEEEAEALQQAFAFDPVRPDTDHDPLVLALQSLLVVLLPRSYDYDYDHHHLAALADADPVDRPRDSLVCLLVVPQVDPPHAEYEYEHDLNCLFPVVPDALLRSLVSNLSNQVSQQCHDVDPPDDDHRHAYEYEQEAFFAPAANPVCVNRNVRSRVSSNPNQVSNQVSQVVSVGHYDYLNVFAHDPRPRRRHHDSVSSNRSSNVVSVVVCCVRVVVVVVVPPD/DQDAAEEEEAEALQQAFAFDPVRDDTDHDPLCLALQSLLVVLQPRSYDYDYDHHHLAALADADPVDRPRGSLVCQLVVPQVDPPHQEYEYEHDLNCLFVVVPDALLRSLVSNLSNQVSQQCHDVDPPDDDHRHAYEYEQEAFFAPAANPVCVNRNVRSRVSSNCNQVSNCVSQVVSVGHYDYLNVFAHAPRPRRRHDDSVSSNRSSNVVSVVVCCVRVVVVVVVVVD/DDLAEEEEAEALQQAFAFDPVRDDTDHDPLVLALQSLLVVLLPRSYDYDYDHHHLAALADADPVDRPRGSLVCLLVVQQVDPPHQEYEYEHDLNCLFPVVPDALLRSLVSNLSNQVSQQCHDVDPPDDDHRHAYEYEQEAFFAPAANPVCVNRNVRSRVSSNCNQVSNCVSCVVSVGHYDYLNVFAHAPRPRRRHDDSVSSNRSSNVVSVVVVVVRD/DDAAEEEEAEALQQAFAFDPVRDDTDHDPLCLALQSLLVVLLPRSYDYDYDHHHLAALADADPVDRPRGSLVCQLVVLQVDPPHQEYEYEHDLNCLFVVVPDALLRSLVSNLSNQVSQQCHDVDPPDDDHRHAYEYEQEAFFAPAANPVCVNRNVRSRVSSNPNQVSNCVSQVVSVGHYDYLNVFAHAPRPRRRHDDSVSSNRSSNVVSVVVCCVRVVVNVVVVVD/DDAAEEEEAEALQQAFAFDPVRDDTDHDPLVLALQSLLVVLLPRSYDYDYDHHHLAALADADPVDRPRGSLVCLLVVLQVDPPHQEYEYEHDLNCLFPVVPDALLRSLVSNLSNQVSQQCHDVDPPDDDHRHAYEYEQEAFFAPAANPVCVNRNVRSRVSSNCNQVSNCVSQVVSVGHYYYLNVFAHAPRPRRRHDDSVSSNRSSNVVSVVVVVVRD/DDQAEEEEAEALQQAFAFDPVRDDTDHDPLCLRLQSLLVVLLPRSYDYDYDHHHLAALADADPVDRPRGSLVCQLVVPQVDPPHAEYEYEHDLNCLFVVVPDALLRSLVSNLSNQVSQQCHDVDPPDDDHRHAYEYEQEAFFAPAANPVCVNRNVRSRVSSNCNQVSNCVSQVVSVGHYDYLNVFAHAPRPRRRHDDSVSSNRSSNVVSVVVVVVRD